Protein 5DLL (pdb70)

CATH classification: 2.60.40.1730 (+4 more: 3.30.2010.30, 1.10.390.10, 2.60.40.1840)

Secondary structure (DSSP, 8-state):
--EEGGG----SEEEEEEEEEEE--SS-EEEEEEEEEEE-TT--S---EEEE--S-EEEEEEETTEEPPGGG-EE-SSEEEE-S--SEEEEEEEEEE-TTT--SSSEEEESSS-EEEE-TTTTSTTTS-B--STT-EEEEEEEEEEETTT--EEEESSEEEEEEEETTTEEEEEEEEEEEEEGGG--EEEE--EEEEEEEE-TT--EEEEEEEE-TTTGGG-HHHHHHHHHHHHHIIIII-----SSEEEEEEETT-TTSEE--TTEEEEEGGGT---TTT--HHHHHHHHHHHHHHHHTTTBTTTBEESSGGGHHHHHHHHHHHHHHHHHHHS-HHHHHHHHHHHIIIIIHHHHHSTT---SS-SEESSGGGT-SHHHHHHHHHHHHHHHHHHHHHHHHHHHHHHHHHHTT-EE-HHHHHHHHHHTTT---TTTTHHHH--SPPEEEEEEEEETTTTEEEEEEEEE----SS--------EEEEEEEE-TT--EEEEEEEEE-SSEEEEEE----S--EEE-STT--SS-EEE----HHHHHHHHHH-S-HHHHHHHHHHHHHHHHHTTPPPPHHHHHHHHHHHT-SSS-HHHHHHHHSPPPHHHHHTT-SSB-HHHHHHHHHHHHHHHHHHTHHHHHHHHHHH---PPP---HHHHHHHHHHHHHHHHHHSSS--HHHHHHHHHHHHH-SSHHHHHHHHHHHTT-S-HHHHHHHHHHHHHHSSS-HHHHHHHHHHHHT--STTHHHHHHHHHTSTT--TTSHHHHHHHHHHHHT-HHHHT-TT-HHHHHHHHHHHHHHHH-HHHHHHHHGGGTTGGGB-HHHHHHHHHHHHHHHTT---HHHHHHHHHHHH-

Foldseek 3Di:
DKDFPVPDDPDQKAFAAKEWEWEDDQAWIKIKIKTWMAGDPRDPPFAKDKWFAAQKDWPFKAKQNHGDDPVQWDDDHTIIMGHDDDRTIIMITMIIHHQNPDPVLAAWHDDPLKIKHACPPHRPNHHDTHPRFFQHWYWYKYKYKDFCVWWVDKDWAFDFPDWDADDDTMIMTIHTDGFTGHCSLTMIMTGDWDWDWDWDQWPVGAIAIEIETEHPVLHVQQPLLVVLLNLLQVCCCVQQVDHQDGRYAYEYEDAPNPVQWALRHSYIYHHSQQRGDDFFFDALVSSLRNSLRSNLSVLLNVLDTQEHARGLLQLLRSQLQSNLVSLVSSCVQFPVQVSLVVLLCCLLPFVQVCLQDLLWAALRHRMDDDSVNNVGCRVHSVSNLLLLLLCQVQPSVLSSLLVVQLCVVGGSGHDHPVSSVCSSAVSRVHDCPLQCVSRHDIFAKEKEWDWDADQVQQKIKIKIAIDGAAHNVGGDDDFGKAKKQWWWQFPVQDTHDGDIDIGRHRMDMDMDGDHNGDTQMQICFSVSHSHHYHDDDDLVSLLSCLQRPPRLNSVLVSLQVNLLVCLLVLHEDDPSNLVSLLCLLPPPPDQLLSSLSSNDHDDQVVSLSVDQARPQVSRVVSNLRHLQVSLAVCVVSLVVLLVVLPDDDDDDSRNNVSSSLSSNLSSLLSCLSYPDVVVSLVVLVVQCVPPPGVSSVLSSLLSQLSDPDPVSNVVSLVVQCVVPVPPLVSLLSSQLSLLQRPDQCSVVVLVVVCVPPNDDLLDLSSCCSHLVSNLPNRCHLLPLVLVNLVVLLVSLQVSLVRDPVSSQVSLVSLLVLSRHDPSSSVSSLVSLVSNCVVDGDPSSVVSSVVSNVD

Solvent-accessible surface area: 36278 Å² total; per-residue (Å²): 219,93,87,92,20,147,90,65,121,35,6,23,0,53,1,63,69,0,58,3,58,0,61,16,67,92,43,126,0,102,0,19,0,33,0,87,3,37,11,12,177,144,21,56,120,72,65,31,0,56,0,25,1,25,131,25,125,44,79,30,8,39,24,74,121,160,122,28,53,119,102,100,36,58,71,77,150,73,58,0,50,5,92,128,10,52,95,152,10,37,0,40,0,13,0,30,13,72,1,59,68,31,124,56,73,50,0,4,14,41,69,59,111,4,0,8,1,14,0,33,9,46,0,0,54,37,0,0,4,0,11,6,72,6,20,0,15,0,12,2,28,0,72,0,36,0,30,86,176,123,11,57,33,9,6,0,1,0,28,114,102,75,68,28,91,101,87,153,90,56,18,38,2,16,6,73,0,68,48,80,0,0,2,2,0,0,0,0,1,0,0,95,13,32,44,23,117,54,61,31,90,5,114,76,140,77,145,0,38,1,24,2,9,0,45,163,127,21,12,95,76,0,109,41,0,8,79,0,2,52,33,0,1,116,14,1,18,103,51,17,47,12,35,5,23,2,73,15,6,0,2,2,0,15,68,128,9,107,51,9,25,3,5,1,1,3,0,5,0,0,15,10,94,91,0,35,12,25,102,130,28,5,8,11,112,40,6,41,82,6,12,17,34,1,0,27,16,3,0,0,8,33,3,0,2,27,3,3,1,53,15,20,15,2,0,0,4,6,11,0,1,0,15,0,0,14,10,2,0,0,3,62,70,41,19,102,36,14,35,14,4,61,16,0,67,72,1,66,48,42,1,18,60,32,8,90,33,117,136,5,24,17,0,41,11,101,48,28,110,96,37,94,56,0,91,28,43,1,0,58,39,5,0,0,5,0,0,25,0,0,37,29,17,28,32,66,134,8,0,33,103,0,2,142,41,4,20,114,95,20,69,20,79,20,5,21,0,48,40,0,0,49,0,0,8,82,29,34,151,82,111,4,73,72,0,51,49,1,1,34,4,0,5,17,0,44,0,95,18,48,76,103,35,70,84,97,67,75,30,4,40,0,34,1,48,2,57,15,120,82,20,69,65,34,145,118,44,107,26,2,4,0,0,0,73,1,0,1,1,32,82,135,13,50,31,73,36,87,86,55,18,40,0,102,95,87,111,56,76,26,92,23,114,124,17,91,28,138,14,16,2,0,12,11,13,39,6,6,0,1,4,99,66,114,21,195,54,63,53,164,53,7,18,31,1,0,111,79,2,102,16,14,3,8,38,9,34,7,2,29,77,4,6,24,71,18,3,68,110,88,30,107,20,53,94,110,2,16,83,12,2,78,53,8,3,75,42,185,141,42,53,54,4,5,1,4,41,8,0,79,6,11,100,33,50,42,1,3,90,67,44,201,51,11,66,4,50,71,2,15,120,8,40,144,58,2,12,46,30,0,0,53,119,7,55,115,19,0,65,50,0,3,94,102,3,48,56,155,132,110,43,44,66,52,54,127,18,28,7,39,17,80,2,10,9,13,0,0,12,3,0,3,43,8,94,80,27,142,40,0,23,66,32,0,57,102,13,1,72,104,25,98,8,1,18,12,11,69,16,0,2,49,11,1,9,74,6,117,78,136,122,36,11,56,69,2,20,84,61,4,34,90,86,29,144,142,17,88,99,2,6,28,57,8,0,71,21,3,0,75,4,84,63,152,28,0,20,98,41,0,87,43,10,49,126,61,116,7,17,72,44,124,53,46,54,20,0,82,12,0,0,21,2,0,14,72,9,22,64,19,2,11,35,138,88,8,97,0,1,49,14,0,2,74,18,0,34,49,4,11,170,96,45,79,110,3,0,9,98,13,0,153,40,0,52,52,16,129,83,24,51,87,71,6,51,47,49,0,55,93,7,0,85,99,0,82,88,54,140,15,22,161,42,0,77,97,60,0,28,137,15,26,144,86

Sequence (854 aa):
KIKYLKDYKPSNYLIDETHLIFELDESKTRVTANLYIVANRENRENNTLVLDGVELKLLSIKLNNKHLSPAEFAVNENQLIINNVPEKFVLQTVVEINPSANTSLEGLYKSGDVFSTQCEATGFRKITYYLDRPDVMAAFTVKIIADKKKYPIILSNGDKIDSGDISDNQHFAVWKDPFKKPCYLFALVAGDLASIKDTYITKSQRKVSLEIYAFKQDIDKCHYAMQAVKDSMKWDEDRFGLEYDLDTFMIVAVPDFNAGAMENKGLNIFNTKYIMASNKTATDKDFELVQSVVGHEYFHNWTGDRVTCRDWFQLSLKEGLTVFRDQEFTSDLNSRDVKRIDDVRRIIRSAQFAEDASPMSHPIRPESYIEMNNFYTVTVYNKGAEIIRMIHTLLGEEGFQKGMKLYFERHDGQAVTCDDFVNAMADANNRDFSLFKRWYAQSGTPNIKVSENYDASSQTYSLTLEQTTLPTADQKEKQALHIPVKMGLINPEGKNIAEQVIELKEQKQTYTFENIAAKPVASLFRDFSAPVKVEHKRSEKDLLHIVKYDNNAFNRWDSLQQIATNIILNNADLNDEFLNAFKSILHDKDLDKALISNALLIPIESTIAEAMRVIMVDDIVLSRKNVVNQLADKLKDDWLAVYQQCNDNKPYSLSAEQIAKRKLKGVCLSYLMNASDQKVGTDLAQQLFDNADNMTDQQTAFTELLKSNDKQVRDNAINEFYNRWRHEDLVVNKWLLSQAQISHESALDIVKGLVNHPAYNPKNPNKVYSLIGGFGANFLQYHCKDGLGYAFMADTVLALDKFNHQVAARMARNLMSWKRYDSDRQAMMKNALEKIKASNPSKNVFEIVSKSLES

Structure (mmCIF, N/CA/C/O backbone):
data_5DLL
#
_entry.id   5DLL
#
_cell.length_a   75.670
_cell.length_b   75.670
_cell.length_c   161.042
_cell.angle_alpha   90.00
_cell.angle_beta   90.00
_cell.angle_gamma   120.00
#
_symmetry.space_group_name_H-M   'P 31'
#
loop_
_entity.id
_entity.type
_entity.pdbx_description
1 polymer 'Aminopeptidase N'
2 non-polymer 'ZINC ION'
3 non-polymer 'CHLORIDE ION'
4 non-polymer 'SODIUM ION'
5 non-polymer 'PHOSPHATE ION'
6 water water
#
loop_
_atom_site.group_PDB
_atom_site.id
_atom_site.type_symbol
_atom_site.label_atom_id
_atom_site.label_alt_id
_atom_site.label_comp_id
_atom_site.label_asym_id
_atom_site.label_entity_id
_atom_site.label_seq_id
_atom_site.pdbx_PDB_ins_code
_atom_site.Cartn_x
_atom_site.Cartn_y
_atom_site.Cartn_z
_atom_site.occupancy
_atom_site.B_iso_or_equiv
_atom_site.auth_seq_id
_atom_site.auth_comp_id
_atom_site.auth_asym_id
_atom_site.auth_atom_id
_atom_site.pdbx_PDB_model_num
ATOM 1 N N . LYS A 1 14 ? -46.847 -41.180 77.423 1.00 85.71 11 LYS A N 1
ATOM 2 C CA . LYS A 1 14 ? -47.819 -42.196 76.930 1.00 89.34 11 LYS A CA 1
ATOM 3 C C . LYS A 1 14 ? -47.700 -42.376 75.421 1.00 85.33 11 LYS A C 1
ATOM 4 O O . LYS A 1 14 ? -47.947 -41.446 74.654 1.00 88.90 11 LYS A O 1
ATOM 10 N N . ILE A 1 15 ? -47.337 -43.586 75.007 1.00 80.69 12 ILE A N 1
ATOM 11 C CA . ILE A 1 15 ? -47.164 -43.904 73.598 1.00 71.79 12 ILE A CA 1
ATOM 12 C C . ILE A 1 15 ? -48.534 -44.176 72.984 1.00 66.53 12 ILE A C 1
ATOM 13 O O . ILE A 1 15 ? -49.374 -44.840 73.593 1.00 64.76 12 ILE A O 1
ATOM 18 N N . LYS A 1 16 ? -48.750 -43.643 71.783 1.00 66.44 13 LYS A N 1
ATOM 19 C CA . LYS A 1 16 ? -49.975 -43.876 71.021 1.00 61.83 13 LYS A CA 1
ATOM 20 C C . LYS A 1 16 ? -49.655 -44.764 69.827 1.00 55.83 13 LYS A C 1
ATOM 21 O O . LYS A 1 16 ? -48.624 -44.582 69.185 1.00 58.17 13 LYS A O 1
ATOM 27 N N . TYR A 1 17 ? -50.533 -45.723 69.536 1.00 53.43 14 TYR A N 1
ATOM 28 C CA . TYR A 1 17 ? -50.257 -46.749 68.523 1.00 54.27 14 TYR A CA 1
ATOM 29 C C . TYR A 1 17 ? -51.236 -46.710 67.352 1.00 51.81 14 TYR A C 1
ATOM 30 O O . TYR A 1 17 ? -52.445 -46.601 67.547 1.00 53.92 14 TYR A O 1
ATOM 39 N N . LEU A 1 18 ? -50.700 -46.825 66.137 1.00 56.29 15 LEU A N 1
ATOM 40 C CA . LEU A 1 18 ? -51.503 -46.808 64.909 1.00 53.70 15 LEU A CA 1
ATOM 41 C C . LEU A 1 18 ? -52.551 -47.926 64.867 1.00 53.71 15 LEU A C 1
ATOM 42 O O . LEU A 1 18 ? -53.676 -47.706 64.416 1.00 56.73 15 LEU A O 1
ATOM 47 N N . LYS A 1 19 ? -52.177 -49.116 65.337 1.00 57.89 16 LYS A N 1
ATOM 48 C CA . LYS A 1 19 ? -53.093 -50.264 65.378 1.00 55.48 16 LYS A CA 1
ATOM 49 C C . LYS A 1 19 ? -54.263 -50.071 66.352 1.00 56.16 16 LYS A C 1
ATOM 50 O O . LYS A 1 19 ? -55.255 -50.795 66.274 1.00 56.63 16 LYS A O 1
ATOM 56 N N . ASP A 1 20 ? -54.146 -49.105 67.263 1.00 55.43 17 ASP A N 1
ATOM 57 C CA . ASP A 1 20 ? -55.231 -48.780 68.195 1.00 58.43 17 ASP A CA 1
ATOM 58 C C . ASP A 1 20 ? -56.352 -47.927 67.593 1.00 56.60 17 ASP A C 1
ATOM 59 O O . ASP A 1 20 ? -57.357 -47.689 68.266 1.00 63.73 17 ASP A O 1
ATOM 64 N N . TYR A 1 21 ? -56.199 -47.462 66.353 1.00 52.81 18 TYR A N 1
ATOM 65 C CA . TYR A 1 21 ? -57.184 -46.552 65.775 1.00 49.80 18 TYR A CA 1
ATOM 66 C C . TYR A 1 21 ? -58.592 -47.149 65.815 1.00 49.70 18 TYR A C 1
ATOM 67 O O . TYR A 1 21 ? -58.814 -48.282 65.384 1.00 45.98 18 TYR A O 1
ATOM 76 N N . LYS A 1 22 ? -59.521 -46.370 66.365 1.00 48.60 19 LYS A N 1
ATOM 77 C CA . LYS A 1 22 ? -60.947 -46.648 66.282 1.00 51.11 19 LYS A CA 1
ATOM 78 C C . LYS A 1 22 ? -61.623 -45.398 65.737 1.00 46.25 19 LYS A C 1
ATOM 79 O O . LYS A 1 22 ? -61.279 -44.287 66.149 1.00 41.66 19 LYS A O 1
ATOM 85 N N . PRO A 1 23 ? -62.589 -45.563 64.814 1.00 44.33 20 PRO A N 1
ATOM 86 C CA . PRO A 1 23 ? -63.324 -44.375 64.392 1.00 45.35 20 PRO A CA 1
ATOM 87 C C . PRO A 1 23 ? -64.083 -43.765 65.565 1.00 49.21 20 PRO A C 1
ATOM 88 O O . PRO A 1 23 ? -64.463 -44.481 66.494 1.00 50.19 20 PRO A O 1
ATOM 92 N N . SER A 1 24 ? -64.278 -42.451 65.529 1.00 39.94 21 SER A N 1
ATOM 93 C CA . SER A 1 24 ? -65.066 -41.764 66.545 1.00 39.36 21 SER A CA 1
ATOM 94 C C . SER A 1 24 ? -66.475 -42.352 66.590 1.00 41.66 21 SER A C 1
ATOM 95 O O . SER A 1 24 ? -67.075 -42.591 65.546 1.00 39.27 21 SER A O 1
ATOM 98 N N . ASN A 1 25 ? -66.992 -42.598 67.793 1.00 44.43 22 ASN A N 1
ATOM 99 C CA . ASN A 1 25 ? -68.349 -43.137 67.942 1.00 46.40 22 ASN A CA 1
ATOM 100 C C . ASN A 1 25 ? -69.450 -42.116 67.632 1.00 44.45 22 ASN A C 1
ATOM 101 O O . ASN A 1 25 ? -70.591 -42.495 67.372 1.00 46.13 22 ASN A O 1
ATOM 106 N N . TYR A 1 26 ? -69.103 -40.830 67.653 1.00 44.63 23 TYR A N 1
ATOM 107 C CA . TYR A 1 26 ? -70.019 -39.764 67.237 1.00 49.19 23 TYR A CA 1
ATOM 108 C C . TYR A 1 26 ? -69.337 -38.842 66.228 1.00 51.02 23 TYR A C 1
ATOM 109 O O . TYR A 1 26 ? -68.113 -38.677 66.260 1.00 48.31 23 TYR A O 1
ATOM 118 N N . LEU A 1 27 ? -70.135 -38.268 65.326 1.00 45.75 24 LEU A N 1
ATOM 119 C CA . LEU A 1 27 ? -69.628 -37.420 64.243 1.00 46.78 24 LEU A CA 1
ATOM 120 C C . LEU A 1 27 ? -70.338 -36.072 64.187 1.00 48.44 24 LEU A C 1
ATOM 121 O O . LEU A 1 27 ? -71.459 -35.930 64.668 1.00 48.33 24 LEU A O 1
ATOM 126 N N . ILE A 1 28 ? -69.673 -35.094 63.576 1.00 50.98 25 ILE A N 1
ATOM 127 C CA . ILE A 1 28 ? -70.183 -33.729 63.484 1.00 44.31 25 ILE A CA 1
ATOM 128 C C . ILE A 1 28 ? -70.410 -33.372 62.022 1.00 44.82 25 ILE A C 1
ATOM 129 O O . ILE A 1 28 ? -69.486 -33.418 61.209 1.00 57.36 25 ILE A O 1
ATOM 134 N N . ASP A 1 29 ? -71.655 -33.031 61.704 1.00 45.65 26 ASP A N 1
ATOM 135 C CA . ASP A 1 29 ? -72.047 -32.638 60.360 1.00 43.98 26 ASP A CA 1
ATOM 136 C C . ASP A 1 29 ? -71.800 -31.150 60.142 1.00 42.00 26 ASP A C 1
ATOM 137 O O . ASP A 1 29 ? -71.250 -30.756 59.108 1.00 45.51 26 ASP A O 1
ATOM 142 N N . GLU A 1 30 ? -72.218 -30.334 61.111 1.00 37.09 27 GLU A N 1
ATOM 143 C CA . GLU A 1 30 ? -72.090 -28.880 61.029 1.00 39.55 27 GLU A CA 1
ATOM 144 C C . GLU A 1 30 ? -71.610 -28.272 62.339 1.00 39.94 27 GLU A C 1
ATOM 145 O O . GLU A 1 30 ? -71.859 -28.804 63.415 1.00 39.46 27 GLU A O 1
ATOM 151 N N . THR A 1 31 ? -70.940 -27.131 62.226 1.00 44.67 28 THR A N 1
ATOM 152 C CA . THR A 1 31 ? -70.402 -26.413 63.371 1.00 38.37 28 THR A CA 1
ATOM 153 C C . THR A 1 31 ? -70.685 -24.923 63.187 1.00 40.01 28 THR A C 1
ATOM 154 O O . THR A 1 31 ? -70.209 -24.311 62.230 1.00 49.77 28 THR A O 1
ATOM 158 N N . HIS A 1 32 ? -71.484 -24.352 64.083 1.00 40.66 29 HIS A N 1
ATOM 159 C CA . HIS A 1 32 ? -71.818 -22.930 64.030 1.00 46.78 29 HIS A CA 1
ATOM 160 C C . HIS A 1 32 ? -71.211 -22.224 65.228 1.00 43.09 29 HIS A C 1
ATOM 161 O O . HIS A 1 32 ? -71.594 -22.495 66.363 1.00 46.17 29 HIS A O 1
ATOM 168 N N . LEU A 1 33 ? -70.267 -21.324 64.966 1.00 38.24 30 LEU A N 1
ATOM 169 C CA . LEU A 1 33 ? -69.564 -20.601 66.017 1.00 38.93 30 LEU A CA 1
ATOM 170 C C . LEU A 1 33 ? -69.907 -19.117 65.993 1.00 37.00 30 LEU A C 1
ATOM 171 O O . LEU A 1 33 ? -70.191 -18.554 64.936 1.00 34.85 30 LEU A O 1
ATOM 176 N N . ILE A 1 34 ? -69.896 -18.506 67.177 1.00 37.07 31 ILE A N 1
ATOM 177 C CA . ILE A 1 34 ? -69.982 -17.054 67.330 1.00 38.08 31 ILE A CA 1
ATOM 178 C C . ILE A 1 34 ? -68.835 -16.619 68.235 1.00 37.23 31 ILE A C 1
ATOM 179 O O . ILE A 1 34 ? -68.683 -17.140 69.344 1.00 37.29 31 ILE A O 1
ATOM 184 N N . PHE A 1 35 ? -68.026 -15.682 67.748 1.00 38.63 32 PHE A N 1
ATOM 185 C CA . PHE A 1 35 ? -66.911 -15.130 68.514 1.00 45.15 32 PHE A CA 1
ATOM 186 C C . PHE A 1 35 ? -67.205 -13.682 68.900 1.00 49.41 32 PHE A C 1
ATOM 187 O O . PHE A 1 35 ? -67.376 -12.821 68.027 1.00 40.46 32 PHE A O 1
ATOM 195 N N . GLU A 1 36 ? -67.271 -13.429 70.207 1.00 46.67 33 GLU A N 1
ATOM 196 C CA . GLU A 1 36 ? -67.371 -12.077 70.737 1.00 50.43 33 GLU A CA 1
ATOM 197 C C . GLU A 1 36 ? -66.000 -11.678 71.259 1.00 48.94 33 GLU A C 1
ATOM 198 O O . GLU A 1 36 ? -65.668 -11.926 72.416 1.00 40.54 33 GLU A O 1
ATOM 204 N N . LEU A 1 37 ? -65.210 -11.063 70.383 1.00 49.54 34 LEU A N 1
ATOM 205 C CA . LEU A 1 37 ? -63.802 -10.810 70.653 1.00 50.71 34 LEU A CA 1
ATOM 206 C C . LEU A 1 37 ? -63.567 -9.783 71.756 1.00 53.71 34 LEU A C 1
ATOM 207 O O . LEU A 1 37 ? -64.183 -8.710 71.781 1.00 54.34 34 LEU A O 1
ATOM 212 N N . ASP A 1 38 ? -62.666 -10.144 72.664 1.00 55.01 35 ASP A N 1
ATOM 213 C CA . ASP A 1 38 ? -62.183 -9.255 73.706 1.00 55.13 35 ASP A CA 1
ATOM 214 C C . ASP A 1 38 ? -60.793 -9.720 74.132 1.00 54.32 35 ASP A C 1
ATOM 215 O O . ASP A 1 38 ? -60.477 -10.913 74.066 1.00 45.78 35 ASP A O 1
ATOM 220 N N . GLU A 1 39 ? -59.970 -8.766 74.555 1.00 60.35 36 GLU A N 1
ATOM 221 C CA . GLU A 1 39 ? -58.619 -9.040 75.032 1.00 62.20 36 GLU A CA 1
ATOM 222 C C . GLU A 1 39 ? -58.597 -10.126 76.124 1.00 60.41 36 GLU A C 1
ATOM 223 O O . GLU A 1 39 ? -57.826 -11.079 76.029 1.00 52.71 36 GLU A O 1
ATOM 229 N N . SER A 1 40 ? -59.459 -9.985 77.135 1.00 61.26 37 SER A N 1
ATOM 230 C CA . SER A 1 40 ? -59.460 -10.868 78.315 1.00 61.64 37 SER A CA 1
ATOM 231 C C . SER A 1 40 ? -60.507 -11.981 78.271 1.00 60.10 37 SER A C 1
ATOM 232 O O . SER A 1 40 ? -60.227 -13.122 78.636 1.00 57.08 37 SER A O 1
ATOM 235 N N . LYS A 1 41 ? -61.719 -11.631 77.853 1.00 63.00 38 LYS A N 1
ATOM 236 C CA . LYS A 1 41 ? -62.878 -12.505 78.002 1.00 59.13 38 LYS A CA 1
ATOM 237 C C . LYS A 1 41 ? -63.613 -12.691 76.675 1.00 55.94 38 LYS A C 1
ATOM 238 O O . LYS A 1 41 ? -64.732 -12.211 76.500 1.00 57.55 38 LYS A O 1
ATOM 244 N N . THR A 1 42 ? -62.968 -13.382 75.740 1.00 52.06 39 THR A N 1
ATOM 245 C CA . THR A 1 42 ? -63.591 -13.731 74.465 1.00 47.51 39 THR A CA 1
ATOM 246 C C . THR A 1 42 ? -64.612 -14.852 74.684 1.00 47.36 39 THR A C 1
ATOM 247 O O . THR A 1 42 ? -64.287 -15.877 75.284 1.00 44.27 39 THR A O 1
ATOM 251 N N . ARG A 1 43 ? -65.838 -14.649 74.202 1.00 47.72 40 ARG A N 1
ATOM 252 C CA . ARG A 1 43 ? -66.922 -15.615 74.397 1.00 49.38 40 ARG A CA 1
ATOM 253 C C . ARG A 1 43 ? -67.174 -16.416 73.127 1.00 44.97 40 ARG A C 1
ATOM 254 O O . ARG A 1 43 ? -67.426 -15.838 72.073 1.00 50.62 40 ARG A O 1
ATOM 262 N N . VAL A 1 44 ? -67.126 -17.743 73.246 1.00 41.01 41 VAL A N 1
ATOM 263 C CA . VAL A 1 44 ? -67.313 -18.647 72.114 1.00 38.85 41 VAL A CA 1
ATOM 264 C C . VAL A 1 44 ? -68.537 -19.556 72.307 1.00 41.47 41 VAL A C 1
ATOM 265 O O . VAL A 1 44 ? -68.470 -20.624 72.959 1.00 44.01 41 VAL A O 1
ATOM 269 N N . THR A 1 45 ? -69.655 -19.111 71.733 1.00 40.66 42 THR A N 1
ATOM 270 C CA . THR A 1 45 ? -70.855 -19.931 71.601 1.00 39.90 42 THR A CA 1
ATOM 271 C C . THR A 1 45 ? -70.652 -20.866 70.418 1.00 36.76 42 THR A C 1
ATOM 272 O O . THR A 1 45 ? -70.113 -20.452 69.396 1.00 33.86 42 THR A O 1
ATOM 276 N N . ALA A 1 46 ? -71.079 -22.118 70.554 1.00 37.48 43 ALA A N 1
ATOM 277 C CA . ALA A 1 46 ? -70.894 -23.113 69.495 1.00 36.68 43 ALA A CA 1
ATOM 278 C C . ALA A 1 46 ? -72.041 -24.112 69.448 1.00 40.67 43 ALA A C 1
ATOM 279 O O . ALA A 1 46 ? -72.330 -24.779 70.443 1.00 37.22 43 ALA A O 1
ATOM 281 N N . ASN A 1 47 ? -72.678 -24.212 68.282 1.00 44.71 44 ASN A N 1
ATOM 282 C CA . ASN A 1 47 ? -73.738 -25.182 68.050 1.00 46.79 44 ASN A CA 1
ATOM 283 C C . ASN A 1 47 ? -73.209 -26.332 67.215 1.00 41.98 44 ASN A C 1
ATOM 284 O O . ASN A 1 47 ? -72.948 -26.172 66.026 1.00 48.64 44 ASN A O 1
ATOM 289 N N . LEU A 1 48 ? -73.059 -27.488 67.849 1.00 41.46 45 LEU A N 1
ATOM 290 C CA . LEU A 1 48 ? -72.520 -28.676 67.205 1.00 39.61 45 LEU A CA 1
ATOM 291 C C . LEU A 1 48 ? -73.669 -29.597 66.854 1.00 40.27 45 LEU A C 1
ATOM 292 O O . LEU A 1 48 ? -74.393 -30.050 67.744 1.00 35.59 45 LEU A O 1
ATOM 297 N N . TYR A 1 49 ? -73.837 -29.870 65.562 1.00 44.15 46 TYR A N 1
ATOM 298 C CA . TYR A 1 49 ? -74.890 -30.770 65.094 1.00 44.70 46 TYR A CA 1
ATOM 299 C C . TYR A 1 49 ? -74.297 -32.153 64.901 1.00 41.86 46 TYR A C 1
ATOM 300 O O . TYR A 1 49 ? -73.637 -32.432 63.908 1.00 40.84 46 TYR A O 1
ATOM 309 N N . ILE A 1 50 ? -74.551 -33.005 65.889 1.00 45.00 47 ILE A N 1
ATOM 310 C CA . ILE A 1 50 ? -73.830 -34.253 66.082 1.00 43.28 47 ILE A CA 1
ATOM 311 C C . ILE A 1 50 ? -74.729 -35.449 65.780 1.00 45.49 47 ILE A C 1
ATOM 312 O O . ILE A 1 50 ? -75.938 -35.410 66.023 1.00 45.07 47 ILE A O 1
ATOM 317 N N . VAL A 1 51 ? -74.124 -36.515 65.263 1.00 50.02 48 VAL A N 1
ATOM 318 C CA . VAL A 1 51 ? -74.850 -37.741 64.940 1.00 49.55 48 VAL A CA 1
ATOM 319 C C . VAL A 1 51 ? -74.025 -38.982 65.301 1.00 46.60 48 VAL A C 1
ATOM 320 O O . VAL A 1 51 ? -72.800 -38.984 65.186 1.00 39.37 48 VAL A O 1
ATOM 324 N N . ALA A 1 52 ? -74.715 -40.026 65.753 1.00 50.58 49 ALA A N 1
ATOM 325 C CA . ALA A 1 52 ? -74.079 -41.290 66.113 1.00 45.36 49 ALA A CA 1
ATOM 326 C C . ALA A 1 52 ? -73.423 -41.924 64.892 1.00 45.15 49 ALA A C 1
ATOM 327 O O . ALA A 1 52 ? -74.041 -41.995 63.830 1.00 44.21 49 ALA A O 1
ATOM 329 N N . ASN A 1 53 ? -72.178 -42.377 65.048 1.00 43.45 50 ASN A N 1
ATOM 330 C CA . ASN A 1 53 ? -71.410 -42.963 63.945 1.00 45.88 50 ASN A CA 1
ATOM 331 C C . ASN A 1 53 ? -71.658 -44.464 63.805 1.00 50.69 50 ASN A C 1
ATOM 332 O O . ASN A 1 53 ? -71.283 -45.239 64.675 1.00 56.12 50 ASN A O 1
ATOM 337 N N . ARG A 1 54 ? -72.251 -44.871 62.687 1.00 60.30 51 ARG A N 1
ATOM 338 C CA . ARG A 1 54 ? -72.593 -46.279 62.455 1.00 68.88 51 ARG A CA 1
ATOM 339 C C . ARG A 1 54 ? -71.383 -47.221 62.574 1.00 69.00 51 ARG A C 1
ATOM 340 O O . ARG A 1 54 ? -71.525 -48.369 63.002 1.00 60.13 51 ARG A O 1
ATOM 348 N N . GLU A 1 55 ? -70.199 -46.725 62.215 1.00 69.22 52 GLU A N 1
ATOM 349 C CA . GLU A 1 55 ? -68.968 -47.521 62.251 1.00 64.20 52 GLU A CA 1
ATOM 350 C C . GLU A 1 55 ? -68.416 -47.776 63.665 1.00 65.63 52 GLU A C 1
ATOM 351 O O . GLU A 1 55 ? -67.475 -48.560 63.828 1.00 59.44 52 GLU A O 1
ATOM 357 N N . ASN A 1 56 ? -68.982 -47.111 64.674 1.00 60.79 53 ASN A N 1
ATOM 358 C CA . ASN A 1 56 ? -68.611 -47.341 66.076 1.00 57.10 53 ASN A CA 1
ATOM 359 C C . ASN A 1 56 ? -69.765 -47.006 67.029 1.00 53.85 53 ASN A C 1
ATOM 360 O O . ASN A 1 56 ? -70.013 -45.836 67.311 1.00 48.32 53 ASN A O 1
ATOM 365 N N . ARG A 1 57 ? -70.459 -48.036 67.520 1.00 57.18 54 ARG A N 1
ATOM 366 C CA . ARG A 1 57 ? -71.604 -47.858 68.422 1.00 60.50 54 ARG A CA 1
ATOM 367 C C . ARG A 1 57 ? -71.490 -48.714 69.689 1.00 67.15 54 ARG A C 1
ATOM 368 O O . ARG A 1 57 ? -72.495 -49.217 70.196 1.00 77.08 54 ARG A O 1
ATOM 376 N N . GLU A 1 58 ? -70.275 -48.866 70.210 1.00 71.26 55 GLU A N 1
ATOM 377 C CA . GLU A 1 58 ? -70.053 -49.711 71.393 1.00 78.36 55 GLU A CA 1
ATOM 378 C C . GLU A 1 58 ? -70.510 -49.061 72.709 1.00 67.03 55 GLU A C 1
ATOM 379 O O . GLU A 1 58 ? -70.676 -49.750 73.714 1.00 71.38 55 GLU A O 1
ATOM 385 N N . ASN A 1 59 ? -70.704 -47.743 72.695 1.00 58.63 56 ASN A N 1
ATOM 386 C CA . ASN A 1 59 ? -71.349 -47.028 73.801 1.00 58.85 56 ASN A CA 1
ATOM 387 C C . ASN A 1 59 ? -71.923 -45.689 73.337 1.00 51.49 56 ASN A C 1
ATOM 388 O O . ASN A 1 59 ? -71.648 -45.246 72.227 1.00 55.66 56 ASN A O 1
ATOM 393 N N . ASN A 1 60 ? -72.701 -45.043 74.199 1.00 49.30 57 ASN A N 1
ATOM 394 C CA . ASN A 1 60 ? -73.340 -43.765 73.867 1.00 47.21 57 ASN A CA 1
ATOM 395 C C . ASN A 1 60 ? -72.812 -42.599 74.702 1.00 47.69 57 ASN A C 1
ATOM 396 O O . ASN A 1 60 ? -73.563 -41.693 75.072 1.00 45.08 57 ASN A O 1
ATOM 401 N N . THR A 1 61 ? -71.514 -42.627 74.991 1.00 46.19 58 THR A N 1
ATOM 402 C CA . THR A 1 61 ? -70.866 -41.556 75.722 1.00 46.12 58 THR A CA 1
ATOM 403 C C . THR A 1 61 ? -70.167 -40.638 74.732 1.00 47.68 58 THR A C 1
ATOM 404 O O . THR A 1 61 ? -69.408 -41.101 73.884 1.00 52.47 58 THR A O 1
ATOM 408 N N . LEU A 1 62 ? -70.436 -39.342 74.841 1.00 47.02 59 LEU A N 1
ATOM 409 C CA . LEU A 1 62 ? -69.727 -38.334 74.066 1.00 44.63 59 LEU A CA 1
ATOM 410 C C . LEU A 1 62 ? -68.529 -37.832 74.873 1.00 44.12 59 LEU A C 1
ATOM 411 O O . LEU A 1 62 ? -68.681 -37.430 76.025 1.00 46.20 59 LEU A O 1
ATOM 416 N N . VAL A 1 63 ? -67.345 -37.867 74.267 1.00 41.53 60 VAL A N 1
ATOM 417 C CA . VAL A 1 63 ? -66.124 -37.381 74.907 1.00 45.42 60 VAL A CA 1
ATOM 418 C C . VAL A 1 63 ? -65.535 -36.238 74.076 1.00 45.48 60 VAL A C 1
ATOM 419 O O . VAL A 1 63 ? -64.775 -36.471 73.137 1.00 45.84 60 VAL A O 1
ATOM 423 N N . LEU A 1 64 ? -65.896 -35.007 74.425 1.00 44.26 61 LEU A N 1
ATOM 424 C CA . LEU A 1 64 ? -65.358 -33.825 73.752 1.00 43.95 61 LEU A CA 1
ATOM 425 C C . LEU A 1 64 ? -64.017 -33.404 74.348 1.00 39.97 61 LEU A C 1
ATOM 426 O O . LEU A 1 64 ? -63.827 -33.464 75.557 1.00 48.75 61 LEU A O 1
ATOM 431 N N . ASP A 1 65 ? -63.099 -32.978 73.487 1.00 37.61 62 ASP A N 1
ATOM 432 C CA . ASP A 1 65 ? -61.811 -32.426 73.901 1.00 38.40 62 ASP A CA 1
ATOM 433 C C . ASP A 1 65 ? -61.954 -30.924 74.167 1.00 35.76 62 ASP A C 1
ATOM 434 O O . ASP A 1 65 ? -62.612 -30.212 73.404 1.00 35.28 62 ASP A O 1
ATOM 439 N N . GLY A 1 66 ? -61.333 -30.444 75.240 1.00 36.35 63 GLY A N 1
ATOM 440 C CA . GLY A 1 66 ? -61.376 -29.021 75.583 1.00 40.22 63 GLY A CA 1
ATOM 441 C C . GLY A 1 66 ? -60.372 -28.673 76.665 1.00 38.81 63 GLY A C 1
ATOM 442 O O . GLY A 1 66 ? -60.292 -29.361 77.680 1.00 43.95 63 GLY A O 1
ATOM 443 N N . VAL A 1 67 ? -59.605 -27.607 76.451 1.00 33.60 64 VAL A N 1
ATOM 444 C CA . VAL A 1 67 ? -58.472 -27.285 77.315 1.00 34.05 64 VAL A CA 1
ATOM 445 C C . VAL A 1 67 ? -58.420 -25.788 77.612 1.00 34.42 64 VAL A C 1
ATOM 446 O O . VAL A 1 67 ? -58.481 -24.968 76.701 1.00 33.61 64 VAL A O 1
ATOM 450 N N . GLU A 1 68 ? -58.307 -25.449 78.894 1.00 38.03 65 GLU A N 1
ATOM 451 C CA . GLU A 1 68 ? -58.248 -24.059 79.352 1.00 41.16 65 GLU A CA 1
ATOM 452 C C . GLU A 1 68 ? -59.521 -23.289 78.977 1.00 39.75 65 GLU A C 1
ATOM 453 O O . GLU A 1 68 ? -59.462 -22.150 78.513 1.00 42.82 65 GLU A O 1
ATOM 459 N N . LEU A 1 69 ? -60.669 -23.927 79.213 1.00 38.46 66 LEU A N 1
ATOM 460 C CA . LEU A 1 69 ? -61.980 -23.375 78.852 1.00 38.38 66 LEU A CA 1
ATOM 461 C C . LEU A 1 69 ? -62.849 -23.151 80.088 1.00 42.24 66 LEU A C 1
ATOM 462 O O . LEU A 1 69 ? -63.043 -24.066 80.892 1.00 40.99 66 LEU A O 1
ATOM 467 N N . LYS A 1 70 ? -63.383 -21.940 80.232 1.00 44.28 67 LYS A N 1
ATOM 468 C CA . LYS A 1 70 ? -64.361 -21.661 81.278 1.00 48.53 67 LYS A CA 1
ATOM 469 C C . LYS A 1 70 ? -65.755 -21.896 80.704 1.00 42.23 67 LYS A C 1
ATOM 470 O O . LYS A 1 70 ? -66.210 -21.137 79.856 1.00 47.33 67 LYS A O 1
ATOM 476 N N . LEU A 1 71 ? -66.414 -22.958 81.161 1.00 38.58 68 LEU A N 1
ATOM 477 C CA . LEU A 1 71 ? -67.745 -23.328 80.685 1.00 40.29 68 LEU A CA 1
ATOM 478 C C . LEU A 1 71 ? -68.838 -22.518 81.381 1.00 41.71 68 LEU A C 1
ATOM 479 O O . LEU A 1 71 ? -69.128 -22.750 82.551 1.00 45.53 68 LEU A O 1
ATOM 484 N N . LEU A 1 72 ? -69.458 -21.595 80.650 1.00 39.86 69 LEU A N 1
ATOM 485 C CA . LEU A 1 72 ? -70.525 -20.757 81.196 1.00 43.26 69 LEU A CA 1
ATOM 486 C C . LEU A 1 72 ? -71.914 -21.350 80.991 1.00 44.82 69 LEU A C 1
ATOM 487 O O . LEU A 1 72 ? -72.849 -20.991 81.704 1.00 56.82 69 LEU A O 1
ATOM 492 N N . SER A 1 73 ? -72.063 -22.235 80.010 1.00 44.29 70 SER A N 1
ATOM 493 C CA . SER A 1 73 ? -73.381 -22.767 79.664 1.00 46.67 70 SER A CA 1
ATOM 494 C C . SER A 1 73 ? -73.282 -23.993 78.770 1.00 42.83 70 SER A C 1
ATOM 495 O O . SER A 1 73 ? -72.349 -24.121 77.977 1.00 47.94 70 SER A O 1
ATOM 498 N N . ILE A 1 74 ? -74.263 -24.880 78.903 1.00 40.90 71 ILE A N 1
ATOM 499 C CA . ILE A 1 74 ? -74.335 -26.095 78.099 1.00 40.61 71 ILE A CA 1
ATOM 500 C C . ILE A 1 74 ? -75.784 -26.571 77.995 1.00 43.75 71 ILE A C 1
ATOM 501 O O . ILE A 1 74 ? -76.474 -26.729 79.008 1.00 44.76 71 ILE A O 1
ATOM 506 N N . LYS A 1 75 ? -76.237 -26.779 76.759 1.00 43.81 72 LYS A N 1
ATOM 507 C CA . LYS A 1 75 ? -77.592 -27.251 76.486 1.00 44.60 72 LYS A CA 1
ATOM 508 C C . LYS A 1 75 ? -77.557 -28.322 75.406 1.00 42.93 72 LYS A C 1
ATOM 509 O O . LYS A 1 75 ? -76.836 -28.187 74.422 1.00 39.75 72 LYS A O 1
ATOM 515 N N . LEU A 1 76 ? -78.338 -29.382 75.597 1.00 45.45 73 LEU A N 1
ATOM 516 C CA . LEU A 1 76 ? -78.488 -30.437 74.601 1.00 46.89 73 LEU A CA 1
ATOM 517 C C . LEU A 1 76 ? -79.924 -30.402 74.092 1.00 53.00 73 LEU A C 1
ATOM 518 O O . LEU A 1 76 ? -80.865 -30.411 74.891 1.00 60.06 73 LEU A O 1
ATOM 523 N N . ASN A 1 77 ? -80.083 -30.357 72.767 1.00 57.06 74 ASN A N 1
ATOM 524 C CA . ASN A 1 77 ? -81.392 -30.188 72.123 1.00 51.10 74 ASN A CA 1
ATOM 525 C C . ASN A 1 77 ? -82.165 -29.007 72.720 1.00 56.35 74 ASN A C 1
ATOM 526 O O . ASN A 1 77 ? -83.356 -29.108 73.045 1.00 50.95 74 ASN A O 1
ATOM 531 N N . ASN A 1 78 ? -81.447 -27.895 72.879 1.00 59.84 75 ASN A N 1
ATOM 532 C CA . ASN A 1 78 ? -82.004 -26.626 73.357 1.00 63.78 75 ASN A CA 1
ATOM 533 C C . ASN A 1 78 ? -82.421 -26.603 74.844 1.00 65.76 75 ASN A C 1
ATOM 534 O O . ASN A 1 78 ? -82.865 -25.565 75.346 1.00 61.88 75 ASN A O 1
ATOM 539 N N . LYS A 1 79 ? -82.261 -27.729 75.544 1.00 65.35 76 LYS A N 1
ATOM 540 C CA . LYS A 1 79 ? -82.561 -27.821 76.973 1.00 66.78 76 LYS A CA 1
ATOM 541 C C . LYS A 1 79 ? -81.260 -27.903 77.781 1.00 59.47 76 LYS A C 1
ATOM 542 O O . LYS A 1 79 ? -80.325 -28.597 77.381 1.00 60.42 76 LYS A O 1
ATOM 548 N N . HIS A 1 80 ? -81.208 -27.200 78.912 1.00 56.71 77 HIS A N 1
ATOM 549 C CA . HIS A 1 80 ? -80.003 -27.161 79.757 1.00 55.20 77 HIS A CA 1
ATOM 550 C C . HIS A 1 80 ? -79.659 -28.522 80.351 1.00 55.10 77 HIS A C 1
ATOM 551 O O . HIS A 1 80 ? -80.546 -29.325 80.641 1.00 57.91 77 HIS A O 1
ATOM 558 N N . LEU A 1 81 ? -78.364 -28.774 80.526 1.00 56.02 78 LEU A N 1
ATOM 559 C CA . LEU A 1 81 ? -77.902 -29.964 81.234 1.00 59.67 78 LEU A CA 1
ATOM 560 C C . LEU A 1 81 ? -77.532 -29.606 82.666 1.00 58.01 78 LEU A C 1
ATOM 561 O O . LEU A 1 81 ? -76.875 -28.591 82.915 1.00 57.93 78 LEU A O 1
ATOM 566 N N . SER A 1 82 ? -77.963 -30.447 83.600 1.00 62.65 79 SER A N 1
ATOM 567 C CA . SER A 1 82 ? -77.628 -30.285 85.010 1.00 71.75 79 SER A CA 1
ATOM 568 C C . SER A 1 82 ? -76.218 -30.822 85.261 1.00 76.07 79 SER A C 1
ATOM 569 O O . SER A 1 82 ? -75.742 -31.666 84.502 1.00 67.27 79 SER A O 1
ATOM 572 N N . PRO A 1 83 ? -75.547 -30.343 86.328 1.00 84.76 80 PRO A N 1
ATOM 573 C CA . PRO A 1 83 ? -74.228 -30.859 86.722 1.00 78.35 80 PRO A CA 1
ATOM 574 C C . PRO A 1 83 ? -74.127 -32.390 86.823 1.00 69.97 80 PRO A C 1
ATOM 575 O O . PRO A 1 83 ? -73.041 -32.940 86.645 1.00 61.24 80 PRO A O 1
ATOM 579 N N . ALA A 1 84 ? -75.242 -33.061 87.112 1.00 72.01 81 ALA A N 1
ATOM 580 C CA . ALA A 1 84 ? -75.276 -34.524 87.208 1.00 70.28 81 ALA A CA 1
ATOM 581 C C . ALA A 1 84 ? -75.255 -35.229 85.847 1.00 63.01 81 ALA A C 1
ATOM 582 O O . ALA A 1 84 ? -74.804 -36.370 85.756 1.00 56.92 81 ALA A O 1
ATOM 584 N N . GLU A 1 85 ? -75.738 -34.553 84.801 1.00 67.93 82 GLU A N 1
ATOM 585 C CA . GLU A 1 85 ? -75.840 -35.140 83.449 1.00 64.32 82 GLU A CA 1
ATOM 586 C C . GLU A 1 85 ? -74.561 -35.050 82.591 1.00 61.13 82 GLU A C 1
ATOM 587 O O . GLU A 1 85 ? -74.539 -35.538 81.453 1.00 51.55 82 GLU A O 1
ATOM 593 N N . PHE A 1 86 ? -73.510 -34.429 83.123 1.00 58.74 83 PHE A N 1
ATOM 594 C CA . PHE A 1 86 ? -72.219 -34.369 82.436 1.00 51.59 83 PHE A CA 1
ATOM 595 C C . PHE A 1 86 ? -71.070 -34.187 83.418 1.00 48.74 83 PHE A C 1
ATOM 596 O O . PHE A 1 86 ? -71.287 -33.882 84.591 1.00 51.09 83 PHE A O 1
ATOM 604 N N . ALA A 1 87 ? -69.850 -34.370 82.922 1.00 47.52 84 ALA A N 1
ATOM 605 C CA . ALA A 1 87 ? -68.636 -34.206 83.726 1.00 49.55 84 ALA A CA 1
ATOM 606 C C . ALA A 1 87 ? -67.605 -33.379 82.961 1.00 50.71 84 ALA A C 1
ATOM 607 O O . ALA A 1 87 ? -67.421 -33.567 81.758 1.00 50.27 84 ALA A O 1
ATOM 609 N N . VAL A 1 88 ? -66.941 -32.466 83.664 1.00 52.40 85 VAL A N 1
ATOM 610 C CA . VAL A 1 88 ? -65.915 -31.616 83.070 1.00 53.02 85 VAL A CA 1
ATOM 611 C C . VAL A 1 88 ? -64.612 -31.819 83.824 1.00 51.58 85 VAL A C 1
ATOM 612 O O . VAL A 1 88 ? -64.520 -31.483 85.003 1.00 67.01 85 VAL A O 1
ATOM 616 N N . ASN A 1 89 ? -63.612 -32.377 83.151 1.00 47.83 86 ASN A N 1
ATOM 617 C CA . ASN A 1 89 ? -62.279 -32.483 83.735 1.00 48.89 86 ASN A CA 1
ATOM 618 C C . ASN A 1 89 ? -61.307 -31.521 83.040 1.00 48.82 86 ASN A C 1
ATOM 619 O O . ASN A 1 89 ? -61.720 -30.642 82.281 1.00 44.74 86 ASN A O 1
ATOM 624 N N . GLU A 1 90 ? -60.024 -31.688 83.328 1.00 51.60 87 GLU A N 1
ATOM 625 C CA . GLU A 1 90 ? -58.971 -30.803 82.846 1.00 54.26 87 GLU A CA 1
ATOM 626 C C . GLU A 1 90 ? -58.882 -30.742 81.314 1.00 54.70 87 GLU A C 1
ATOM 627 O O . GLU A 1 90 ? -58.644 -29.672 80.737 1.00 48.00 87 GLU A O 1
ATOM 633 N N . ASN A 1 91 ? -59.082 -31.889 80.666 1.00 49.83 88 ASN A N 1
ATOM 634 C CA . ASN A 1 91 ? -58.840 -32.026 79.230 1.00 49.35 88 ASN A CA 1
ATOM 635 C C . ASN A 1 91 ? -60.045 -32.457 78.390 1.00 47.57 88 ASN A C 1
ATOM 636 O O . ASN A 1 91 ? -59.926 -32.582 77.169 1.00 45.71 88 ASN A O 1
ATOM 641 N N . GLN A 1 92 ? -61.197 -32.682 79.024 1.00 49.58 89 GLN A N 1
ATOM 642 C CA . GLN A 1 92 ? -62.358 -33.239 78.324 1.00 44.30 89 GLN A CA 1
ATOM 643 C C . GLN A 1 92 ? -63.683 -32.730 78.873 1.00 43.88 89 GLN A C 1
ATOM 644 O O . GLN A 1 92 ? -63.726 -32.081 79.917 1.00 43.17 89 GLN A O 1
ATOM 650 N N . LEU A 1 93 ? -64.755 -33.029 78.143 1.00 42.03 90 LEU A N 1
ATOM 651 C CA . LEU A 1 93 ? -66.123 -32.877 78.633 1.00 42.08 90 LEU A CA 1
ATOM 652 C C . LEU A 1 93 ? -66.919 -34.122 78.250 1.00 42.64 90 LEU A C 1
ATOM 653 O O . LEU A 1 93 ? -67.138 -34.385 77.069 1.00 37.33 90 LEU A O 1
ATOM 658 N N . ILE A 1 94 ? -67.352 -34.880 79.254 1.00 49.42 91 ILE A N 1
ATOM 659 C CA . ILE A 1 94 ? -67.974 -36.187 79.042 1.00 50.67 91 ILE A CA 1
ATOM 660 C C . ILE A 1 94 ? -69.481 -36.140 79.303 1.00 48.32 91 ILE A C 1
ATOM 661 O O . ILE A 1 94 ? -69.931 -35.586 80.304 1.00 54.26 91 ILE A O 1
ATOM 666 N N . ILE A 1 95 ? -70.249 -36.726 78.387 1.00 48.87 92 ILE A N 1
ATOM 667 C CA . ILE A 1 95 ? -71.703 -36.816 78.509 1.00 46.19 92 ILE A CA 1
ATOM 668 C C . ILE A 1 95 ? -72.152 -38.232 78.166 1.00 47.41 92 ILE A C 1
ATOM 669 O O . ILE A 1 95 ? -71.879 -38.719 77.070 1.00 51.69 92 ILE A O 1
ATOM 674 N N . ASN A 1 96 ? -72.853 -38.876 79.095 1.00 51.11 93 ASN A N 1
ATOM 675 C CA . ASN A 1 96 ? -73.370 -40.226 78.889 1.00 56.08 93 ASN A CA 1
ATOM 676 C C . ASN A 1 96 ? -74.791 -40.251 78.321 1.00 59.25 93 ASN A C 1
ATOM 677 O O . ASN A 1 96 ? -75.537 -39.272 78.427 1.00 50.30 93 ASN A O 1
ATOM 682 N N . ASN A 1 97 ? -75.143 -41.383 77.711 1.00 61.29 94 ASN A N 1
ATOM 683 C CA . ASN A 1 97 ? -76.495 -41.639 77.201 1.00 63.40 94 ASN A CA 1
ATOM 684 C C . ASN A 1 97 ? -77.051 -40.516 76.330 1.00 63.38 94 ASN A C 1
ATOM 685 O O . ASN A 1 97 ? -78.175 -40.055 76.540 1.00 61.29 94 ASN A O 1
ATOM 690 N N . VAL A 1 98 ? -76.250 -40.084 75.358 1.00 56.70 95 VAL A N 1
ATOM 691 C CA . VAL A 1 98 ? -76.679 -39.070 74.400 1.00 51.69 95 VAL A CA 1
ATOM 692 C C . VAL A 1 98 ? -77.521 -39.734 73.310 1.00 53.10 95 VAL A C 1
ATOM 693 O O . VAL A 1 98 ? -77.396 -40.941 73.094 1.00 57.05 95 VAL A O 1
ATOM 697 N N . PRO A 1 99 ? -78.381 -38.955 72.624 1.00 52.15 96 PRO A N 1
ATOM 698 C CA . PRO A 1 99 ? -79.213 -39.505 71.542 1.00 54.64 96 PRO A CA 1
ATOM 699 C C . PRO A 1 99 ? -78.462 -39.820 70.240 1.00 61.85 96 PRO A C 1
ATOM 700 O O . PRO A 1 99 ? -77.288 -39.463 70.085 1.00 56.06 96 PRO A O 1
ATOM 704 N N . GLU A 1 100 ? -79.163 -40.470 69.312 1.00 63.07 97 GLU A N 1
ATOM 705 C CA . GLU A 1 100 ? -78.611 -40.830 68.002 1.00 60.90 97 GLU A CA 1
ATOM 706 C C . GLU A 1 100 ? -78.330 -39.598 67.140 1.00 60.19 97 GLU A C 1
ATOM 707 O O . GLU A 1 100 ? -77.459 -39.627 66.269 1.00 57.62 97 GLU A O 1
ATOM 713 N N . LYS A 1 101 ? -79.088 -38.529 67.373 1.00 62.38 98 LYS A N 1
ATOM 714 C CA . LYS A 1 101 ? -78.968 -37.300 66.595 1.00 64.21 98 LYS A CA 1
ATOM 715 C C . LYS A 1 101 ? -79.402 -36.127 67.468 1.00 60.79 98 LYS A C 1
ATOM 716 O O . LYS A 1 101 ? -80.507 -36.136 68.015 1.00 69.65 98 LYS A O 1
ATOM 722 N N . PHE A 1 102 ? -78.531 -35.129 67.611 1.00 56.43 99 PHE A N 1
ATOM 723 C CA . PHE A 1 102 ? -78.805 -33.994 68.501 1.00 52.56 99 PHE A CA 1
ATOM 724 C C . PHE A 1 102 ? -77.947 -32.761 68.207 1.00 50.02 99 PHE A C 1
ATOM 725 O O . PHE A 1 102 ? -76.942 -32.833 67.499 1.00 46.31 99 PHE A O 1
ATOM 733 N N . VAL A 1 103 ? -78.365 -31.632 68.771 1.00 48.51 100 VAL A N 1
ATOM 734 C CA . VAL A 1 103 ? -77.598 -30.392 68.713 1.00 44.74 100 VAL A CA 1
ATOM 735 C C . VAL A 1 103 ? -77.106 -30.049 70.123 1.00 48.07 100 VAL A C 1
ATOM 736 O O . VAL A 1 103 ? -77.876 -30.087 71.087 1.00 51.31 100 VAL A O 1
ATOM 740 N N . LEU A 1 104 ? -75.818 -29.728 70.231 1.00 42.03 101 LEU A N 1
ATOM 741 C CA . LEU A 1 104 ? -75.206 -29.380 71.501 1.00 41.51 101 LEU A CA 1
ATOM 742 C C . LEU A 1 104 ? -74.663 -27.956 71.465 1.00 40.81 101 LEU A C 1
ATOM 743 O O . LEU A 1 104 ? -73.723 -27.671 70.729 1.00 51.71 101 LEU A O 1
ATOM 748 N N . GLN A 1 105 ? -75.250 -27.072 72.268 1.00 41.29 102 GLN A N 1
ATOM 749 C CA . GLN A 1 105 ? -74.774 -25.701 72.388 1.00 42.31 102 GLN A CA 1
ATOM 750 C C . GLN A 1 105 ? -73.914 -25.532 73.630 1.00 42.13 102 GLN A C 1
ATOM 751 O O . GLN A 1 105 ? -74.336 -25.897 74.720 1.00 39.07 102 GLN A O 1
ATOM 757 N N . THR A 1 106 ? -72.722 -24.960 73.458 1.00 45.79 103 THR A N 1
ATOM 758 C CA . THR A 1 106 ? -71.857 -24.586 74.578 1.00 43.43 103 THR A CA 1
ATOM 759 C C . THR A 1 106 ? -71.419 -23.134 74.437 1.00 42.69 103 THR A C 1
ATOM 760 O O . THR A 1 106 ? -70.912 -22.742 73.381 1.00 49.15 103 THR A O 1
ATOM 764 N N . VAL A 1 107 ? -71.592 -22.352 75.500 1.00 42.64 104 VAL A N 1
ATOM 765 C CA . VAL A 1 107 ? -70.933 -21.049 75.612 1.00 40.65 104 VAL A CA 1
ATOM 766 C C . VAL A 1 107 ? -69.704 -21.216 76.494 1.00 38.87 104 VAL A C 1
ATOM 767 O O . VAL A 1 107 ? -69.772 -21.856 77.541 1.00 41.64 104 VAL A O 1
ATOM 771 N N . VAL A 1 108 ? -68.591 -20.630 76.057 1.00 42.01 105 VAL A N 1
ATOM 772 C CA . VAL A 1 108 ? -67.283 -20.784 76.699 1.00 41.09 105 VAL A CA 1
ATOM 773 C C . VAL A 1 108 ? -66.570 -19.428 76.703 1.00 43.42 105 VAL A C 1
ATOM 774 O O . VAL A 1 108 ? -66.804 -18.608 75.819 1.00 46.42 105 VAL A O 1
ATOM 778 N N . GLU A 1 109 ? -65.709 -19.198 77.696 1.00 46.77 106 GLU A N 1
ATOM 779 C CA . GLU A 1 109 ? -64.899 -17.976 77.769 1.00 44.95 106 GLU A CA 1
ATOM 780 C C . GLU A 1 109 ? -63.408 -18.317 77.779 1.00 40.39 106 GLU A C 1
ATOM 781 O O . GLU A 1 109 ? -62.993 -19.289 78.403 1.00 40.54 106 GLU A O 1
ATOM 787 N N . ILE A 1 110 ? -62.609 -17.504 77.094 1.00 39.54 107 ILE A N 1
ATOM 788 C CA . ILE A 1 110 ? -61.170 -17.744 76.966 1.00 40.63 107 ILE A CA 1
ATOM 789 C C . ILE A 1 110 ? -60.378 -16.440 76.971 1.00 42.80 107 ILE A C 1
ATOM 790 O O . ILE A 1 110 ? -60.920 -15.366 76.714 1.00 42.54 107 ILE A O 1
ATOM 795 N N . ASN A 1 111 ? -59.084 -16.558 77.250 1.00 48.37 108 ASN A N 1
ATOM 796 C CA . ASN A 1 111 ? -58.207 -15.408 77.427 1.00 47.36 108 ASN A CA 1
ATOM 797 C C . ASN A 1 111 ? -57.064 -15.448 76.411 1.00 49.35 108 ASN A C 1
ATOM 798 O O . ASN A 1 111 ? -56.041 -16.095 76.649 1.00 57.55 108 ASN A O 1
ATOM 803 N N . PRO A 1 112 ? -57.254 -14.782 75.256 1.00 45.55 109 PRO A N 1
ATOM 804 C CA . PRO A 1 112 ? -56.213 -14.679 74.231 1.00 44.11 109 PRO A CA 1
ATOM 805 C C . PRO A 1 112 ? -54.987 -13.905 74.700 1.00 45.00 109 PRO A C 1
ATOM 806 O O . PRO A 1 112 ? -53.859 -14.277 74.368 1.00 46.77 109 PRO A O 1
ATOM 810 N N . SER A 1 113 ? -55.213 -12.845 75.471 1.00 43.49 110 SER A N 1
ATOM 811 C CA . SER A 1 113 ? -54.132 -12.023 75.996 1.00 46.51 110 SER A CA 1
ATOM 812 C C . SER A 1 113 ? -53.146 -12.844 76.820 1.00 49.80 110 SER A C 1
ATOM 813 O O . SER A 1 113 ? -51.948 -12.544 76.835 1.00 46.32 110 SER A O 1
ATOM 816 N N . ALA A 1 114 ? -53.663 -13.877 77.492 1.00 50.20 111 ALA A N 1
ATOM 817 C CA . ALA A 1 114 ? -52.878 -14.731 78.389 1.00 48.37 111 ALA A CA 1
ATOM 818 C C . ALA A 1 114 ? -52.264 -15.964 77.723 1.00 49.05 111 ALA A C 1
ATOM 819 O O . ALA A 1 114 ? -51.413 -16.622 78.319 1.00 51.14 111 ALA A O 1
ATOM 821 N N . ASN A 1 115 ? -52.701 -16.282 76.506 1.00 51.54 112 ASN A N 1
ATOM 822 C CA . ASN A 1 115 ? -52.199 -17.447 75.776 1.00 48.17 112 ASN A CA 1
ATOM 823 C C . ASN A 1 115 ? -50.818 -17.192 75.171 1.00 49.70 112 ASN A C 1
ATOM 824 O O . ASN A 1 115 ? -50.672 -16.389 74.243 1.00 45.74 112 ASN A O 1
ATOM 829 N N . THR A 1 116 ? -49.819 -17.894 75.701 1.00 50.06 113 THR A N 1
ATOM 830 C CA . THR A 1 116 ? -48.451 -17.839 75.187 1.00 52.85 113 THR A CA 1
ATOM 831 C C . THR A 1 116 ? -48.008 -19.185 74.590 1.00 47.89 113 THR A C 1
ATOM 832 O O . THR A 1 116 ? -46.828 -19.370 74.280 1.00 47.18 113 THR A O 1
ATOM 836 N N . SER A 1 117 ? -48.955 -20.108 74.414 1.00 45.34 114 SER A N 1
ATOM 837 C CA . SER A 1 117 ? -48.667 -21.438 73.863 1.00 46.81 114 SER A CA 1
ATOM 838 C C . SER A 1 117 ? -48.583 -21.459 72.329 1.00 51.24 114 SER A C 1
ATOM 839 O O . SER A 1 117 ? -48.134 -22.450 71.748 1.00 48.06 114 SER A O 1
ATOM 842 N N . LEU A 1 118 ? -49.037 -20.381 71.687 1.00 54.58 115 LEU A N 1
ATOM 843 C CA . LEU A 1 118 ? -49.032 -20.249 70.224 1.00 54.11 115 LEU A CA 1
ATOM 844 C C . LEU A 1 118 ? -49.960 -21.261 69.545 1.00 50.77 115 LEU A C 1
ATOM 845 O O . LEU A 1 118 ? -49.705 -21.704 68.423 1.00 49.21 115 LEU A O 1
ATOM 850 N N . GLU A 1 119 ? -51.036 -21.611 70.246 1.00 45.24 116 GLU A N 1
ATOM 851 C CA . GLU A 1 119 ? -52.099 -22.463 69.722 1.00 43.89 116 GLU A CA 1
ATOM 852 C C . GLU A 1 119 ? -53.429 -21.838 70.104 1.00 38.92 116 GLU A C 1
ATOM 853 O O . GLU A 1 119 ? -53.461 -20.870 70.858 1.00 45.99 116 GLU A O 1
ATOM 859 N N . GLY A 1 120 ? -54.526 -22.397 69.604 1.00 35.08 117 GLY A N 1
ATOM 860 C CA . GLY A 1 120 ? -55.854 -21.837 69.850 1.00 31.54 117 GLY A CA 1
ATOM 861 C C . GLY A 1 120 ? -55.911 -20.384 69.430 1.00 32.07 117 GLY A C 1
ATOM 862 O O . GLY A 1 120 ? -55.224 -19.980 68.497 1.00 34.95 117 GLY A O 1
ATOM 863 N N . LEU A 1 121 ? -56.720 -19.594 70.122 1.00 33.26 118 LEU A N 1
ATOM 864 C CA . LEU A 1 121 ? -56.813 -18.170 69.838 1.00 33.80 118 LEU A CA 1
ATOM 865 C C . LEU A 1 121 ? -55.798 -17.439 70.704 1.00 35.59 118 LEU A C 1
ATOM 866 O O . LEU A 1 121 ? -55.787 -17.612 71.922 1.00 40.43 118 LEU A O 1
ATOM 871 N N . TYR A 1 122 ? -54.932 -16.646 70.079 1.00 37.72 119 TYR A N 1
ATOM 872 C CA . TYR A 1 122 ? -53.994 -15.804 70.819 1.00 40.70 119 TYR A CA 1
ATOM 873 C C . TYR A 1 122 ? -53.938 -14.401 70.226 1.00 39.10 119 TYR A C 1
ATOM 874 O O . TYR A 1 122 ? -54.529 -14.145 69.185 1.00 41.74 119 TYR A O 1
ATOM 883 N N . LYS A 1 123 ? -53.242 -13.494 70.905 1.00 45.98 120 LYS A N 1
ATOM 884 C CA . LYS A 1 123 ? -53.187 -12.092 70.497 1.00 57.30 120 LYS A CA 1
ATOM 885 C C . LYS A 1 123 ? -51.778 -11.533 70.648 1.00 65.65 120 LYS A C 1
ATOM 886 O O . LYS A 1 123 ? -51.233 -11.508 71.750 1.00 72.54 120 LYS A O 1
ATOM 892 N N . SER A 1 124 ? -51.204 -11.074 69.537 1.00 79.91 121 SER A N 1
ATOM 893 C CA . SER A 1 124 ? -49.820 -10.604 69.509 1.00 82.63 121 SER A CA 1
ATOM 894 C C . SER A 1 124 ? -49.680 -9.323 68.681 1.00 80.30 121 SER A C 1
ATOM 895 O O . SER A 1 124 ? -49.594 -9.368 67.452 1.00 68.56 121 SER A O 1
ATOM 898 N N . GLY A 1 125 ? -49.660 -8.183 69.367 1.00 81.03 122 GLY A N 1
ATOM 899 C CA . GLY A 1 125 ? -49.466 -6.887 68.719 1.00 86.22 122 GLY A CA 1
ATOM 900 C C . GLY A 1 125 ? -50.754 -6.303 68.173 1.00 88.76 122 GLY A C 1
ATOM 901 O O . GLY A 1 125 ? -50.797 -5.853 67.027 1.00 84.25 122 GLY A O 1
ATOM 902 N N . ASP A 1 126 ? -51.791 -6.308 69.011 1.00 91.92 123 ASP A N 1
ATOM 903 C CA . ASP A 1 126 ? -53.128 -5.788 68.679 1.00 101.95 123 ASP A CA 1
ATOM 904 C C . ASP A 1 126 ? -53.804 -6.527 67.515 1.00 92.81 123 ASP A C 1
ATOM 905 O O . ASP A 1 126 ? -54.490 -5.911 66.694 1.00 96.54 123 ASP A O 1
ATOM 910 N N . VAL A 1 127 ? -53.623 -7.845 67.459 1.00 79.60 124 VAL A N 1
ATOM 911 C CA . VAL A 1 127 ? -54.216 -8.657 66.395 1.00 68.90 124 VAL A CA 1
ATOM 912 C C . VAL A 1 127 ? -54.498 -10.088 66.865 1.00 50.13 124 VAL A C 1
ATOM 913 O O . VAL A 1 127 ? -53.595 -10.806 67.281 1.00 52.10 124 VAL A O 1
ATOM 917 N N . PHE A 1 128 ? -55.765 -10.487 66.809 1.00 42.58 125 PHE A N 1
ATOM 918 C CA . PHE A 1 128 ? -56.151 -11.857 67.120 1.00 40.51 125 PHE A CA 1
ATOM 919 C C . PHE A 1 128 ? -55.763 -12.755 65.965 1.00 38.47 125 PHE A C 1
ATOM 920 O O . PHE A 1 128 ? -55.865 -12.368 64.804 1.00 41.02 125 PHE A O 1
ATOM 928 N N . SER A 1 129 ? -55.333 -13.963 66.297 1.00 38.36 126 SER A N 1
ATOM 929 C CA . SER A 1 129 ? -54.857 -14.917 65.307 1.00 39.61 126 SER A CA 1
ATOM 930 C C . SER A 1 129 ? -54.904 -16.301 65.932 1.00 37.68 126 SER A C 1
ATOM 931 O O . SER A 1 129 ? -54.806 -16.430 67.146 1.00 42.01 126 SER A O 1
ATOM 934 N N . THR A 1 130 ? -55.049 -17.330 65.105 1.00 38.78 127 THR A N 1
ATOM 935 C CA . THR A 1 130 ? -55.153 -18.699 65.599 1.00 39.78 127 THR A CA 1
ATOM 936 C C . THR A 1 130 ? -54.041 -19.584 65.068 1.00 39.25 127 THR A C 1
ATOM 937 O O . THR A 1 130 ? -53.235 -19.174 64.231 1.00 38.74 127 THR A O 1
ATOM 941 N N . GLN A 1 131 ? -54.020 -20.805 65.586 1.00 38.15 128 GLN A N 1
ATOM 942 C CA . GLN A 1 131 ? -53.205 -21.886 65.058 1.00 39.26 128 GLN A CA 1
ATOM 943 C C . GLN A 1 131 ? -53.787 -23.166 65.637 1.00 40.01 128 GLN A C 1
ATOM 944 O O . GLN A 1 131 ? -53.772 -23.357 66.854 1.00 45.31 128 GLN A O 1
ATOM 950 N N . CYS A 1 132 ? -54.316 -24.029 64.776 1.00 37.04 129 CYS A N 1
ATOM 951 C CA . CYS A 1 132 ? -55.062 -25.191 65.238 1.00 36.10 129 CYS A CA 1
ATOM 952 C C . CYS A 1 132 ? -54.440 -26.549 64.898 1.00 38.03 129 CYS A C 1
ATOM 953 O O . CYS A 1 132 ? -54.855 -27.557 65.461 1.00 40.74 129 CYS A O 1
ATOM 956 N N . GLU A 1 133 ? -53.460 -26.602 64.001 1.00 42.24 130 GLU A N 1
ATOM 957 C CA . GLU A 1 133 ? -52.732 -27.856 63.783 1.00 46.53 130 GLU A CA 1
ATOM 958 C C . GLU A 1 133 ? -51.657 -27.974 64.859 1.00 44.07 130 GLU A C 1
ATOM 959 O O . GLU A 1 133 ? -50.928 -27.012 65.075 1.00 40.68 130 GLU A O 1
ATOM 965 N N . ALA A 1 134 ? -51.539 -29.118 65.540 1.00 43.03 131 ALA A N 1
ATOM 966 C CA . ALA A 1 134 ? -52.373 -30.312 65.337 1.00 41.54 131 ALA A CA 1
ATOM 967 C C . ALA A 1 134 ? -53.669 -30.296 66.159 1.00 41.73 131 ALA A C 1
ATOM 968 O O . ALA A 1 134 ? -54.727 -30.677 65.658 1.00 42.96 131 ALA A O 1
ATOM 970 N N . THR A 1 135 ? -53.577 -29.861 67.419 1.00 49.49 132 THR A N 1
ATOM 971 C CA . THR A 1 135 ? -54.684 -29.986 68.381 1.00 46.14 132 THR A CA 1
ATOM 972 C C . THR A 1 135 ? -54.962 -28.682 69.144 1.00 39.81 132 THR A C 1
ATOM 973 O O . THR A 1 135 ? -55.315 -28.699 70.320 1.00 37.27 132 THR A O 1
ATOM 977 N N . GLY A 1 136 ? -54.832 -27.553 68.460 1.00 38.89 133 GLY A N 1
ATOM 978 C CA . GLY A 1 136 ? -55.052 -26.251 69.073 1.00 36.04 133 GLY A CA 1
ATOM 979 C C . GLY A 1 136 ? -56.494 -25.781 69.078 1.00 33.40 133 GLY A C 1
ATOM 980 O O . GLY A 1 136 ? -56.800 -24.767 69.691 1.00 31.38 133 GLY A O 1
ATOM 981 N N . PHE A 1 137 ? -57.390 -26.490 68.397 1.00 35.97 134 PHE A N 1
ATOM 982 C CA . PHE A 1 137 ? -58.791 -26.057 68.351 1.00 38.51 134 PHE A CA 1
ATOM 983 C C . PHE A 1 137 ? -59.512 -26.329 69.661 1.00 38.91 134 PHE A C 1
ATOM 984 O O . PHE A 1 137 ? -60.381 -25.553 70.059 1.00 48.54 134 PHE A O 1
ATOM 992 N N . ARG A 1 138 ? -59.153 -27.426 70.329 1.00 39.28 135 ARG A N 1
ATOM 993 C CA . ARG A 1 138 ? -59.711 -27.745 71.650 1.00 38.19 135 ARG A CA 1
ATOM 994 C C . ARG A 1 138 ? -59.486 -26.642 72.692 1.00 35.60 135 ARG A C 1
ATOM 995 O O . ARG A 1 138 ? -60.249 -26.546 73.645 1.00 36.68 135 ARG A O 1
ATOM 1003 N N . LYS A 1 139 ? -58.455 -25.813 72.500 1.00 33.68 136 LYS A N 1
ATOM 1004 C CA . LYS A 1 139 ? -58.230 -24.622 73.331 1.00 36.57 136 LYS A CA 1
ATOM 1005 C C . LYS A 1 139 ? -59.101 -23.405 72.957 1.00 39.45 136 LYS A C 1
ATOM 1006 O O . LYS A 1 139 ? -58.820 -22.285 73.402 1.00 36.37 136 LYS A O 1
ATOM 1012 N N . ILE A 1 140 ? -60.135 -23.609 72.140 1.00 41.95 137 ILE A N 1
ATOM 1013 C CA . ILE A 1 140 ? -61.026 -22.521 71.729 1.00 40.66 137 ILE A CA 1
ATOM 1014 C C . ILE A 1 140 ? -62.453 -22.811 72.177 1.00 37.31 137 ILE A C 1
ATOM 1015 O O . ILE A 1 140 ? -63.096 -21.963 72.789 1.00 37.82 137 ILE A O 1
ATOM 1020 N N . THR A 1 141 ? -62.950 -23.999 71.846 1.00 36.33 138 THR A N 1
ATOM 1021 C CA . THR A 1 141 ? -64.205 -24.499 72.405 1.00 37.74 138 THR A CA 1
ATOM 1022 C C . THR A 1 141 ? -64.131 -26.020 72.425 1.00 34.80 138 THR A C 1
ATOM 1023 O O . THR A 1 141 ? -63.167 -26.599 71.918 1.00 33.64 138 THR A O 1
ATOM 1027 N N . TYR A 1 142 ? -65.134 -26.653 73.029 1.00 37.25 139 TYR A N 1
ATOM 1028 C CA . TYR A 1 142 ? -65.159 -28.108 73.188 1.00 41.33 139 TYR A CA 1
ATOM 1029 C C . TYR A 1 142 ? -65.538 -28.771 71.871 1.00 43.23 139 TYR A C 1
ATOM 1030 O O . TYR A 1 142 ? -66.591 -28.475 71.306 1.00 57.44 139 TYR A O 1
ATOM 1039 N N . TYR A 1 143 ? -64.682 -29.672 71.401 1.00 42.80 140 TYR A N 1
ATOM 1040 C CA . TYR A 1 143 ? -64.831 -30.285 70.082 1.00 41.07 140 TYR A CA 1
ATOM 1041 C C . TYR A 1 143 ? -64.289 -31.721 70.070 1.00 42.99 140 TYR A C 1
ATOM 1042 O O . TYR A 1 143 ? -63.641 -32.156 71.025 1.00 41.62 140 TYR A O 1
ATOM 1051 N N . LEU A 1 144 ? -64.571 -32.457 68.996 1.00 40.69 141 LEU A N 1
ATOM 1052 C CA . LEU A 1 144 ? -63.856 -33.705 68.707 1.00 39.96 141 LEU A CA 1
ATOM 1053 C C . LEU A 1 144 ? -62.612 -33.352 67.888 1.00 38.83 141 LEU A C 1
ATOM 1054 O O . LEU A 1 144 ? -62.606 -33.443 66.657 1.00 35.30 141 LEU A O 1
ATOM 1059 N N . ASP A 1 145 ? -61.562 -32.940 68.594 1.00 38.58 142 ASP A N 1
ATOM 1060 C CA . ASP A 1 145 ? -60.382 -32.355 67.976 1.00 38.84 142 ASP A CA 1
ATOM 1061 C C . ASP A 1 145 ? -59.476 -33.439 67.377 1.00 41.60 142 ASP A C 1
ATOM 1062 O O . ASP A 1 145 ? -58.367 -33.707 67.859 1.00 44.04 142 ASP A O 1
ATOM 1067 N N . ARG A 1 146 ? -59.974 -34.046 66.304 1.00 39.24 143 ARG A N 1
ATOM 1068 C CA . ARG A 1 146 ? -59.273 -35.101 65.582 1.00 37.04 143 ARG A CA 1
ATOM 1069 C C . ARG A 1 146 ? -59.624 -34.956 64.105 1.00 37.69 143 ARG A C 1
ATOM 1070 O O . ARG A 1 146 ? -60.744 -34.555 63.768 1.00 35.52 143 ARG A O 1
ATOM 1078 N N . PRO A 1 147 ? -58.671 -35.285 63.217 1.00 41.37 144 PRO A N 1
ATOM 1079 C CA . PRO A 1 147 ? -58.839 -34.958 61.806 1.00 40.32 144 PRO A CA 1
ATOM 1080 C C . PRO A 1 147 ? -59.868 -35.806 61.041 1.00 40.74 144 PRO A C 1
ATOM 1081 O O . PRO A 1 147 ? -60.282 -35.406 59.957 1.00 46.63 144 PRO A O 1
ATOM 1085 N N . ASP A 1 148 ? -60.276 -36.954 61.585 1.00 40.60 145 ASP A N 1
ATOM 1086 C CA . ASP A 1 148 ? -61.284 -37.797 60.918 1.00 39.45 145 ASP A CA 1
ATOM 1087 C C . ASP A 1 148 ? -62.720 -37.360 61.213 1.00 38.46 145 ASP A C 1
ATOM 1088 O O . ASP A 1 148 ? -63.670 -37.995 60.754 1.00 40.82 145 ASP A O 1
ATOM 1093 N N . VAL A 1 149 ? -62.876 -36.281 61.977 1.00 37.41 146 VAL A N 1
ATOM 1094 C CA . VAL A 1 149 ? -64.173 -35.648 62.160 1.00 35.20 146 VAL A CA 1
ATOM 1095 C C . VAL A 1 149 ? -64.146 -34.305 61.437 1.00 34.53 146 VAL A C 1
ATOM 1096 O O . VAL A 1 149 ? -63.440 -33.377 61.856 1.00 31.78 146 VAL A O 1
ATOM 1100 N N . MET A 1 150 ? -64.909 -34.232 60.343 1.00 34.65 147 MET A N 1
ATOM 1101 C CA . MET A 1 150 ? -64.944 -33.069 59.464 1.00 35.03 147 MET A CA 1
ATOM 1102 C C . MET A 1 150 ? -66.359 -32.519 59.368 1.00 33.63 147 MET A C 1
ATOM 1103 O O . MET A 1 150 ? -67.308 -33.278 59.172 1.00 33.95 147 MET A O 1
ATOM 1108 N N . ALA A 1 151 ? -66.486 -31.197 59.467 1.00 32.10 148 ALA A N 1
ATOM 1109 C CA . ALA A 1 151 ? -67.789 -30.548 59.543 1.00 31.58 148 ALA A CA 1
ATOM 1110 C C . ALA A 1 151 ? -67.856 -29.273 58.708 1.00 33.13 148 ALA A C 1
ATOM 1111 O O . ALA A 1 151 ? -66.836 -28.652 58.419 1.00 32.46 148 ALA A O 1
ATOM 1113 N N . ALA A 1 152 ? -69.077 -28.895 58.332 1.00 34.85 149 ALA A N 1
ATOM 1114 C CA . ALA A 1 152 ? -69.335 -27.641 57.628 1.00 36.39 149 ALA A CA 1
ATOM 1115 C C . ALA A 1 152 ? -69.415 -26.481 58.625 1.00 37.97 149 ALA A C 1
ATOM 1116 O O . ALA A 1 152 ? -70.243 -26.493 59.535 1.00 35.92 149 ALA A O 1
ATOM 1118 N N . PHE A 1 153 ? -68.553 -25.482 58.439 1.00 44.07 150 PHE A N 1
ATOM 1119 C CA . PHE A 1 153 ? -68.400 -24.383 59.400 1.00 46.60 150 PHE A CA 1
ATOM 1120 C C . PHE A 1 153 ? -69.105 -23.095 58.975 1.00 46.06 150 PHE A C 1
ATOM 1121 O O . PHE A 1 153 ? -68.825 -22.562 57.903 1.00 47.95 150 PHE A O 1
ATOM 1129 N N . THR A 1 154 ? -70.005 -22.603 59.825 1.00 43.76 151 THR A N 1
ATOM 1130 C CA . THR A 1 154 ? -70.491 -21.224 59.742 1.00 42.23 151 THR A CA 1
ATOM 1131 C C . THR A 1 154 ? -69.939 -20.497 60.951 1.00 37.90 151 THR A C 1
ATOM 1132 O O . THR A 1 154 ? -69.997 -21.018 62.060 1.00 33.22 151 THR A O 1
ATOM 1136 N N . VAL A 1 155 ? -69.409 -19.296 60.741 1.00 36.80 152 VAL A N 1
ATOM 1137 C CA . VAL A 1 155 ? -68.664 -18.589 61.782 1.00 35.60 152 VAL A CA 1
ATOM 1138 C C . VAL A 1 155 ? -69.009 -17.100 61.791 1.00 36.53 152 VAL A C 1
ATOM 1139 O O . VAL A 1 155 ? -68.707 -16.401 60.832 1.00 41.04 152 VAL A O 1
ATOM 1143 N N . LYS A 1 156 ? -69.631 -16.619 62.868 1.00 39.50 153 LYS A N 1
ATOM 1144 C CA . LYS A 1 156 ? -69.830 -15.176 63.065 1.00 41.64 153 LYS A CA 1
ATOM 1145 C C . LYS A 1 156 ? -68.709 -14.611 63.936 1.00 41.77 153 LYS A C 1
ATOM 1146 O O . LYS A 1 156 ? -68.223 -15.293 64.834 1.00 43.54 153 LYS A O 1
ATOM 1152 N N . ILE A 1 157 ? -68.305 -13.369 63.667 1.00 42.29 154 ILE A N 1
ATOM 1153 C CA . ILE A 1 157 ? -67.283 -12.682 64.465 1.00 41.19 154 ILE A CA 1
ATOM 1154 C C . ILE A 1 157 ? -67.770 -11.287 64.847 1.00 42.54 154 ILE A C 1
ATOM 1155 O O . ILE A 1 157 ? -68.075 -10.483 63.971 1.00 43.90 154 ILE A O 1
ATOM 1160 N N . ILE A 1 158 ? -67.821 -11.001 66.149 1.00 43.39 155 ILE A N 1
ATOM 1161 C CA . ILE A 1 158 ? -68.206 -9.677 66.654 1.00 41.36 155 ILE A CA 1
ATOM 1162 C C . ILE A 1 158 ? -66.996 -9.011 67.304 1.00 40.55 155 ILE A C 1
ATOM 1163 O O . ILE A 1 158 ? -66.282 -9.650 68.066 1.00 41.21 155 ILE A O 1
ATOM 1168 N N . ALA A 1 159 ? -66.763 -7.735 67.001 1.00 44.30 156 ALA A N 1
ATOM 1169 C CA . ALA A 1 159 ? -65.599 -7.016 67.540 1.00 47.02 156 ALA A CA 1
ATOM 1170 C C . ALA A 1 159 ? -65.703 -5.494 67.390 1.00 51.39 156 ALA A C 1
ATOM 1171 O O . ALA A 1 159 ? -66.629 -4.980 66.765 1.00 54.82 156 ALA A O 1
ATOM 1173 N N . ASP A 1 160 ? -64.735 -4.789 67.972 1.00 52.40 157 ASP A N 1
ATOM 1174 C CA . ASP A 1 160 ? -64.646 -3.334 67.872 1.00 59.50 157 ASP A CA 1
ATOM 1175 C C . ASP A 1 160 ? -64.229 -2.915 66.458 1.00 58.34 157 ASP A C 1
ATOM 1176 O O . ASP A 1 160 ? -63.325 -3.511 65.875 1.00 64.56 157 ASP A O 1
ATOM 1181 N N . LYS A 1 161 ? -64.886 -1.888 65.920 1.00 59.62 158 LYS A N 1
ATOM 1182 C CA . LYS A 1 161 ? -64.599 -1.393 64.567 1.00 64.63 158 LYS A CA 1
ATOM 1183 C C . LYS A 1 161 ? -63.279 -0.645 64.479 1.00 64.43 158 LYS A C 1
ATOM 1184 O O . LYS A 1 161 ? -62.516 -0.825 63.532 1.00 61.37 158 LYS A O 1
ATOM 1190 N N . LYS A 1 162 ? -63.048 0.229 65.452 1.00 71.57 159 LYS A N 1
ATOM 1191 C CA . LYS A 1 162 ? -61.848 1.058 65.500 1.00 77.23 159 LYS A CA 1
ATOM 1192 C C . LYS A 1 162 ? -60.592 0.186 65.487 1.00 66.77 159 LYS A C 1
ATOM 1193 O O . LYS A 1 162 ? -59.682 0.400 64.680 1.00 61.05 159 LYS A O 1
ATOM 1199 N N . LYS A 1 163 ? -60.567 -0.808 66.373 1.00 59.87 160 LYS A N 1
ATOM 1200 C CA . LYS A 1 163 ? -59.383 -1.643 66.573 1.00 61.97 160 LYS A CA 1
ATOM 1201 C C . LYS A 1 163 ? -59.307 -2.860 65.645 1.00 58.40 160 LYS A C 1
ATOM 1202 O O . LYS A 1 163 ? -58.207 -3.284 65.282 1.00 55.27 160 LYS A O 1
ATOM 1208 N N . TYR A 1 164 ? -60.459 -3.419 65.269 1.00 49.65 161 TYR A N 1
ATOM 1209 C CA . TYR A 1 164 ? -60.492 -4.648 64.470 1.00 48.07 161 TYR A CA 1
ATOM 1210 C C . TYR A 1 164 ? -61.414 -4.520 63.258 1.00 46.60 161 TYR A C 1
ATOM 1211 O O . TYR A 1 164 ? -62.436 -5.206 63.167 1.00 45.37 161 TYR A O 1
ATOM 1220 N N . PRO A 1 165 ? -61.050 -3.640 62.309 1.00 48.98 162 PRO A N 1
ATOM 1221 C CA . PRO A 1 165 ? -61.889 -3.463 61.116 1.00 50.37 162 PRO A CA 1
ATOM 1222 C C . PRO A 1 165 ? -61.845 -4.672 60.173 1.00 49.81 162 PRO A C 1
ATOM 1223 O O . PRO A 1 165 ? -62.781 -4.887 59.394 1.00 45.52 162 PRO A O 1
ATOM 1227 N N . ILE A 1 166 ? -60.764 -5.443 60.242 1.00 43.57 163 ILE A N 1
ATOM 1228 C CA . ILE A 1 166 ? -60.620 -6.645 59.435 1.00 43.57 163 ILE A CA 1
ATOM 1229 C C . ILE A 1 166 ? -60.930 -7.840 60.319 1.00 42.03 163 ILE A C 1
ATOM 1230 O O . ILE A 1 166 ? -60.213 -8.096 61.284 1.00 43.04 163 ILE A O 1
ATOM 1235 N N . ILE A 1 167 ? -62.007 -8.554 59.995 1.00 40.33 164 ILE A N 1
ATOM 1236 C CA . ILE A 1 167 ? -62.430 -9.729 60.764 1.00 43.00 164 ILE A CA 1
ATOM 1237 C C . ILE A 1 167 ? -62.682 -10.908 59.822 1.00 44.23 164 ILE A C 1
ATOM 1238 O O . ILE A 1 167 ? -63.695 -10.958 59.125 1.00 45.22 164 ILE A O 1
ATOM 1243 N N . LEU A 1 168 ? -61.740 -11.853 59.807 1.00 43.35 165 LEU A N 1
ATOM 1244 C CA . LEU A 1 168 ? -61.702 -12.902 58.795 1.00 41.32 165 LEU A CA 1
ATOM 1245 C C . LEU A 1 168 ? -61.835 -14.298 59.387 1.00 39.49 165 LEU A C 1
ATOM 1246 O O . LEU A 1 168 ? -61.496 -14.531 60.545 1.00 35.66 165 LEU A O 1
ATOM 1251 N N . SER A 1 169 ? -62.333 -15.218 58.563 1.00 38.29 166 SER A N 1
ATOM 1252 C CA . SER A 1 169 ? -62.349 -16.643 58.871 1.00 36.23 166 SER A CA 1
ATOM 1253 C C . SER A 1 169 ? -62.504 -17.416 57.565 1.00 35.73 166 SER A C 1
ATOM 1254 O O . SER A 1 169 ? -62.406 -16.830 56.491 1.00 39.03 166 SER A O 1
ATOM 1257 N N . ASN A 1 170 ? -62.760 -18.719 57.652 1.00 38.98 167 ASN A N 1
ATOM 1258 C CA . ASN A 1 170 ? -62.762 -19.583 56.463 1.00 41.11 167 ASN A CA 1
ATOM 1259 C C . ASN A 1 170 ? -64.003 -19.414 55.582 1.00 41.29 167 ASN A C 1
ATOM 1260 O O . ASN A 1 170 ? -65.126 -19.314 56.087 1.00 49.55 167 ASN A O 1
ATOM 1265 N N . GLY A 1 171 ? -63.780 -19.409 54.267 1.00 39.76 168 GLY A N 1
ATOM 1266 C CA . GLY A 1 171 ? -64.854 -19.380 53.279 1.00 37.89 168 GLY A CA 1
ATOM 1267 C C . GLY A 1 171 ? -65.199 -17.986 52.790 1.00 37.28 168 GLY A C 1
ATOM 1268 O O . GLY A 1 171 ? -64.333 -17.113 52.684 1.00 32.88 168 GLY A O 1
ATOM 1269 N N . ASP A 1 172 ? -66.477 -17.781 52.490 1.00 39.47 169 ASP A N 1
ATOM 1270 C CA . ASP A 1 172 ? -66.951 -16.529 51.906 1.00 44.54 169 ASP A CA 1
ATOM 1271 C C . ASP A 1 172 ? -67.773 -15.744 52.925 1.00 41.55 169 ASP A C 1
ATOM 1272 O O . ASP A 1 172 ? -68.540 -16.323 53.694 1.00 40.22 169 ASP A O 1
ATOM 1277 N N . LYS A 1 173 ? -67.613 -14.425 52.911 1.00 40.08 170 LYS A N 1
ATOM 1278 C CA . LYS A 1 173 ? -68.379 -13.536 53.772 1.00 42.70 170 LYS A CA 1
ATOM 1279 C C . LYS A 1 173 ? -69.813 -13.396 53.251 1.00 42.48 170 LYS A C 1
ATOM 1280 O O . LYS A 1 173 ? -70.067 -12.628 52.325 1.00 51.88 170 LYS A O 1
ATOM 1286 N N . ILE A 1 174 ? -70.746 -14.129 53.855 1.00 41.41 171 ILE A N 1
ATOM 1287 C CA . ILE A 1 174 ? -72.145 -14.131 53.405 1.00 44.21 171 ILE A CA 1
ATOM 1288 C C . ILE A 1 174 ? -73.038 -13.062 54.055 1.00 49.47 171 ILE A C 1
ATOM 1289 O O . ILE A 1 174 ? -74.157 -12.836 53.598 1.00 53.48 171 ILE A O 1
ATOM 1294 N N . ASP A 1 175 ? -72.560 -12.418 55.116 1.00 50.61 172 ASP A N 1
ATOM 1295 C CA . ASP A 1 175 ? -73.344 -11.386 55.800 1.00 52.19 172 ASP A CA 1
ATOM 1296 C C . ASP A 1 175 ? -72.431 -10.475 56.611 1.00 49.93 172 ASP A C 1
ATOM 1297 O O . ASP A 1 175 ? -71.373 -10.892 57.068 1.00 47.81 172 ASP A O 1
ATOM 1302 N N . SER A 1 176 ? -72.848 -9.226 56.777 1.00 58.00 173 SER A N 1
ATOM 1303 C CA . SER A 1 176 ? -71.991 -8.200 57.353 1.00 56.98 173 SER A CA 1
ATOM 1304 C C . SER A 1 176 ? -72.812 -6.990 57.787 1.00 62.03 173 SER A C 1
ATOM 1305 O O . SER A 1 176 ? -73.934 -6.789 57.316 1.00 57.90 173 SER A O 1
ATOM 1308 N N . GLY A 1 177 ? -72.246 -6.191 58.688 1.00 60.86 174 GLY A N 1
ATOM 1309 C CA . GLY A 1 177 ? -72.900 -4.971 59.152 1.00 66.12 174 GLY A CA 1
ATOM 1310 C C . GLY A 1 177 ? -72.474 -4.555 60.543 1.00 70.01 174 GLY A C 1
ATOM 1311 O O . GLY A 1 177 ? -71.587 -5.170 61.143 1.00 69.94 174 GLY A O 1
ATOM 1312 N N . ASP A 1 178 ? -73.121 -3.509 61.055 1.00 71.27 175 ASP A N 1
ATOM 1313 C CA . ASP A 1 178 ? -72.816 -2.962 62.379 1.00 71.84 175 ASP A CA 1
ATOM 1314 C C . ASP A 1 178 ? -73.761 -3.483 63.462 1.00 74.71 175 ASP A C 1
ATOM 1315 O O . ASP A 1 178 ? -74.722 -4.199 63.185 1.00 74.90 175 ASP A O 1
ATOM 1320 N N . ILE A 1 179 ? -73.456 -3.124 64.704 1.00 83.69 176 ILE A N 1
ATOM 1321 C CA . ILE A 1 179 ? -74.331 -3.382 65.845 1.00 96.74 176 ILE A CA 1
ATOM 1322 C C . ILE A 1 179 ? -73.860 -2.483 66.988 1.00 92.70 176 ILE A C 1
ATOM 1323 O O . ILE A 1 179 ? -72.665 -2.206 67.101 1.00 106.43 176 ILE A O 1
ATOM 1328 N N . SER A 1 180 ? -74.795 -2.014 67.813 1.00 92.47 177 SER A N 1
ATOM 1329 C CA . SER A 1 180 ? -74.483 -1.091 68.909 1.00 100.59 177 SER A CA 1
ATOM 1330 C C . SER A 1 180 ? -73.977 0.245 68.345 1.00 108.14 177 SER A C 1
ATOM 1331 O O . SER A 1 180 ? -74.236 0.568 67.183 1.00 99.00 177 SER A O 1
ATOM 1334 N N . ASP A 1 181 ? -73.266 1.016 69.164 1.00 119.79 178 ASP A N 1
ATOM 1335 C CA . ASP A 1 181 ? -72.727 2.310 68.740 1.00 122.77 178 ASP A CA 1
ATOM 1336 C C . ASP A 1 181 ? -71.307 2.223 68.171 1.00 120.77 178 ASP A C 1
ATOM 1337 O O . ASP A 1 181 ? -70.860 3.153 67.500 1.00 128.85 178 ASP A O 1
ATOM 1342 N N . ASN A 1 182 ? -70.604 1.119 68.432 1.00 115.69 179 ASN A N 1
ATOM 1343 C CA . ASN A 1 182 ? -69.162 1.044 68.155 1.00 101.50 179 ASN A CA 1
ATOM 1344 C C . ASN A 1 182 ? -68.600 -0.307 67.673 1.00 88.99 179 ASN A C 1
ATOM 1345 O O . ASN A 1 182 ? -67.379 -0.462 67.576 1.00 85.06 179 ASN A O 1
ATOM 1350 N N . GLN A 1 183 ? -69.465 -1.272 67.360 1.00 73.94 180 GLN A N 1
ATOM 1351 C CA . GLN A 1 183 ? -69.008 -2.598 66.929 1.00 73.82 180 GLN A CA 1
ATOM 1352 C C . GLN A 1 183 ? -69.545 -2.993 65.552 1.00 73.35 180 GLN A C 1
ATOM 1353 O O . GLN A 1 183 ? -70.450 -2.352 65.010 1.00 78.18 180 GLN A O 1
ATOM 1359 N N . HIS A 1 184 ? -68.962 -4.052 64.995 1.00 61.56 181 HIS A N 1
ATOM 1360 C CA . HIS A 1 184 ? -69.403 -4.618 63.723 1.00 57.63 181 HIS A CA 1
ATOM 1361 C C . HIS A 1 184 ? -69.238 -6.125 63.739 1.00 53.78 181 HIS A C 1
ATOM 1362 O O . HIS A 1 184 ? -68.574 -6.672 64.620 1.00 54.13 181 HIS A O 1
ATOM 1369 N N . PHE A 1 185 ? -69.855 -6.788 62.767 1.00 53.20 182 PHE A N 1
ATOM 1370 C CA . PHE A 1 185 ? -69.772 -8.240 62.658 1.00 51.26 182 PHE A CA 1
ATOM 1371 C C . PHE A 1 185 ? -69.578 -8.695 61.218 1.00 49.45 182 PHE A C 1
ATOM 1372 O O . PHE A 1 185 ? -69.706 -7.908 60.278 1.00 49.21 182 PHE A O 1
ATOM 1380 N N . ALA A 1 186 ? -69.262 -9.978 61.076 1.00 45.70 183 ALA A N 1
ATOM 1381 C CA . ALA A 1 186 ? -69.095 -10.624 59.780 1.00 45.78 183 ALA A CA 1
ATOM 1382 C C . ALA A 1 186 ? -69.381 -12.117 59.926 1.00 41.54 183 ALA A C 1
ATOM 1383 O O . ALA A 1 186 ? -69.022 -12.723 60.935 1.00 44.51 183 ALA A O 1
ATOM 1385 N N . VAL A 1 187 ? -70.035 -12.701 58.928 1.00 36.42 184 VAL A N 1
ATOM 1386 C CA . VAL A 1 187 ? -70.335 -14.123 58.936 1.00 36.24 184 VAL A CA 1
ATOM 1387 C C . VAL A 1 187 ? -69.602 -14.783 57.773 1.00 39.78 184 VAL A C 1
ATOM 1388 O O . VAL A 1 187 ? -69.737 -14.355 56.625 1.00 41.80 184 VAL A O 1
ATOM 1392 N N . TRP A 1 188 ? -68.823 -15.817 58.084 1.00 38.43 185 TRP A N 1
ATOM 1393 C CA . TRP A 1 188 ? -68.038 -16.543 57.095 1.00 37.66 185 TRP A CA 1
ATOM 1394 C C . TRP A 1 188 ? -68.514 -17.985 57.011 1.00 38.15 185 TRP A C 1
ATOM 1395 O O . TRP A 1 188 ? -68.364 -18.750 57.966 1.00 45.01 185 TRP A O 1
ATOM 1406 N N . LYS A 1 189 ? -69.085 -18.352 55.869 1.00 41.11 186 LYS A N 1
ATOM 1407 C CA . LYS A 1 189 ? -69.533 -19.722 55.632 1.00 46.43 186 LYS A CA 1
ATOM 1408 C C . LYS A 1 189 ? -68.534 -20.473 54.760 1.00 41.13 186 LYS A C 1
ATOM 1409 O O . LYS A 1 189 ? -68.059 -19.947 53.758 1.00 43.88 186 LYS A O 1
ATOM 1415 N N . ASP A 1 190 ? -68.218 -21.700 55.161 1.00 44.92 187 ASP A N 1
ATOM 1416 C CA . ASP A 1 190 ? -67.370 -22.604 54.386 1.00 45.36 187 ASP A CA 1
ATOM 1417 C C . ASP A 1 190 ? -68.156 -23.906 54.188 1.00 43.14 187 ASP A C 1
ATOM 1418 O O . ASP A 1 190 ? -68.227 -24.735 55.098 1.00 44.19 187 ASP A O 1
ATOM 1423 N N . PRO A 1 191 ? -68.744 -24.087 52.993 1.00 40.43 188 PRO A N 1
ATOM 1424 C CA . PRO A 1 191 ? -69.684 -25.183 52.744 1.00 40.09 188 PRO A CA 1
ATOM 1425 C C . PRO A 1 191 ? -69.079 -26.579 52.692 1.00 37.81 188 PRO A C 1
ATOM 1426 O O . PRO A 1 191 ? -69.827 -27.555 52.756 1.00 38.57 188 PRO A O 1
ATOM 1430 N N . PHE A 1 192 ? -67.756 -26.681 52.576 1.00 36.95 189 PHE A N 1
ATOM 1431 C CA . PHE A 1 192 ? -67.096 -27.983 52.451 1.00 39.21 189 PHE A CA 1
ATOM 1432 C C . PHE A 1 192 ? -66.642 -28.481 53.811 1.00 37.46 189 PHE A C 1
ATOM 1433 O O . PHE A 1 192 ? -65.996 -27.747 54.562 1.00 38.58 189 PHE A O 1
ATOM 1441 N N . LYS A 1 193 ? -66.988 -29.732 54.108 1.00 40.07 190 LYS A N 1
ATOM 1442 C CA . LYS A 1 193 ? -66.559 -30.405 55.332 1.00 45.33 190 LYS A CA 1
ATOM 1443 C C . LYS A 1 193 ? -65.032 -30.340 55.498 1.00 46.09 190 LYS A C 1
ATOM 1444 O O . LYS A 1 193 ? -64.288 -30.632 54.561 1.00 45.54 190 LYS A O 1
ATOM 1450 N N . LYS A 1 194 ? -64.576 -29.939 56.686 1.00 42.69 191 LYS A N 1
ATOM 1451 C CA . LYS A 1 194 ? -63.150 -29.915 57.004 1.00 38.14 191 LYS A CA 1
ATOM 1452 C C . LYS A 1 194 ? -62.902 -30.272 58.461 1.00 37.64 191 LYS A C 1
ATOM 1453 O O . LYS A 1 194 ? -63.767 -30.044 59.310 1.00 39.84 191 LYS A O 1
ATOM 1459 N N . PRO A 1 195 ? -61.713 -30.826 58.759 1.00 39.21 192 PRO A N 1
ATOM 1460 C CA . PRO A 1 195 ? -61.330 -31.035 60.154 1.00 38.88 192 PRO A CA 1
ATOM 1461 C C . PRO A 1 195 ? -60.973 -29.706 60.824 1.00 37.83 192 PRO A C 1
ATOM 1462 O O . PRO A 1 195 ? -60.614 -28.748 60.144 1.00 43.57 192 PRO A O 1
ATOM 1466 N N . CYS A 1 196 ? -61.070 -29.647 62.146 1.00 40.44 193 CYS A N 1
ATOM 1467 C CA . CYS A 1 196 ? -60.904 -28.383 62.858 1.00 37.83 193 CYS A CA 1
ATOM 1468 C C . CYS A 1 196 ? -59.483 -27.805 62.815 1.00 37.69 193 CYS A C 1
ATOM 1469 O O . CYS A 1 196 ? -59.318 -26.604 63.014 1.00 39.77 193 CYS A O 1
ATOM 1472 N N . TYR A 1 197 ? -58.466 -28.626 62.541 1.00 36.38 194 TYR A N 1
ATOM 1473 C CA . TYR A 1 197 ? -57.081 -28.133 62.508 1.00 35.24 194 TYR A CA 1
ATOM 1474 C C . TYR A 1 197 ? -56.850 -27.116 61.384 1.00 34.73 194 TYR A C 1
ATOM 1475 O O . TYR A 1 197 ? -55.860 -26.374 61.399 1.00 38.62 194 TYR A O 1
ATOM 1484 N N . LEU A 1 198 ? -57.772 -27.084 60.423 1.00 34.70 195 LEU A N 1
ATOM 1485 C CA . LEU A 1 198 ? -57.758 -26.103 59.335 1.00 34.64 195 LEU A CA 1
ATOM 1486 C C . LEU A 1 198 ? -58.639 -24.893 59.605 1.00 33.99 195 LEU A C 1
ATOM 1487 O O . LEU A 1 198 ? -58.793 -24.032 58.732 1.00 38.94 195 LEU A O 1
ATOM 1492 N N . PHE A 1 199 ? -59.229 -24.822 60.791 1.00 34.19 196 PHE A N 1
ATOM 1493 C CA . PHE A 1 199 ? -60.004 -23.652 61.161 1.00 34.80 196 PHE A CA 1
ATOM 1494 C C . PHE A 1 199 ? -59.044 -22.501 61.456 1.00 36.19 196 PHE A C 1
ATOM 1495 O O . PHE A 1 199 ? -57.990 -22.706 62.073 1.00 41.18 196 PHE A O 1
ATOM 1503 N N . ALA A 1 200 ? -59.412 -21.299 61.014 1.00 33.65 197 ALA A N 1
ATOM 1504 C CA . ALA A 1 200 ? -58.653 -20.092 61.340 1.00 33.43 197 ALA A CA 1
ATOM 1505 C C . ALA A 1 200 ? -59.545 -18.869 61.530 1.00 36.56 197 ALA A C 1
ATOM 1506 O O . ALA A 1 200 ? -60.622 -18.756 60.927 1.00 34.49 197 ALA A O 1
ATOM 1508 N N . LEU A 1 201 ? -59.071 -17.961 62.379 1.00 38.44 198 LEU A N 1
ATOM 1509 C CA . LEU A 1 201 ? -59.707 -16.670 62.606 1.00 40.05 198 LEU A CA 1
ATOM 1510 C C . LEU A 1 201 ? -58.620 -15.609 62.714 1.00 40.34 198 LEU A C 1
ATOM 1511 O O . LEU A 1 201 ? -57.578 -15.848 63.321 1.00 50.34 198 LEU A O 1
ATOM 1516 N N . VAL A 1 202 ? -58.863 -14.445 62.118 1.00 40.45 199 VAL A N 1
ATOM 1517 C CA . VAL A 1 202 ? -57.968 -13.294 62.253 1.00 37.97 199 VAL A CA 1
ATOM 1518 C C . VAL A 1 202 ? -58.780 -12.009 62.377 1.00 38.05 199 VAL A C 1
ATOM 1519 O O . VAL A 1 202 ? -59.734 -11.797 61.628 1.00 40.40 199 VAL A O 1
ATOM 1523 N N . ALA A 1 203 ? -58.387 -11.155 63.317 1.00 41.18 200 ALA A N 1
ATOM 1524 C CA . ALA A 1 203 ? -59.022 -9.851 63.499 1.00 43.29 200 ALA A CA 1
ATOM 1525 C C . ALA A 1 203 ? -57.977 -8.797 63.849 1.00 40.29 200 ALA A C 1
ATOM 1526 O O . ALA A 1 203 ? -57.206 -8.974 64.794 1.00 36.93 200 ALA A O 1
ATOM 1528 N N . GLY A 1 204 ? -57.955 -7.702 63.093 1.00 38.85 201 GLY A N 1
ATOM 1529 C CA . GLY A 1 204 ? -56.966 -6.652 63.315 1.00 40.71 201 GLY A CA 1
ATOM 1530 C C . GLY A 1 204 ? -57.125 -5.440 62.427 1.00 41.73 201 GLY A C 1
ATOM 1531 O O . GLY A 1 204 ? -58.047 -5.364 61.616 1.00 45.76 201 GLY A O 1
ATOM 1532 N N . ASP A 1 205 ? -56.214 -4.489 62.600 1.00 45.95 202 ASP A N 1
ATOM 1533 C CA . ASP A 1 205 ? -56.112 -3.317 61.735 1.00 52.23 202 ASP A CA 1
ATOM 1534 C C . ASP A 1 205 ? -55.016 -3.587 60.690 1.00 54.18 202 ASP A C 1
ATOM 1535 O O . ASP A 1 205 ? -53.834 -3.300 60.911 1.00 59.61 202 ASP A O 1
ATOM 1540 N N . LEU A 1 206 ? -55.418 -4.159 59.557 1.00 56.11 203 LEU A N 1
ATOM 1541 C CA . LEU A 1 206 ? -54.473 -4.613 58.536 1.00 52.71 203 LEU A CA 1
ATOM 1542 C C . LEU A 1 206 ? -54.722 -3.971 57.180 1.00 50.45 203 LEU A C 1
ATOM 1543 O O . LEU A 1 206 ? -55.868 -3.856 56.738 1.00 51.67 203 LEU A O 1
ATOM 1548 N N . ALA A 1 207 ? -53.634 -3.562 56.528 1.00 49.98 204 ALA A N 1
ATOM 1549 C CA . ALA A 1 207 ? -53.663 -3.155 55.126 1.00 50.86 204 ALA A CA 1
ATOM 1550 C C . ALA A 1 207 ? -53.856 -4.385 54.240 1.00 53.80 204 ALA A C 1
ATOM 1551 O O . ALA A 1 207 ? -53.694 -5.523 54.692 1.00 55.28 204 ALA A O 1
ATOM 1553 N N . SER A 1 208 ? -54.190 -4.154 52.974 1.00 59.57 205 SER A N 1
ATOM 1554 C CA . SER A 1 208 ? -54.492 -5.249 52.061 1.00 51.63 205 SER A CA 1
ATOM 1555 C C . SER A 1 208 ? -54.110 -4.959 50.613 1.00 53.54 205 SER A C 1
ATOM 1556 O O . SER A 1 208 ? -54.103 -3.810 50.177 1.00 57.45 205 SER A O 1
ATOM 1559 N N . ILE A 1 209 ? -53.784 -6.027 49.890 1.00 58.31 206 ILE A N 1
ATOM 1560 C CA . ILE A 1 209 ? -53.716 -6.022 48.432 1.00 54.90 206 ILE A CA 1
ATOM 1561 C C . ILE A 1 209 ? -54.849 -6.922 47.944 1.00 50.18 206 ILE A C 1
ATOM 1562 O O . ILE A 1 209 ? -54.849 -8.123 48.206 1.00 47.01 206 ILE A O 1
ATOM 1567 N N . LYS A 1 210 ? -55.815 -6.335 47.247 1.00 54.00 207 LYS A N 1
ATOM 1568 C CA . LYS A 1 210 ? -56.918 -7.099 46.677 1.00 52.43 207 LYS A CA 1
ATOM 1569 C C . LYS A 1 210 ? -56.784 -7.180 45.158 1.00 48.55 207 LYS A C 1
ATOM 1570 O O . LYS A 1 210 ? -56.390 -6.215 44.503 1.00 47.77 207 LYS A O 1
ATOM 1576 N N . ASP A 1 211 ? -57.103 -8.348 44.611 1.00 44.95 208 ASP A N 1
ATOM 1577 C CA . ASP A 1 211 ? -56.956 -8.615 43.182 1.00 46.16 208 ASP A CA 1
ATOM 1578 C C . ASP A 1 211 ? -57.928 -9.737 42.814 1.00 48.97 208 ASP A C 1
ATOM 1579 O O . ASP A 1 211 ? -58.727 -10.156 43.659 1.00 41.78 208 ASP A O 1
ATOM 1584 N N . THR A 1 212 ? -57.869 -10.211 41.568 1.00 53.38 209 THR A N 1
ATOM 1585 C CA . THR A 1 212 ? -58.825 -11.199 41.067 1.00 56.92 209 THR A CA 1
ATOM 1586 C C . THR A 1 212 ? -58.158 -12.284 40.214 1.00 52.55 209 THR A C 1
ATOM 1587 O O . THR A 1 212 ? -57.074 -12.085 39.664 1.00 55.08 209 THR A O 1
ATOM 1591 N N . TYR A 1 213 ? -58.819 -13.436 40.131 1.00 47.25 210 TYR A N 1
ATOM 1592 C CA . TYR A 1 213 ? -58.398 -14.535 39.272 1.00 45.34 210 TYR A CA 1
ATOM 1593 C C . TYR A 1 213 ? -59.630 -15.234 38.695 1.00 44.92 210 TYR A C 1
ATOM 1594 O O . TYR A 1 213 ? -60.510 -15.655 39.443 1.00 45.86 210 TYR A O 1
ATOM 1603 N N . ILE A 1 214 ? -59.689 -15.357 37.371 1.00 49.41 211 ILE A N 1
ATOM 1604 C CA . ILE A 1 214 ? -60.802 -16.038 36.710 1.00 51.66 211 ILE A CA 1
ATOM 1605 C C . ILE A 1 214 ? -60.479 -17.519 36.575 1.00 51.61 211 ILE A C 1
ATOM 1606 O O . ILE A 1 214 ? -59.443 -17.891 36.021 1.00 61.14 211 ILE A O 1
ATOM 1611 N N . THR A 1 215 ? -61.380 -18.360 37.067 1.00 48.62 212 THR A N 1
ATOM 1612 C CA . THR A 1 215 ? -61.174 -19.799 37.040 1.00 46.89 212 THR A CA 1
ATOM 1613 C C . THR A 1 215 ? -61.484 -20.397 35.667 1.00 49.25 212 THR A C 1
ATOM 1614 O O . THR A 1 215 ? -62.005 -19.725 34.775 1.00 48.26 212 THR A O 1
ATOM 1618 N N . LYS A 1 216 ? -61.150 -21.675 35.533 1.00 56.30 213 LYS A N 1
ATOM 1619 C CA . LYS A 1 216 ? -61.378 -22.480 34.332 1.00 61.27 213 LYS A CA 1
ATOM 1620 C C . LYS A 1 216 ? -62.864 -22.577 33.957 1.00 69.33 213 LYS A C 1
ATOM 1621 O O . LYS A 1 216 ? -63.204 -22.659 32.775 1.00 80.22 213 LYS A O 1
ATOM 1627 N N . SER A 1 217 ? -63.740 -22.565 34.964 1.00 58.73 214 SER A N 1
ATOM 1628 C CA . SER A 1 217 ? -65.189 -22.537 34.742 1.00 58.40 214 SER A CA 1
ATOM 1629 C C . SER A 1 217 ? -65.740 -21.105 34.804 1.00 60.11 214 SER A C 1
ATOM 1630 O O . SER A 1 217 ? -66.947 -20.903 34.960 1.00 58.56 214 SER A O 1
ATOM 1633 N N . GLN A 1 218 ? -64.842 -20.125 34.698 1.00 62.54 215 GLN A N 1
ATOM 1634 C CA . GLN A 1 218 ? -65.185 -18.715 34.488 1.00 61.87 215 GLN A CA 1
ATOM 1635 C C . GLN A 1 218 ? -65.676 -17.974 35.735 1.00 60.73 215 GLN A C 1
ATOM 1636 O O . GLN A 1 218 ? -66.219 -16.874 35.619 1.00 63.79 215 GLN A O 1
ATOM 1642 N N . ARG A 1 219 ? -65.464 -18.547 36.920 1.00 55.48 216 ARG A N 1
ATOM 1643 C CA . ARG A 1 219 ? -65.911 -17.909 38.157 1.00 58.29 216 ARG A CA 1
ATOM 1644 C C . ARG A 1 219 ? -64.877 -16.903 38.645 1.00 55.58 216 ARG A C 1
ATOM 1645 O O . ARG A 1 219 ? -63.675 -17.124 38.511 1.00 50.26 216 ARG A O 1
ATOM 1653 N N . LYS A 1 220 ? -65.362 -15.807 39.222 1.00 61.08 217 LYS A N 1
ATOM 1654 C CA . LYS A 1 220 ? -64.513 -14.726 39.714 1.00 59.49 217 LYS A CA 1
ATOM 1655 C C . LYS A 1 220 ? -64.147 -14.946 41.183 1.00 55.34 217 LYS A C 1
ATOM 1656 O O . LYS A 1 220 ? -65.016 -14.947 42.058 1.00 45.61 217 LYS A O 1
ATOM 1662 N N . VAL A 1 221 ? -62.852 -15.130 41.439 1.00 57.75 218 VAL A N 1
ATOM 1663 C CA . VAL A 1 221 ? -62.335 -15.408 42.779 1.00 47.91 218 VAL A CA 1
ATOM 1664 C C . VAL A 1 221 ? -61.598 -14.183 43.322 1.00 47.21 218 VAL A C 1
ATOM 1665 O O . VAL A 1 221 ? -60.621 -13.728 42.730 1.00 45.60 218 VAL A O 1
ATOM 1669 N N . SER A 1 222 ? -62.059 -13.657 44.454 1.00 50.70 219 SER A N 1
ATOM 1670 C CA . SER A 1 222 ? -61.392 -12.525 45.090 1.00 53.44 219 SER A CA 1
ATOM 1671 C C . SER A 1 222 ? -60.133 -12.999 45.825 1.00 49.10 219 SER A C 1
ATOM 1672 O O . SER A 1 222 ? -60.191 -13.910 46.653 1.00 43.48 219 SER A O 1
ATOM 1675 N N . LEU A 1 223 ? -58.996 -12.393 45.490 1.00 49.63 220 LEU A N 1
ATOM 1676 C CA . LEU A 1 223 ? -57.726 -12.675 46.158 1.00 50.32 220 LEU A CA 1
ATOM 1677 C C . LEU A 1 223 ? -57.406 -11.515 47.100 1.00 53.21 220 LEU A C 1
ATOM 1678 O O . LEU A 1 223 ? -57.588 -10.349 46.737 1.00 46.62 220 LEU A O 1
ATOM 1683 N N . GLU A 1 224 ? -56.948 -11.835 48.311 1.00 47.03 221 GLU A N 1
ATOM 1684 C CA . GLU A 1 224 ? -56.757 -10.824 49.346 1.00 47.37 221 GLU A CA 1
ATOM 1685 C C . GLU A 1 224 ? -55.575 -11.153 50.251 1.00 48.56 221 GLU A C 1
ATOM 1686 O O . GLU A 1 224 ? -55.667 -12.032 51.103 1.00 56.91 221 GLU A O 1
ATOM 1692 N N . ILE A 1 225 ? -54.465 -10.446 50.060 1.00 48.58 222 ILE A N 1
ATOM 1693 C CA . ILE A 1 225 ? -53.334 -10.528 50.982 1.00 47.93 222 ILE A CA 1
ATOM 1694 C C . ILE A 1 225 ? -53.466 -9.411 52.016 1.00 48.41 222 ILE A C 1
ATOM 1695 O O . ILE A 1 225 ? -53.648 -8.249 51.652 1.00 49.12 222 ILE A O 1
ATOM 1700 N N . TYR A 1 226 ? -53.379 -9.779 53.295 1.00 44.27 223 TYR A N 1
ATOM 1701 C CA . TYR A 1 226 ? -53.486 -8.838 54.408 1.00 46.17 223 TYR A CA 1
ATOM 1702 C C . TYR A 1 226 ? -52.188 -8.798 55.212 1.00 51.57 223 TYR A C 1
ATOM 1703 O O . TYR A 1 226 ? -51.633 -9.839 55.570 1.00 44.35 223 TYR A O 1
ATOM 1712 N N . ALA A 1 227 ? -51.714 -7.589 55.499 1.00 54.99 224 ALA A N 1
ATOM 1713 C CA . ALA A 1 227 ? -50.528 -7.390 56.332 1.00 51.85 224 ALA A CA 1
ATOM 1714 C C . ALA A 1 227 ? -50.497 -5.959 56.863 1.00 54.40 224 ALA A C 1
ATOM 1715 O O . ALA A 1 227 ? -51.291 -5.119 56.447 1.00 60.13 224 ALA A O 1
ATOM 1717 N N . PHE A 1 228 ? -49.581 -5.685 57.785 1.00 59.77 225 PHE A N 1
ATOM 1718 C CA . PHE A 1 228 ? -49.451 -4.346 58.354 1.00 63.93 225 PHE A CA 1
ATOM 1719 C C . PHE A 1 228 ? -49.031 -3.344 57.280 1.00 63.21 225 PHE A C 1
ATOM 1720 O O . PHE A 1 228 ? -48.442 -3.721 56.267 1.00 58.69 225 PHE A O 1
ATOM 1728 N N . LYS A 1 229 ? -49.337 -2.072 57.517 1.00 64.20 226 LYS A N 1
ATOM 1729 C CA . LYS A 1 229 ? -49.002 -0.985 56.596 1.00 71.55 226 LYS A CA 1
ATOM 1730 C C . LYS A 1 229 ? -47.551 -1.047 56.100 1.00 64.42 226 LYS A C 1
ATOM 1731 O O . LYS A 1 229 ? -47.288 -0.850 54.914 1.00 63.60 226 LYS A O 1
ATOM 1737 N N . GLN A 1 230 ? -46.621 -1.329 57.008 1.00 64.33 227 GLN A N 1
ATOM 1738 C CA . GLN A 1 230 ? -45.185 -1.301 56.693 1.00 69.67 227 GLN A CA 1
ATOM 1739 C C . GLN A 1 230 ? -44.683 -2.536 55.921 1.00 72.42 227 GLN A C 1
ATOM 1740 O O . GLN A 1 230 ? -43.657 -2.468 55.236 1.00 67.80 227 GLN A O 1
ATOM 1746 N N . ASP A 1 231 ? -45.406 -3.651 56.031 1.00 74.89 228 ASP A N 1
ATOM 1747 C CA . ASP A 1 231 ? -45.040 -4.904 55.355 1.00 71.44 228 ASP A CA 1
ATOM 1748 C C . ASP A 1 231 ? -45.700 -5.099 53.975 1.00 64.72 228 ASP A C 1
ATOM 1749 O O . ASP A 1 231 ? -45.180 -5.841 53.136 1.00 53.69 228 ASP A O 1
ATOM 1754 N N . ILE A 1 232 ? -46.835 -4.439 53.742 1.00 59.56 229 ILE A N 1
ATOM 1755 C CA . ILE A 1 232 ? -47.689 -4.744 52.583 1.00 54.91 229 ILE A CA 1
ATOM 1756 C C . ILE A 1 232 ? -47.028 -4.466 51.218 1.00 57.40 229 ILE A C 1
ATOM 1757 O O . ILE A 1 232 ? -47.273 -5.190 50.246 1.00 45.39 229 ILE A O 1
ATOM 1762 N N . ASP A 1 233 ? -46.178 -3.439 51.153 1.00 67.40 230 ASP A N 1
ATOM 1763 C CA . ASP A 1 233 ? -45.506 -3.060 49.901 1.00 65.94 230 ASP A CA 1
ATOM 1764 C C . ASP A 1 233 ? -44.584 -4.154 49.345 1.00 59.84 230 ASP A C 1
ATOM 1765 O O . ASP A 1 233 ? -44.290 -4.163 48.155 1.00 52.74 230 ASP A O 1
ATOM 1770 N N . LYS A 1 234 ? -44.139 -5.072 50.200 1.00 56.91 231 LYS A N 1
ATOM 1771 C CA . LYS A 1 234 ? -43.266 -6.162 49.780 1.00 57.81 231 LYS A CA 1
ATOM 1772 C C . LYS A 1 234 ? -44.036 -7.479 49.599 1.00 52.10 231 LYS A C 1
ATOM 1773 O O . LYS A 1 234 ? -43.428 -8.549 49.544 1.00 45.24 231 LYS A O 1
ATOM 1779 N N . CYS A 1 235 ? -45.364 -7.400 49.492 1.00 53.49 232 CYS A N 1
ATOM 1780 C CA . CYS A 1 235 ? -46.209 -8.589 49.316 1.00 58.27 232 CYS A CA 1
ATOM 1781 C C . CYS A 1 235 ? -46.782 -8.727 47.899 1.00 53.45 232 CYS A C 1
ATOM 1782 O O . CYS A 1 235 ? -47.683 -9.535 47.672 1.00 58.07 232 CYS A O 1
ATOM 1785 N N . HIS A 1 236 ? -46.254 -7.963 46.944 1.00 57.05 233 HIS A N 1
ATOM 1786 C CA . HIS A 1 236 ? -46.808 -7.957 45.586 1.00 52.12 233 HIS A CA 1
ATOM 1787 C C . HIS A 1 236 ? -46.406 -9.178 44.760 1.00 45.61 233 HIS A C 1
ATOM 1788 O O . HIS A 1 236 ? -47.202 -9.661 43.952 1.00 44.43 233 HIS A O 1
ATOM 1795 N N . TYR A 1 237 ? -45.191 -9.683 44.966 1.00 45.44 234 TYR A N 1
ATOM 1796 C CA . TYR A 1 237 ? -44.764 -10.910 44.291 1.00 44.08 234 TYR A CA 1
ATOM 1797 C C . TYR A 1 237 ? -45.570 -12.130 44.757 1.00 45.49 234 TYR A C 1
ATOM 1798 O O . TYR A 1 237 ? -45.873 -13.017 43.958 1.00 42.51 234 TYR A O 1
ATOM 1807 N N . ALA A 1 238 ? -45.909 -12.173 46.043 1.00 44.10 235 ALA A N 1
ATOM 1808 C CA . ALA A 1 238 ? -46.725 -13.258 46.593 1.00 41.18 235 ALA A CA 1
ATOM 1809 C C . ALA A 1 238 ? -48.065 -13.386 45.870 1.00 42.34 235 ALA A C 1
ATOM 1810 O O . ALA A 1 238 ? -48.508 -14.492 45.566 1.00 47.61 235 ALA A O 1
ATOM 1812 N N . MET A 1 239 ? -48.709 -12.253 45.601 1.00 46.41 236 MET A N 1
ATOM 1813 C CA . MET A 1 239 ? -49.963 -12.243 44.852 1.00 45.77 236 MET A CA 1
ATOM 1814 C C . MET A 1 239 ? -49.778 -12.936 43.512 1.00 43.31 236 MET A C 1
ATOM 1815 O O . MET A 1 239 ? -50.635 -13.708 43.083 1.00 47.52 236 MET A O 1
ATOM 1820 N N . GLN A 1 240 ? -48.652 -12.660 42.859 1.00 40.85 237 GLN A N 1
ATOM 1821 C CA . GLN A 1 240 ? -48.319 -13.317 41.601 1.00 44.04 237 GLN A CA 1
ATOM 1822 C C . GLN A 1 240 ? -48.137 -14.823 41.786 1.00 43.28 237 GLN A C 1
ATOM 1823 O O . GLN A 1 240 ? -48.597 -15.605 40.957 1.00 51.28 237 GLN A O 1
ATOM 1829 N N . ALA A 1 241 ? -47.476 -15.221 42.872 1.00 43.74 238 ALA A N 1
ATOM 1830 C CA . ALA A 1 241 ? -47.305 -16.640 43.207 1.00 43.47 238 ALA A CA 1
ATOM 1831 C C . ALA A 1 241 ? -48.640 -17.358 43.411 1.00 44.47 238 ALA A C 1
ATOM 1832 O O . ALA A 1 241 ? -48.750 -18.552 43.127 1.00 47.26 238 ALA A O 1
ATOM 1834 N N . VAL A 1 242 ? -49.648 -16.632 43.891 1.00 40.09 239 VAL A N 1
ATOM 1835 C CA . VAL A 1 242 ? -50.998 -17.184 44.043 1.00 39.17 239 VAL A CA 1
ATOM 1836 C C . VAL A 1 242 ? -51.635 -17.456 42.676 1.00 38.53 239 VAL A C 1
ATOM 1837 O O . VAL A 1 242 ? -52.285 -18.487 42.475 1.00 42.38 239 VAL A O 1
ATOM 1841 N N . LYS A 1 243 ? -51.446 -16.531 41.742 1.00 33.30 240 LYS A N 1
ATOM 1842 C CA . LYS A 1 243 ? -51.975 -16.690 40.384 1.00 34.94 240 LYS A CA 1
ATOM 1843 C C . LYS A 1 243 ? -51.274 -17.820 39.630 1.00 32.16 240 LYS A C 1
ATOM 1844 O O . LYS A 1 243 ? -51.920 -18.610 38.943 1.00 34.19 240 LYS A O 1
ATOM 1850 N N . ASP A 1 244 ? -49.953 -17.887 39.765 1.00 33.64 241 ASP A N 1
ATOM 1851 C CA . ASP A 1 244 ? -49.155 -18.971 39.181 1.00 38.56 241 ASP A CA 1
ATOM 1852 C C . ASP A 1 244 ? -49.578 -20.327 39.751 1.00 38.01 241 ASP A C 1
ATOM 1853 O O . ASP A 1 244 ? -49.656 -21.315 39.022 1.00 35.74 241 ASP A O 1
ATOM 1858 N N . SER A 1 245 ? -49.835 -20.360 41.059 1.00 37.24 242 SER A N 1
ATOM 1859 C CA . SER A 1 245 ? -50.256 -21.577 41.753 1.00 36.65 242 SER A CA 1
ATOM 1860 C C . SER A 1 245 ? -51.612 -22.063 41.271 1.00 34.54 242 SER A C 1
ATOM 1861 O O . SER A 1 245 ? -51.785 -23.241 40.969 1.00 30.53 242 SER A O 1
ATOM 1864 N N . MET A 1 246 ? -52.571 -21.143 41.225 1.00 36.69 243 MET A N 1
ATOM 1865 C CA . MET A 1 246 ? -53.943 -21.458 40.844 1.00 37.86 243 MET A CA 1
ATOM 1866 C C . MET A 1 246 ? -54.021 -21.992 39.418 1.00 40.01 243 MET A C 1
ATOM 1867 O O . MET A 1 246 ? -54.688 -22.998 39.161 1.00 51.85 243 MET A O 1
ATOM 1872 N N . LYS A 1 247 ? -53.338 -21.306 38.504 1.00 42.32 244 LYS A N 1
ATOM 1873 C CA . LYS A 1 247 ? -53.307 -21.677 37.086 1.00 39.42 244 LYS A CA 1
ATOM 1874 C C . LYS A 1 247 ? -52.633 -23.025 36.851 1.00 39.15 244 LYS A C 1
ATOM 1875 O O . LYS A 1 247 ? -53.097 -23.817 36.033 1.00 42.06 244 LYS A O 1
ATOM 1881 N N . TRP A 1 248 ? -51.538 -23.278 37.563 1.00 34.42 245 TRP A N 1
ATOM 1882 C CA . TRP A 1 248 ? -50.778 -24.511 37.390 1.00 35.82 245 TRP A CA 1
ATOM 1883 C C . TRP A 1 248 ? -51.573 -25.719 37.855 1.00 35.92 245 TRP A C 1
ATOM 1884 O O . TRP A 1 248 ? -51.458 -26.809 37.291 1.00 38.64 245 TRP A O 1
ATOM 1895 N N . ASP A 1 249 ? -52.375 -25.517 38.891 1.00 36.77 246 ASP A N 1
ATOM 1896 C CA . ASP A 1 249 ? -53.189 -26.581 39.444 1.00 36.35 246 ASP A CA 1
ATOM 1897 C C . ASP A 1 249 ? -54.296 -26.919 38.456 1.00 38.72 246 ASP A C 1
ATOM 1898 O O . ASP A 1 249 ? -54.577 -28.102 38.222 1.00 38.53 246 ASP A O 1
ATOM 1903 N N . GLU A 1 250 ? -54.907 -25.884 37.872 1.00 35.18 247 GLU A N 1
ATOM 1904 C CA . GLU A 1 250 ? -55.898 -26.072 36.804 1.00 36.53 247 GLU A CA 1
ATOM 1905 C C . GLU A 1 250 ? -55.283 -26.775 35.598 1.00 37.54 247 GLU A C 1
ATOM 1906 O O . GLU A 1 250 ? -55.784 -27.807 35.150 1.00 37.73 247 GLU A O 1
ATOM 1912 N N . ASP A 1 251 ? -54.189 -26.219 35.084 1.00 39.10 248 ASP A N 1
ATOM 1913 C CA . ASP A 1 251 ? -53.563 -26.740 33.869 1.00 40.55 248 ASP A CA 1
ATOM 1914 C C . ASP A 1 251 ? -53.102 -28.187 34.036 1.00 41.03 248 ASP A C 1
ATOM 1915 O O . ASP A 1 251 ? -53.509 -29.053 33.276 1.00 47.11 248 ASP A O 1
ATOM 1920 N N . ARG A 1 252 ? -52.276 -28.454 35.040 1.00 41.73 249 ARG A N 1
ATOM 1921 C CA . ARG A 1 252 ? -51.675 -29.776 35.178 1.00 42.05 249 ARG A CA 1
ATOM 1922 C C . ARG A 1 252 ? -52.536 -30.804 35.921 1.00 44.14 249 ARG A C 1
ATOM 1923 O O . ARG A 1 252 ? -52.551 -31.978 35.548 1.00 52.99 249 ARG A O 1
ATOM 1931 N N . PHE A 1 253 ? -53.235 -30.380 36.971 1.00 43.55 250 PHE A N 1
ATOM 1932 C CA . PHE A 1 253 ? -53.969 -31.321 37.829 1.00 40.87 250 PHE A CA 1
ATOM 1933 C C . PHE A 1 253 ? -55.488 -31.342 37.620 1.00 39.07 250 PHE A C 1
ATOM 1934 O O . PHE A 1 253 ? -56.162 -32.270 38.074 1.00 36.91 250 PHE A O 1
ATOM 1942 N N . GLY A 1 254 ? -56.019 -30.340 36.927 1.00 38.32 251 GLY A N 1
ATOM 1943 C CA . GLY A 1 254 ? -57.458 -30.229 36.723 1.00 38.57 251 GLY A CA 1
ATOM 1944 C C . GLY A 1 254 ? -58.181 -29.846 38.003 1.00 42.14 251 GLY A C 1
ATOM 1945 O O . GLY A 1 254 ? -59.336 -30.227 38.210 1.00 48.54 251 GLY A O 1
ATOM 1946 N N . LEU A 1 255 ? -57.500 -29.085 38.860 1.00 39.56 252 LEU A N 1
ATOM 1947 C CA . LEU A 1 255 ? -58.039 -28.690 40.158 1.00 37.00 252 LEU A CA 1
ATOM 1948 C C . LEU A 1 255 ? -58.334 -27.197 40.197 1.00 39.83 252 LEU A C 1
ATOM 1949 O O . LEU A 1 255 ? -57.423 -26.359 40.180 1.00 42.03 252 LEU A O 1
ATOM 1954 N N . GLU A 1 256 ? -59.627 -26.891 40.250 1.00 43.15 253 GLU A N 1
ATOM 1955 C CA . GLU A 1 256 ? -60.130 -25.531 40.334 1.00 44.39 253 GLU A CA 1
ATOM 1956 C C . GLU A 1 256 ? -60.404 -25.154 41.800 1.00 42.49 253 GLU A C 1
ATOM 1957 O O . GLU A 1 256 ? -60.886 -25.977 42.590 1.00 34.54 253 GLU A O 1
ATOM 1963 N N . TYR A 1 257 ? -60.105 -23.906 42.157 1.00 42.64 254 TYR A N 1
ATOM 1964 C CA . TYR A 1 257 ? -60.428 -23.392 43.488 1.00 36.95 254 TYR A CA 1
ATOM 1965 C C . TYR A 1 257 ? -61.932 -23.506 43.729 1.00 37.69 254 TYR A C 1
ATOM 1966 O O . TYR A 1 257 ? -62.724 -23.409 42.794 1.00 36.04 254 TYR A O 1
ATOM 1975 N N . ASP A 1 258 ? -62.315 -23.697 44.987 1.00 37.60 255 ASP A N 1
ATOM 1976 C CA . ASP A 1 258 ? -63.690 -24.079 45.334 1.00 38.52 255 ASP A CA 1
ATOM 1977 C C . ASP A 1 258 ? -64.540 -22.990 46.028 1.00 40.01 255 ASP A C 1
ATOM 1978 O O . ASP A 1 258 ? -65.743 -23.184 46.229 1.00 36.83 255 ASP A O 1
ATOM 1983 N N . LEU A 1 259 ? -63.929 -21.854 46.369 1.00 38.19 256 LEU A N 1
ATOM 1984 C CA . LEU A 1 259 ? -64.631 -20.745 47.028 1.00 39.76 256 LEU A CA 1
ATOM 1985 C C . LEU A 1 259 ? -64.565 -19.472 46.197 1.00 39.48 256 LEU A C 1
ATOM 1986 O O . LEU A 1 259 ? -63.796 -19.387 45.246 1.00 44.66 256 LEU A O 1
ATOM 1991 N N . ASP A 1 260 ? -65.369 -18.480 46.571 1.00 40.71 257 ASP A N 1
ATOM 1992 C CA . ASP A 1 260 ? -65.412 -17.197 45.856 1.00 42.36 257 ASP A CA 1
ATOM 1993 C C . ASP A 1 260 ? -64.353 -16.217 46.333 1.00 38.01 257 ASP A C 1
ATOM 1994 O O . ASP A 1 260 ? -64.185 -15.159 45.727 1.00 35.00 257 ASP A O 1
ATOM 1999 N N . THR A 1 261 ? -63.671 -16.542 47.432 1.00 38.59 258 THR A N 1
ATOM 2000 C CA . THR A 1 261 ? -62.593 -15.694 47.950 1.00 36.76 258 THR A CA 1
ATOM 2001 C C . THR A 1 261 ? -61.457 -16.527 48.548 1.00 31.47 258 THR A C 1
ATOM 2002 O O . THR A 1 261 ? -61.676 -17.622 49.045 1.00 30.30 258 THR A O 1
ATOM 2006 N N . PHE A 1 262 ? -60.244 -15.994 48.468 1.00 30.50 259 PHE A N 1
ATOM 2007 C CA . PHE A 1 262 ? -59.048 -16.670 48.956 1.00 31.84 259 PHE A CA 1
ATOM 2008 C C . PHE A 1 262 ? -58.161 -15.625 49.603 1.00 35.09 259 PHE A C 1
ATOM 2009 O O . PHE A 1 262 ? -57.774 -14.648 48.958 1.00 39.31 259 PHE A O 1
ATOM 2017 N N . MET A 1 263 ? -57.838 -15.836 50.875 1.00 35.38 260 MET A N 1
ATOM 2018 C CA . MET A 1 263 ? -57.156 -14.832 51.675 1.00 34.79 260 MET A CA 1
ATOM 2019 C C . MET A 1 263 ? -55.805 -15.333 52.151 1.00 35.41 260 MET A C 1
ATOM 2020 O O . MET A 1 263 ? -55.615 -16.530 52.365 1.00 36.49 260 MET A O 1
ATOM 2025 N N . ILE A 1 264 ? -54.868 -14.403 52.291 1.00 39.60 261 ILE A N 1
ATOM 2026 C CA . ILE A 1 264 ? -53.586 -14.658 52.939 1.00 45.74 261 ILE A CA 1
ATOM 2027 C C . ILE A 1 264 ? -53.390 -13.585 53.998 1.00 44.86 261 ILE A C 1
ATOM 2028 O O . ILE A 1 264 ? -53.765 -12.431 53.790 1.00 53.23 261 ILE A O 1
ATOM 2033 N N . VAL A 1 265 ? -52.820 -13.976 55.135 1.00 48.40 262 VAL A N 1
ATOM 2034 C CA . VAL A 1 265 ? -52.496 -13.038 56.202 1.00 44.78 262 VAL A CA 1
ATOM 2035 C C . VAL A 1 265 ? -51.042 -13.241 56.615 1.00 45.46 262 VAL A C 1
ATOM 2036 O O . VAL A 1 265 ? -50.644 -14.348 56.982 1.00 39.07 262 VAL A O 1
ATOM 2040 N N . ALA A 1 266 ? -50.260 -12.165 56.540 1.00 50.91 263 ALA A N 1
ATOM 2041 C CA . ALA A 1 266 ? -48.842 -12.190 56.885 1.00 58.42 263 ALA A CA 1
ATOM 2042 C C . ALA A 1 266 ? -48.577 -11.395 58.158 1.00 65.20 263 ALA A C 1
ATOM 2043 O O . ALA A 1 266 ? -48.887 -10.200 58.230 1.00 75.21 263 ALA A O 1
ATOM 2045 N N . VAL A 1 267 ? -47.987 -12.058 59.149 1.00 71.85 264 VAL A N 1
ATOM 2046 C CA . VAL A 1 267 ? -47.674 -11.424 60.430 1.00 87.72 264 VAL A CA 1
ATOM 2047 C C . VAL A 1 267 ? -46.256 -11.772 60.889 1.00 78.38 264 VAL A C 1
ATOM 2048 O O . VAL A 1 267 ? -45.746 -12.840 60.548 1.00 64.52 264 VAL A O 1
ATOM 2052 N N . PRO A 1 268 ? -45.610 -10.865 61.653 1.00 79.71 265 PRO A N 1
ATOM 2053 C CA . PRO A 1 268 ? -44.266 -11.164 62.157 1.00 77.05 265 PRO A CA 1
ATOM 2054 C C . PRO A 1 268 ? -44.212 -12.304 63.186 1.00 72.03 265 PRO A C 1
ATOM 2055 O O . PRO A 1 268 ? -45.110 -12.439 64.021 1.00 59.71 265 PRO A O 1
ATOM 2059 N N . ASP A 1 269 ? -43.159 -13.115 63.097 1.00 72.72 266 ASP A N 1
ATOM 2060 C CA . ASP A 1 269 ? -42.864 -14.168 64.078 1.00 78.49 266 ASP A CA 1
ATOM 2061 C C . ASP A 1 269 ? -43.939 -15.262 64.185 1.00 70.07 266 ASP A C 1
ATOM 2062 O O . ASP A 1 269 ? -44.123 -15.842 65.256 1.00 68.60 266 ASP A O 1
ATOM 2067 N N . PHE A 1 270 ? -44.629 -15.557 63.082 1.00 61.33 267 PHE A N 1
ATOM 2068 C CA . PHE A 1 270 ? -45.633 -16.626 63.068 1.00 54.27 267 PHE A CA 1
ATOM 2069 C C . PHE A 1 270 ? -44.949 -17.988 63.180 1.00 49.37 267 PHE A C 1
ATOM 2070 O O . PHE A 1 270 ? -44.219 -18.406 62.282 1.00 48.68 267 PHE A O 1
ATOM 2078 N N . ASN A 1 271 ? -45.215 -18.672 64.288 1.00 53.81 268 ASN A N 1
ATOM 2079 C CA . ASN A 1 271 ? -44.495 -19.886 64.682 1.00 58.11 268 ASN A CA 1
ATOM 2080 C C . ASN A 1 271 ? -44.446 -20.979 63.610 1.00 55.20 268 ASN A C 1
ATOM 2081 O O . ASN A 1 271 ? -43.370 -21.477 63.280 1.00 54.03 268 ASN A O 1
ATOM 2086 N N . ALA A 1 272 ? -45.602 -21.343 63.063 1.00 51.99 269 ALA A N 1
ATOM 2087 C CA . ALA A 1 272 ? -45.670 -22.443 62.094 1.00 54.65 269 ALA A CA 1
ATOM 2088 C C . ALA A 1 272 ? -44.897 -22.160 60.799 1.00 51.85 269 ALA A C 1
ATOM 2089 O O . ALA A 1 272 ? -44.547 -23.093 60.075 1.00 50.73 269 ALA A O 1
ATOM 2091 N N . GLY A 1 273 ? -44.638 -20.882 60.513 1.00 51.04 270 GLY A N 1
ATOM 2092 C CA . GLY A 1 273 ? -43.926 -20.475 59.300 1.00 43.71 270 GLY A CA 1
ATOM 2093 C C . GLY A 1 273 ? -44.925 -20.243 58.187 1.00 42.95 270 GLY A C 1
ATOM 2094 O O . GLY A 1 273 ? -44.984 -19.159 57.600 1.00 39.86 270 GLY A O 1
ATOM 2095 N N . ALA A 1 274 ? -45.713 -21.278 57.904 1.00 39.10 271 ALA A N 1
ATOM 2096 C CA . ALA A 1 274 ? -46.839 -21.184 56.989 1.00 37.39 271 ALA A CA 1
ATOM 2097 C C . ALA A 1 274 ? -47.891 -22.214 57.384 1.00 34.42 271 ALA A C 1
ATOM 2098 O O . ALA A 1 274 ? -47.551 -23.284 57.889 1.00 34.81 271 ALA A O 1
ATOM 2100 N N . MET A 1 275 ? -49.166 -21.895 57.169 1.00 31.22 272 MET A N 1
ATOM 2101 C CA . MET A 1 275 ? -50.238 -22.826 57.524 1.00 32.12 272 MET A CA 1
ATOM 2102 C C . MET A 1 275 ? -51.363 -22.800 56.500 1.00 30.71 272 MET A C 1
ATOM 2103 O O . MET A 1 275 ? -51.785 -21.733 56.063 1.00 28.47 272 MET A O 1
ATOM 2108 N N . GLU A 1 276 ? -51.868 -23.987 56.164 1.00 31.90 273 GLU A N 1
ATOM 2109 C CA . GLU A 1 276 ? -52.787 -24.158 55.042 1.00 32.93 273 GLU A CA 1
ATOM 2110 C C . GLU A 1 276 ? -54.261 -23.974 55.397 1.00 34.18 273 GLU A C 1
ATOM 2111 O O . GLU A 1 276 ? -55.122 -24.637 54.810 1.00 39.63 273 GLU A O 1
ATOM 2117 N N . ASN A 1 277 ? -54.572 -23.077 56.328 1.00 31.23 274 ASN A N 1
ATOM 2118 C CA . ASN A 1 277 ? -55.955 -22.951 56.792 1.00 34.03 274 ASN A CA 1
ATOM 2119 C C . ASN A 1 277 ? -56.863 -22.682 55.597 1.00 32.99 274 ASN A C 1
ATOM 2120 O O . ASN A 1 277 ? -56.546 -21.843 54.757 1.00 34.93 274 ASN A O 1
ATOM 2125 N N . LYS A 1 278 ? -57.971 -23.415 55.519 1.00 31.66 275 LYS A N 1
ATOM 2126 C CA . LYS A 1 278 ? -58.830 -23.412 54.338 1.00 33.36 275 LYS A CA 1
ATOM 2127 C C . LYS A 1 278 ? -59.336 -22.006 53.999 1.00 34.01 275 LYS A C 1
ATOM 2128 O O . LYS A 1 278 ? -60.047 -21.386 54.786 1.00 34.98 275 LYS A O 1
ATOM 2134 N N . GLY A 1 279 ? -58.932 -21.508 52.830 1.00 37.91 276 GLY A N 1
ATOM 2135 C CA . GLY A 1 279 ? -59.361 -20.198 52.336 1.00 38.96 276 GLY A CA 1
ATOM 2136 C C . GLY A 1 279 ? -58.649 -19.023 52.987 1.00 39.96 276 GLY A C 1
ATOM 2137 O O . GLY A 1 279 ? -58.894 -17.865 52.643 1.00 39.16 276 GLY A O 1
ATOM 2138 N N . LEU A 1 280 ? -57.745 -19.322 53.913 1.00 39.16 277 LEU A N 1
ATOM 2139 C CA . LEU A 1 280 ? -57.184 -18.314 54.803 1.00 36.53 277 LEU A CA 1
ATOM 2140 C C . LEU A 1 280 ? -55.823 -18.805 55.271 1.00 35.19 277 LEU A C 1
ATOM 2141 O O . LEU A 1 280 ? -55.642 -19.215 56.411 1.00 33.32 277 LEU A O 1
ATOM 2146 N N . ASN A 1 281 ? -54.869 -18.798 54.356 1.00 36.49 278 ASN A N 1
ATOM 2147 C CA . ASN A 1 281 ? -53.528 -19.232 54.682 1.00 35.48 278 ASN A CA 1
ATOM 2148 C C . ASN A 1 281 ? -52.871 -18.147 55.515 1.00 35.50 278 ASN A C 1
ATOM 2149 O O . ASN A 1 281 ? -53.180 -16.963 55.358 1.00 35.34 278 ASN A O 1
ATOM 2154 N N . ILE A 1 282 ? -51.999 -18.557 56.428 1.00 36.05 279 ILE A N 1
ATOM 2155 C CA . ILE A 1 282 ? -51.306 -17.628 57.309 1.00 33.35 279 ILE A CA 1
ATOM 2156 C C . ILE A 1 282 ? -49.827 -17.936 57.203 1.00 32.63 279 ILE A C 1
ATOM 2157 O O . ILE A 1 282 ? -49.426 -19.102 57.201 1.00 30.09 279 ILE A O 1
ATOM 2162 N N . PHE A 1 283 ? -49.026 -16.881 57.098 1.00 36.97 280 PHE A N 1
ATOM 2163 C CA . PHE A 1 283 ? -47.589 -17.013 56.896 1.00 42.86 280 PHE A CA 1
ATOM 2164 C C . PHE A 1 283 ? -46.844 -16.078 57.823 1.00 41.57 280 PHE A C 1
ATOM 2165 O O . PHE A 1 283 ? -47.368 -15.039 58.223 1.00 40.89 280 PHE A O 1
ATOM 2173 N N . ASN A 1 284 ? -45.613 -16.461 58.142 1.00 40.80 281 ASN A N 1
ATOM 2174 C CA . ASN A 1 284 ? -44.629 -15.545 58.689 1.00 40.38 281 ASN A CA 1
ATOM 2175 C C . ASN A 1 284 ? -44.323 -14.541 57.589 1.00 42.65 281 ASN A C 1
ATOM 2176 O O . ASN A 1 284 ? -44.222 -14.932 56.421 1.00 42.72 281 ASN A O 1
ATOM 2181 N N . THR A 1 285 ? -44.186 -13.261 57.935 1.00 45.58 282 THR A N 1
ATOM 2182 C CA . THR A 1 285 ? -43.911 -12.232 56.918 1.00 49.60 282 THR A CA 1
ATOM 2183 C C . THR A 1 285 ? -42.606 -12.475 56.161 1.00 47.60 282 THR A C 1
ATOM 2184 O O . THR A 1 285 ? -42.529 -12.193 54.970 1.00 55.22 282 THR A O 1
ATOM 2188 N N . LYS A 1 286 ? -41.593 -13.007 56.839 1.00 53.05 283 LYS A N 1
ATOM 2189 C CA . LYS A 1 286 ? -40.285 -13.206 56.210 1.00 61.41 283 LYS A CA 1
ATOM 2190 C C . LYS A 1 286 ? -40.300 -14.229 55.073 1.00 55.24 283 LYS A C 1
ATOM 2191 O O . LYS A 1 286 ? -39.409 -14.208 54.225 1.00 68.15 283 LYS A O 1
ATOM 2197 N N . TYR A 1 287 ? -41.298 -15.113 55.053 1.00 54.49 284 TYR A N 1
ATOM 2198 C CA . TYR A 1 287 ? -41.381 -16.154 54.023 1.00 51.31 284 TYR A CA 1
ATOM 2199 C C . TYR A 1 287 ? -42.136 -15.739 52.756 1.00 45.66 284 TYR A C 1
ATOM 2200 O O . TYR A 1 287 ? -42.064 -16.460 51.759 1.00 43.26 284 TYR A O 1
ATOM 2209 N N . ILE A 1 288 ? -42.848 -14.607 52.778 1.00 43.56 285 ILE A N 1
ATOM 2210 C CA . ILE A 1 288 ? -43.582 -14.134 51.581 1.00 48.02 285 ILE A CA 1
ATOM 2211 C C . ILE A 1 288 ? -43.215 -12.726 51.076 1.00 47.83 285 ILE A C 1
ATOM 2212 O O . ILE A 1 288 ? -43.797 -12.244 50.098 1.00 41.02 285 ILE A O 1
ATOM 2217 N N . MET A 1 289 ? -42.253 -12.072 51.721 1.00 51.24 286 MET A N 1
ATOM 2218 C CA . MET A 1 289 ? -41.884 -10.708 51.346 1.00 54.61 286 MET A CA 1
ATOM 2219 C C . MET A 1 289 ? -40.731 -10.705 50.351 1.00 53.56 286 MET A C 1
ATOM 2220 O O . MET A 1 289 ? -39.789 -11.489 50.476 1.00 58.17 286 MET A O 1
ATOM 2225 N N . ALA A 1 290 ? -40.813 -9.819 49.363 1.00 51.57 287 ALA A N 1
ATOM 2226 C CA . ALA A 1 290 ? -39.731 -9.647 48.402 1.00 52.67 287 ALA A CA 1
ATOM 2227 C C . ALA A 1 290 ? -39.843 -8.306 47.691 1.00 55.71 287 ALA A C 1
ATOM 2228 O O . ALA A 1 290 ? -40.890 -7.980 47.136 1.00 58.28 287 ALA A O 1
ATOM 2230 N N . SER A 1 291 ? -38.762 -7.530 47.736 1.00 66.59 288 SER A N 1
ATOM 2231 C CA . SER A 1 291 ? -38.625 -6.314 46.939 1.00 65.19 288 SER A CA 1
ATOM 2232 C C . SER A 1 291 ? -37.639 -6.604 45.822 1.00 66.98 288 SER A C 1
ATOM 2233 O O . SER A 1 291 ? -36.796 -7.490 45.960 1.00 62.30 288 SER A O 1
ATOM 2236 N N . ASN A 1 292 ? -37.748 -5.868 44.716 1.00 86.88 289 ASN A N 1
ATOM 2237 C CA . ASN A 1 292 ? -36.836 -6.043 43.574 1.00 92.16 289 ASN A CA 1
ATOM 2238 C C . ASN A 1 292 ? -35.389 -5.714 43.936 1.00 95.27 289 ASN A C 1
ATOM 2239 O O . ASN A 1 292 ? -34.446 -6.356 43.448 1.00 73.35 289 ASN A O 1
ATOM 2244 N N . LYS A 1 293 ? -35.229 -4.720 44.805 1.00 90.22 290 LYS A N 1
ATOM 2245 C CA . LYS A 1 293 ? -33.913 -4.281 45.250 1.00 95.23 290 LYS A CA 1
ATOM 2246 C C . LYS A 1 293 ? -33.219 -5.338 46.112 1.00 83.21 290 LYS A C 1
ATOM 2247 O O . LYS A 1 293 ? -32.015 -5.561 45.967 1.00 74.89 290 LYS A O 1
ATOM 2253 N N . THR A 1 294 ? -33.983 -5.988 46.995 1.00 62.96 291 THR A N 1
ATOM 2254 C CA . THR A 1 294 ? -33.413 -6.804 48.069 1.00 53.51 291 THR A CA 1
ATOM 2255 C C . THR A 1 294 ? -33.435 -8.312 47.841 1.00 49.33 291 THR A C 1
ATOM 2256 O O . THR A 1 294 ? -32.501 -9.004 48.243 1.00 50.27 291 THR A O 1
ATOM 2260 N N . ALA A 1 295 ? -34.495 -8.833 47.231 1.00 46.00 292 ALA A N 1
ATOM 2261 C CA . ALA A 1 295 ? -34.631 -10.282 47.065 1.00 45.36 292 ALA A CA 1
ATOM 2262 C C . ALA A 1 295 ? -33.767 -10.791 45.910 1.00 47.92 292 ALA A C 1
ATOM 2263 O O . ALA A 1 295 ? -33.715 -10.176 44.840 1.00 53.77 292 ALA A O 1
ATOM 2265 N N . THR A 1 296 ? -33.073 -11.903 46.145 1.00 48.54 293 THR A N 1
ATOM 2266 C CA . THR A 1 296 ? -32.313 -12.584 45.101 1.00 50.68 293 THR A CA 1
ATOM 2267 C C . THR A 1 296 ? -33.262 -13.486 44.321 1.00 49.67 293 THR A C 1
ATOM 2268 O O . THR A 1 296 ? -34.430 -13.624 44.684 1.00 45.85 293 THR A O 1
ATOM 2272 N N . ASP A 1 297 ? -32.762 -14.096 43.250 1.00 51.59 294 ASP A N 1
ATOM 2273 C CA . ASP A 1 297 ? -33.568 -15.022 42.450 1.00 48.48 294 ASP A CA 1
ATOM 2274 C C . ASP A 1 297 ? -34.018 -16.202 43.300 1.00 46.33 294 ASP A C 1
ATOM 2275 O O . ASP A 1 297 ? -35.115 -16.721 43.117 1.00 48.04 294 ASP A O 1
ATOM 2280 N N . LYS A 1 298 ? -33.161 -16.614 44.231 1.00 48.90 295 LYS A N 1
ATOM 2281 C CA . LYS A 1 298 ? -33.465 -17.704 45.153 1.00 50.35 295 LYS A CA 1
ATOM 2282 C C . LYS A 1 298 ? -34.599 -17.331 46.113 1.00 44.19 295 LYS A C 1
ATOM 2283 O O . LYS A 1 298 ? -35.461 -18.155 46.408 1.00 42.06 295 LYS A O 1
ATOM 2289 N N . ASP A 1 299 ? -34.594 -16.090 46.590 1.00 42.50 296 ASP A N 1
ATOM 2290 C CA . ASP A 1 299 ? -35.640 -15.608 47.488 1.00 45.48 296 ASP A CA 1
ATOM 2291 C C . ASP A 1 299 ? -36.999 -15.630 46.810 1.00 43.59 296 ASP A C 1
ATOM 2292 O O . ASP A 1 299 ? -37.978 -16.093 47.394 1.00 46.30 296 ASP A O 1
ATOM 2297 N N . PHE A 1 300 ? -37.055 -15.127 45.580 1.00 43.30 297 PHE A N 1
ATOM 2298 C CA . PHE A 1 300 ? -38.288 -15.151 44.789 1.00 40.09 297 PHE A CA 1
ATOM 2299 C C . PHE A 1 300 ? -38.804 -16.576 44.548 1.00 40.60 297 PHE A C 1
ATOM 2300 O O . PHE A 1 300 ? -40.011 -16.816 44.602 1.00 39.49 297 PHE A O 1
ATOM 2308 N N . GLU A 1 301 ? -37.893 -17.513 44.284 1.00 42.38 298 GLU A N 1
ATOM 2309 C CA . GLU A 1 301 ? -38.264 -18.914 44.039 1.00 43.35 298 GLU A CA 1
ATOM 2310 C C . GLU A 1 301 ? -38.867 -19.579 45.276 1.00 44.95 298 GLU A C 1
ATOM 2311 O O . GLU A 1 301 ? -39.767 -20.422 45.161 1.00 43.46 298 GLU A O 1
ATOM 2317 N N . LEU A 1 302 ? -38.354 -19.209 46.449 1.00 44.66 299 LEU A N 1
ATOM 2318 C CA . LEU A 1 302 ? -38.840 -19.759 47.714 1.00 43.68 299 LEU A CA 1
ATOM 2319 C C . LEU A 1 302 ? -40.212 -19.210 48.090 1.00 39.78 299 LEU A C 1
ATOM 2320 O O . LEU A 1 302 ? -41.072 -19.964 48.551 1.00 44.42 299 LEU A O 1
ATOM 2325 N N . VAL A 1 303 ? -40.411 -17.906 47.895 1.00 35.94 300 VAL A N 1
ATOM 2326 C CA . VAL A 1 303 ? -41.721 -17.268 48.104 1.00 34.78 300 VAL A CA 1
ATOM 2327 C C . VAL A 1 303 ? -42.787 -17.950 47.255 1.00 36.52 300 VAL A C 1
ATOM 2328 O O . VAL A 1 303 ? -43.895 -18.213 47.725 1.00 34.30 300 VAL A O 1
ATOM 2332 N N . GLN A 1 304 ? -42.435 -18.219 46.002 1.00 37.49 301 GLN A N 1
ATOM 2333 C CA . GLN A 1 304 ? -43.307 -18.925 45.072 1.00 39.87 301 GLN A CA 1
ATOM 2334 C C . GLN A 1 304 ? -43.645 -20.326 45.580 1.00 37.44 301 GLN A C 1
ATOM 2335 O O . GLN A 1 304 ? -44.811 -20.709 45.611 1.00 36.37 301 GLN A O 1
ATOM 2341 N N . SER A 1 305 ? -42.608 -21.070 45.968 1.00 40.14 302 SER A N 1
ATOM 2342 C CA . SER A 1 305 ? -42.729 -22.447 46.478 1.00 39.89 302 SER A CA 1
ATOM 2343 C C . SER A 1 305 ? -43.573 -22.538 47.745 1.00 39.48 302 SER A C 1
ATOM 2344 O O . SER A 1 305 ? -44.391 -23.452 47.904 1.00 38.72 302 SER A O 1
ATOM 2347 N N . VAL A 1 306 ? -43.334 -21.593 48.648 1.00 38.21 303 VAL A N 1
ATOM 2348 C CA . VAL A 1 306 ? -44.054 -21.499 49.913 1.00 41.01 303 VAL A CA 1
ATOM 2349 C C . VAL A 1 306 ? -45.549 -21.272 49.666 1.00 40.62 303 VAL A C 1
ATOM 2350 O O . VAL A 1 306 ? -46.393 -22.031 50.150 1.00 40.77 303 VAL A O 1
ATOM 2354 N N . VAL A 1 307 ? -45.863 -20.228 48.904 1.00 36.07 304 VAL A N 1
ATOM 2355 C CA . VAL A 1 307 ? -47.246 -19.898 48.576 1.00 35.08 304 VAL A CA 1
ATOM 2356 C C . VAL A 1 307 ? -47.879 -21.067 47.826 1.00 36.31 304 VAL A C 1
ATOM 2357 O O . VAL A 1 307 ? -49.010 -21.466 48.117 1.00 36.98 304 VAL A O 1
ATOM 2361 N N . GLY A 1 308 ? -47.143 -21.607 46.858 1.00 35.62 305 GLY A N 1
ATOM 2362 C CA . GLY A 1 308 ? -47.593 -22.765 46.103 1.00 33.23 305 GLY A CA 1
ATOM 2363 C C . GLY A 1 308 ? -48.018 -23.894 47.017 1.00 34.03 305 GLY A C 1
ATOM 2364 O O . GLY A 1 308 ? -49.174 -24.322 46.992 1.00 30.41 305 GLY A O 1
ATOM 2365 N N . HIS A 1 309 ? -47.081 -24.351 47.843 1.00 33.44 306 HIS A N 1
ATOM 2366 C CA . HIS A 1 309 ? -47.293 -25.503 48.710 1.00 32.39 306 HIS A CA 1
ATOM 2367 C C . HIS A 1 309 ? -48.583 -25.398 49.514 1.00 33.19 306 HIS A C 1
ATOM 2368 O O . HIS A 1 309 ? -49.356 -26.350 49.590 1.00 34.07 306 HIS A O 1
ATOM 2375 N N . GLU A 1 310 ? -48.809 -24.240 50.122 1.00 35.30 307 GLU A N 1
ATOM 2376 C CA . GLU A 1 310 ? -49.979 -24.059 50.969 1.00 37.43 307 GLU A CA 1
ATOM 2377 C C . GLU A 1 310 ? -51.264 -24.022 50.141 1.00 36.70 307 GLU A C 1
ATOM 2378 O O . GLU A 1 310 ? -52.291 -24.539 50.588 1.00 38.55 307 GLU A O 1
ATOM 2384 N N . TYR A 1 311 ? -51.218 -23.432 48.942 1.00 34.74 308 TYR A N 1
ATOM 2385 C CA . TYR A 1 311 ? -52.393 -23.432 48.060 1.00 36.46 308 TYR A CA 1
ATOM 2386 C C . TYR A 1 311 ? -52.772 -24.861 47.640 1.00 36.19 308 TYR A C 1
ATOM 2387 O O . TYR A 1 311 ? -53.959 -25.197 47.538 1.00 36.91 308 TYR A O 1
ATOM 2396 N N . PHE A 1 312 ? -51.766 -25.700 47.414 1.00 36.48 309 PHE A N 1
ATOM 2397 C CA . PHE A 1 312 ? -51.996 -27.068 46.945 1.00 33.97 309 PHE A CA 1
ATOM 2398 C C . PHE A 1 312 ? -52.674 -27.934 48.005 1.00 34.25 309 PHE A C 1
ATOM 2399 O O . PHE A 1 312 ? -53.417 -28.851 47.662 1.00 34.30 309 PHE A O 1
ATOM 2407 N N . HIS A 1 313 ? -52.465 -27.622 49.285 1.00 34.88 310 HIS A N 1
ATOM 2408 C CA . HIS A 1 313 ? -53.203 -28.302 50.365 1.00 37.99 310 HIS A CA 1
ATOM 2409 C C . HIS A 1 313 ? -54.718 -28.182 50.224 1.00 40.73 310 HIS A C 1
ATOM 2410 O O . HIS A 1 313 ? -55.446 -29.049 50.704 1.00 43.17 310 HIS A O 1
ATOM 2417 N N . ASN A 1 314 ? -55.192 -27.115 49.579 1.00 44.59 311 ASN A N 1
ATOM 2418 C CA . ASN A 1 314 ? -56.628 -26.910 49.384 1.00 41.89 311 ASN A CA 1
ATOM 2419 C C . ASN A 1 314 ? -57.357 -28.170 48.930 1.00 38.20 311 ASN A C 1
ATOM 2420 O O . ASN A 1 314 ? -58.482 -28.417 49.356 1.00 38.74 311 ASN A O 1
ATOM 2425 N N . TRP A 1 315 ? -56.721 -28.951 48.062 1.00 35.53 312 TRP A N 1
ATOM 2426 C CA . TRP A 1 315 ? -57.270 -30.244 47.649 1.00 35.26 312 TRP A CA 1
ATOM 2427 C C . TRP A 1 315 ? -56.609 -31.385 48.412 1.00 32.76 312 TRP A C 1
ATOM 2428 O O . TRP A 1 315 ? -57.299 -32.207 49.006 1.00 30.57 312 TRP A O 1
ATOM 2439 N N . THR A 1 316 ? -55.278 -31.422 48.409 1.00 32.29 313 THR A N 1
ATOM 2440 C CA . THR A 1 316 ? -54.537 -32.481 49.093 1.00 33.57 313 THR A CA 1
ATOM 2441 C C . THR A 1 316 ? -54.228 -32.096 50.539 1.00 35.52 313 THR A C 1
ATOM 2442 O O . THR A 1 316 ? -53.090 -31.766 50.885 1.00 34.98 313 THR A O 1
ATOM 2446 N N . GLY A 1 317 ? -55.259 -32.152 51.378 1.00 39.76 314 GLY A N 1
ATOM 2447 C CA . GLY A 1 317 ? -55.127 -31.837 52.797 1.00 37.19 314 GLY A CA 1
ATOM 2448 C C . GLY A 1 317 ? -56.419 -31.314 53.382 1.00 35.64 314 GLY A C 1
ATOM 2449 O O . GLY A 1 317 ? -56.873 -31.791 54.419 1.00 43.01 314 GLY A O 1
ATOM 2450 N N . ASP A 1 318 ? -57.010 -30.329 52.714 1.00 32.89 315 ASP A N 1
ATOM 2451 C CA . ASP A 1 318 ? -58.217 -29.672 53.210 1.00 35.52 315 ASP A CA 1
ATOM 2452 C C . ASP A 1 318 ? -59.480 -30.337 52.678 1.00 35.38 315 ASP A C 1
ATOM 2453 O O . ASP A 1 318 ? -60.401 -30.633 53.432 1.00 39.23 315 ASP A O 1
ATOM 2458 N N . ARG A 1 319 ? -59.519 -30.567 51.375 1.00 39.21 316 ARG A N 1
ATOM 2459 C CA . ARG A 1 319 ? -60.696 -31.143 50.740 1.00 37.96 316 ARG A CA 1
ATOM 2460 C C . ARG A 1 319 ? -60.758 -32.658 50.974 1.00 35.41 316 ARG A C 1
ATOM 2461 O O . ARG A 1 319 ? -61.826 -33.203 51.240 1.00 35.55 316 ARG A O 1
ATOM 2469 N N . VAL A 1 320 ? -59.608 -33.319 50.870 1.00 33.56 317 VAL A N 1
ATOM 2470 C CA . VAL A 1 320 ? -59.427 -34.689 51.348 1.00 34.06 317 VAL A CA 1
ATOM 2471 C C . VAL A 1 320 ? -58.270 -34.658 52.331 1.00 34.24 317 VAL A C 1
ATOM 2472 O O . VAL A 1 320 ? -57.165 -34.254 51.962 1.00 34.25 317 VAL A O 1
ATOM 2476 N N . THR A 1 321 ? -58.523 -35.093 53.567 1.00 33.24 318 THR A N 1
ATOM 2477 C CA . THR A 1 321 ? -57.553 -34.962 54.662 1.00 34.42 318 THR A CA 1
ATOM 2478 C C . THR A 1 321 ? -57.011 -36.315 55.155 1.00 37.34 318 THR A C 1
ATOM 2479 O O . THR A 1 321 ? -57.351 -37.370 54.618 1.00 36.52 318 THR A O 1
ATOM 2483 N N . CYS A 1 322 ? -56.142 -36.267 56.163 1.00 40.97 319 CYS A N 1
ATOM 2484 C CA . CYS A 1 322 ? -55.628 -37.479 56.803 1.00 44.99 319 CYS A CA 1
ATOM 2485 C C . CYS A 1 322 ? -56.590 -37.962 57.895 1.00 43.85 319 CYS A C 1
ATOM 2486 O O . CYS A 1 322 ? -57.171 -37.158 58.620 1.00 39.38 319 CYS A O 1
ATOM 2489 N N . ARG A 1 323 ? -56.753 -39.282 57.992 1.00 45.63 320 ARG A N 1
ATOM 2490 C CA . ARG A 1 323 ? -57.620 -39.914 58.994 1.00 42.41 320 ARG A CA 1
ATOM 2491 C C . ARG A 1 323 ? -57.038 -39.770 60.395 1.00 45.16 320 ARG A C 1
ATOM 2492 O O . ARG A 1 323 ? -57.765 -39.502 61.359 1.00 45.34 320 ARG A O 1
ATOM 2500 N N . ASP A 1 324 ? -55.726 -39.972 60.495 1.00 42.01 321 ASP A N 1
ATOM 2501 C CA . ASP A 1 324 ? -54.986 -39.782 61.737 1.00 43.34 321 ASP A CA 1
ATOM 2502 C C . ASP A 1 324 ? -53.621 -39.168 61.420 1.00 43.21 321 ASP A C 1
ATOM 2503 O O . ASP A 1 324 ? -53.275 -39.003 60.254 1.00 43.01 321 ASP A O 1
ATOM 2508 N N . TRP A 1 325 ? -52.842 -38.847 62.448 1.00 44.49 322 TRP A N 1
ATOM 2509 C CA . TRP A 1 325 ? -51.562 -38.159 62.249 1.00 45.51 322 TRP A CA 1
ATOM 2510 C C . TRP A 1 325 ? -50.389 -39.082 61.885 1.00 45.26 322 TRP A C 1
ATOM 2511 O O . TRP A 1 325 ? -49.279 -38.599 61.667 1.00 50.87 322 TRP A O 1
ATOM 2522 N N . PHE A 1 326 ? -50.626 -40.394 61.817 1.00 44.24 323 PHE A N 1
ATOM 2523 C CA . PHE A 1 326 ? -49.630 -41.337 61.269 1.00 48.83 323 PHE A CA 1
ATOM 2524 C C . PHE A 1 326 ? -49.645 -41.246 59.741 1.00 42.96 323 PHE A C 1
ATOM 2525 O O . PHE A 1 326 ? -48.668 -41.574 59.058 1.00 39.95 323 PHE A O 1
ATOM 2533 N N . GLN A 1 327 ? -50.779 -40.773 59.232 1.00 41.18 324 GLN A N 1
ATOM 2534 C CA . GLN A 1 327 ? -51.045 -40.631 57.813 1.00 41.79 324 GLN A CA 1
ATOM 2535 C C . GLN A 1 327 ? -50.508 -39.305 57.240 1.00 41.65 324 GLN A C 1
ATOM 2536 O O . GLN A 1 327 ? -50.988 -38.826 56.212 1.00 43.90 324 GLN A O 1
ATOM 2542 N N . LEU A 1 328 ? -49.487 -38.742 57.879 1.00 46.66 325 LEU A N 1
ATOM 2543 C CA . LEU A 1 328 ? -48.986 -37.409 57.542 1.00 45.48 325 LEU A CA 1
ATOM 2544 C C . LEU A 1 328 ? -48.090 -37.416 56.297 1.00 47.53 325 LEU A C 1
ATOM 2545 O O . LEU A 1 328 ? -47.916 -36.381 55.650 1.00 61.77 325 LEU A O 1
ATOM 2550 N N . SER A 1 329 ? -47.531 -38.579 55.959 1.00 51.37 326 SER A N 1
ATOM 2551 C CA . SER A 1 329 ? -46.770 -38.753 54.710 1.00 47.70 326 SER A CA 1
ATOM 2552 C C . SER A 1 329 ? -47.653 -38.697 53.454 1.00 48.95 326 SER A C 1
ATOM 2553 O O . SER A 1 329 ? -47.136 -38.622 52.337 1.00 48.46 326 SER A O 1
ATOM 2556 N N . LEU A 1 330 ? -48.973 -38.769 53.643 1.00 53.65 327 LEU A N 1
ATOM 2557 C CA . LEU A 1 330 ? -49.947 -38.538 52.576 1.00 47.64 327 LEU A CA 1
ATOM 2558 C C . LEU A 1 330 ? -50.395 -37.068 52.513 1.00 49.96 327 LEU A C 1
ATOM 2559 O O . LEU A 1 330 ? -50.459 -36.493 51.425 1.00 50.70 327 LEU A O 1
ATOM 2564 N N . LYS A 1 331 ? -50.723 -36.466 53.660 1.00 45.35 328 LYS A N 1
ATOM 2565 C CA . LYS A 1 331 ? -51.215 -35.081 53.667 1.00 42.92 328 LYS A CA 1
ATOM 2566 C C . LYS A 1 331 ? -50.150 -34.130 53.162 1.00 41.48 328 LYS A C 1
ATOM 2567 O O . LYS A 1 331 ? -50.439 -33.233 52.362 1.00 45.49 328 LYS A O 1
ATOM 2573 N N . GLU A 1 332 ? -48.924 -34.318 53.643 1.00 37.09 329 GLU A N 1
ATOM 2574 C CA . GLU A 1 332 ? -47.832 -33.434 53.269 1.00 37.79 329 GLU A CA 1
ATOM 2575 C C . GLU A 1 332 ? -47.028 -33.983 52.096 1.00 35.78 329 GLU A C 1
ATOM 2576 O O . GLU A 1 332 ? -46.773 -33.248 51.147 1.00 41.17 329 GLU A O 1
ATOM 2582 N N . GLY A 1 333 ? -46.660 -35.262 52.133 1.00 34.44 330 GLY A N 1
ATOM 2583 C CA . GLY A 1 333 ? -45.878 -35.868 51.043 1.00 34.41 330 GLY A CA 1
ATOM 2584 C C . GLY A 1 333 ? -46.457 -35.626 49.652 1.00 33.20 330 GLY A C 1
ATOM 2585 O O . GLY A 1 333 ? -45.735 -35.277 48.713 1.00 32.48 330 GLY A O 1
ATOM 2586 N N . LEU A 1 334 ? -47.765 -35.820 49.523 1.00 31.30 331 LEU A N 1
ATOM 2587 C CA . LEU A 1 334 ? -48.467 -35.560 48.274 1.00 32.25 331 LEU A CA 1
ATOM 2588 C C . LEU A 1 334 ? -48.380 -34.082 47.902 1.00 33.03 331 LEU A C 1
ATOM 2589 O O . LEU A 1 334 ? -48.112 -33.754 46.754 1.00 43.69 331 LEU A O 1
ATOM 2594 N N . THR A 1 335 ? -48.588 -33.202 48.877 1.00 32.84 332 THR A N 1
ATOM 2595 C CA . THR A 1 335 ? -48.531 -31.755 48.660 1.00 30.96 332 THR A CA 1
ATOM 2596 C C . THR A 1 335 ? -47.097 -31.255 48.448 1.00 30.22 332 THR A C 1
ATOM 2597 O O . THR A 1 335 ? -46.888 -30.230 47.799 1.00 30.19 332 THR A O 1
ATOM 2601 N N . VAL A 1 336 ? -46.121 -31.963 49.016 1.00 30.32 333 VAL A N 1
ATOM 2602 C CA . VAL A 1 336 ? -44.701 -31.661 48.811 1.00 29.49 333 VAL A CA 1
ATOM 2603 C C . VAL A 1 336 ? -44.308 -32.060 47.394 1.00 31.90 333 VAL A C 1
ATOM 2604 O O . VAL A 1 336 ? -43.642 -31.299 46.682 1.00 31.98 333 VAL A O 1
ATOM 2608 N N . PHE A 1 337 ? -44.718 -33.258 46.988 1.00 32.85 334 PHE A N 1
ATOM 2609 C CA . PHE A 1 337 ? -44.500 -33.717 45.622 1.00 34.69 334 PHE A CA 1
ATOM 2610 C C . PHE A 1 337 ? -45.062 -32.702 44.634 1.00 34.17 334 PHE A C 1
ATOM 2611 O O . PHE A 1 337 ? -44.425 -32.369 43.637 1.00 35.28 334 PHE A O 1
ATOM 2619 N N . ARG A 1 338 ? -46.251 -32.197 44.928 1.00 32.77 335 ARG A N 1
ATOM 2620 C CA . ARG A 1 338 ? -46.881 -31.207 44.072 1.00 34.15 335 ARG A CA 1
ATOM 2621 C C . ARG A 1 338 ? -46.111 -29.887 44.038 1.00 33.29 335 ARG A C 1
ATOM 2622 O O . ARG A 1 338 ? -45.889 -29.341 42.963 1.00 39.71 335 ARG A O 1
ATOM 2630 N N . ASP A 1 339 ? -45.692 -29.387 45.198 1.00 33.81 336 ASP A N 1
ATOM 2631 C CA . ASP A 1 339 ? -44.932 -28.128 45.253 1.00 38.07 336 ASP A CA 1
ATOM 2632 C C . ASP A 1 339 ? -43.590 -28.229 44.518 1.00 38.12 336 ASP A C 1
ATOM 2633 O O . ASP A 1 339 ? -43.143 -27.257 43.910 1.00 40.06 336 ASP A O 1
ATOM 2638 N N . GLN A 1 340 ? -42.946 -29.392 44.571 1.00 37.75 337 GLN A N 1
ATOM 2639 C CA . GLN A 1 340 ? -41.658 -29.555 43.894 1.00 37.58 337 GLN A CA 1
ATOM 2640 C C . GLN A 1 340 ? -41.835 -29.772 42.387 1.00 38.05 337 GLN A C 1
ATOM 2641 O O . GLN A 1 340 ? -40.941 -29.456 41.604 1.00 35.10 337 GLN A O 1
ATOM 2647 N N . GLU A 1 341 ? -43.000 -30.279 41.987 1.00 41.27 338 GLU A N 1
ATOM 2648 C CA . GLU A 1 341 ? -43.390 -30.338 40.568 1.00 38.41 338 GLU A CA 1
ATOM 2649 C C . GLU A 1 341 ? -43.778 -28.973 40.012 1.00 35.50 338 GLU A C 1
ATOM 2650 O O . GLU A 1 341 ? -43.526 -28.674 38.846 1.00 37.27 338 GLU A O 1
ATOM 2656 N N . PHE A 1 342 ? -44.426 -28.171 40.847 1.00 33.96 339 PHE A N 1
ATOM 2657 C CA . PHE A 1 342 ? -44.832 -26.812 40.494 1.00 33.48 339 PHE A CA 1
ATOM 2658 C C . PHE A 1 342 ? -43.603 -25.967 40.231 1.00 35.35 339 PHE A C 1
ATOM 2659 O O . PHE A 1 342 ? -43.487 -25.318 39.191 1.00 37.02 339 PHE A O 1
ATOM 2667 N N . THR A 1 343 ? -42.674 -25.997 41.179 1.00 38.00 340 THR A N 1
ATOM 2668 C CA . THR A 1 343 ? -41.405 -25.300 41.030 1.00 39.57 340 THR A CA 1
ATOM 2669 C C . THR A 1 343 ? -40.593 -25.808 39.824 1.00 40.20 340 THR A C 1
ATOM 2670 O O . THR A 1 343 ? -39.938 -25.016 39.151 1.00 40.75 340 THR A O 1
ATOM 2674 N N . SER A 1 344 ? -40.657 -27.110 39.546 1.00 37.78 341 SER A N 1
ATOM 2675 C CA . SER A 1 344 ? -39.925 -27.709 38.425 1.00 36.23 341 SER A CA 1
ATOM 2676 C C . SER A 1 344 ? -40.409 -27.213 37.050 1.00 40.77 341 SER A C 1
ATOM 2677 O O . SER A 1 344 ? -39.597 -26.868 36.176 1.00 38.83 341 SER A O 1
ATOM 2680 N N . ASP A 1 345 ? -41.727 -27.182 36.867 1.00 39.80 342 ASP A N 1
ATOM 2681 C CA . ASP A 1 345 ? -42.331 -26.711 35.616 1.00 41.13 342 ASP A CA 1
ATOM 2682 C C . ASP A 1 345 ? -42.045 -25.233 35.327 1.00 40.77 342 ASP A C 1
ATOM 2683 O O . ASP A 1 345 ? -41.628 -24.890 34.224 1.00 61.53 342 ASP A O 1
ATOM 2688 N N . LEU A 1 346 ? -42.255 -24.370 36.317 1.00 40.83 343 LEU A N 1
ATOM 2689 C CA . LEU A 1 346 ? -42.111 -22.916 36.134 1.00 40.95 343 LEU A CA 1
ATOM 2690 C C . LEU A 1 346 ? -40.678 -22.383 36.307 1.00 43.86 343 LEU A C 1
ATOM 2691 O O . LEU A 1 346 ? -40.444 -21.187 36.126 1.00 48.58 343 LEU A O 1
ATOM 2696 N N . ASN A 1 347 ? -39.731 -23.250 36.667 1.00 44.50 344 ASN A N 1
ATOM 2697 C CA . ASN A 1 347 ? -38.312 -22.877 36.726 1.00 49.96 344 ASN A CA 1
ATOM 2698 C C . ASN A 1 347 ? -37.485 -23.943 35.989 1.00 49.81 344 ASN A C 1
ATOM 2699 O O . ASN A 1 347 ? -37.819 -24.286 34.860 1.00 61.91 344 ASN A O 1
ATOM 2704 N N . SER A 1 348 ? -36.425 -24.467 36.605 1.00 50.19 345 SER A N 1
ATOM 2705 C CA . SER A 1 348 ? -35.643 -25.558 36.019 1.00 50.01 345 SER A CA 1
ATOM 2706 C C . SER A 1 348 ? -35.944 -26.887 36.709 1.00 50.53 345 SER A C 1
ATOM 2707 O O . SER A 1 348 ? -35.710 -27.027 37.911 1.00 56.53 345 SER A O 1
ATOM 2710 N N . ARG A 1 349 ? -36.443 -27.860 35.950 1.00 50.20 346 ARG A N 1
ATOM 2711 C CA . ARG A 1 349 ? -36.788 -29.174 36.502 1.00 52.61 346 ARG A CA 1
ATOM 2712 C C . ARG A 1 349 ? -35.575 -29.874 37.091 1.00 54.81 346 ARG A C 1
ATOM 2713 O O . ARG A 1 349 ? -35.634 -30.400 38.201 1.00 56.06 346 ARG A O 1
ATOM 2721 N N . ASP A 1 350 ? -34.480 -29.871 36.337 1.00 56.51 347 ASP A N 1
ATOM 2722 C CA . ASP A 1 350 ? -33.278 -30.624 36.698 1.00 58.88 347 ASP A CA 1
ATOM 2723 C C . ASP A 1 350 ? -32.621 -30.097 37.974 1.00 57.18 347 ASP A C 1
ATOM 2724 O O . ASP A 1 350 ? -32.180 -30.879 38.811 1.00 65.43 347 ASP A O 1
ATOM 2729 N N . VAL A 1 351 ? -32.568 -28.775 38.120 1.00 53.87 348 VAL A N 1
ATOM 2730 C CA . VAL A 1 351 ? -31.970 -28.145 39.297 1.00 51.30 348 VAL A CA 1
ATOM 2731 C C . VAL A 1 351 ? -32.826 -28.412 40.534 1.00 49.79 348 VAL A C 1
ATOM 2732 O O . VAL A 1 351 ? -32.314 -28.843 41.573 1.00 46.68 348 VAL A O 1
ATOM 2736 N N . LYS A 1 352 ? -34.128 -28.160 40.420 1.00 44.24 349 LYS A N 1
ATOM 2737 C CA . LYS A 1 352 ? -35.051 -28.459 41.506 1.00 42.13 349 LYS A CA 1
ATOM 2738 C C . LYS A 1 352 ? -34.903 -29.910 41.929 1.00 43.44 349 LYS A C 1
ATOM 2739 O O . LYS A 1 352 ? -34.918 -30.217 43.117 1.00 46.07 349 LYS A O 1
ATOM 2745 N N . ARG A 1 353 ? -34.751 -30.792 40.947 1.00 41.13 350 ARG A N 1
ATOM 2746 C CA . ARG A 1 353 ? -34.631 -32.218 41.203 1.00 41.54 350 ARG A CA 1
ATOM 2747 C C . ARG A 1 353 ? -33.301 -32.583 41.862 1.00 46.47 350 ARG A C 1
ATOM 2748 O O . ARG A 1 353 ? -33.251 -33.501 42.682 1.00 53.25 350 ARG A O 1
ATOM 2756 N N . ILE A 1 354 ? -32.228 -31.877 41.513 1.00 45.25 351 ILE A N 1
ATOM 2757 C CA . ILE A 1 354 ? -30.948 -32.057 42.209 1.00 47.69 351 ILE A CA 1
ATOM 2758 C C . ILE A 1 354 ? -31.078 -31.618 43.673 1.00 47.01 351 ILE A C 1
ATOM 2759 O O . ILE A 1 354 ? -30.684 -32.353 44.576 1.00 47.68 351 ILE A O 1
ATOM 2764 N N . ASP A 1 355 ? -31.651 -30.436 43.896 1.00 48.77 352 ASP A N 1
ATOM 2765 C CA . ASP A 1 355 ? -31.850 -29.902 45.251 1.00 51.67 352 ASP A CA 1
ATOM 2766 C C . ASP A 1 355 ? -32.660 -30.831 46.154 1.00 48.77 352 ASP A C 1
ATOM 2767 O O . ASP A 1 355 ? -32.359 -30.952 47.341 1.00 60.66 352 ASP A O 1
ATOM 2772 N N . ASP A 1 356 ? -33.684 -31.476 45.596 1.00 50.52 353 ASP A N 1
ATOM 2773 C CA . ASP A 1 356 ? -34.533 -32.400 46.363 1.00 49.33 353 ASP A CA 1
ATOM 2774 C C . ASP A 1 356 ? -33.808 -33.708 46.677 1.00 49.02 353 ASP A C 1
ATOM 2775 O O . ASP A 1 356 ? -34.005 -34.287 47.745 1.00 61.89 353 ASP A O 1
ATOM 2780 N N . VAL A 1 357 ? -32.979 -34.172 45.745 1.00 46.21 354 VAL A N 1
ATOM 2781 C CA . VAL A 1 357 ? -32.174 -35.376 45.962 1.00 45.90 354 VAL A CA 1
ATOM 2782 C C . VAL A 1 357 ? -31.056 -35.142 46.987 1.00 45.14 354 VAL A C 1
ATOM 2783 O O . VAL A 1 357 ? -30.792 -36.011 47.820 1.00 44.76 354 VAL A O 1
ATOM 2787 N N A ARG A 1 358 ? -30.403 -33.982 46.920 0.50 45.03 355 ARG A N 1
ATOM 2788 N N B ARG A 1 358 ? -30.407 -33.981 46.913 0.50 45.68 355 ARG A N 1
ATOM 2789 C CA A ARG A 1 358 ? -29.360 -33.630 47.885 0.50 46.15 355 ARG A CA 1
ATOM 2790 C CA B ARG A 1 358 ? -29.383 -33.592 47.886 0.50 47.25 355 ARG A CA 1
ATOM 2791 C C A ARG A 1 358 ? -29.870 -33.752 49.327 0.50 45.38 355 ARG A C 1
ATOM 2792 C C B ARG A 1 358 ? -29.879 -33.765 49.319 0.50 45.97 355 ARG A C 1
ATOM 2793 O O A ARG A 1 358 ? -29.120 -34.150 50.217 0.50 49.64 355 ARG A O 1
ATOM 2794 O O B ARG A 1 358 ? -29.132 -34.207 50.192 0.50 50.16 355 ARG A O 1
ATOM 2809 N N . ILE A 1 359 ? -31.142 -33.414 49.545 1.00 45.32 356 ILE A N 1
ATOM 2810 C CA . ILE A 1 359 ? -31.789 -33.567 50.860 1.00 43.43 356 ILE A CA 1
ATOM 2811 C C . ILE A 1 359 ? -31.936 -35.035 51.256 1.00 40.93 356 ILE A C 1
ATOM 2812 O O . ILE A 1 359 ? -31.680 -35.392 52.406 1.00 43.74 356 ILE A O 1
ATOM 2817 N N . ILE A 1 360 ? -32.346 -35.875 50.310 1.00 39.86 357 ILE A N 1
ATOM 2818 C CA . ILE A 1 360 ? -32.509 -37.305 50.577 1.00 40.53 357 ILE A CA 1
ATOM 2819 C C . ILE A 1 360 ? -31.170 -37.981 50.872 1.00 42.03 357 ILE A C 1
ATOM 2820 O O . ILE A 1 360 ? -31.074 -38.794 51.787 1.00 45.55 357 ILE A O 1
ATOM 2825 N N . ARG A 1 361 ? -30.140 -37.644 50.107 1.00 46.19 358 ARG A N 1
ATOM 2826 C CA . ARG A 1 361 ? -28.811 -38.221 50.326 1.00 53.35 358 ARG A CA 1
ATOM 2827 C C . ARG A 1 361 ? -28.119 -37.668 51.564 1.00 54.16 358 ARG A C 1
ATOM 2828 O O . ARG A 1 361 ? -27.359 -38.380 52.215 1.00 64.82 358 ARG A O 1
ATOM 2836 N N . SER A 1 362 ? -28.374 -36.400 51.878 1.00 60.52 359 SER A N 1
ATOM 2837 C CA . SER A 1 362 ? -27.827 -35.783 53.085 1.00 59.76 359 SER A CA 1
ATOM 2838 C C . SER A 1 362 ? -28.643 -36.169 54.323 1.00 53.27 359 SER A C 1
ATOM 2839 O O . SER A 1 362 ? -28.264 -37.082 55.053 1.00 56.90 359 SER A O 1
ATOM 2842 N N . ALA A 1 363 ? -29.780 -35.508 54.528 1.00 53.96 360 ALA A N 1
ATOM 2843 C CA . ALA A 1 363 ? -30.514 -35.585 55.796 1.00 50.21 360 ALA A CA 1
ATOM 2844 C C . ALA A 1 363 ? -31.310 -36.874 55.975 1.00 46.67 360 ALA A C 1
ATOM 2845 O O . ALA A 1 363 ? -31.268 -37.486 57.042 1.00 52.12 360 ALA A O 1
ATOM 2847 N N . GLN A 1 364 ? -32.038 -37.279 54.939 1.00 42.79 361 GLN A N 1
ATOM 2848 C CA . GLN A 1 364 ? -32.953 -38.416 55.048 1.00 45.25 361 GLN A CA 1
ATOM 2849 C C . GLN A 1 364 ? -32.183 -39.716 55.248 1.00 52.67 361 GLN A C 1
ATOM 2850 O O . GLN A 1 364 ? -32.492 -40.493 56.152 1.00 55.84 361 GLN A O 1
ATOM 2856 N N . PHE A 1 365 ? -31.185 -39.944 54.400 1.00 54.11 362 PHE A N 1
ATOM 2857 C CA . PHE A 1 365 ? -30.284 -41.086 54.553 1.00 51.79 362 PHE A CA 1
ATOM 2858 C C . PHE A 1 365 ? -29.613 -41.063 55.925 1.00 52.11 362 PHE A C 1
ATOM 2859 O O . PHE A 1 365 ? -29.472 -42.107 56.562 1.00 55.34 362 PHE A O 1
ATOM 2867 N N . ALA A 1 366 ? -29.214 -39.873 56.376 1.00 54.69 363 ALA A N 1
ATOM 2868 C CA . ALA A 1 366 ? -28.586 -39.708 57.694 1.00 56.37 363 ALA A CA 1
ATOM 2869 C C . ALA A 1 366 ? -29.542 -40.044 58.839 1.00 63.49 363 ALA A C 1
ATOM 2870 O O . ALA A 1 366 ? -29.121 -40.587 59.864 1.00 65.16 363 ALA A O 1
ATOM 2872 N N . GLU A 1 367 ? -30.821 -39.711 58.661 1.00 64.22 364 GLU A N 1
ATOM 2873 C CA . GLU A 1 367 ? -31.861 -40.042 59.636 1.00 55.02 364 GLU A CA 1
ATOM 2874 C C . GLU A 1 367 ? -32.152 -41.546 59.681 1.00 55.62 364 GLU A C 1
ATOM 2875 O O . GLU A 1 367 ? -32.365 -42.103 60.759 1.00 71.39 364 GLU A O 1
ATOM 2881 N N . ASP A 1 368 ? -32.162 -42.196 58.518 1.00 52.95 365 ASP A N 1
ATOM 2882 C CA . ASP A 1 368 ? -32.393 -43.642 58.441 1.00 56.65 365 ASP A CA 1
ATOM 2883 C C . ASP A 1 368 ? -31.181 -44.457 58.914 1.00 66.22 365 ASP A C 1
ATOM 2884 O O . ASP A 1 368 ? -31.315 -45.648 59.206 1.00 79.30 365 ASP A O 1
ATOM 2889 N N . ALA A 1 369 ? -30.009 -43.822 58.977 1.00 69.82 366 ALA A N 1
ATOM 2890 C CA . ALA A 1 369 ? -28.800 -44.441 59.542 1.00 64.60 366 ALA A CA 1
ATOM 2891 C C . ALA A 1 369 ? -28.727 -44.285 61.065 1.00 66.17 366 ALA A C 1
ATOM 2892 O O . ALA A 1 369 ? -27.986 -45.011 61.731 1.00 64.99 366 ALA A O 1
ATOM 2894 N N . SER A 1 370 ? -29.499 -43.339 61.602 1.00 67.61 367 SER A N 1
ATOM 2895 C CA . SER A 1 370 ? -29.455 -42.987 63.022 1.00 67.02 367 SER A CA 1
ATOM 2896 C C . SER A 1 370 ? -30.352 -43.894 63.881 1.00 69.50 367 SER A C 1
ATOM 2897 O O . SER A 1 370 ? -31.137 -44.688 63.348 1.00 58.81 367 SER A O 1
ATOM 2900 N N . PRO A 1 371 ? -30.227 -43.784 65.222 1.00 71.14 368 PRO A N 1
ATOM 2901 C CA . PRO A 1 371 ? -31.178 -44.415 66.146 1.00 71.63 368 PRO A CA 1
ATOM 2902 C C . PRO A 1 371 ? -32.607 -43.881 66.016 1.00 72.13 368 PRO A C 1
ATOM 2903 O O . PRO A 1 371 ? -33.550 -44.556 66.428 1.00 69.28 368 PRO A O 1
ATOM 2907 N N . MET A 1 372 ? -32.757 -42.683 65.449 1.00 77.46 369 MET A N 1
ATOM 2908 C CA . MET A 1 372 ? -34.070 -42.068 65.236 1.00 70.94 369 MET A CA 1
ATOM 2909 C C . MET A 1 372 ? -34.790 -42.611 63.999 1.00 58.71 369 MET A C 1
ATOM 2910 O O . MET A 1 372 ? -35.881 -42.144 63.676 1.00 57.54 369 MET A O 1
ATOM 2915 N N . SER A 1 373 ? -34.188 -43.582 63.310 1.00 55.51 370 SER A N 1
ATOM 2916 C CA . SER A 1 373 ? -34.749 -44.137 62.076 1.00 52.27 370 SER A CA 1
ATOM 2917 C C . SER A 1 373 ? -36.201 -44.581 62.237 1.00 50.06 370 SER A C 1
ATOM 2918 O O . SER A 1 373 ? -36.577 -45.133 63.270 1.00 53.05 370 SER A O 1
ATOM 2921 N N . HIS A 1 374 ? -37.007 -44.333 61.208 1.00 49.14 371 HIS A N 1
ATOM 2922 C CA . HIS A 1 374 ? -38.416 -44.723 61.216 1.00 50.15 371 HIS A CA 1
ATOM 2923 C C . HIS A 1 374 ? -38.982 -44.842 59.798 1.00 46.50 371 HIS A C 1
ATOM 2924 O O . HIS A 1 374 ? -38.369 -44.353 58.846 1.00 47.56 371 HIS A O 1
ATOM 2931 N N . PRO A 1 375 ? -40.142 -45.515 59.651 1.00 46.25 372 PRO A N 1
ATOM 2932 C CA . PRO A 1 375 ? -40.811 -45.533 58.350 1.00 44.89 372 PRO A CA 1
ATOM 2933 C C . PRO A 1 375 ? -41.556 -44.223 58.114 1.00 48.38 372 PRO A C 1
ATOM 2934 O O . PRO A 1 375 ? -41.720 -43.431 59.045 1.00 51.38 372 PRO A O 1
ATOM 2938 N N . ILE A 1 376 ? -42.009 -43.996 56.886 1.00 50.65 373 ILE A N 1
ATOM 2939 C CA . ILE A 1 376 ? -42.767 -42.778 56.576 1.00 49.21 373 ILE A CA 1
ATOM 2940 C C . ILE A 1 376 ? -44.155 -42.796 57.238 1.00 46.68 373 ILE A C 1
ATOM 2941 O O . ILE A 1 376 ? -44.738 -41.734 57.506 1.00 42.25 373 ILE A O 1
ATOM 2946 N N . ARG A 1 377 ? -44.672 -44.001 57.493 1.00 48.13 374 ARG A N 1
ATOM 2947 C CA . ARG A 1 377 ? -45.846 -44.185 58.347 1.00 50.82 374 ARG A CA 1
ATOM 2948 C C . ARG A 1 377 ? -45.450 -45.037 59.559 1.00 53.40 374 ARG A C 1
ATOM 2949 O O . ARG A 1 377 ? -45.480 -46.275 59.494 1.00 47.84 374 ARG A O 1
ATOM 2957 N N . PRO A 1 378 ? -45.061 -44.373 60.668 1.00 53.36 375 PRO A N 1
ATOM 2958 C CA . PRO A 1 378 ? -44.714 -45.077 61.906 1.00 51.19 375 PRO A CA 1
ATOM 2959 C C . PRO A 1 378 ? -45.887 -45.865 62.494 1.00 57.20 375 PRO A C 1
ATOM 2960 O O . PRO A 1 378 ? -47.043 -45.582 62.170 1.00 54.60 375 PRO A O 1
ATOM 2964 N N . GLU A 1 379 ? -45.576 -46.849 63.339 1.00 57.23 376 GLU A N 1
ATOM 2965 C CA . GLU A 1 379 ? -46.593 -47.626 64.063 1.00 60.42 376 GLU A CA 1
ATOM 2966 C C . GLU A 1 379 ? -46.819 -47.088 65.487 1.00 54.11 376 GLU A C 1
ATOM 2967 O O . GLU A 1 379 ? -47.660 -47.614 66.224 1.00 45.99 376 GLU A O 1
ATOM 2973 N N . SER A 1 380 ? -46.072 -46.046 65.862 1.00 47.15 377 SER A N 1
ATOM 2974 C CA . SER A 1 380 ? -46.185 -45.441 67.184 1.00 47.85 377 SER A CA 1
ATOM 2975 C C . SER A 1 380 ? -45.610 -44.033 67.208 1.00 48.21 377 SER A C 1
ATOM 2976 O O . SER A 1 380 ? -44.783 -43.682 66.365 1.00 43.61 377 SER A O 1
ATOM 2979 N N . TYR A 1 381 ? -46.046 -43.241 68.188 1.00 53.89 378 TYR A N 1
ATOM 2980 C CA . TYR A 1 381 ? -45.430 -41.942 68.482 1.00 55.96 378 TYR A CA 1
ATOM 2981 C C . TYR A 1 381 ? -45.685 -41.490 69.927 1.00 59.33 378 TYR A C 1
ATOM 2982 O O . TYR A 1 381 ? -46.567 -42.015 70.614 1.00 50.80 378 TYR A O 1
ATOM 2991 N N . ILE A 1 382 ? -44.892 -40.512 70.365 1.00 63.36 379 ILE A N 1
ATOM 2992 C CA . ILE A 1 382 ? -44.970 -39.939 71.710 1.00 69.31 379 ILE A CA 1
ATOM 2993 C C . ILE A 1 382 ? -45.542 -38.519 71.630 1.00 73.03 379 ILE A C 1
ATOM 2994 O O . ILE A 1 382 ? -46.572 -38.221 72.235 1.00 72.26 379 ILE A O 1
ATOM 2999 N N . GLU A 1 383 ? -44.864 -37.658 70.871 1.00 80.17 380 GLU A N 1
ATOM 3000 C CA . GLU A 1 383 ? -45.308 -36.281 70.628 1.00 77.14 380 GLU A CA 1
ATOM 3001 C C . GLU A 1 383 ? -45.375 -36.025 69.121 1.00 67.86 380 GLU A C 1
ATOM 3002 O O . GLU A 1 383 ? -44.730 -36.728 68.340 1.00 55.46 380 GLU A O 1
ATOM 3008 N N . MET A 1 384 ? -46.148 -35.016 68.724 1.00 68.67 381 MET A N 1
ATOM 3009 C CA . MET A 1 384 ? -46.345 -34.680 67.303 1.00 69.45 381 MET A CA 1
ATOM 3010 C C . MET A 1 384 ? -45.054 -34.386 66.532 1.00 67.52 381 MET A C 1
ATOM 3011 O O . MET A 1 384 ? -45.001 -34.599 65.321 1.00 77.46 381 MET A O 1
ATOM 3016 N N . ASN A 1 385 ? -44.027 -33.900 67.228 1.00 67.31 382 ASN A N 1
ATOM 3017 C CA . ASN A 1 385 ? -42.728 -33.597 66.611 1.00 66.82 382 ASN A CA 1
ATOM 3018 C C . ASN A 1 385 ? -41.986 -34.824 66.073 1.00 62.76 382 ASN A C 1
ATOM 3019 O O . ASN A 1 385 ? -41.049 -34.679 65.289 1.00 60.84 382 ASN A O 1
ATOM 3024 N N . ASN A 1 386 ? -42.395 -36.020 66.503 1.00 67.75 383 ASN A N 1
ATOM 3025 C CA . ASN A 1 386 ? -41.870 -37.276 65.953 1.00 62.20 383 ASN A CA 1
ATOM 3026 C C . ASN A 1 386 ? -42.182 -37.431 64.461 1.00 57.62 383 ASN A C 1
ATOM 3027 O O . ASN A 1 386 ? -41.427 -38.067 63.726 1.00 61.10 383 ASN A O 1
ATOM 3032 N N . PHE A 1 387 ? -43.301 -36.850 64.027 1.00 56.49 384 PHE A N 1
ATOM 3033 C CA . PHE A 1 387 ? -43.730 -36.913 62.629 1.00 52.05 384 PHE A CA 1
ATOM 3034 C C . PHE A 1 387 ? -43.101 -35.850 61.723 1.00 47.34 384 PHE A C 1
ATOM 3035 O O . PHE A 1 387 ? -43.016 -36.050 60.513 1.00 45.23 384 PHE A O 1
ATOM 3043 N N . TYR A 1 388 ? -42.684 -34.722 62.292 1.00 43.09 385 TYR A N 1
ATOM 3044 C CA . TYR A 1 388 ? -42.144 -33.616 61.494 1.00 41.07 385 TYR A CA 1
ATOM 3045 C C . TYR A 1 388 ? -40.671 -33.850 61.154 1.00 41.15 385 TYR A C 1
ATOM 3046 O O . TYR A 1 388 ? -39.781 -33.209 61.712 1.00 44.48 385 TYR A O 1
ATOM 3055 N N . THR A 1 389 ? -40.439 -34.773 60.222 1.00 40.77 386 THR A N 1
ATOM 3056 C CA . THR A 1 389 ? -39.097 -35.217 59.847 1.00 41.16 386 THR A CA 1
ATOM 3057 C C . THR A 1 389 ? -38.965 -35.310 58.337 1.00 41.76 386 THR A C 1
ATOM 3058 O O . THR A 1 389 ? -39.965 -35.431 57.625 1.00 46.73 386 THR A O 1
ATOM 3062 N N . VAL A 1 390 ? -37.724 -35.263 57.855 1.00 40.20 387 VAL A N 1
ATOM 3063 C CA . VAL A 1 390 ? -37.442 -35.413 56.423 1.00 37.81 387 VAL A CA 1
ATOM 3064 C C . VAL A 1 390 ? -37.877 -36.777 55.874 1.00 38.20 387 VAL A C 1
ATOM 3065 O O . VAL A 1 390 ? -38.304 -36.882 54.728 1.00 39.11 387 VAL A O 1
ATOM 3069 N N . THR A 1 391 ? -37.783 -37.818 56.693 1.00 42.28 388 THR A N 1
ATOM 3070 C CA . THR A 1 391 ? -38.336 -39.120 56.333 1.00 41.35 388 THR A CA 1
ATOM 3071 C C . THR A 1 391 ? -39.825 -39.017 55.974 1.00 41.60 388 THR A C 1
ATOM 3072 O O . THR A 1 391 ? -40.236 -39.450 54.903 1.00 49.45 388 THR A O 1
ATOM 3076 N N . VAL A 1 392 ? -40.624 -38.438 56.864 1.00 39.57 389 VAL A N 1
ATOM 3077 C CA . VAL A 1 392 ? -42.076 -38.384 56.672 1.00 42.16 389 VAL A CA 1
ATOM 3078 C C . VAL A 1 392 ? -42.473 -37.451 55.514 1.00 47.01 389 VAL A C 1
ATOM 3079 O O . VAL A 1 392 ? -43.354 -37.783 54.724 1.00 41.94 389 VAL A O 1
ATOM 3083 N N . TYR A 1 393 ? -41.816 -36.297 55.414 1.00 47.85 390 TYR A N 1
ATOM 3084 C CA . TYR A 1 393 ? -42.172 -35.285 54.414 1.00 48.54 390 TYR A CA 1
ATOM 3085 C C . TYR A 1 393 ? -41.496 -35.530 53.066 1.00 47.23 390 TYR A C 1
ATOM 3086 O O . TYR A 1 393 ? -42.167 -35.678 52.039 1.00 43.18 390 TYR A O 1
ATOM 3095 N N . ASN A 1 394 ? -40.167 -35.571 53.084 1.00 40.12 391 ASN A N 1
ATOM 3096 C CA . ASN A 1 394 ? -39.374 -35.583 51.858 1.00 42.17 391 ASN A CA 1
ATOM 3097 C C . ASN A 1 394 ? -39.245 -36.971 51.227 1.00 41.79 391 ASN A C 1
ATOM 3098 O O . ASN A 1 394 ? -39.354 -37.097 50.008 1.00 50.51 391 ASN A O 1
ATOM 3103 N N . LYS A 1 395 ? -39.028 -38.008 52.037 1.00 41.54 392 LYS A N 1
ATOM 3104 C CA . LYS A 1 395 ? -39.119 -39.387 51.530 1.00 45.43 392 LYS A CA 1
ATOM 3105 C C . LYS A 1 395 ? -40.576 -39.784 51.271 1.00 43.68 392 LYS A C 1
ATOM 3106 O O . LYS A 1 395 ? -40.833 -40.700 50.501 1.00 50.85 392 LYS A O 1
ATOM 3112 N N . GLY A 1 396 ? -41.521 -39.098 51.912 1.00 45.59 393 GLY A N 1
ATOM 3113 C CA . GLY A 1 396 ? -42.943 -39.263 51.604 1.00 40.74 393 GLY A CA 1
ATOM 3114 C C . GLY A 1 396 ? -43.273 -38.867 50.173 1.00 37.36 393 GLY A C 1
ATOM 3115 O O . GLY A 1 396 ? -43.980 -39.591 49.475 1.00 37.24 393 GLY A O 1
ATOM 3116 N N . ALA A 1 397 ? -42.756 -37.717 49.743 1.00 36.11 394 ALA A N 1
ATOM 3117 C CA . ALA A 1 397 ? -42.926 -37.238 48.365 1.00 36.10 394 ALA A CA 1
ATOM 3118 C C . ALA A 1 397 ? -42.244 -38.153 47.337 1.00 38.92 394 ALA A C 1
ATOM 3119 O O . ALA A 1 397 ? -42.797 -38.401 46.263 1.00 37.45 394 ALA A O 1
ATOM 3121 N N . GLU A 1 398 ? -41.049 -38.645 47.672 1.00 39.46 395 GLU A N 1
ATOM 3122 C CA . GLU A 1 398 ? -40.327 -39.603 46.823 1.00 38.41 395 GLU A CA 1
ATOM 3123 C C . GLU A 1 398 ? -41.167 -40.837 46.534 1.00 39.23 395 GLU A C 1
ATOM 3124 O O . GLU A 1 398 ? -41.131 -41.362 45.423 1.00 41.58 395 GLU A O 1
ATOM 3130 N N . ILE A 1 399 ? -41.917 -41.299 47.532 1.00 38.30 396 ILE A N 1
ATOM 3131 C CA . ILE A 1 399 ? -42.779 -42.471 47.363 1.00 43.43 396 ILE A CA 1
ATOM 3132 C C . ILE A 1 399 ? -43.932 -42.162 46.405 1.00 44.78 396 ILE A C 1
ATOM 3133 O O . ILE A 1 399 ? -44.308 -43.003 45.582 1.00 39.63 396 ILE A O 1
ATOM 3138 N N . ILE A 1 400 ? -44.482 -40.956 46.513 1.00 40.46 397 ILE A N 1
ATOM 3139 C CA . ILE A 1 400 ? -45.532 -40.503 45.604 1.00 41.92 397 ILE A CA 1
ATOM 3140 C C . ILE A 1 400 ? -44.979 -40.307 44.192 1.00 43.12 397 ILE A C 1
ATOM 3141 O O . ILE A 1 400 ? -45.651 -40.616 43.206 1.00 42.13 397 ILE A O 1
ATOM 3146 N N . ARG A 1 401 ? -43.749 -39.809 44.110 1.00 41.81 398 ARG A N 1
ATOM 3147 C CA . ARG A 1 401 ? -43.042 -39.664 42.842 1.00 38.80 398 ARG A CA 1
ATOM 3148 C C . ARG A 1 401 ? -42.759 -41.014 42.178 1.00 37.87 398 ARG A C 1
ATOM 3149 O O . ARG A 1 401 ? -42.794 -41.126 40.956 1.00 38.39 398 ARG A O 1
ATOM 3157 N N . MET A 1 402 ? -42.472 -42.030 42.985 1.00 38.20 399 MET A N 1
ATOM 3158 C CA . MET A 1 402 ? -42.239 -43.381 42.470 1.00 43.78 399 MET A CA 1
ATOM 3159 C C . MET A 1 402 ? -43.473 -43.986 41.803 1.00 46.74 399 MET A C 1
ATOM 3160 O O . MET A 1 402 ? -43.346 -44.831 40.917 1.00 52.54 399 MET A O 1
ATOM 3165 N N . ILE A 1 403 ? -44.659 -43.564 42.238 1.00 48.81 400 ILE A N 1
ATOM 3166 C CA . ILE A 1 403 ? -45.910 -43.998 41.615 1.00 47.92 400 ILE A CA 1
ATOM 3167 C C . ILE A 1 403 ? -46.123 -43.238 40.306 1.00 45.66 400 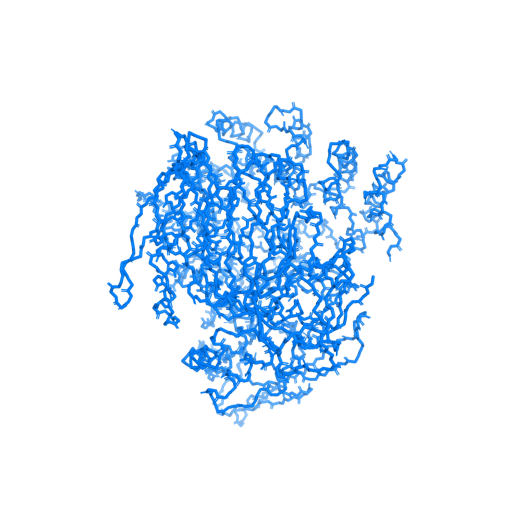ILE A C 1
ATOM 3168 O O . ILE A 1 403 ? -46.633 -43.796 39.333 1.00 57.25 400 ILE A O 1
ATOM 3173 N N . HIS A 1 404 ? -45.738 -41.964 40.289 1.00 43.05 401 HIS A N 1
ATOM 3174 C CA . HIS A 1 404 ? -45.716 -41.184 39.057 1.00 45.38 401 HIS A CA 1
ATOM 3175 C C . HIS A 1 404 ? -44.819 -41.853 38.010 1.00 46.32 401 HIS A C 1
ATOM 3176 O O . HIS A 1 404 ? -45.187 -41.946 36.841 1.00 55.74 401 HIS A O 1
ATOM 3183 N N . THR A 1 405 ? -43.647 -42.316 38.443 1.00 49.13 402 THR A N 1
ATOM 3184 C CA . THR A 1 405 ? -42.689 -43.002 37.568 1.00 48.84 402 THR A CA 1
ATOM 3185 C C . THR A 1 405 ? -43.270 -44.301 36.996 1.00 52.07 402 THR A C 1
ATOM 3186 O O . THR A 1 405 ? -43.103 -44.593 35.811 1.00 57.09 402 THR A O 1
ATOM 3190 N N . LEU A 1 406 ? -43.961 -45.065 37.840 1.00 55.33 403 LEU A N 1
ATOM 3191 C CA . LEU A 1 406 ? -44.558 -46.337 37.429 1.00 53.62 403 LEU A CA 1
ATOM 3192 C C . LEU A 1 406 ? -45.736 -46.178 36.466 1.00 54.84 403 LEU A C 1
ATOM 3193 O O . LEU A 1 406 ? -45.876 -46.964 35.529 1.00 54.30 403 LEU A O 1
ATOM 3198 N N . LEU A 1 407 ? -46.575 -45.170 36.692 1.00 52.26 404 LEU A N 1
ATOM 3199 C CA . LEU A 1 407 ? -47.797 -44.991 35.896 1.00 55.63 404 LEU A CA 1
ATOM 3200 C C . LEU A 1 407 ? -47.650 -44.032 34.717 1.00 53.78 404 LEU A C 1
ATOM 3201 O O . LEU A 1 407 ? -48.415 -44.117 33.755 1.00 52.74 404 LEU A O 1
ATOM 3206 N N . GLY A 1 408 ? -46.694 -43.108 34.803 1.00 50.98 405 GLY A N 1
ATOM 3207 C CA . GLY A 1 408 ? -46.599 -42.011 33.844 1.00 46.03 405 GLY A CA 1
ATOM 3208 C C . GLY A 1 408 ? -47.634 -40.950 34.172 1.00 45.12 405 GLY A C 1
ATOM 3209 O O . GLY A 1 408 ? -48.562 -41.199 34.948 1.00 42.65 405 GLY A O 1
ATOM 3210 N N . GLU A 1 409 ? -47.482 -39.769 33.577 1.00 44.39 406 GLU A N 1
ATOM 3211 C CA . GLU A 1 409 ? -48.322 -38.619 33.921 1.00 46.45 406 GLU A CA 1
ATOM 3212 C C . GLU A 1 409 ? -49.809 -38.914 33.740 1.00 47.30 406 GLU A C 1
ATOM 3213 O O . GLU A 1 409 ? -50.606 -38.677 34.645 1.00 52.22 406 GLU A O 1
ATOM 3219 N N . GLU A 1 410 ? -50.172 -39.433 32.576 1.00 50.94 407 GLU A N 1
ATOM 3220 C CA . GLU A 1 410 ? -51.577 -39.594 32.216 1.00 53.28 407 GLU A CA 1
ATOM 3221 C C . GLU A 1 410 ? -52.293 -40.499 33.216 1.00 48.35 407 GLU A C 1
ATOM 3222 O O . GLU A 1 410 ? -53.377 -40.163 33.697 1.00 44.45 407 GLU A O 1
ATOM 3228 N N . GLY A 1 411 ? -51.661 -41.627 33.542 1.00 48.75 408 GLY A N 1
ATOM 3229 C CA . GLY A 1 411 ? -52.205 -42.594 34.499 1.00 44.90 408 GLY A CA 1
ATOM 3230 C C . GLY A 1 411 ? -52.166 -42.135 35.948 1.00 44.01 408 GLY A C 1
ATOM 3231 O O . GLY A 1 411 ? -52.987 -42.554 36.765 1.00 43.52 408 GLY A O 1
ATOM 3232 N N . PHE A 1 412 ? -51.199 -41.284 36.273 1.00 45.21 409 PHE A N 1
ATOM 3233 C CA . PHE A 1 412 ? -51.111 -40.676 37.594 1.00 42.34 409 PHE A CA 1
ATOM 3234 C C . PHE A 1 412 ? -52.261 -39.692 37.813 1.00 44.44 409 PHE A C 1
ATOM 3235 O O . PHE A 1 412 ? -52.861 -39.673 38.887 1.00 55.63 409 PHE A O 1
ATOM 3243 N N . GLN A 1 413 ? -52.569 -38.888 36.795 1.00 44.45 410 GLN A N 1
ATOM 3244 C CA . GLN A 1 413 ? -53.722 -37.982 36.841 1.00 45.47 410 GLN A CA 1
ATOM 3245 C C . GLN A 1 413 ? -55.051 -38.746 36.876 1.00 47.50 410 GLN A C 1
ATOM 3246 O O . GLN A 1 413 ? -55.995 -38.312 37.534 1.00 47.15 410 GLN A O 1
ATOM 3252 N N . LYS A 1 414 ? -55.127 -39.869 36.163 1.00 50.91 411 LYS A N 1
ATOM 3253 C CA . LYS A 1 414 ? -56.276 -40.783 36.281 1.00 55.50 411 LYS A CA 1
ATOM 3254 C C . LYS A 1 414 ? -56.471 -41.244 37.729 1.00 51.24 411 LYS A C 1
ATOM 3255 O O . LYS A 1 414 ? -57.602 -41.413 38.189 1.00 50.01 411 LYS A O 1
ATOM 3261 N N . GLY A 1 415 ? -55.360 -41.469 38.427 1.00 49.82 412 GLY A N 1
ATOM 3262 C CA . GLY A 1 415 ? -55.385 -41.876 39.827 1.00 47.72 412 GLY A CA 1
ATOM 3263 C C . GLY A 1 415 ? -55.779 -40.762 40.780 1.00 46.68 412 GLY A C 1
ATOM 3264 O O . GLY A 1 415 ? -56.449 -41.018 41.780 1.00 47.97 412 GLY A O 1
ATOM 3265 N N . MET A 1 416 ? -55.350 -39.532 40.485 1.00 44.17 413 MET A N 1
ATOM 3266 C CA . MET A 1 416 ? -55.778 -38.352 41.252 1.00 42.44 413 MET A CA 1
ATOM 3267 C C . MET A 1 416 ? -57.270 -38.122 41.055 1.00 47.09 413 MET A C 1
ATOM 3268 O O . MET A 1 416 ? -58.008 -37.923 42.018 1.00 48.37 413 MET A O 1
ATOM 3273 N N . LYS A 1 417 ? -57.695 -38.144 39.793 1.00 50.44 414 LYS A N 1
ATOM 3274 C CA . LYS A 1 417 ? -59.103 -38.013 39.421 1.00 55.04 414 LYS A CA 1
ATOM 3275 C C . LYS A 1 417 ? -59.991 -38.953 40.255 1.00 54.19 414 LYS A C 1
ATOM 3276 O O . LYS A 1 417 ? -61.008 -38.522 40.806 1.00 53.05 414 LYS A O 1
ATOM 3282 N N . LEU A 1 418 ? -59.591 -40.222 40.354 1.00 50.57 415 LEU A N 1
ATOM 3283 C CA . LEU A 1 418 ? -60.346 -41.226 41.116 1.00 50.87 415 LEU A CA 1
ATOM 3284 C C . LEU A 1 418 ? -60.224 -41.021 42.626 1.00 48.31 415 LEU A C 1
ATOM 3285 O O . LEU A 1 418 ? -61.183 -41.237 43.365 1.00 54.07 415 LEU A O 1
ATOM 3290 N N . TYR A 1 419 ? -59.038 -40.626 43.076 1.00 45.95 416 TYR A N 1
ATOM 3291 C CA . TYR A 1 419 ? -58.786 -40.347 44.489 1.00 47.91 416 TYR A CA 1
ATOM 3292 C C . TYR A 1 419 ? -59.793 -39.345 45.058 1.00 44.53 416 TYR A C 1
ATOM 3293 O O . TYR A 1 419 ? -60.337 -39.568 46.134 1.00 40.70 416 TYR A O 1
ATOM 3302 N N . PHE A 1 420 ? -60.046 -38.261 44.325 1.00 44.64 417 PHE A N 1
ATOM 3303 C CA . PHE A 1 420 ? -61.016 -37.249 44.747 1.00 43.18 417 PHE A CA 1
ATOM 3304 C C . PHE A 1 420 ? -62.452 -37.721 44.551 1.00 45.64 417 PHE A C 1
ATOM 3305 O O . PHE A 1 420 ? -63.327 -37.365 45.332 1.00 51.02 417 PHE A O 1
ATOM 3313 N N . GLU A 1 421 ? -62.698 -38.515 43.511 1.00 50.62 418 GLU A N 1
ATOM 3314 C CA . GLU A 1 421 ? -64.031 -39.088 43.281 1.00 59.30 418 GLU A CA 1
ATOM 3315 C C . GLU A 1 421 ? -64.484 -39.942 44.475 1.00 53.26 418 GLU A C 1
ATOM 3316 O O . GLU A 1 421 ? -65.609 -39.812 44.951 1.00 54.42 418 GLU A O 1
ATOM 3322 N N . ARG A 1 422 ? -63.599 -40.802 44.964 1.00 48.95 419 ARG A N 1
ATOM 3323 C CA . ARG A 1 422 ? -63.902 -41.629 46.130 1.00 48.72 419 ARG A CA 1
ATOM 3324 C C . ARG A 1 422 ? -63.982 -40.819 47.419 1.00 47.22 419 ARG A C 1
ATOM 3325 O O . ARG A 1 422 ? -64.905 -40.999 48.220 1.00 47.41 419 ARG A O 1
ATOM 3333 N N . HIS A 1 423 ? -63.013 -39.924 47.609 1.00 43.05 420 HIS A N 1
ATOM 3334 C CA . HIS A 1 423 ? -62.696 -39.409 48.935 1.00 42.59 420 HIS A CA 1
ATOM 3335 C C . HIS A 1 423 ? -62.838 -37.897 49.139 1.00 42.06 420 HIS A C 1
ATOM 3336 O O . HIS A 1 423 ? -62.287 -37.358 50.098 1.00 42.96 420 HIS A O 1
ATOM 3343 N N . ASP A 1 424 ? -63.577 -37.206 48.276 1.00 42.88 421 ASP A N 1
ATOM 3344 C CA . ASP A 1 424 ? -63.901 -35.800 48.545 1.00 44.59 421 ASP A CA 1
ATOM 3345 C C . ASP A 1 424 ? -64.730 -35.738 49.834 1.00 44.42 421 ASP A C 1
ATOM 3346 O O . ASP A 1 424 ? -65.708 -36.469 49.984 1.00 48.00 421 ASP A O 1
ATOM 3351 N N . GLY A 1 425 ? -64.316 -34.884 50.767 1.00 45.29 422 GLY A N 1
ATOM 3352 C CA . GLY A 1 425 ? -64.954 -34.788 52.080 1.00 44.26 422 GLY A CA 1
ATOM 3353 C C . GLY A 1 425 ? -64.751 -36.024 52.944 1.00 44.89 422 GLY A C 1
ATOM 3354 O O . GLY A 1 425 ? -65.651 -36.415 53.682 1.00 47.79 422 GLY A O 1
ATOM 3355 N N . GLN A 1 426 ? -63.572 -36.641 52.847 1.00 45.22 423 GLN A N 1
ATOM 3356 C CA . GLN A 1 426 ? -63.222 -37.813 53.655 1.00 41.37 423 GLN A CA 1
ATOM 3357 C C . GLN A 1 426 ? -61.816 -37.676 54.229 1.00 40.37 423 GLN A C 1
ATOM 3358 O O . GLN A 1 426 ? -60.944 -37.051 53.628 1.00 39.49 423 GLN A O 1
ATOM 3364 N N . ALA A 1 427 ? -61.619 -38.261 55.405 1.00 42.02 424 ALA A N 1
ATOM 3365 C CA . ALA A 1 427 ? -60.302 -38.379 56.015 1.00 42.89 424 ALA A CA 1
ATOM 3366 C C . ALA A 1 427 ? -59.823 -39.806 55.779 1.00 44.02 424 ALA A C 1
ATOM 3367 O O . ALA A 1 427 ? -60.472 -40.760 56.209 1.00 50.45 424 ALA A O 1
ATOM 3369 N N . VAL A 1 428 ? -58.690 -39.953 55.101 1.00 42.24 425 VAL A N 1
ATOM 3370 C CA . VAL A 1 428 ? -58.298 -41.245 54.540 1.00 46.02 425 VAL A CA 1
ATOM 3371 C C . VAL A 1 428 ? -56.861 -41.636 54.871 1.00 42.36 425 VAL A C 1
ATOM 3372 O O . VAL A 1 428 ? -56.102 -40.842 55.426 1.00 38.83 425 VAL A O 1
ATOM 3376 N N . THR A 1 429 ? -56.510 -42.872 54.521 1.00 44.14 426 THR A N 1
ATOM 3377 C CA . THR A 1 429 ? -55.191 -43.430 54.802 1.00 44.87 426 THR A CA 1
ATOM 3378 C C . THR A 1 429 ? -54.279 -43.465 53.579 1.00 46.27 426 THR A C 1
ATOM 3379 O O . THR A 1 429 ? -54.727 -43.285 52.448 1.00 40.07 426 THR A O 1
ATOM 3383 N N . CYS A 1 430 ? -52.998 -43.722 53.835 1.00 51.68 427 CYS A N 1
ATOM 3384 C CA . CYS A 1 430 ? -51.990 -43.901 52.793 1.00 50.76 427 CYS A CA 1
ATOM 3385 C C . CYS A 1 430 ? -52.348 -45.066 51.862 1.00 54.88 427 CYS A C 1
ATOM 3386 O O . CYS A 1 430 ? -52.022 -45.038 50.673 1.00 59.41 427 CYS A O 1
ATOM 3389 N N . ASP A 1 431 ? -53.006 -46.088 52.407 1.00 51.04 428 ASP A N 1
ATOM 3390 C CA . ASP A 1 431 ? -53.473 -47.220 51.607 1.00 52.71 428 ASP A CA 1
ATOM 3391 C C . ASP A 1 431 ? -54.604 -46.826 50.660 1.00 54.32 428 ASP A C 1
ATOM 3392 O O . ASP A 1 431 ? -54.691 -47.354 49.553 1.00 61.42 428 ASP A O 1
ATOM 3397 N N . ASP A 1 432 ? -55.465 -45.902 51.086 1.00 53.90 429 ASP A N 1
ATOM 3398 C CA . ASP A 1 432 ? -56.543 -45.401 50.221 1.00 52.56 429 ASP A CA 1
ATOM 3399 C C . ASP A 1 432 ? -56.012 -44.682 48.968 1.00 46.15 429 ASP A C 1
ATOM 3400 O O . ASP A 1 432 ? -56.624 -44.754 47.900 1.00 46.49 429 ASP A O 1
ATOM 3405 N N . PHE A 1 433 ? -54.880 -43.993 49.104 1.00 41.11 430 PHE A N 1
ATOM 3406 C CA . PHE A 1 433 ? -54.263 -43.279 47.987 1.00 42.33 430 PHE A CA 1
ATOM 3407 C C . PHE A 1 433 ? -53.695 -44.257 46.970 1.00 43.14 430 PHE A C 1
ATOM 3408 O O . PHE A 1 433 ? -53.907 -44.108 45.768 1.00 46.49 430 PHE A O 1
ATOM 3416 N N . VAL A 1 434 ? -52.983 -45.262 47.466 1.00 46.46 431 VAL A N 1
ATOM 3417 C CA . VAL A 1 434 ? -52.385 -46.286 46.613 1.00 47.60 431 VAL A CA 1
ATOM 3418 C C . VAL A 1 434 ? -53.461 -47.096 45.884 1.00 48.31 431 VAL A C 1
ATOM 3419 O O . VAL A 1 434 ? -53.278 -47.462 44.730 1.00 47.46 431 VAL A O 1
ATOM 3423 N N . ASN A 1 435 ? -54.576 -47.370 46.558 1.00 51.06 432 ASN A N 1
ATOM 3424 C CA . ASN A 1 435 ? -55.683 -48.103 45.943 1.00 51.42 432 ASN A CA 1
ATOM 3425 C C . ASN A 1 435 ? -56.289 -47.348 44.759 1.00 51.10 432 ASN A C 1
ATOM 3426 O O . ASN A 1 435 ? -56.531 -47.938 43.711 1.00 54.40 432 ASN A O 1
ATOM 3431 N N . ALA A 1 436 ? -56.520 -46.047 44.926 1.00 52.79 433 ALA A N 1
ATOM 3432 C CA . ALA A 1 436 ? -57.063 -45.201 43.854 1.00 54.10 433 ALA A CA 1
ATOM 3433 C C . ALA A 1 436 ? -56.107 -45.130 42.664 1.00 55.62 433 ALA A C 1
ATOM 3434 O O . ALA A 1 436 ? -56.523 -45.153 41.503 1.00 48.35 433 ALA A O 1
ATOM 3436 N N . MET A 1 437 ? -54.821 -45.043 42.983 1.00 55.32 434 MET A N 1
ATOM 3437 C CA . MET A 1 437 ? -53.746 -45.001 41.996 1.00 52.60 434 MET A CA 1
ATOM 3438 C C . MET A 1 437 ? -53.610 -46.371 41.305 1.00 48.77 434 MET A C 1
ATOM 3439 O O . MET A 1 437 ? -53.326 -46.455 40.107 1.00 49.24 434 MET A O 1
ATOM 3444 N N . ALA A 1 438 ? -53.824 -47.439 42.071 1.00 48.40 435 ALA A N 1
ATOM 3445 C CA . ALA A 1 438 ? -53.806 -48.805 41.546 1.00 51.85 435 ALA A CA 1
ATOM 3446 C C . ALA A 1 438 ? -55.014 -49.064 40.654 1.00 56.19 435 ALA A C 1
ATOM 3447 O O . ALA A 1 438 ? -54.872 -49.465 39.502 1.00 63.07 435 ALA A O 1
ATOM 3449 N N . ASP A 1 439 ? -56.200 -48.818 41.203 1.00 58.53 436 ASP A N 1
ATOM 3450 C CA . ASP A 1 439 ? -57.457 -49.182 40.553 1.00 58.34 436 ASP A CA 1
ATOM 3451 C C . ASP A 1 439 ? -57.770 -48.344 39.312 1.00 58.36 436 ASP A C 1
ATOM 3452 O O . ASP A 1 439 ? -58.345 -48.856 38.356 1.00 68.21 436 ASP A O 1
ATOM 3457 N N . ALA A 1 440 ? -57.389 -47.069 39.320 1.00 59.67 437 ALA A N 1
ATOM 3458 C CA . ALA A 1 440 ? -57.596 -46.194 38.159 1.00 57.57 437 ALA A CA 1
ATOM 3459 C C . ALA A 1 440 ? -56.761 -46.622 36.952 1.00 62.99 437 ALA A C 1
ATOM 3460 O O . ALA A 1 440 ? -57.080 -46.260 35.817 1.00 59.34 437 ALA A O 1
ATOM 3462 N N . ASN A 1 441 ? -55.690 -47.375 37.205 1.00 68.55 438 ASN A N 1
ATOM 3463 C CA .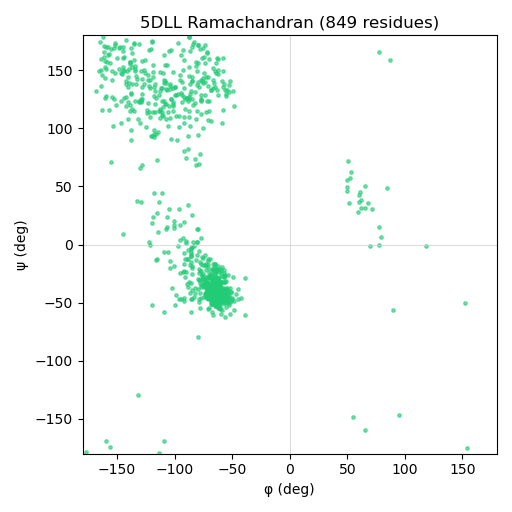 ASN A 1 441 ? -54.790 -47.849 36.157 1.00 64.46 438 ASN A CA 1
ATOM 3464 C C . ASN A 1 441 ? -54.716 -49.369 36.054 1.00 65.69 438 ASN A C 1
ATOM 3465 O O . ASN A 1 441 ? -53.738 -49.912 35.543 1.00 75.91 438 ASN A O 1
ATOM 3470 N N . ASN A 1 442 ? -55.753 -50.052 36.528 1.00 68.55 439 ASN A N 1
ATOM 3471 C CA . ASN A 1 442 ? -55.879 -51.489 36.323 1.00 76.30 439 ASN A CA 1
ATOM 3472 C C . ASN A 1 442 ? -54.580 -52.208 36.700 1.00 68.08 439 ASN A C 1
ATOM 3473 O O . ASN A 1 442 ? -53.995 -52.928 35.893 1.00 65.91 439 ASN A O 1
ATOM 3478 N N . ARG A 1 443 ? -54.136 -51.997 37.936 1.00 75.31 440 ARG A N 1
ATOM 3479 C CA . ARG A 1 443 ? -52.824 -52.463 38.377 1.00 69.49 440 ARG A CA 1
ATOM 3480 C C . ARG A 1 443 ? -52.812 -52.904 39.844 1.00 69.93 440 ARG A C 1
ATOM 3481 O O . ARG A 1 443 ? -53.696 -52.532 40.623 1.00 69.68 440 ARG A O 1
ATOM 3489 N N . ASP A 1 444 ? -51.806 -53.702 40.204 1.00 71.35 441 ASP A N 1
ATOM 3490 C CA . ASP A 1 444 ? -51.667 -54.245 41.557 1.00 72.32 441 ASP A CA 1
ATOM 3491 C C . ASP A 1 444 ? -50.438 -53.657 42.259 1.00 69.57 441 ASP A C 1
ATOM 3492 O O . ASP A 1 444 ? -49.299 -53.985 41.907 1.00 61.26 441 ASP A O 1
ATOM 3497 N N . PHE A 1 445 ? -50.685 -52.794 43.249 1.00 68.89 442 PHE A N 1
ATOM 3498 C CA . PHE A 1 445 ? -49.626 -52.183 44.060 1.00 67.71 442 PHE A CA 1
ATOM 3499 C C . PHE A 1 445 ? -49.640 -52.708 45.502 1.00 65.18 442 PHE A C 1
ATOM 3500 O O . PHE A 1 445 ? -49.517 -51.933 46.448 1.00 62.12 442 PHE A O 1
ATOM 3508 N N . SER A 1 446 ? -49.784 -54.018 45.674 1.00 68.21 443 SER A N 1
ATOM 3509 C CA . SER A 1 446 ? -49.777 -54.614 47.012 1.00 70.69 443 SER A CA 1
ATOM 3510 C C . SER A 1 446 ? -48.372 -54.616 47.611 1.00 70.30 443 SER A C 1
ATOM 3511 O O . SER A 1 446 ? -48.201 -54.317 48.793 1.00 70.21 443 SER A O 1
ATOM 3514 N N . LEU A 1 447 ? -47.378 -54.954 46.791 1.00 69.98 444 LEU A N 1
ATOM 3515 C CA . LEU A 1 447 ? -45.980 -54.995 47.226 1.00 71.68 444 LEU A CA 1
ATOM 3516 C C . LEU A 1 447 ? -45.420 -53.591 47.432 1.00 69.83 444 LEU A C 1
ATOM 3517 O O . LEU A 1 447 ? -44.535 -53.376 48.262 1.00 72.85 444 LEU A O 1
ATOM 3522 N N . PHE A 1 448 ? -45.928 -52.639 46.659 1.00 64.28 445 PHE A N 1
ATOM 3523 C CA . PHE A 1 448 ? -45.510 -51.254 46.793 1.00 61.25 445 PHE A CA 1
ATOM 3524 C C . PHE A 1 448 ? -45.897 -50.660 48.156 1.00 65.44 445 PHE A C 1
ATOM 3525 O O . PHE A 1 448 ? -45.171 -49.824 48.693 1.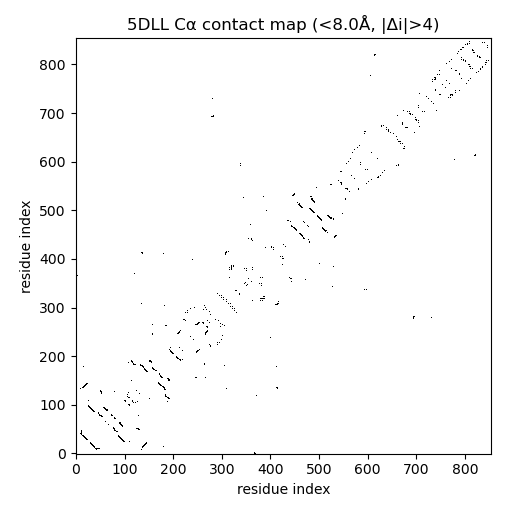00 67.13 445 PHE A O 1
ATOM 3533 N N . LYS A 1 449 ? -47.032 -51.095 48.711 1.00 64.05 446 LYS A N 1
ATOM 3534 C CA . LYS A 1 449 ? -47.499 -50.625 50.029 1.00 61.08 446 LYS A CA 1
ATOM 3535 C C . LYS A 1 449 ? -46.485 -50.840 51.156 1.00 62.18 446 LYS A C 1
ATOM 3536 O O . LYS A 1 449 ? -46.490 -50.111 52.152 1.00 58.41 446 LYS A O 1
ATOM 3542 N N . ARG A 1 450 ? -45.621 -51.839 50.983 1.00 65.47 447 ARG A N 1
ATOM 3543 C CA . ARG A 1 450 ? -44.535 -52.140 51.919 1.00 66.56 447 ARG A CA 1
ATOM 3544 C C . ARG A 1 450 ? -43.549 -50.968 52.133 1.00 65.35 447 ARG A C 1
ATOM 3545 O O . ARG A 1 450 ? -42.824 -50.950 53.130 1.00 65.88 447 ARG A O 1
ATOM 3553 N N . TRP A 1 451 ? -43.523 -50.001 51.210 1.00 63.52 448 TRP A N 1
ATOM 3554 C CA . TRP A 1 451 ? -42.738 -48.762 51.383 1.00 62.51 448 TRP A CA 1
ATOM 3555 C C . TRP A 1 451 ? -43.166 -47.932 52.605 1.00 58.88 448 TRP A C 1
ATOM 3556 O O . TRP A 1 451 ? -42.338 -47.264 53.233 1.00 52.16 448 TRP A O 1
ATOM 3567 N N . TYR A 1 452 ? -44.457 -47.964 52.923 1.00 60.49 449 TYR A N 1
ATOM 3568 C CA . TYR A 1 452 ? -44.991 -47.219 54.067 1.00 62.63 449 TYR A CA 1
ATOM 3569 C C . TYR A 1 452 ? -44.593 -47.817 55.416 1.00 62.90 449 TYR A C 1
ATOM 3570 O O . TYR A 1 452 ? -44.413 -47.082 56.391 1.00 60.94 449 TYR A O 1
ATOM 3579 N N . ALA A 1 453 ? -44.440 -49.140 55.457 1.00 66.20 450 ALA A N 1
ATOM 3580 C CA . ALA A 1 453 ? -44.115 -49.859 56.693 1.00 69.21 450 ALA A CA 1
ATOM 3581 C C . ALA A 1 453 ? -42.609 -49.989 56.948 1.00 66.90 450 ALA A C 1
ATOM 3582 O O . ALA A 1 453 ? -42.173 -49.960 58.101 1.00 69.13 450 ALA A O 1
ATOM 3584 N N . GLN A 1 454 ? -41.818 -50.127 55.886 1.00 66.75 451 GLN A N 1
ATOM 3585 C CA . GLN A 1 45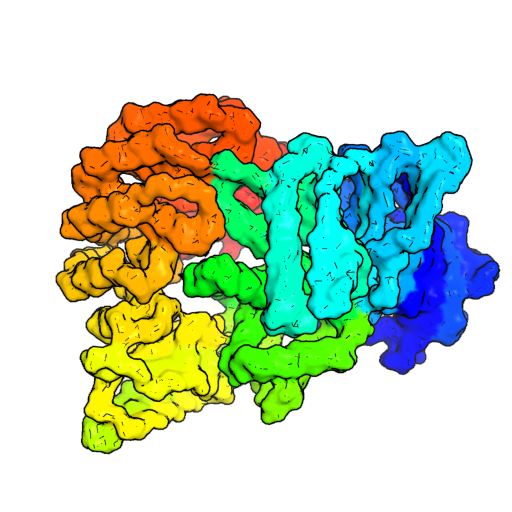4 ? -40.392 -50.446 56.029 1.00 69.02 451 GLN A CA 1
ATOM 3586 C C . GLN A 1 454 ? -39.485 -49.232 56.249 1.00 65.16 451 GLN A C 1
ATOM 3587 O O . GLN A 1 454 ? -39.558 -48.239 55.523 1.00 59.56 451 GLN A O 1
ATOM 3593 N N . SER A 1 455 ? -38.610 -49.355 57.245 1.00 68.78 452 SER A N 1
ATOM 3594 C CA . SER A 1 455 ? -37.645 -48.318 57.598 1.00 69.90 452 SER A CA 1
ATOM 3595 C C . SER A 1 455 ? -36.299 -48.575 56.915 1.00 68.58 452 SER A C 1
ATOM 3596 O O . SER A 1 455 ? -36.042 -49.676 56.424 1.00 70.52 452 SER A O 1
ATOM 3599 N N . GLY A 1 456 ? -35.454 -47.550 56.872 1.00 67.65 453 GLY A N 1
ATOM 3600 C CA . GLY A 1 456 ? -34.096 -47.687 56.349 1.00 69.06 453 GLY A CA 1
ATOM 3601 C C . GLY A 1 456 ? -33.941 -47.490 54.850 1.00 67.79 453 GLY A C 1
ATOM 3602 O O . GLY A 1 456 ? -34.901 -47.626 54.087 1.00 65.13 453 GLY A O 1
ATOM 3603 N N . THR A 1 457 ? -32.708 -47.175 54.448 1.00 69.35 454 THR A N 1
ATOM 3604 C CA . THR A 1 457 ? -32.326 -46.968 53.054 1.00 64.48 454 THR A CA 1
ATOM 3605 C C . THR A 1 457 ? -31.939 -48.305 52.424 1.00 68.15 454 THR A C 1
ATOM 3606 O O . THR A 1 457 ? -31.072 -48.999 52.953 1.00 74.86 454 THR A O 1
ATOM 3610 N N . PRO A 1 458 ? -32.577 -48.680 51.299 1.00 71.68 455 PRO A N 1
ATOM 3611 C CA . PRO A 1 458 ? -32.125 -49.892 50.600 1.00 71.79 455 PRO A CA 1
ATOM 3612 C C . PRO A 1 458 ? -30.826 -49.694 49.802 1.00 74.90 455 PRO A C 1
ATOM 3613 O O . PRO A 1 458 ? -30.626 -48.644 49.186 1.00 70.58 455 PRO A O 1
ATOM 3617 N N . ASN A 1 459 ? -29.960 -50.705 49.832 1.00 76.01 456 ASN A N 1
ATOM 3618 C CA . ASN A 1 459 ? -28.712 -50.711 49.070 1.00 75.79 456 ASN A CA 1
ATOM 3619 C C . ASN A 1 459 ? -28.853 -51.599 47.839 1.00 74.84 456 ASN A C 1
ATOM 3620 O O . ASN A 1 459 ? -29.209 -52.772 47.958 1.00 73.03 456 ASN A O 1
ATOM 3625 N N . ILE A 1 460 ? -28.567 -51.045 46.662 1.00 69.85 457 ILE A N 1
ATOM 3626 C CA . ILE A 1 460 ? -28.703 -51.790 45.412 1.00 72.88 457 ILE A CA 1
ATOM 3627 C C . ILE A 1 460 ? -27.332 -52.191 44.868 1.00 76.37 457 ILE A C 1
ATOM 3628 O O . ILE A 1 460 ? -26.529 -51.336 44.484 1.00 73.99 457 ILE A O 1
ATOM 3633 N N . LYS A 1 461 ? -27.078 -53.497 44.849 1.00 75.52 458 LYS A N 1
ATOM 3634 C CA . LYS A 1 461 ? -25.858 -54.050 44.277 1.00 74.43 458 LYS A CA 1
ATOM 3635 C C . LYS A 1 461 ? -26.095 -54.302 42.794 1.00 73.73 458 LYS A C 1
ATOM 3636 O O . LYS A 1 461 ? -27.027 -55.018 42.431 1.00 72.85 458 LYS A O 1
ATOM 3642 N N . VAL A 1 462 ? -25.260 -53.708 41.944 1.00 77.17 459 VAL A N 1
ATOM 3643 C CA . VAL A 1 462 ? -25.399 -53.853 40.495 1.00 81.22 459 VAL A CA 1
ATOM 3644 C C . VAL A 1 462 ? -24.310 -54.754 39.926 1.00 82.31 459 VAL A C 1
ATOM 3645 O O . VAL A 1 462 ? -23.128 -54.590 40.232 1.00 72.34 459 VAL A O 1
ATOM 3649 N N . SER A 1 463 ? -24.729 -55.696 39.087 1.00 81.12 460 SER A N 1
ATOM 3650 C CA . SER A 1 463 ? -23.821 -56.615 38.417 1.00 82.79 460 SER A CA 1
ATOM 3651 C C . SER A 1 463 ? -24.329 -56.828 36.994 1.00 90.00 460 SER A C 1
ATOM 3652 O O . SER A 1 463 ? -25.533 -56.751 36.748 1.00 84.55 460 SER A O 1
ATOM 3655 N N . GLU A 1 464 ? -23.415 -57.074 36.057 1.00 102.10 461 GLU A N 1
ATOM 3656 C CA . GLU A 1 464 ? -23.781 -57.157 34.641 1.00 103.53 461 GLU A CA 1
ATOM 3657 C C . GLU A 1 464 ? -22.808 -57.988 33.806 1.00 109.39 461 GLU A C 1
ATOM 3658 O O . GLU A 1 464 ? -21.638 -58.142 34.160 1.00 109.58 461 GLU A O 1
ATOM 3664 N N . ASN A 1 465 ? -23.317 -58.509 32.691 1.00 115.52 462 ASN A N 1
ATOM 3665 C CA . ASN A 1 465 ? -22.548 -59.357 31.779 1.00 107.65 462 ASN A CA 1
ATOM 3666 C C . ASN A 1 465 ? -22.999 -59.142 30.332 1.00 102.15 462 ASN A C 1
ATOM 3667 O O . ASN A 1 465 ? -24.170 -58.860 30.078 1.00 95.19 462 ASN A O 1
ATOM 3672 N N . TYR A 1 466 ? -22.065 -59.271 29.392 1.00 109.41 463 TYR A N 1
ATOM 3673 C CA . TYR A 1 466 ? -22.363 -59.102 27.969 1.00 113.83 463 TYR A CA 1
ATOM 3674 C C . TYR A 1 466 ? -21.900 -60.317 27.165 1.00 110.76 463 TYR A C 1
ATOM 3675 O O . TYR A 1 466 ? -20.938 -60.995 27.537 1.00 94.97 463 TYR A O 1
ATOM 3684 N N . ASP A 1 467 ? -22.607 -60.584 26.068 1.00 114.19 464 ASP A N 1
ATOM 3685 C CA . ASP A 1 467 ? -22.271 -61.667 25.148 1.00 114.50 464 ASP A CA 1
ATOM 3686 C C . ASP A 1 467 ? -22.094 -61.071 23.749 1.00 116.26 464 ASP A C 1
ATOM 3687 O O . ASP A 1 467 ? -23.043 -60.541 23.167 1.00 108.29 464 ASP A O 1
ATOM 3692 N N . ALA A 1 468 ? -20.873 -61.152 23.223 1.00 116.92 465 ALA A N 1
ATOM 3693 C CA . ALA A 1 468 ? -20.525 -60.521 21.947 1.00 117.28 465 ALA A CA 1
ATOM 3694 C C . ALA A 1 468 ? -21.312 -61.094 20.772 1.00 121.67 465 ALA A C 1
ATOM 3695 O O . ALA A 1 468 ? -21.852 -60.344 19.956 1.00 116.13 465 ALA A O 1
ATOM 3697 N N . SER A 1 469 ? -21.380 -62.421 20.703 1.00 119.51 466 SER A N 1
ATOM 3698 C CA . SER A 1 469 ? -21.987 -63.126 19.572 1.00 114.79 466 SER A CA 1
ATOM 3699 C C . SER A 1 469 ? -23.498 -62.927 19.466 1.00 127.24 466 SER A C 1
ATOM 3700 O O . SER A 1 469 ? -23.997 -62.447 18.447 1.00 140.19 466 SER A O 1
ATOM 3703 N N . SER A 1 470 ? -24.217 -63.303 20.522 1.00 122.60 467 SER A N 1
ATOM 3704 C CA . SER A 1 470 ? -25.682 -63.278 20.523 1.00 108.12 467 SER A CA 1
ATOM 3705 C C . SER A 1 470 ? -26.277 -61.875 20.671 1.00 109.64 467 SER A C 1
ATOM 3706 O O . SER A 1 470 ? -27.486 -61.701 20.500 1.00 100.08 467 SER A O 1
ATOM 3709 N N . GLN A 1 471 ? -25.438 -60.891 21.005 1.00 113.32 468 GLN A N 1
ATOM 3710 C CA . GLN A 1 471 ? -25.851 -59.485 21.104 1.00 112.94 468 GLN A CA 1
ATOM 3711 C C . GLN A 1 471 ? -26.857 -59.269 22.236 1.00 99.87 468 GLN A C 1
ATOM 3712 O O . GLN A 1 471 ? -27.911 -58.658 22.038 1.00 87.62 468 GLN A O 1
ATOM 3718 N N . THR A 1 472 ? -26.509 -59.762 23.423 1.00 92.48 469 THR A N 1
ATOM 3719 C CA . THR A 1 472 ? -27.398 -59.726 24.581 1.00 90.71 469 THR A CA 1
ATOM 3720 C C . THR A 1 472 ? -26.693 -59.184 25.830 1.00 92.98 469 THR A C 1
ATOM 3721 O O . THR A 1 472 ? -25.661 -59.713 26.251 1.00 83.97 469 THR A O 1
ATOM 3725 N N . TYR A 1 473 ? -27.265 -58.126 26.408 1.00 100.20 470 TYR A N 1
ATOM 3726 C CA . TYR A 1 473 ? -26.782 -57.541 27.663 1.00 98.84 470 TYR A CA 1
ATOM 3727 C C . TYR A 1 473 ? -27.603 -58.090 28.834 1.00 87.84 470 TYR A C 1
ATOM 3728 O O . TYR A 1 473 ? -28.834 -58.065 28.796 1.00 77.24 470 TYR A O 1
ATOM 3737 N N . SER A 1 474 ? -26.917 -58.576 29.869 1.00 88.56 471 SER A N 1
ATOM 3738 C CA . SER A 1 474 ? -27.562 -59.239 31.007 1.00 87.98 471 SER A CA 1
ATOM 3739 C C . SER A 1 474 ? -27.347 -58.455 32.306 1.00 87.57 471 SER A C 1
ATOM 3740 O O . SER A 1 474 ? -26.326 -58.623 32.976 1.00 88.92 471 SER A O 1
ATOM 3743 N N . LEU A 1 475 ? -28.315 -57.606 32.655 1.00 80.62 472 LEU A N 1
ATOM 3744 C CA . LEU A 1 475 ? -28.254 -56.810 33.886 1.00 76.58 472 LEU A CA 1
ATOM 3745 C C . LEU A 1 475 ? -28.967 -57.506 35.037 1.00 69.95 472 LEU A C 1
ATOM 3746 O O . LEU A 1 475 ? -30.161 -57.789 34.947 1.00 60.93 472 LEU A O 1
ATOM 3751 N N . THR A 1 476 ? -28.240 -57.746 36.125 1.00 72.40 473 THR A N 1
ATOM 3752 C CA . THR A 1 476 ? -28.824 -58.322 37.336 1.00 76.23 473 THR A CA 1
ATOM 3753 C C . THR A 1 476 ? -28.704 -57.332 38.504 1.00 78.23 473 THR A C 1
ATOM 3754 O O . THR A 1 476 ? -27.681 -56.662 38.669 1.00 74.24 473 THR A O 1
ATOM 3758 N N . LEU A 1 477 ? -29.775 -57.231 39.288 1.00 81.19 474 LEU A N 1
ATOM 3759 C CA . LEU A 1 477 ? -29.858 -56.284 40.397 1.00 83.72 474 LEU A CA 1
ATOM 3760 C C . LEU A 1 477 ? -30.215 -57.025 41.677 1.00 82.83 474 LEU A C 1
ATOM 3761 O O . LEU A 1 477 ? -30.943 -58.016 41.634 1.00 83.19 474 LEU A O 1
ATOM 3766 N N . GLU A 1 478 ? -29.703 -56.539 42.807 1.00 86.15 475 GLU A N 1
ATOM 3767 C CA . GLU A 1 478 ? -29.960 -57.154 44.111 1.00 92.26 475 GLU A CA 1
ATOM 3768 C C . GLU A 1 478 ? -30.173 -56.104 45.199 1.00 85.73 475 GLU A C 1
ATOM 3769 O O . GLU A 1 478 ? -29.226 -55.443 45.636 1.00 79.76 475 GLU A O 1
ATOM 3775 N N . GLN A 1 479 ? -31.420 -55.976 45.643 1.00 80.17 476 GLN A N 1
ATOM 3776 C CA . GLN A 1 479 ? -31.767 -55.035 46.704 1.00 76.97 476 GLN A CA 1
ATOM 3777 C C . GLN A 1 479 ? -31.631 -55.683 48.080 1.00 76.23 476 GLN A C 1
ATOM 3778 O O . GLN A 1 479 ? -32.198 -56.745 48.342 1.00 73.82 476 GLN A O 1
ATOM 3784 N N . THR A 1 480 ? -30.864 -55.032 48.946 1.00 76.71 477 THR A N 1
ATOM 3785 C CA . THR A 1 480 ? -30.651 -55.493 50.313 1.00 78.38 477 THR A CA 1
ATOM 3786 C C . THR A 1 480 ? -30.711 -54.279 51.241 1.00 78.29 477 THR A C 1
ATOM 3787 O O . THR A 1 480 ? -30.073 -53.256 50.985 1.00 77.83 477 THR A O 1
ATOM 3791 N N . THR A 1 481 ? -31.500 -54.393 52.304 1.00 79.06 478 THR A N 1
ATOM 3792 C CA . THR A 1 481 ? -31.679 -53.300 53.257 1.00 78.75 478 THR A CA 1
ATOM 3793 C C . THR A 1 481 ? -31.448 -53.832 54.678 1.00 82.91 478 THR A C 1
ATOM 3794 O O . THR A 1 481 ? -32.101 -54.781 55.116 1.00 90.68 478 THR A O 1
ATOM 3798 N N . LEU A 1 482 ? -30.497 -53.221 55.379 1.00 79.87 479 LEU A N 1
ATOM 3799 C CA . LEU A 1 482 ? -30.009 -53.739 56.657 1.00 80.47 479 LEU A CA 1
ATOM 3800 C C . LEU A 1 482 ? -30.979 -53.467 57.812 1.00 77.59 479 LEU A C 1
ATOM 3801 O O . LEU A 1 482 ? -31.830 -52.583 57.711 1.00 72.66 479 LEU A O 1
ATOM 3806 N N . PRO A 1 483 ? -30.852 -54.227 58.917 1.00 77.88 480 PRO A N 1
ATOM 3807 C CA . PRO A 1 483 ? -31.665 -53.967 60.106 1.00 77.82 480 PRO A CA 1
ATOM 3808 C C . PRO A 1 483 ? -31.409 -52.586 60.714 1.00 77.66 480 PRO A C 1
ATOM 3809 O O . PRO A 1 483 ? -30.289 -52.082 60.647 1.00 75.96 480 PRO A O 1
ATOM 3813 N N . THR A 1 484 ? -32.454 -51.992 61.291 1.00 80.12 481 THR A N 1
ATOM 3814 C CA . THR A 1 484 ? -32.367 -50.691 61.964 1.00 78.66 481 THR A CA 1
ATOM 3815 C C . THR A 1 484 ? -32.761 -50.822 63.436 1.00 81.62 481 THR A C 1
ATOM 3816 O O . THR A 1 484 ? -33.179 -51.891 63.890 1.00 81.76 481 THR A O 1
ATOM 3820 N N . ALA A 1 485 ? -32.621 -49.726 64.178 1.00 81.03 482 ALA A N 1
ATOM 3821 C CA . ALA A 1 485 ? -32.988 -49.695 65.591 1.00 85.93 482 ALA A CA 1
ATOM 3822 C C . ALA A 1 485 ? -34.482 -49.980 65.807 1.00 91.27 482 ALA A C 1
ATOM 3823 O O . ALA A 1 485 ? -34.851 -50.722 66.724 1.00 92.55 482 ALA A O 1
ATOM 3825 N N . ASP A 1 486 ? -35.329 -49.398 64.956 1.00 85.82 483 ASP A N 1
ATOM 3826 C CA . ASP A 1 486 ? -36.788 -49.542 65.081 1.00 83.26 483 ASP A CA 1
ATOM 3827 C C . ASP A 1 486 ? -37.310 -50.924 64.659 1.00 82.39 483 ASP A C 1
ATOM 3828 O O . ASP A 1 486 ? -38.292 -51.419 65.221 1.00 80.91 483 ASP A O 1
ATOM 3833 N N . GLN A 1 487 ? -36.659 -51.539 63.673 1.00 80.77 484 GLN A N 1
ATOM 3834 C CA . GLN A 1 487 ? -36.986 -52.909 63.271 1.00 85.00 484 GLN A CA 1
ATOM 3835 C C . GLN A 1 487 ? -35.845 -53.561 62.493 1.00 86.86 484 GLN A C 1
ATOM 3836 O O . GLN A 1 487 ? -35.162 -52.902 61.707 1.00 84.01 484 GLN A O 1
ATOM 3842 N N . LYS A 1 488 ? -35.656 -54.860 62.719 1.00 92.68 485 LYS A N 1
ATOM 3843 C CA . LYS A 1 488 ? -34.585 -55.628 62.073 1.00 97.92 485 LYS A CA 1
ATOM 3844 C C . LYS A 1 488 ? -35.072 -56.542 60.939 1.00 96.72 485 LYS A C 1
ATOM 3845 O O . LYS A 1 488 ? -34.280 -56.946 60.082 1.00 93.00 485 LYS A O 1
ATOM 3851 N N . GLU A 1 489 ? -36.367 -56.856 60.937 1.00 98.51 486 GLU A N 1
ATOM 3852 C CA . GLU A 1 489 ? -36.991 -57.639 59.864 1.00 98.44 486 GLU A CA 1
ATOM 3853 C C . GLU A 1 489 ? -37.221 -56.775 58.614 1.00 90.38 486 GLU A C 1
ATOM 3854 O O . GLU A 1 489 ? -37.795 -55.686 58.707 1.00 93.80 486 GLU A O 1
ATOM 3860 N N . LYS A 1 490 ? -36.766 -57.261 57.455 1.00 92.06 487 LYS A N 1
ATOM 3861 C CA . LYS A 1 490 ? -36.817 -56.499 56.195 1.00 83.61 487 LYS A CA 1
ATOM 3862 C C . LYS A 1 490 ? -37.275 -57.358 55.007 1.00 84.13 487 LYS A C 1
ATOM 3863 O O . LYS A 1 490 ? -37.274 -58.587 55.081 1.00 87.95 487 LYS A O 1
ATOM 3869 N N . GLN A 1 491 ? -37.651 -56.697 53.912 1.00 82.40 488 GLN A N 1
ATOM 3870 C CA . GLN A 1 491 ? -38.253 -57.368 52.752 1.00 84.40 488 GLN A CA 1
ATOM 3871 C C . GLN A 1 491 ? -37.852 -56.752 51.406 1.00 83.52 488 GLN A C 1
ATOM 3872 O O . GLN A 1 491 ? -37.252 -55.676 51.349 1.00 80.38 488 GLN A O 1
ATOM 3878 N N . ALA A 1 492 ? -38.202 -57.453 50.328 1.00 84.00 489 ALA A N 1
ATOM 3879 C CA . ALA A 1 492 ? -37.986 -56.967 48.967 1.00 81.49 489 ALA A CA 1
ATOM 3880 C C . ALA A 1 492 ? -39.087 -55.985 48.564 1.00 81.97 489 ALA A C 1
ATOM 3881 O O . ALA A 1 492 ? -40.257 -56.357 48.457 1.00 88.13 489 ALA A O 1
ATOM 3883 N N . LEU A 1 493 ? -38.700 -54.732 48.343 1.00 77.03 490 LEU A N 1
ATOM 3884 C CA . LEU A 1 493 ? -39.626 -53.677 47.933 1.00 74.28 490 LEU A CA 1
ATOM 3885 C C . LEU A 1 493 ? -39.871 -53.654 46.420 1.00 72.26 490 LEU A C 1
ATOM 3886 O O . LEU A 1 493 ? -39.226 -54.370 45.655 1.00 68.17 490 LEU A O 1
ATOM 3891 N N . HIS A 1 494 ? -40.818 -52.813 46.013 1.00 72.43 491 HIS A N 1
ATOM 3892 C CA . HIS A 1 494 ? -41.104 -52.543 44.611 1.00 70.83 491 HIS A CA 1
ATOM 3893 C C . HIS A 1 494 ? -40.260 -51.335 44.183 1.00 70.41 491 HIS A C 1
ATOM 3894 O O . HIS A 1 494 ? -40.573 -50.197 44.544 1.00 66.82 491 HIS A O 1
ATOM 3901 N N . ILE A 1 495 ? -39.186 -51.586 43.429 1.00 71.44 492 ILE A N 1
ATOM 3902 C CA . ILE A 1 495 ? -38.268 -50.521 42.994 1.00 69.41 492 ILE A CA 1
ATOM 3903 C C . ILE A 1 495 ? -38.438 -50.253 41.496 1.00 67.01 492 ILE A C 1
ATOM 3904 O O . ILE A 1 495 ? -38.255 -51.164 40.687 1.00 68.47 492 ILE A O 1
ATOM 3909 N N . PRO A 1 496 ? -38.788 -49.008 41.119 1.00 63.84 493 PRO A N 1
ATOM 3910 C CA . PRO A 1 496 ? -38.759 -48.612 39.716 1.00 62.95 493 PRO A CA 1
ATOM 3911 C C . PRO A 1 496 ? -37.378 -48.098 39.318 1.00 62.89 493 PRO A C 1
ATOM 3912 O O . PRO A 1 496 ? -36.835 -47.208 39.980 1.00 59.63 493 PRO A O 1
ATOM 3916 N N . VAL A 1 497 ? -36.824 -48.668 38.248 1.00 64.61 494 VAL A N 1
ATOM 3917 C CA . VAL A 1 497 ? -35.513 -48.278 37.737 1.00 61.85 494 VAL A CA 1
ATOM 3918 C C . VAL A 1 497 ? -35.662 -47.647 36.356 1.00 60.23 494 VAL A C 1
ATOM 3919 O O . VAL A 1 497 ? -35.753 -48.351 35.349 1.00 61.32 494 VAL A O 1
ATOM 3923 N N . LYS A 1 498 ? -35.696 -46.317 36.322 1.00 59.43 495 LYS A N 1
ATOM 3924 C CA . LYS A 1 498 ? -35.768 -45.571 35.068 1.00 59.68 495 LYS A CA 1
ATOM 3925 C C . LYS A 1 498 ? -34.385 -45.571 34.435 1.00 61.71 495 LYS A C 1
ATOM 3926 O O . LYS A 1 498 ? -33.410 -45.146 35.061 1.00 60.56 495 LYS A O 1
ATOM 3932 N N . MET A 1 499 ? -34.299 -46.048 33.197 1.00 66.56 496 MET A N 1
ATOM 3933 C CA . MET A 1 499 ? -33.004 -46.381 32.614 1.00 69.62 496 MET A CA 1
ATOM 3934 C C . MET A 1 499 ? -32.937 -46.260 31.094 1.00 67.84 496 MET A C 1
ATOM 3935 O O . MET A 1 499 ? -33.942 -46.034 30.417 1.00 63.80 496 MET A O 1
ATOM 3940 N N . GLY A 1 500 ? -31.715 -46.392 30.585 1.00 67.16 497 GLY A N 1
ATOM 3941 C CA . GLY A 1 500 ? -31.441 -46.431 29.155 1.00 68.88 497 GLY A CA 1
ATOM 3942 C C . GLY A 1 500 ? -30.085 -47.068 28.923 1.00 70.13 497 GLY A C 1
ATOM 3943 O O . GLY A 1 500 ? -29.333 -47.300 29.870 1.00 69.29 497 GLY A O 1
ATOM 3944 N N . LEU A 1 501 ? -29.777 -47.368 27.667 1.00 73.81 498 LEU A N 1
ATOM 3945 C CA . LEU A 1 501 ? -28.459 -47.876 27.297 1.00 74.19 498 LEU A CA 1
ATOM 3946 C C . LEU A 1 501 ? -27.809 -46.903 26.330 1.00 72.91 498 LEU A C 1
ATOM 3947 O O . LEU A 1 501 ? -28.486 -46.300 25.497 1.00 73.25 498 LEU A O 1
ATOM 3952 N N . ILE A 1 502 ? -26.495 -46.749 26.453 1.00 72.50 499 ILE A N 1
ATOM 3953 C CA . ILE A 1 502 ? -25.730 -45.868 25.582 1.00 73.66 499 ILE A CA 1
ATOM 3954 C C . ILE A 1 502 ? -24.615 -46.683 24.923 1.00 75.65 499 ILE A C 1
ATOM 3955 O O . ILE A 1 502 ? -23.702 -47.154 25.600 1.00 76.26 499 ILE A O 1
ATOM 3960 N N . ASN A 1 503 ? -24.704 -46.864 23.608 1.00 80.07 500 ASN A N 1
ATOM 3961 C CA . ASN A 1 503 ? -23.661 -47.570 22.849 1.00 83.39 500 ASN A CA 1
ATOM 3962 C C . ASN A 1 503 ? -22.461 -46.642 22.576 1.00 88.16 500 ASN A C 1
ATOM 3963 O O . ASN A 1 503 ? -22.542 -45.441 22.853 1.00 91.87 500 ASN A O 1
ATOM 3968 N N . PRO A 1 504 ? -21.341 -47.186 22.046 1.00 90.64 501 PRO A N 1
ATOM 3969 C CA . PRO A 1 504 ? -20.143 -46.350 21.838 1.00 88.81 501 PRO A CA 1
ATOM 3970 C C . PRO A 1 504 ? -20.347 -45.165 20.887 1.00 87.88 501 PRO A C 1
ATOM 3971 O O . PRO A 1 504 ? -19.577 -44.205 20.928 1.00 84.47 501 PRO A O 1
ATOM 3975 N N . GLU A 1 505 ? -21.374 -45.248 20.043 1.00 90.15 502 GLU A N 1
ATOM 3976 C CA . GLU A 1 505 ? -21.771 -44.141 19.175 1.00 92.59 502 GLU A CA 1
ATOM 3977 C C . GLU A 1 505 ? -22.263 -42.968 20.003 1.00 86.66 502 GLU A C 1
ATOM 3978 O O . GLU A 1 505 ? -21.885 -41.826 19.757 1.00 87.79 502 GLU A O 1
ATOM 3984 N N . GLY A 1 506 ? -23.110 -43.266 20.984 1.00 83.22 503 GLY A N 1
ATOM 3985 C CA . GLY A 1 506 ? -23.745 -42.245 21.810 1.00 80.70 503 GLY A CA 1
ATOM 3986 C C . GLY A 1 506 ? -25.262 -42.215 21.706 1.00 80.64 503 GLY A C 1
ATOM 3987 O O . GLY A 1 506 ? -25.909 -41.399 22.365 1.00 80.56 503 GLY A O 1
ATOM 3988 N N . LYS A 1 507 ? -25.837 -43.087 20.876 1.00 83.46 504 LYS A N 1
ATOM 3989 C CA . LYS A 1 507 ? -27.291 -43.187 20.741 1.00 81.13 504 LYS A CA 1
ATOM 3990 C C . LYS A 1 507 ? -27.888 -43.807 22.002 1.00 77.39 504 LYS A C 1
ATOM 3991 O O . LYS A 1 507 ? -27.275 -44.685 22.613 1.00 75.98 504 LYS A O 1
ATOM 3993 N N . ASN A 1 508 ? -29.076 -43.347 22.387 1.00 75.16 505 ASN A N 1
ATOM 3994 C CA . ASN A 1 508 ? -29.761 -43.878 23.568 1.00 74.70 505 ASN A CA 1
ATOM 3995 C C . ASN A 1 508 ? -30.785 -44.949 23.205 1.00 77.83 505 ASN A C 1
ATOM 3996 O O . ASN A 1 508 ? -31.826 -44.659 22.613 1.00 76.10 505 ASN A O 1
ATOM 4001 N N . ILE A 1 509 ? -30.473 -46.185 23.585 1.00 81.28 506 ILE A N 1
ATOM 4002 C CA . ILE A 1 509 ? -31.255 -47.355 23.208 1.00 86.56 506 ILE A CA 1
ATOM 4003 C C . ILE A 1 509 ? -32.013 -47.904 24.414 1.00 84.11 506 ILE A C 1
ATOM 4004 O O . ILE A 1 509 ? -31.600 -47.709 25.558 1.00 78.49 506 ILE A O 1
ATOM 4009 N N . ALA A 1 510 ? -33.127 -48.584 24.141 1.00 84.91 507 ALA A N 1
ATOM 4010 C CA . ALA A 1 510 ? -33.860 -49.358 25.148 1.00 82.48 507 ALA A CA 1
ATOM 4011 C C . ALA A 1 510 ? -34.366 -48.515 26.323 1.00 77.32 507 ALA A C 1
ATOM 4012 O O . ALA A 1 510 ? -34.398 -48.983 27.462 1.00 71.19 507 ALA A O 1
ATOM 4014 N N . GLU A 1 511 ? -34.778 -47.282 26.034 1.00 78.07 508 GLU A N 1
ATOM 4015 C CA . GLU A 1 511 ? -35.240 -46.360 27.067 1.00 76.84 508 GLU A CA 1
ATOM 4016 C C . GLU A 1 511 ? -36.621 -46.756 27.599 1.00 80.39 508 GLU A C 1
ATOM 4017 O O . GLU A 1 511 ? -37.619 -46.706 26.873 1.00 80.25 508 GLU A O 1
ATOM 4023 N N . GLN A 1 512 ? -36.662 -47.145 28.871 1.00 79.36 509 GLN A N 1
ATOM 4024 C CA . GLN A 1 512 ? -37.896 -47.566 29.528 1.00 77.52 509 GLN A CA 1
ATOM 4025 C C . GLN A 1 512 ? -37.730 -47.532 31.047 1.00 75.42 509 GLN A C 1
ATOM 4026 O O . GLN A 1 512 ? -36.653 -47.211 31.554 1.00 81.03 509 GLN A O 1
ATOM 4032 N N . VAL A 1 513 ? -38.803 -47.864 31.761 1.00 73.04 510 VAL A N 1
ATOM 4033 C CA . VAL A 1 513 ? -38.757 -48.079 33.207 1.00 67.44 510 VAL A CA 1
ATOM 4034 C C . VAL A 1 513 ? -38.930 -49.575 33.471 1.00 68.60 510 VAL A C 1
ATOM 4035 O O . VAL A 1 513 ? -39.914 -50.171 33.030 1.00 71.92 510 VAL A O 1
ATOM 4039 N N . ILE A 1 514 ? -37.970 -50.178 34.170 1.00 68.15 511 ILE A N 1
ATOM 4040 C CA . ILE A 1 514 ? -38.091 -51.577 34.594 1.00 70.35 511 ILE A CA 1
ATOM 4041 C C . ILE A 1 514 ? -38.296 -51.646 36.108 1.00 69.91 511 ILE A C 1
ATOM 4042 O O . ILE A 1 514 ? -38.027 -50.678 36.826 1.00 65.85 511 ILE A O 1
ATOM 4047 N N . GLU A 1 515 ? -38.772 -52.794 36.583 1.00 70.88 512 GLU A N 1
ATOM 4048 C CA . GLU A 1 515 ? -39.195 -52.940 37.972 1.00 68.46 512 GLU A CA 1
ATOM 4049 C C . GLU A 1 515 ? -38.443 -54.056 38.677 1.00 66.50 512 GLU A C 1
ATOM 4050 O O . GLU A 1 515 ? -38.172 -55.098 38.085 1.00 68.33 512 GLU A O 1
ATOM 4056 N N . LEU A 1 516 ? -38.108 -53.818 39.943 1.00 65.03 513 LEU A N 1
ATOM 4057 C CA . LEU A 1 516 ? -37.477 -54.822 40.794 1.00 66.95 513 LEU A CA 1
ATOM 4058 C C . LEU A 1 516 ? -38.394 -55.131 41.977 1.00 69.24 513 LEU A C 1
ATOM 4059 O O . LEU A 1 516 ? -38.413 -54.398 42.966 1.00 67.82 513 LEU A O 1
ATOM 4064 N N . LYS A 1 517 ? -39.149 -56.223 41.855 1.00 72.99 514 LYS A N 1
ATOM 4065 C CA . LYS A 1 517 ? -40.126 -56.634 42.863 1.00 75.36 514 LYS A CA 1
ATOM 4066 C C . LYS A 1 517 ? -39.635 -57.841 43.655 1.00 78.23 514 LYS A C 1
ATOM 4067 O O . LYS A 1 517 ? -40.438 -58.576 44.228 1.00 82.37 514 LYS A O 1
ATOM 4073 N N . GLU A 1 518 ? -38.320 -58.035 43.701 1.00 79.61 515 GLU A N 1
ATOM 4074 C CA . GLU A 1 518 ? -37.744 -59.287 44.178 1.00 85.23 515 GLU A CA 1
ATOM 4075 C C . GLU A 1 518 ? -36.384 -59.022 44.818 1.00 87.26 515 GLU A C 1
ATOM 4076 O O . GLU A 1 518 ? -35.772 -57.981 44.573 1.00 87.05 515 GLU A O 1
ATOM 4082 N N . GLN A 1 519 ? -35.925 -59.958 45.646 1.00 64.98 516 GLN A N 1
ATOM 4083 C CA . GLN A 1 519 ? -34.599 -59.869 46.273 1.00 77.49 516 GLN A CA 1
ATOM 4084 C C . GLN A 1 519 ? -33.488 -59.797 45.215 1.00 81.35 516 GLN A C 1
ATOM 4085 O O . GLN A 1 519 ? -32.546 -59.006 45.339 1.00 65.77 516 GLN A O 1
ATOM 4091 N N . LYS A 1 520 ? -33.610 -60.634 44.184 1.00 81.88 517 LYS A N 1
ATOM 4092 C CA . LYS A 1 520 ? -32.685 -60.637 43.051 1.00 83.25 517 LYS A CA 1
ATOM 4093 C C . LYS A 1 520 ? -33.459 -60.905 41.759 1.00 80.06 517 LYS A C 1
ATOM 4094 O O . LYS A 1 520 ? -34.396 -61.706 41.748 1.00 79.39 517 LYS A O 1
ATOM 4100 N N . GLN A 1 521 ? -33.075 -60.216 40.684 1.00 78.14 518 GLN A N 1
ATOM 4101 C CA . GLN A 1 521 ? -33.767 -60.323 39.396 1.00 82.98 518 GLN A CA 1
ATOM 4102 C C . GLN A 1 521 ? -32.868 -59.860 38.244 1.00 81.03 518 GLN A C 1
ATOM 4103 O O . GLN A 1 521 ? -32.303 -58.766 38.291 1.00 84.45 518 GLN A O 1
ATOM 4109 N N . THR A 1 522 ? -32.737 -60.702 37.220 1.00 81.60 519 THR A N 1
ATOM 4110 C CA . THR A 1 522 ? -31.926 -60.390 36.041 1.00 74.49 519 THR A CA 1
ATOM 4111 C C . THR A 1 522 ? -32.831 -59.949 34.888 1.00 70.13 519 THR A C 1
ATOM 4112 O O . THR A 1 522 ? -33.973 -60.403 34.777 1.00 68.64 519 THR A O 1
ATOM 4116 N N . TYR A 1 523 ? -32.313 -59.055 34.047 1.00 72.68 520 TYR A N 1
ATOM 4117 C CA . TYR A 1 523 ? -33.058 -58.493 32.916 1.00 78.05 520 TYR A CA 1
ATOM 4118 C C . TYR A 1 523 ? -32.239 -58.619 31.635 1.00 80.02 520 TYR A C 1
ATOM 4119 O O . TYR A 1 523 ? -31.093 -58.163 31.572 1.00 69.88 520 TYR A O 1
ATOM 4128 N N . THR A 1 524 ? -32.835 -59.239 30.619 1.00 81.84 521 THR A N 1
ATOM 4129 C CA . THR A 1 524 ? -32.136 -59.511 29.362 1.00 74.62 521 THR A CA 1
ATOM 4130 C C . THR A 1 524 ? -32.564 -58.551 28.242 1.00 76.87 521 THR A C 1
ATOM 4131 O O . THR A 1 524 ? -33.757 -58.299 28.040 1.00 65.35 521 THR A O 1
ATOM 4135 N N . PHE A 1 525 ? -31.570 -58.013 27.532 1.00 79.35 522 PHE A N 1
ATOM 4136 C CA . PHE A 1 525 ? -31.792 -57.124 26.393 1.00 83.97 522 PHE A CA 1
ATOM 4137 C C . PHE A 1 525 ? -31.141 -57.710 25.145 1.00 90.03 522 PHE A C 1
ATOM 4138 O O . PHE A 1 525 ? -29.916 -57.744 25.038 1.00 91.97 522 PHE A O 1
ATOM 4146 N N . GLU A 1 526 ? -31.965 -58.168 24.207 1.00 88.25 523 GLU A N 1
ATOM 4147 C CA . GLU A 1 526 ? -31.473 -58.776 22.973 1.00 91.96 523 GLU A CA 1
ATOM 4148 C C . GLU A 1 526 ? -31.205 -57.725 21.896 1.00 94.26 523 GLU A C 1
ATOM 4149 O O . GLU A 1 526 ? -31.621 -56.571 22.019 1.00 94.42 523 GLU A O 1
ATOM 4155 N N . ASN A 1 527 ? -30.495 -58.141 20.850 1.00 97.01 524 ASN A N 1
ATOM 4156 C CA . ASN A 1 527 ? -30.184 -57.290 19.696 1.00 99.93 524 ASN A CA 1
ATOM 4157 C C . ASN A 1 527 ? -29.378 -56.039 20.048 1.00 90.07 524 ASN A C 1
ATOM 4158 O O . ASN A 1 527 ? -29.648 -54.949 19.539 1.0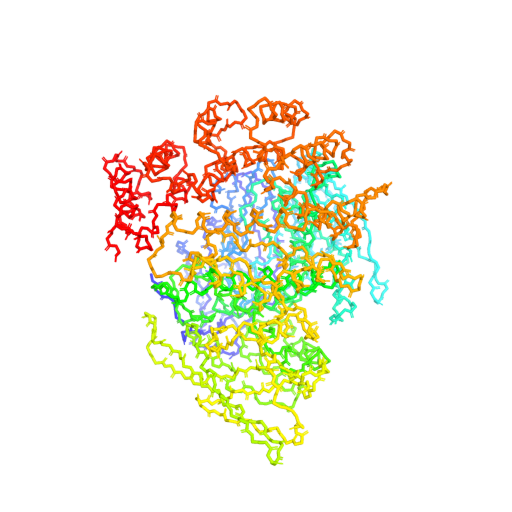0 80.12 524 ASN A O 1
ATOM 4163 N N . ILE A 1 528 ? -28.383 -56.211 20.914 1.00 87.81 525 ILE A N 1
ATOM 4164 C CA . ILE A 1 528 ? -27.489 -55.126 21.302 1.00 91.32 525 ILE A CA 1
ATOM 4165 C C . ILE A 1 528 ? -26.137 -55.338 20.627 1.00 89.92 525 ILE A C 1
ATOM 4166 O O . ILE A 1 528 ? -25.335 -56.168 21.060 1.00 86.55 525 ILE A O 1
ATOM 4171 N N . ALA A 1 529 ? -25.900 -54.577 19.562 1.00 91.14 526 ALA A N 1
ATOM 4172 C CA . ALA A 1 529 ? -24.730 -54.765 18.704 1.00 99.33 526 ALA A CA 1
ATOM 4173 C C . ALA A 1 529 ? -23.402 -54.425 19.382 1.00 103.40 526 ALA A C 1
ATOM 4174 O O . ALA A 1 529 ? -22.362 -54.959 18.993 1.00 96.19 526 ALA A O 1
ATOM 4176 N N . ALA A 1 530 ? -23.437 -53.540 20.379 1.00 101.83 527 ALA A N 1
ATOM 4177 C CA . ALA A 1 530 ? -22.217 -53.065 21.033 1.00 107.24 527 ALA A CA 1
ATOM 4178 C C . ALA A 1 530 ? -22.337 -53.110 22.557 1.00 118.60 527 ALA A C 1
ATOM 4179 O O . ALA A 1 530 ? -23.402 -52.818 23.102 1.00 121.10 527 ALA A O 1
ATOM 4181 N N . LYS A 1 531 ? -21.238 -53.472 23.229 1.00 114.97 528 LYS A N 1
ATOM 4182 C CA . LYS A 1 531 ? -21.166 -53.487 24.698 1.00 110.85 528 LYS A CA 1
ATOM 4183 C C . LYS A 1 531 ? -21.445 -52.089 25.259 1.00 105.82 528 LYS A C 1
ATOM 4184 O O . LYS A 1 531 ? -20.578 -51.214 25.197 1.00 105.43 528 LYS A O 1
ATOM 4190 N N . PRO A 1 532 ? -22.651 -51.878 25.818 1.00 98.47 529 PRO A N 1
ATOM 4191 C CA . PRO A 1 532 ? -23.043 -50.534 26.190 1.00 91.48 529 PRO A CA 1
ATOM 4192 C C . PRO A 1 532 ? -22.695 -50.199 27.634 1.00 85.61 529 PRO A C 1
ATOM 4193 O O . PRO A 1 532 ? -22.357 -51.087 28.421 1.00 83.96 529 PRO A O 1
ATOM 4197 N N . VAL A 1 533 ? -22.778 -48.913 27.957 1.00 85.17 530 VAL A N 1
ATOM 4198 C CA . VAL A 1 533 ? -22.737 -48.443 29.340 1.00 88.69 530 VAL A CA 1
ATOM 4199 C C . VAL A 1 533 ? -24.168 -48.068 29.734 1.00 80.66 530 VAL A C 1
ATOM 4200 O O . VAL A 1 533 ? -24.906 -47.474 28.940 1.00 67.11 530 VAL A O 1
ATOM 4204 N N . ALA A 1 534 ? -24.561 -48.438 30.950 1.00 78.63 531 ALA A N 1
ATOM 4205 C CA . ALA A 1 534 ? -25.949 -48.295 31.388 1.00 73.11 531 ALA A CA 1
ATOM 4206 C C . ALA A 1 534 ? -26.194 -46.963 32.097 1.00 63.62 531 ALA A C 1
ATOM 4207 O O . ALA A 1 534 ? -25.391 -46.535 32.929 1.00 63.59 531 ALA A O 1
ATOM 4209 N N . SER A 1 535 ? -27.298 -46.311 31.739 1.00 63.63 532 SER A N 1
ATOM 4210 C CA . SER A 1 535 ? -27.791 -45.128 32.442 1.00 64.58 532 SER A CA 1
ATOM 4211 C C . SER A 1 535 ? -28.890 -45.598 33.389 1.00 65.32 532 SER A C 1
ATOM 4212 O O . SER A 1 535 ? -29.960 -46.000 32.937 1.00 63.66 532 SER A O 1
ATOM 4215 N N . LEU A 1 536 ? -28.620 -45.555 34.693 1.00 64.02 533 LEU A N 1
ATOM 4216 C CA . LEU A 1 536 ? -29.479 -46.206 35.687 1.00 66.40 533 LEU A CA 1
ATOM 4217 C C . LEU A 1 536 ? -29.996 -45.253 36.763 1.00 67.81 533 LEU A C 1
ATOM 4218 O O . LEU A 1 536 ? -29.299 -44.321 37.172 1.00 75.72 533 LEU A O 1
ATOM 4223 N N . PHE A 1 537 ? -31.220 -45.518 37.220 1.00 62.39 534 PHE A N 1
ATOM 4224 C CA . PHE A 1 537 ? -31.905 -44.684 38.211 1.00 68.54 534 PHE A CA 1
ATOM 4225 C C . PHE A 1 537 ? -31.924 -43.214 37.785 1.00 65.23 534 PHE A C 1
ATOM 4226 O O . PHE A 1 537 ? -31.446 -42.325 38.498 1.00 60.01 534 PHE A O 1
ATOM 4234 N N . ARG A 1 538 ? -32.482 -42.986 36.601 1.00 59.16 535 ARG A N 1
ATOM 4235 C CA . ARG A 1 538 ? -32.589 -41.651 36.029 1.00 58.73 535 ARG A CA 1
ATOM 4236 C C . ARG A 1 538 ? -33.538 -40.784 36.847 1.00 59.40 535 ARG A C 1
ATOM 4237 O O . ARG A 1 538 ? -34.629 -41.226 37.211 1.00 60.95 535 ARG A O 1
ATOM 4245 N N . ASP A 1 539 ? -33.114 -39.551 37.123 1.00 61.91 536 ASP A N 1
ATOM 4246 C CA . ASP A 1 539 ? -33.847 -38.623 38.000 1.00 65.52 536 ASP A CA 1
ATOM 4247 C C . ASP A 1 539 ? -34.034 -39.170 39.422 1.00 63.84 536 ASP A C 1
ATOM 4248 O O . ASP A 1 539 ? -35.002 -38.812 40.106 1.00 54.35 536 ASP A O 1
ATOM 4253 N N . PHE A 1 540 ? -33.102 -40.023 39.861 1.00 62.56 537 PHE A N 1
ATOM 4254 C CA . PHE A 1 540 ? -33.159 -40.640 41.187 1.00 57.97 537 PHE A CA 1
ATOM 4255 C C . PHE A 1 540 ? -34.521 -41.318 41.365 1.00 56.28 537 PHE A C 1
ATOM 4256 O O . PHE A 1 540 ? -35.320 -40.940 42.231 1.00 54.25 537 PHE A O 1
ATOM 4264 N N . SER A 1 541 ? -34.778 -42.315 40.519 1.00 50.80 538 SER A N 1
ATOM 4265 C CA . SER A 1 541 ? -36.109 -42.916 40.407 1.00 55.82 538 SER A CA 1
ATOM 4266 C C . SER A 1 541 ? -36.581 -43.590 41.696 1.00 56.24 538 SER A C 1
ATOM 4267 O O . SER A 1 541 ? -37.784 -43.653 41.950 1.00 64.77 538 SER A O 1
ATOM 4270 N N . ALA A 1 542 ? -35.632 -44.079 42.498 1.00 56.09 539 ALA A N 1
ATOM 4271 C CA . ALA A 1 542 ? -35.917 -44.661 43.813 1.00 54.55 539 ALA A CA 1
ATOM 4272 C C . ALA A 1 542 ? -34.938 -44.118 44.871 1.00 60.35 539 ALA A C 1
ATOM 4273 O O . ALA A 1 542 ? -33.768 -43.878 44.558 1.00 58.57 539 ALA A O 1
ATOM 4275 N N . PRO A 1 543 ? -35.409 -43.930 46.125 1.00 60.73 540 PRO A N 1
ATOM 4276 C CA . PRO A 1 543 ? -34.555 -43.448 47.214 1.00 62.88 540 PRO A CA 1
ATOM 4277 C C . PRO A 1 543 ? -33.648 -44.542 47.791 1.00 57.42 540 PRO A C 1
ATOM 4278 O O . PRO A 1 543 ? -33.911 -45.075 48.874 1.00 56.22 540 PRO A O 1
ATOM 4282 N N . VAL A 1 544 ? -32.575 -44.844 47.063 1.00 58.18 541 VAL A N 1
ATOM 4283 C CA . VAL A 1 544 ? -31.683 -45.958 47.386 1.00 55.78 541 VAL A CA 1
ATOM 4284 C C . VAL A 1 544 ? -30.213 -45.584 47.188 1.00 57.62 541 VAL A C 1
ATOM 4285 O O . VAL A 1 544 ? -29.895 -44.673 46.413 1.00 49.13 541 VAL A O 1
ATOM 4289 N N . LYS A 1 545 ? -29.328 -46.278 47.907 1.00 69.14 542 LYS A N 1
ATOM 4290 C CA . LYS A 1 545 ? -27.893 -46.265 47.602 1.00 71.68 542 LYS A CA 1
ATOM 4291 C C . LYS A 1 545 ? -27.656 -47.240 46.456 1.00 66.04 542 LYS A C 1
ATOM 4292 O O . LYS A 1 545 ? -28.363 -48.242 46.328 1.00 60.29 542 LYS A O 1
ATOM 4298 N N . VAL A 1 546 ? -26.659 -46.951 45.629 1.00 66.12 543 VAL A N 1
ATOM 4299 C CA . VAL A 1 546 ? -26.411 -47.739 44.426 1.00 66.21 543 VAL A CA 1
ATOM 4300 C C . VAL A 1 546 ? -24.936 -48.109 44.325 1.00 67.03 543 VAL A C 1
ATOM 4301 O O . VAL A 1 546 ? -24.088 -47.254 44.056 1.00 55.63 543 VAL A O 1
ATOM 4305 N N . GLU A 1 547 ? -24.643 -49.387 44.560 1.00 74.83 544 GLU A N 1
ATOM 4306 C CA . GLU A 1 547 ? -23.304 -49.930 44.354 1.00 77.41 544 GLU A CA 1
ATOM 4307 C C . GLU A 1 547 ? -23.163 -50.362 42.898 1.00 69.70 544 GLU A C 1
ATOM 4308 O O . GLU A 1 547 ? -23.674 -51.410 42.499 1.00 65.20 544 GLU A O 1
ATOM 4314 N N . HIS A 1 548 ? -22.485 -49.533 42.109 1.00 69.80 545 HIS A N 1
ATOM 4315 C CA . HIS A 1 548 ? -22.213 -49.833 40.708 1.00 72.24 545 HIS A CA 1
ATOM 4316 C C . HIS A 1 548 ? -20.775 -49.441 40.409 1.00 76.74 545 HIS A C 1
ATOM 4317 O O . HIS A 1 548 ? -20.494 -48.304 40.023 1.00 70.69 545 HIS A O 1
ATOM 4324 N N . LYS A 1 549 ? -19.869 -50.393 40.602 1.00 81.42 546 LYS A N 1
ATOM 4325 C CA . LYS A 1 549 ? -18.454 -50.179 40.327 1.00 89.03 546 LYS A CA 1
ATOM 4326 C C . LYS A 1 549 ? -18.228 -50.121 38.819 1.00 86.20 546 LYS A C 1
ATOM 4327 O O . LYS A 1 549 ? -18.588 -51.054 38.097 1.00 74.29 546 LYS A O 1
ATOM 4333 N N . ARG A 1 550 ? -17.644 -49.018 38.350 1.00 81.17 547 ARG A N 1
ATOM 4334 C CA . ARG A 1 550 ? -17.300 -48.870 36.934 1.00 82.18 547 ARG A CA 1
ATOM 4335 C C . ARG A 1 550 ? -16.255 -47.780 36.695 1.00 83.92 547 ARG A C 1
ATOM 4336 O O . ARG A 1 550 ? -16.041 -46.910 37.544 1.00 76.80 547 ARG A O 1
ATOM 4344 N N . SER A 1 551 ? -15.622 -47.839 35.523 1.00 77.73 548 SER A N 1
ATOM 4345 C CA . SER A 1 551 ? -14.469 -46.996 35.187 1.00 73.42 548 SER A CA 1
ATOM 4346 C C . SER A 1 551 ? -14.824 -45.531 34.950 1.00 70.40 548 SER A C 1
ATOM 4347 O O . SER A 1 551 ? -15.989 -45.188 34.757 1.00 71.89 548 SER A O 1
ATOM 4350 N N . GLU A 1 552 ? -13.798 -44.680 34.949 1.00 71.59 549 GLU A N 1
ATOM 4351 C CA . GLU A 1 552 ? -13.966 -43.249 34.691 1.00 71.63 549 GLU A CA 1
ATOM 4352 C C . GLU A 1 552 ? -14.451 -42.980 33.267 1.00 78.14 549 GLU A C 1
ATOM 4353 O O . GLU A 1 552 ? -15.216 -42.041 33.052 1.00 76.00 549 GLU A O 1
ATOM 4359 N N . LYS A 1 553 ? -14.010 -43.792 32.304 1.00 77.68 550 LYS A N 1
ATOM 4360 C CA . LYS A 1 553 ? -14.428 -43.619 30.909 1.00 79.66 550 LYS A CA 1
ATOM 4361 C C . LYS A 1 553 ? -15.905 -43.965 30.707 1.00 81.95 550 LYS A C 1
ATOM 4362 O O . LYS A 1 553 ? -16.580 -43.340 29.889 1.00 75.99 550 LYS A O 1
ATOM 4368 N N . ASP A 1 554 ? -16.396 -44.962 31.445 1.00 85.03 551 ASP A N 1
ATOM 4369 C CA . ASP A 1 554 ? -17.825 -45.302 31.443 1.00 82.87 551 ASP A CA 1
ATOM 4370 C C . ASP A 1 554 ? -18.674 -44.153 31.980 1.00 74.81 551 ASP A C 1
ATOM 4371 O O . ASP A 1 554 ? -19.725 -43.843 31.423 1.00 67.27 551 ASP A O 1
ATOM 4376 N N . LEU A 1 555 ? -18.219 -43.533 33.067 1.00 78.52 552 LEU A N 1
ATOM 4377 C CA . LEU A 1 555 ? -18.889 -42.354 33.622 1.00 79.80 552 LEU A CA 1
ATOM 4378 C C . LEU A 1 555 ? -18.744 -41.152 32.684 1.00 68.63 552 LEU A C 1
ATOM 4379 O O . LEU A 1 555 ? -19.673 -40.361 32.532 1.00 70.93 552 LEU A O 1
ATOM 4384 N N . LEU A 1 556 ? -17.581 -41.034 32.048 1.00 66.18 553 LEU A N 1
ATOM 4385 C CA . LEU A 1 556 ? -17.313 -39.947 31.101 1.00 65.40 553 LEU A CA 1
ATOM 4386 C C . LEU A 1 556 ? -18.184 -40.076 29.845 1.00 59.72 553 LEU A C 1
ATOM 4387 O O . LEU A 1 556 ? -18.550 -39.072 29.233 1.00 56.49 553 LEU A O 1
ATOM 4392 N N . HIS A 1 557 ? -18.507 -41.314 29.469 1.00 60.36 554 HIS A N 1
ATOM 4393 C CA . HIS A 1 557 ? -19.428 -41.583 28.359 1.00 67.79 554 HIS A CA 1
ATOM 4394 C C . HIS A 1 557 ? -20.868 -41.184 28.718 1.00 67.26 554 HIS A C 1
ATOM 4395 O O . HIS A 1 557 ? -21.592 -40.637 27.884 1.00 60.00 554 HIS A O 1
ATOM 4402 N N . ILE A 1 558 ? -21.273 -41.456 29.959 1.00 64.50 555 ILE A N 1
ATOM 4403 C CA . ILE A 1 558 ? -22.593 -41.050 30.454 1.00 59.39 555 ILE A CA 1
ATOM 4404 C C . ILE A 1 558 ? -22.684 -39.526 30.522 1.00 54.48 555 ILE A C 1
ATOM 4405 O O . ILE A 1 558 ? -23.705 -38.944 30.165 1.00 52.49 555 ILE A O 1
ATOM 4410 N N . VAL A 1 559 ? -21.606 -38.885 30.960 1.00 55.71 556 VAL A N 1
ATOM 4411 C CA . VAL A 1 559 ? -21.552 -37.422 31.008 1.00 62.97 556 VAL A CA 1
ATOM 4412 C C . VAL A 1 559 ? -21.674 -36.805 29.609 1.00 62.71 556 VAL A C 1
ATOM 4413 O O . VAL A 1 559 ? -22.261 -35.733 29.451 1.00 62.20 556 VAL A O 1
ATOM 4417 N N . LYS A 1 560 ? -21.129 -37.486 28.604 1.00 61.14 557 LYS A N 1
ATOM 4418 C CA . LYS A 1 560 ? -21.076 -36.956 27.240 1.00 76.09 557 LYS A CA 1
ATOM 4419 C C . LYS A 1 560 ? -22.364 -37.170 26.420 1.00 74.82 557 LYS A C 1
ATOM 4420 O O . LYS A 1 560 ? -22.834 -36.240 25.759 1.00 66.31 557 LYS A O 1
ATOM 4426 N N . TYR A 1 561 ? -22.930 -38.379 26.471 1.00 73.55 558 TYR A N 1
ATOM 4427 C CA . TYR A 1 561 ? -23.984 -38.793 25.526 1.00 72.15 558 TYR A CA 1
ATOM 4428 C C . TYR A 1 561 ? -25.380 -39.066 26.110 1.00 70.24 558 TYR A C 1
ATOM 4429 O O . TYR A 1 561 ? -26.339 -39.195 25.345 1.00 66.53 558 TYR A O 1
ATOM 4438 N N . ASP A 1 562 ? -25.502 -39.167 27.434 1.00 66.11 559 ASP A N 1
ATOM 4439 C CA . ASP A 1 562 ? -26.777 -39.545 28.066 1.00 64.97 559 ASP A CA 1
ATOM 4440 C C . ASP A 1 562 ? -27.842 -38.452 27.908 1.00 67.34 559 ASP A C 1
ATOM 4441 O O . ASP A 1 562 ? -27.571 -37.274 28.142 1.00 61.51 559 ASP A O 1
ATOM 4446 N N . ASN A 1 563 ? -29.049 -38.858 27.506 1.00 65.59 560 ASN A N 1
ATOM 4447 C CA . ASN A 1 563 ? -30.198 -37.951 27.435 1.00 60.55 560 ASN A CA 1
ATOM 4448 C C . ASN A 1 563 ? -30.534 -37.354 28.798 1.00 61.61 560 ASN A C 1
ATOM 4449 O O . ASN A 1 563 ? -30.832 -36.163 28.899 1.00 62.86 560 ASN A O 1
ATOM 4454 N N . ASN A 1 564 ? -30.483 -38.193 29.833 1.00 57.55 561 ASN A N 1
ATOM 4455 C CA . ASN A 1 564 ? -30.890 -37.811 31.189 1.00 56.58 561 ASN A CA 1
ATOM 4456 C C . ASN A 1 564 ? -29.955 -36.790 31.838 1.00 57.47 561 ASN A C 1
ATOM 4457 O O . ASN A 1 564 ? -28.848 -37.129 32.253 1.00 58.82 561 ASN A O 1
ATOM 4462 N N . ALA A 1 565 ? -30.421 -35.546 31.929 1.00 60.34 562 ALA A N 1
ATOM 4463 C CA . ALA A 1 565 ? -29.657 -34.454 32.544 1.00 57.59 562 ALA A CA 1
ATOM 4464 C C . ALA A 1 565 ? -29.166 -34.779 33.959 1.00 57.75 562 ALA A C 1
ATOM 4465 O O . ALA A 1 565 ? -28.050 -34.413 34.332 1.00 62.53 562 ALA A O 1
ATOM 4467 N N . PHE A 1 566 ? -30.000 -35.453 34.746 1.00 51.46 563 PHE A N 1
ATOM 4468 C CA . PHE A 1 566 ? -29.639 -35.780 36.119 1.00 51.69 563 PHE A CA 1
ATOM 4469 C C . PHE A 1 566 ? -28.417 -36.693 36.155 1.00 52.04 563 PHE A C 1
ATOM 4470 O O . PHE A 1 566 ? -27.423 -36.371 36.804 1.00 57.28 563 PHE A O 1
ATOM 4478 N N . ASN A 1 567 ? -28.490 -37.823 35.451 1.00 46.25 564 ASN A N 1
ATOM 4479 C CA . ASN A 1 567 ? -27.391 -38.791 35.450 1.00 46.93 564 ASN A CA 1
ATOM 4480 C C . ASN A 1 567 ? -26.091 -38.217 34.896 1.00 49.80 564 ASN A C 1
ATOM 4481 O O . ASN A 1 567 ? -25.013 -38.725 35.208 1.00 56.31 564 ASN A O 1
ATOM 4486 N N . ARG A 1 568 ? -26.191 -37.170 34.077 1.00 48.11 565 ARG A N 1
ATOM 4487 C CA . ARG A 1 568 ? -25.007 -36.452 33.602 1.00 53.46 565 ARG A CA 1
ATOM 4488 C C . ARG A 1 568 ? -24.330 -35.715 34.756 1.00 50.02 565 ARG A C 1
ATOM 4489 O O . ARG A 1 568 ? -23.127 -35.851 34.963 1.00 55.27 565 ARG A O 1
ATOM 4497 N N . TRP A 1 569 ? -25.112 -34.942 35.502 1.00 52.88 566 TRP A N 1
ATOM 4498 C CA . TRP A 1 569 ? -24.635 -34.299 36.733 1.00 52.23 566 TRP A CA 1
ATOM 4499 C C . TRP A 1 569 ? -24.155 -35.347 37.747 1.00 50.35 566 TRP A C 1
ATOM 4500 O O . TRP A 1 569 ? -23.076 -35.216 38.319 1.00 47.83 566 TRP A O 1
ATOM 4511 N N . ASP A 1 570 ? -24.947 -36.395 37.946 1.00 52.89 567 ASP A N 1
ATOM 4512 C CA . ASP A 1 570 ? -24.652 -37.394 38.975 1.00 55.31 567 ASP A CA 1
ATOM 4513 C C . ASP A 1 570 ? -23.335 -38.111 38.705 1.00 56.74 567 ASP A C 1
ATOM 4514 O O . ASP A 1 570 ? -22.541 -38.323 39.621 1.00 61.78 567 ASP A O 1
ATOM 4519 N N . SER A 1 571 ? -23.115 -38.480 37.446 1.00 59.84 568 SER A N 1
ATOM 4520 C CA . SER A 1 571 ? -21.893 -39.171 37.037 1.00 55.68 568 SER A CA 1
ATOM 4521 C C . SER A 1 571 ? -20.669 -38.254 37.065 1.00 51.53 568 SER A C 1
ATOM 4522 O O . SER A 1 571 ? -19.563 -38.710 37.342 1.00 47.99 568 SER A O 1
ATOM 4525 N N . LEU A 1 572 ? -20.868 -36.970 36.773 1.00 48.28 569 LEU A N 1
ATOM 4526 C CA . LEU A 1 572 ? -19.777 -35.996 36.800 1.00 50.98 569 LEU A CA 1
ATOM 4527 C C . LEU A 1 572 ? -19.345 -35.679 38.238 1.00 55.53 569 LEU A C 1
ATOM 4528 O O . LEU A 1 572 ? -18.152 -35.548 38.522 1.00 49.84 569 LEU A O 1
ATOM 4533 N N . GLN A 1 573 ? -20.316 -35.564 39.141 1.00 60.51 570 GLN A N 1
ATOM 4534 C CA . GLN A 1 573 ? -20.027 -35.328 40.556 1.00 55.86 570 GLN A CA 1
ATOM 4535 C C . GLN A 1 573 ? -19.366 -36.565 41.182 1.00 59.85 570 GLN A C 1
ATOM 4536 O O . GLN A 1 573 ? -18.581 -36.445 42.119 1.00 59.69 570 GLN A O 1
ATOM 4542 N N . GLN A 1 574 ? -19.682 -37.748 40.659 1.00 59.31 571 GLN A N 1
ATOM 4543 C CA . GLN A 1 574 ? -19.080 -38.992 41.136 1.00 60.20 571 GLN A CA 1
ATOM 4544 C C . GLN A 1 574 ? -17.614 -39.106 40.729 1.00 59.74 571 GLN A C 1
ATOM 4545 O O . GLN A 1 574 ? -16.800 -39.650 41.473 1.00 57.88 571 GLN A O 1
ATOM 4551 N N . ILE A 1 575 ? -17.288 -38.596 39.545 1.00 63.39 572 ILE A N 1
ATOM 4552 C CA . ILE A 1 575 ? -15.912 -38.602 39.045 1.00 62.50 572 ILE A CA 1
ATOM 4553 C C . ILE A 1 575 ? -15.055 -37.619 39.838 1.00 65.61 572 ILE A C 1
ATOM 4554 O O . ILE A 1 575 ? -14.028 -37.999 40.400 1.00 69.94 572 ILE A O 1
ATOM 4559 N N . ALA A 1 576 ? -15.490 -36.360 39.875 1.00 63.91 573 ALA A N 1
ATOM 4560 C CA . ALA A 1 576 ? -14.785 -35.297 40.599 1.00 62.90 573 ALA A CA 1
ATOM 4561 C C . ALA A 1 576 ? -14.536 -35.654 42.070 1.00 60.32 573 ALA A C 1
ATOM 4562 O O . ALA A 1 576 ? -13.493 -35.326 42.620 1.00 55.14 573 ALA A O 1
ATOM 4564 N N . THR A 1 577 ? -15.497 -36.328 42.695 1.00 56.43 574 THR A N 1
ATOM 4565 C CA . THR A 1 577 ? -15.363 -36.772 44.078 1.00 52.01 574 THR A CA 1
ATOM 4566 C C . THR A 1 577 ? -14.275 -37.838 44.225 1.00 55.54 574 THR A C 1
ATOM 4567 O O . THR A 1 577 ? -13.454 -37.759 45.142 1.00 55.11 574 THR A O 1
ATOM 4571 N N . ASN A 1 578 ? -14.267 -38.820 43.325 1.00 56.34 575 ASN A N 1
ATOM 4572 C CA . ASN A 1 578 ? -13.256 -39.882 43.351 1.00 60.67 575 ASN A CA 1
ATOM 4573 C C . ASN A 1 578 ? -11.846 -39.383 43.012 1.00 63.62 575 ASN A C 1
ATOM 4574 O O . ASN A 1 578 ? -10.858 -39.952 43.473 1.00 61.25 575 ASN A O 1
ATOM 4579 N N . ILE A 1 579 ? -11.764 -38.319 42.217 1.00 59.28 576 ILE A N 1
ATOM 4580 C CA . ILE A 1 579 ? -10.495 -37.634 41.957 1.00 64.56 576 ILE A CA 1
ATOM 4581 C C . ILE A 1 579 ? -9.932 -37.021 43.239 1.00 55.81 576 ILE A C 1
ATOM 4582 O O . ILE A 1 579 ? -8.732 -37.112 43.506 1.00 53.92 576 ILE A O 1
ATOM 4587 N N . ILE A 1 580 ? -10.810 -36.406 44.027 1.00 54.39 577 ILE A N 1
ATOM 4588 C CA . ILE A 1 580 ? -10.410 -35.689 45.239 1.00 53.14 577 ILE A CA 1
ATOM 4589 C C . ILE A 1 580 ? -9.859 -36.658 46.290 1.00 51.81 577 ILE A C 1
ATOM 4590 O O . ILE A 1 580 ? -8.803 -36.406 46.882 1.00 44.51 577 ILE A O 1
ATOM 4595 N N . LEU A 1 581 ? -10.572 -37.763 46.506 1.00 53.97 578 LEU A N 1
ATOM 4596 C CA . LEU A 1 581 ? -10.204 -38.747 47.534 1.00 59.12 578 LEU A CA 1
ATOM 4597 C C . LEU A 1 581 ? -8.880 -39.449 47.229 1.00 56.56 578 LEU A C 1
ATOM 4598 O O . LEU A 1 581 ? -8.138 -39.801 48.143 1.00 58.50 578 LEU A O 1
ATOM 4603 N N . ASN A 1 582 ? -8.582 -39.634 45.945 1.00 58.23 579 ASN A N 1
ATOM 4604 C CA . ASN A 1 582 ? -7.298 -40.195 45.527 1.00 60.00 579 ASN A CA 1
ATOM 4605 C C . ASN A 1 582 ? -6.165 -39.163 45.522 1.00 57.52 579 ASN A C 1
ATOM 4606 O O . ASN A 1 582 ? -5.035 -39.499 45.162 1.00 68.49 579 ASN A O 1
ATOM 4611 N N . ASN A 1 583 ? -6.455 -37.921 45.923 1.00 85.41 580 ASN A N 1
ATOM 4612 C CA . ASN A 1 583 ? -5.490 -36.817 45.844 1.00 84.77 580 ASN A CA 1
ATOM 4613 C C . ASN A 1 583 ? -4.896 -36.719 44.435 1.00 81.57 580 ASN A C 1
ATOM 4614 O O . ASN A 1 583 ? -3.723 -36.380 44.258 1.00 78.02 580 ASN A O 1
ATOM 4619 N N . ALA A 1 584 ? -5.729 -37.008 43.438 1.00 77.42 581 ALA A N 1
ATOM 4620 C CA . ALA A 1 584 ? -5.269 -37.195 42.067 1.00 78.03 581 ALA A CA 1
ATOM 4621 C C . ALA A 1 584 ? -5.219 -35.881 41.301 1.00 82.73 581 ALA A C 1
ATOM 4622 O O . ALA A 1 584 ? -5.967 -34.944 41.600 1.00 82.83 581 ALA A O 1
ATOM 4624 N N . ASP A 1 585 ? -4.329 -35.824 40.311 1.00 83.74 582 ASP A N 1
ATOM 4625 C CA . ASP A 1 585 ? -4.284 -34.710 39.368 1.00 81.19 582 ASP A CA 1
ATOM 4626 C C . ASP A 1 585 ? -5.436 -34.844 38.382 1.00 79.89 582 ASP A C 1
ATOM 4627 O O . ASP A 1 585 ? -6.104 -35.880 38.320 1.00 74.56 582 ASP A O 1
ATOM 4632 N N . LEU A 1 586 ? -5.657 -33.789 37.608 1.00 84.36 583 LEU A N 1
ATOM 4633 C CA . LEU A 1 586 ? -6.821 -33.704 36.735 1.00 87.22 583 LEU A CA 1
ATOM 4634 C C . LEU A 1 586 ? -6.571 -34.392 35.387 1.00 85.26 583 LEU A C 1
ATOM 4635 O O . LEU A 1 586 ? -5.608 -34.081 34.684 1.00 85.13 583 LEU A O 1
ATOM 4640 N N . ASN A 1 587 ? -7.454 -35.325 35.040 1.00 85.27 584 ASN A N 1
ATOM 4641 C CA . ASN A 1 587 ? -7.342 -36.111 33.811 1.00 81.55 584 ASN A CA 1
ATOM 4642 C C . ASN A 1 587 ? -7.519 -35.242 32.556 1.00 80.66 584 ASN A C 1
ATOM 4643 O O . ASN A 1 587 ? -8.202 -34.218 32.588 1.00 83.65 584 ASN A O 1
ATOM 4648 N N . ASP A 1 588 ? -6.899 -35.658 31.455 1.00 77.41 585 ASP A N 1
ATOM 4649 C CA . ASP A 1 588 ? -6.982 -34.924 30.187 1.00 70.65 585 ASP A CA 1
ATOM 4650 C C . ASP A 1 588 ? -8.362 -35.096 29.528 1.00 65.68 585 ASP A C 1
ATOM 4651 O O . ASP A 1 588 ? -8.952 -34.130 29.041 1.00 58.20 585 ASP A O 1
ATOM 4656 N N . GLU A 1 589 ? -8.872 -36.327 29.528 1.00 64.34 586 GLU A N 1
ATOM 4657 C CA . GLU A 1 589 ? -10.194 -36.622 28.975 1.00 62.52 586 GLU A CA 1
ATOM 4658 C C . GLU A 1 589 ? -11.296 -36.018 29.842 1.00 65.72 586 GLU A C 1
ATOM 4659 O O . GLU A 1 589 ? -12.386 -35.720 29.348 1.00 66.39 586 GLU A O 1
ATOM 4665 N N . PHE A 1 590 ? -11.010 -35.850 31.133 1.00 68.89 587 PHE A N 1
ATOM 4666 C CA . PHE A 1 590 ? -11.923 -35.175 32.058 1.00 68.34 587 PHE A CA 1
ATOM 4667 C C . PHE A 1 590 ? -12.077 -33.694 31.703 1.00 66.55 587 PHE A C 1
ATOM 4668 O O . PHE A 1 590 ? -13.194 -33.201 31.571 1.00 71.37 587 PHE A O 1
ATOM 4676 N N . LEU A 1 591 ? -10.954 -32.998 31.549 1.00 65.63 588 LEU A N 1
ATOM 4677 C CA . LEU A 1 591 ? -10.952 -31.580 31.171 1.00 65.25 588 LEU A CA 1
ATOM 4678 C C . LEU A 1 591 ? -11.810 -31.277 29.941 1.00 65.20 588 LEU A C 1
ATOM 4679 O O . LEU A 1 591 ? -12.503 -30.261 29.900 1.00 66.46 588 LEU A O 1
ATOM 4684 N N . ASN A 1 592 ? -11.746 -32.150 28.939 1.00 65.87 589 ASN A N 1
ATOM 4685 C CA . ASN A 1 592 ? -12.433 -31.915 27.670 1.00 67.53 589 ASN A CA 1
ATOM 4686 C C . ASN A 1 592 ? -13.924 -32.212 27.739 1.00 65.81 589 ASN A C 1
ATOM 4687 O O . ASN A 1 592 ? -14.707 -31.587 27.025 1.00 77.95 589 ASN A O 1
ATOM 4692 N N . ALA A 1 593 ? -14.316 -33.166 28.582 1.00 63.07 590 ALA A N 1
ATOM 4693 C CA . ALA A 1 593 ? -15.736 -33.392 28.880 1.00 63.14 590 ALA A CA 1
ATOM 4694 C C . ALA A 1 593 ? -16.298 -32.207 29.676 1.00 62.33 590 ALA A C 1
ATOM 4695 O O . ALA A 1 593 ? -17.436 -31.783 29.470 1.00 63.86 590 ALA A O 1
ATOM 4697 N N . PHE A 1 594 ? -15.473 -31.677 30.572 1.00 59.90 591 PHE A N 1
ATOM 4698 C CA . PHE A 1 594 ? -15.802 -30.492 31.366 1.00 62.10 591 PHE A CA 1
ATOM 4699 C C . PHE A 1 594 ? -15.953 -29.255 30.478 1.00 59.87 591 PHE A C 1
ATOM 4700 O O . PHE A 1 594 ? -16.861 -28.449 30.669 1.00 60.10 591 PHE A O 1
ATOM 4708 N N . LYS A 1 595 ? -15.045 -29.120 29.515 1.00 60.02 592 LYS A N 1
ATOM 4709 C CA . LYS A 1 595 ? -15.057 -28.017 28.555 1.00 65.52 592 LYS A CA 1
ATOM 4710 C C . LYS A 1 595 ? -16.322 -28.026 27.685 1.00 61.13 592 LYS A C 1
ATOM 4711 O O . LYS A 1 595 ? -16.917 -26.977 27.431 1.00 55.85 592 LYS A O 1
ATOM 4717 N N . SER A 1 596 ? -16.720 -29.212 27.229 1.00 60.37 593 SER A N 1
ATOM 4718 C CA . SER A 1 596 ? -17.857 -29.349 26.318 1.00 61.73 593 SER A CA 1
ATOM 4719 C C . SER A 1 596 ? -19.174 -29.032 27.014 1.00 60.26 593 SER A C 1
ATOM 4720 O O . SER A 1 596 ? -20.064 -28.424 26.419 1.00 68.19 593 SER A O 1
ATOM 4723 N N . ILE A 1 597 ? -19.295 -29.452 28.270 1.00 60.61 594 ILE A N 1
ATOM 4724 C CA . ILE A 1 597 ? -20.452 -29.103 29.084 1.00 60.86 594 ILE A CA 1
ATOM 4725 C C . ILE A 1 597 ? -20.533 -27.580 29.217 1.00 58.81 594 ILE A C 1
ATOM 4726 O O . ILE A 1 597 ? -21.603 -26.990 29.067 1.00 61.33 594 ILE A O 1
ATOM 4731 N N . LEU A 1 598 ? -19.389 -26.953 29.480 1.00 58.41 595 LEU A N 1
ATOM 4732 C CA . LEU A 1 598 ? -19.311 -25.500 29.650 1.00 59.06 595 LEU A CA 1
ATOM 4733 C C . LEU A 1 598 ? -19.766 -24.724 28.417 1.00 56.38 595 LEU A C 1
ATOM 4734 O O . LEU A 1 598 ? -20.379 -23.666 28.549 1.00 63.78 595 LEU A O 1
ATOM 4739 N N . HIS A 1 599 ? -19.469 -25.246 27.229 1.00 52.67 596 HIS A N 1
ATOM 4740 C CA . HIS A 1 599 ? -19.838 -24.576 25.977 1.00 55.24 596 HIS A CA 1
ATOM 4741 C C . HIS A 1 599 ? -21.088 -25.159 25.308 1.00 60.47 596 HIS A C 1
ATOM 4742 O O . HIS A 1 599 ? -21.361 -24.858 24.145 1.00 76.53 596 HIS A O 1
ATOM 4749 N N . ASP A 1 600 ? -21.852 -25.975 26.033 1.00 67.07 597 ASP A N 1
ATOM 4750 C CA . ASP A 1 600 ? -23.075 -26.559 25.484 1.00 67.65 597 ASP A CA 1
ATOM 4751 C C . ASP A 1 600 ? -24.117 -25.453 25.324 1.00 72.66 597 ASP A C 1
ATOM 4752 O O . ASP A 1 600 ? -24.450 -24.752 26.285 1.00 68.63 597 ASP A O 1
ATOM 4757 N N . LYS A 1 601 ? -24.616 -25.302 24.099 1.00 79.69 598 LYS A N 1
ATOM 4758 C CA . LYS A 1 601 ? -25.503 -24.198 23.744 1.00 84.24 598 LYS A CA 1
ATOM 4759 C C . LYS A 1 601 ? -26.978 -24.540 23.943 1.00 87.68 598 LYS A C 1
ATOM 4760 O O . LYS A 1 601 ? -27.789 -23.647 24.190 1.00 90.57 598 LYS A O 1
ATOM 4766 N N . ASP A 1 602 ? -27.319 -25.823 23.829 1.00 68.50 599 ASP A N 1
ATOM 4767 C CA . ASP A 1 602 ? -28.693 -26.295 24.027 1.00 89.70 599 ASP A CA 1
ATOM 4768 C C . ASP A 1 602 ? -28.775 -27.209 25.249 1.00 85.93 599 ASP A C 1
ATOM 4769 O O . ASP A 1 602 ? -28.913 -28.428 25.133 1.00 95.13 599 ASP A O 1
ATOM 4774 N N . LEU A 1 603 ? -28.680 -26.593 26.421 1.00 75.27 600 LEU A N 1
ATOM 4775 C CA . LEU A 1 603 ? -28.774 -27.298 27.692 1.00 70.23 600 LEU A CA 1
ATOM 4776 C C . LEU A 1 603 ? -29.027 -26.254 28.774 1.00 70.16 600 LEU A C 1
ATOM 4777 O O . LEU A 1 603 ? -28.396 -25.190 28.764 1.00 59.55 600 LEU A O 1
ATOM 4782 N N . ASP A 1 604 ? -29.949 -26.550 29.693 1.00 72.13 601 ASP A N 1
ATOM 4783 C CA . ASP A 1 604 ? -30.302 -25.608 30.756 1.00 69.25 601 ASP A CA 1
ATOM 4784 C C . ASP A 1 604 ? -29.020 -25.077 31.397 1.00 64.01 601 ASP A C 1
ATOM 4785 O O . ASP A 1 604 ? -28.216 -25.836 31.941 1.00 48.94 601 ASP A O 1
ATOM 4790 N N . LYS A 1 605 ? -28.845 -23.763 31.311 1.00 62.34 602 LYS A N 1
ATOM 4791 C CA . LYS A 1 605 ? -27.630 -23.099 31.773 1.00 58.16 602 LYS A CA 1
ATOM 4792 C C . LYS A 1 605 ? -27.485 -23.172 33.295 1.00 59.63 602 LYS A C 1
ATOM 4793 O O . LYS A 1 605 ? -26.377 -23.074 33.820 1.00 55.38 602 LYS A O 1
ATOM 4799 N N . ALA A 1 606 ? -28.608 -23.336 33.993 1.00 58.36 603 ALA A N 1
ATOM 4800 C CA . ALA A 1 606 ? -28.604 -23.535 35.438 1.00 55.91 603 ALA A CA 1
ATOM 4801 C C . ALA A 1 606 ? -28.084 -24.929 35.780 1.00 51.03 603 ALA A C 1
ATOM 4802 O O . ALA A 1 606 ? -27.313 -25.095 36.726 1.00 42.09 603 ALA A O 1
ATOM 4804 N N . LEU A 1 607 ? -28.523 -25.926 35.012 1.00 50.45 604 LEU A N 1
ATOM 4805 C CA . LEU A 1 607 ? -28.020 -27.297 35.141 1.00 58.73 604 LEU A CA 1
ATOM 4806 C C . LEU A 1 607 ? -26.510 -27.361 34.895 1.00 54.60 604 LEU A C 1
ATOM 4807 O O . LEU A 1 607 ? -25.794 -28.089 35.584 1.00 49.23 604 LEU A O 1
ATOM 4812 N N . ILE A 1 608 ? -26.039 -26.602 33.907 1.00 53.21 605 ILE A N 1
ATOM 4813 C CA . ILE A 1 608 ? -24.604 -26.458 33.659 1.00 55.75 605 ILE A CA 1
ATOM 4814 C C . ILE A 1 608 ? -23.897 -25.943 34.924 1.00 53.07 605 ILE A C 1
ATOM 4815 O O . ILE A 1 608 ? -22.877 -26.497 35.337 1.00 44.42 605 ILE A O 1
ATOM 4820 N N . SER A 1 609 ? -24.459 -24.902 35.540 1.00 46.00 606 SER A N 1
ATOM 4821 C CA . SER A 1 609 ? -23.903 -24.317 36.766 1.00 45.52 606 SER A CA 1
ATOM 4822 C C . SER A 1 609 ? -23.745 -25.326 37.908 1.00 48.39 606 SER A C 1
ATOM 4823 O O . SER A 1 609 ? -22.774 -25.259 38.658 1.00 46.71 606 SER A O 1
ATOM 4826 N N . ASN A 1 610 ? -24.705 -26.242 38.045 1.00 58.30 607 ASN A N 1
ATOM 4827 C CA . ASN A 1 610 ? -24.659 -27.269 39.098 1.00 55.55 607 ASN A CA 1
ATOM 4828 C C . ASN A 1 610 ? -23.616 -28.339 38.812 1.00 53.07 607 ASN A C 1
ATOM 4829 O O . ASN A 1 610 ? -22.892 -28.761 39.715 1.00 48.62 607 ASN A O 1
ATOM 4834 N N . ALA A 1 611 ? -23.554 -28.777 37.557 1.00 50.82 608 ALA A N 1
ATOM 4835 C CA . ALA A 1 611 ? -22.609 -29.813 37.142 1.00 52.71 608 ALA A CA 1
ATOM 4836 C C . ALA A 1 611 ? -21.157 -29.328 37.178 1.00 59.07 608 ALA A C 1
ATOM 4837 O O . ALA A 1 611 ? -20.248 -30.107 37.480 1.00 66.89 608 ALA A O 1
ATOM 4839 N N . LEU A 1 612 ? -20.943 -28.046 36.886 1.00 53.51 609 LEU A N 1
ATOM 4840 C CA . LEU A 1 612 ? -19.591 -27.491 36.827 1.00 56.10 609 LEU A CA 1
ATOM 4841 C C . LEU A 1 612 ? -19.050 -27.033 38.187 1.00 56.20 609 LEU A C 1
ATOM 4842 O O . LEU A 1 612 ? -17.844 -26.811 38.329 1.00 43.38 609 LEU A O 1
ATOM 4847 N N . LEU A 1 613 ? -19.919 -26.889 39.184 1.00 61.49 610 LEU A N 1
ATOM 4848 C CA . LEU A 1 613 ? -19.460 -26.530 40.524 1.00 56.41 610 LEU A CA 1
ATOM 4849 C C . LEU A 1 613 ? -19.013 -27.796 41.250 1.00 55.38 610 LEU A C 1
ATOM 4850 O O . LEU A 1 613 ? -19.800 -28.726 41.430 1.00 51.71 610 LEU A O 1
ATOM 4855 N N . ILE A 1 614 ? -17.741 -27.822 41.645 1.00 61.24 611 ILE A N 1
ATOM 4856 C CA . ILE A 1 614 ? -17.139 -28.982 42.313 1.00 62.30 611 ILE A CA 1
ATOM 4857 C C . ILE A 1 614 ? -17.815 -29.188 43.680 1.00 60.89 611 ILE A C 1
ATOM 4858 O O . ILE A 1 614 ? -18.031 -28.212 44.408 1.00 54.80 611 ILE A O 1
ATOM 4863 N N . PRO A 1 615 ? -18.160 -30.450 44.030 1.00 49.26 612 PRO A N 1
ATOM 4864 C CA . PRO A 1 615 ? -18.837 -30.697 45.311 1.00 47.83 612 PRO A CA 1
ATOM 4865 C C . PRO A 1 615 ? -18.126 -30.031 46.485 1.00 50.64 612 PRO A C 1
ATOM 4866 O O . PRO A 1 615 ? -16.903 -30.144 46.610 1.00 44.77 612 PRO A O 1
ATOM 4870 N N . ILE A 1 616 ? -18.884 -29.327 47.322 1.00 48.43 613 ILE A N 1
ATOM 4871 C CA . ILE A 1 616 ? -18.320 -28.714 48.523 1.00 55.34 613 ILE A CA 1
ATOM 4872 C C . ILE A 1 616 ? -17.770 -29.771 49.489 1.00 54.40 613 ILE A C 1
ATOM 4873 O O . ILE A 1 616 ? -18.129 -30.954 49.425 1.00 48.39 613 ILE A O 1
ATOM 4878 N N . GLU A 1 617 ? -16.904 -29.319 50.388 1.00 49.41 614 GLU A N 1
ATOM 4879 C CA . GLU A 1 617 ? -16.083 -30.209 51.205 1.00 52.00 614 GLU A CA 1
ATOM 4880 C C . GLU A 1 617 ? -16.917 -31.088 52.142 1.00 51.10 614 GLU A C 1
ATOM 4881 O O . GLU A 1 617 ? -16.593 -32.262 52.353 1.00 50.94 614 GLU A O 1
ATOM 4887 N N . SER A 1 618 ? -17.991 -30.520 52.687 1.00 48.81 615 SER A N 1
ATOM 4888 C CA . SER A 1 618 ? -18.895 -31.255 53.575 1.00 46.58 615 SER A CA 1
ATOM 4889 C C . SER A 1 618 ? -19.601 -32.413 52.862 1.00 44.92 615 SER A C 1
ATOM 4890 O O . SER A 1 618 ? -19.893 -33.440 53.477 1.00 39.06 615 SER A O 1
ATOM 4893 N N . THR A 1 619 ? -19.867 -32.244 51.568 1.00 52.52 616 THR A N 1
ATOM 4894 C CA . THR A 1 619 ? -20.475 -33.298 50.758 1.00 51.87 616 THR A CA 1
ATOM 4895 C C . THR A 1 619 ? -19.484 -34.432 50.518 1.00 54.58 616 THR A C 1
ATOM 4896 O O . THR A 1 619 ? -19.825 -35.604 50.680 1.00 56.38 616 THR A O 1
ATOM 4900 N N . ILE A 1 620 ? -18.258 -34.081 50.145 1.00 52.15 617 ILE A N 1
ATOM 4901 C CA . ILE A 1 620 ? -17.206 -35.081 49.943 1.00 60.23 617 ILE A CA 1
ATOM 4902 C C . ILE A 1 620 ? -16.951 -35.870 51.234 1.00 56.25 617 ILE A C 1
ATOM 4903 O O . ILE A 1 620 ? -16.745 -37.088 51.200 1.00 52.17 617 ILE A O 1
ATOM 4908 N N . ALA A 1 621 ? -16.986 -35.168 52.365 1.00 50.17 618 ALA A N 1
ATOM 4909 C CA . ALA A 1 621 ? -16.802 -35.784 53.684 1.00 52.30 618 ALA A CA 1
ATOM 4910 C C . ALA A 1 621 ? -17.830 -36.878 54.010 1.00 49.20 618 ALA A C 1
ATOM 4911 O O . ALA A 1 621 ? -17.540 -37.789 54.784 1.00 49.42 618 ALA A O 1
ATOM 4913 N N . GLU A 1 622 ? -19.021 -36.786 53.422 1.00 50.49 619 GLU A N 1
ATOM 4914 C CA . GLU A 1 622 ? -20.058 -37.809 53.596 1.00 54.91 619 GLU A CA 1
ATOM 4915 C C . GLU A 1 622 ? -19.647 -39.174 53.023 1.00 56.09 619 GLU A C 1
ATOM 4916 O O . GLU A 1 622 ? -20.186 -40.202 53.421 1.00 57.74 619 GLU A O 1
ATOM 4922 N N . ALA A 1 623 ? -18.705 -39.180 52.082 1.00 66.50 620 ALA A N 1
ATOM 4923 C CA . ALA A 1 623 ? -18.170 -40.428 51.529 1.00 70.50 620 ALA A CA 1
ATOM 4924 C C . ALA A 1 623 ? -17.266 -41.156 52.526 1.00 68.08 620 ALA A C 1
ATOM 4925 O O . ALA A 1 623 ? -17.169 -42.382 52.510 1.00 58.71 620 ALA A O 1
ATOM 4927 N N . MET A 1 624 ? -16.616 -40.391 53.396 1.00 68.47 621 MET A N 1
ATOM 4928 C CA . MET A 1 624 ? -15.587 -40.920 54.278 1.00 69.96 621 MET A CA 1
ATOM 4929 C C . MET A 1 624 ? -16.183 -41.453 55.575 1.00 67.56 621 MET A C 1
ATOM 4930 O O . MET A 1 624 ? -17.157 -40.903 56.088 1.00 68.40 621 MET A O 1
ATOM 4935 N N . ARG A 1 625 ? -15.588 -42.525 56.098 1.00 65.18 622 ARG A N 1
ATOM 4936 C CA . ARG A 1 625 ? -15.975 -43.081 57.392 1.00 68.91 622 ARG A CA 1
ATOM 4937 C C . ARG A 1 625 ? -15.351 -42.243 58.514 1.00 61.38 622 ARG A C 1
ATOM 4938 O O . ARG A 1 625 ? -16.027 -41.875 59.477 1.00 55.70 622 ARG A O 1
ATOM 4946 N N . VAL A 1 626 ? -14.059 -41.955 58.377 1.00 59.10 623 VAL A N 1
ATOM 4947 C CA . VAL A 1 626 ? -13.360 -41.012 59.246 1.00 51.14 623 VAL A CA 1
ATOM 4948 C C . VAL A 1 626 ? -13.020 -39.779 58.409 1.00 50.00 623 VAL A C 1
ATOM 4949 O O . VAL A 1 626 ? -12.225 -39.861 57.468 1.00 54.00 623 VAL A O 1
ATOM 4953 N N . ILE A 1 627 ? -13.628 -38.645 58.749 1.00 42.96 624 ILE A N 1
ATOM 4954 C CA . ILE A 1 627 ? -13.492 -37.424 57.955 1.00 40.45 624 ILE A CA 1
ATOM 4955 C C . ILE A 1 627 ? -12.090 -36.823 58.090 1.00 48.38 624 ILE A C 1
ATOM 4956 O O . ILE A 1 627 ? -11.740 -36.255 59.130 1.00 58.56 624 ILE A O 1
ATOM 4961 N N . MET A 1 628 ? -11.293 -36.958 57.033 1.00 53.69 625 MET A N 1
ATOM 4962 C CA . MET A 1 628 ? -9.956 -36.372 56.988 1.00 54.57 625 MET A CA 1
ATOM 4963 C C . MET A 1 628 ? -10.090 -34.956 56.446 1.00 50.06 625 MET A C 1
ATOM 4964 O O . MET A 1 628 ? -10.091 -34.745 55.235 1.00 53.85 625 MET A O 1
ATOM 4969 N N . VAL A 1 629 ? -10.210 -33.990 57.352 1.00 46.42 626 VAL A N 1
ATOM 4970 C CA . VAL A 1 629 ? -10.591 -32.627 56.978 1.00 48.68 626 VAL A CA 1
ATOM 4971 C C . VAL A 1 629 ? -9.552 -31.947 56.095 1.00 44.75 626 VAL A C 1
ATOM 4972 O O . VAL A 1 629 ? -9.900 -31.388 55.059 1.00 44.34 626 VAL A O 1
ATOM 4976 N N . ASP A 1 630 ? -8.287 -31.998 56.496 1.00 50.83 627 ASP A N 1
ATOM 4977 C CA . ASP A 1 630 ? -7.227 -31.317 55.747 1.00 53.71 627 ASP A CA 1
ATOM 4978 C C . ASP A 1 630 ? -6.920 -31.990 54.406 1.00 49.88 627 ASP A C 1
ATOM 4979 O O . ASP A 1 630 ? -6.569 -31.307 53.446 1.00 51.12 627 ASP A O 1
ATOM 4984 N N . ASP A 1 631 ? -7.047 -33.317 54.342 1.00 49.81 628 ASP A N 1
ATOM 4985 C CA . ASP A 1 631 ? -6.943 -34.047 53.070 1.00 49.19 628 ASP A CA 1
ATOM 4986 C C . ASP A 1 631 ? -7.964 -33.516 52.064 1.00 50.61 628 ASP A C 1
ATOM 4987 O O . ASP A 1 631 ? -7.627 -33.224 50.912 1.00 48.48 628 ASP A O 1
ATOM 4992 N N . ILE A 1 632 ? -9.210 -33.382 52.515 1.00 47.94 629 ILE A N 1
ATOM 4993 C CA . ILE A 1 632 ? -10.292 -32.892 51.665 1.00 44.97 629 ILE A CA 1
ATOM 4994 C C . ILE A 1 632 ? -10.005 -31.485 51.127 1.00 44.33 629 ILE A C 1
ATOM 4995 O O . ILE A 1 632 ? -9.936 -31.297 49.913 1.00 46.61 629 ILE A O 1
ATOM 5000 N N . VAL A 1 633 ? -9.819 -30.509 52.016 1.00 43.26 630 VAL A N 1
ATOM 5001 C CA . VAL A 1 633 ? -9.676 -29.109 51.579 1.00 50.34 630 VAL A CA 1
ATOM 5002 C C . VAL A 1 633 ? -8.516 -28.907 50.598 1.00 48.43 630 VAL A C 1
ATOM 5003 O O . VAL A 1 633 ? -8.681 -28.229 49.590 1.00 56.40 630 VAL A O 1
ATOM 5007 N N . LEU A 1 634 ? -7.362 -29.506 50.877 1.00 54.81 631 LEU A N 1
ATOM 5008 C CA . LEU A 1 634 ? -6.173 -29.298 50.045 1.00 61.23 631 LEU A CA 1
ATOM 5009 C C . LEU A 1 634 ? -6.341 -29.919 48.654 1.00 61.78 631 LEU A C 1
ATOM 5010 O O . LEU A 1 634 ? -5.910 -29.346 47.649 1.00 52.29 631 LEU A O 1
ATOM 5015 N N . SER A 1 635 ? -6.974 -31.088 48.608 1.00 53.96 632 SER A N 1
ATOM 5016 C CA . SER A 1 635 ? -7.208 -31.794 47.356 1.00 48.05 632 SER A CA 1
ATOM 5017 C C . SER A 1 635 ? -8.242 -31.080 46.482 1.00 52.24 632 SER A C 1
ATOM 5018 O O . SER A 1 635 ? -8.101 -31.047 45.263 1.00 56.87 632 SER A O 1
ATOM 5021 N N . ARG A 1 636 ? -9.279 -30.520 47.106 1.00 52.56 633 ARG A N 1
ATOM 5022 C CA . ARG A 1 636 ? -10.311 -29.763 46.388 1.00 48.53 633 ARG A CA 1
ATOM 5023 C C . ARG A 1 636 ? -9.789 -28.420 45.903 1.00 46.69 633 ARG A C 1
ATOM 5024 O O . ARG A 1 636 ? -10.131 -27.974 44.811 1.00 48.68 633 ARG A O 1
ATOM 5032 N N . LYS A 1 637 ? -8.971 -27.770 46.721 1.00 48.66 634 LYS A N 1
ATOM 5033 C CA . LYS A 1 637 ? -8.348 -26.515 46.326 1.00 51.99 634 LYS A CA 1
ATOM 5034 C C . LYS A 1 637 ? -7.470 -26.754 45.098 1.00 52.23 634 LYS A C 1
ATOM 5035 O O . LYS A 1 637 ? -7.415 -25.917 44.199 1.00 52.63 634 LYS A O 1
ATOM 5041 N N . ASN A 1 638 ? -6.814 -27.915 45.062 1.00 50.84 635 ASN A N 1
ATOM 5042 C CA . ASN A 1 638 ? -5.920 -28.284 43.967 1.00 51.40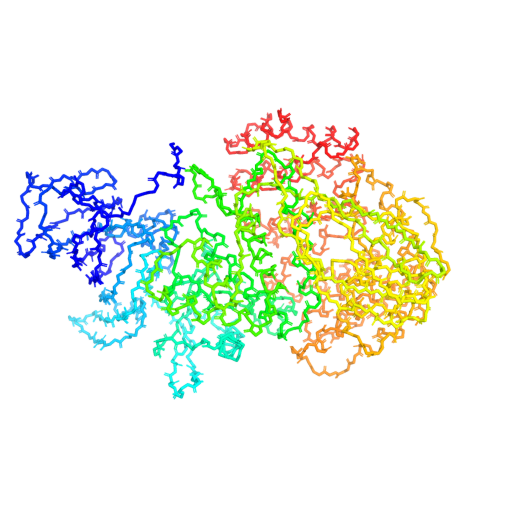 635 ASN A CA 1
ATOM 5043 C C . ASN A 1 638 ? -6.639 -28.440 42.636 1.00 50.96 635 ASN A C 1
ATOM 5044 O O . ASN A 1 638 ? -6.224 -27.845 41.644 1.00 50.41 635 ASN A O 1
ATOM 5049 N N . VAL A 1 639 ? -7.709 -29.231 42.607 1.00 48.45 636 VAL A N 1
ATOM 5050 C CA . VAL A 1 639 ? -8.445 -29.447 41.355 1.00 50.11 636 VAL A CA 1
ATOM 5051 C C . VAL A 1 639 ? -9.193 -28.195 40.897 1.00 53.21 636 VAL A C 1
ATOM 5052 O O . VAL A 1 639 ? -9.250 -27.912 39.698 1.00 59.87 636 VAL A O 1
ATOM 5056 N N . VAL A 1 640 ? -9.755 -27.448 41.846 1.00 48.29 637 VAL A N 1
ATOM 5057 C CA . VAL A 1 640 ? -10.474 -26.214 41.523 1.00 49.17 637 VAL A CA 1
ATOM 5058 C C . VAL A 1 640 ? -9.507 -25.184 40.939 1.00 47.78 637 VAL A C 1
ATOM 5059 O O . VAL A 1 640 ? -9.860 -24.465 40.003 1.00 54.76 637 VAL A O 1
ATOM 5063 N N . ASN A 1 641 ? -8.291 -25.129 41.479 1.00 46.45 638 ASN A N 1
ATOM 5064 C CA . ASN A 1 641 ? -7.247 -24.254 40.940 1.00 50.65 638 ASN A CA 1
ATOM 5065 C C . ASN A 1 641 ? -6.804 -24.654 39.526 1.00 50.90 638 ASN A C 1
ATOM 5066 O O . ASN A 1 641 ? -6.525 -23.789 38.696 1.00 52.30 638 ASN A O 1
ATOM 5071 N N . GLN A 1 642 ? -6.729 -25.957 39.259 1.00 49.11 639 GLN A N 1
ATOM 5072 C CA . GLN A 1 642 ? -6.349 -26.442 37.934 1.00 47.37 639 GLN A CA 1
ATOM 5073 C C . GLN A 1 642 ? -7.377 -26.044 36.873 1.00 46.38 639 GLN A C 1
ATOM 5074 O O . GLN A 1 642 ? -7.023 -25.442 35.859 1.00 63.67 639 GLN A O 1
ATOM 5080 N N . LEU A 1 643 ? -8.644 -26.361 37.121 1.00 47.02 640 LEU A N 1
ATOM 5081 C CA . LEU A 1 643 ? -9.732 -25.997 36.205 1.00 46.33 640 LEU A CA 1
ATOM 5082 C C . LEU A 1 643 ? -9.768 -24.496 35.941 1.00 52.71 640 LEU A C 1
ATOM 5083 O O . LEU A 1 643 ? -9.973 -24.062 34.808 1.00 56.08 640 LEU A O 1
ATOM 5088 N N . ALA A 1 644 ? -9.583 -23.716 37.003 1.00 50.49 641 ALA A N 1
ATOM 5089 C CA . ALA A 1 644 ? -9.528 -22.258 36.914 1.00 47.05 641 ALA A CA 1
ATOM 5090 C C . ALA A 1 644 ? -8.468 -21.772 35.932 1.00 46.26 641 ALA A C 1
ATOM 5091 O O . ALA A 1 644 ? -8.721 -20.847 35.159 1.00 44.83 641 ALA A O 1
ATOM 5093 N N . ASP A 1 645 ? -7.290 -22.400 35.978 1.00 48.21 642 ASP A N 1
ATOM 5094 C CA . ASP A 1 645 ? -6.121 -21.978 35.191 1.00 50.87 642 ASP A CA 1
ATOM 5095 C C . ASP A 1 645 ? -6.108 -22.532 33.768 1.00 51.29 642 ASP A C 1
ATOM 5096 O O . ASP A 1 645 ? -5.844 -21.795 32.813 1.00 52.44 642 ASP A O 1
ATOM 5101 N N . LYS A 1 646 ? -6.374 -23.828 33.626 1.00 50.78 643 LYS A N 1
ATOM 5102 C CA . LYS A 1 646 ? -6.373 -24.463 32.307 1.00 53.26 643 LYS A CA 1
ATOM 5103 C C . LYS A 1 646 ? -7.504 -23.926 31.431 1.00 49.72 643 LYS A C 1
ATOM 5104 O O . LYS A 1 646 ? -7.275 -23.571 30.277 1.00 65.98 643 LYS A O 1
ATOM 5110 N N . LEU A 1 647 ? -8.713 -23.848 31.984 1.00 41.53 644 LEU A N 1
ATOM 5111 C CA . LEU A 1 647 ? -9.866 -23.330 31.246 1.00 43.73 644 LEU A CA 1
ATOM 5112 C C . LEU A 1 647 ? -10.115 -21.843 31.526 1.00 44.55 644 LEU A C 1
ATOM 5113 O O . LEU A 1 647 ? -11.257 -21.384 31.459 1.00 39.82 644 LEU A O 1
ATOM 5118 N N . LYS A 1 648 ? -9.052 -21.089 31.811 1.00 49.04 645 LYS A N 1
ATOM 5119 C CA . LYS A 1 648 ? -9.181 -19.679 32.193 1.00 53.98 645 LYS A CA 1
ATOM 5120 C C . LYS A 1 648 ? -9.851 -18.827 31.114 1.00 55.48 645 LYS A C 1
ATOM 5121 O O . LYS A 1 648 ? -10.702 -17.993 31.423 1.00 61.41 645 LYS A O 1
ATOM 5127 N N . ASP A 1 649 ? -9.456 -19.034 29.859 1.00 58.31 646 ASP A N 1
ATOM 5128 C CA . ASP A 1 649 ? -10.033 -18.301 28.728 1.00 57.08 646 ASP A CA 1
ATOM 5129 C C . ASP A 1 649 ? -11.513 -18.627 28.551 1.00 56.83 646 ASP A C 1
ATOM 5130 O O . ASP A 1 649 ? -12.305 -17.755 28.181 1.00 50.53 646 ASP A O 1
ATOM 5135 N N . ASP A 1 650 ? -11.874 -19.882 28.817 1.00 56.60 647 ASP A N 1
ATOM 5136 C CA . ASP A 1 650 ? -13.257 -20.346 28.681 1.00 59.20 647 ASP A CA 1
ATOM 5137 C C . ASP A 1 650 ? -14.166 -19.711 29.733 1.00 56.69 647 ASP A C 1
ATOM 5138 O O . ASP A 1 650 ? -15.273 -19.273 29.413 1.00 57.18 647 ASP A O 1
ATOM 5143 N N . TRP A 1 651 ? -13.698 -19.675 30.983 1.00 46.52 648 TRP A N 1
ATOM 5144 C CA . TRP A 1 651 ? -14.451 -19.052 32.078 1.00 43.07 648 TRP A CA 1
ATOM 5145 C C . TRP A 1 651 ? -14.734 -17.586 31.759 1.00 41.81 648 TRP A C 1
ATOM 5146 O O . TRP A 1 651 ? -15.842 -17.101 31.972 1.00 39.59 648 TRP A O 1
ATOM 5157 N N . LEU A 1 652 ? -13.716 -16.894 31.250 1.00 45.91 649 LEU A N 1
ATOM 5158 C CA . LEU A 1 652 ? -13.829 -15.489 30.855 1.00 48.87 649 LEU A CA 1
ATOM 5159 C C . LEU A 1 652 ? -14.822 -15.283 29.709 1.00 48.25 649 LEU A C 1
ATOM 5160 O O . LEU A 1 652 ? -15.613 -14.337 29.729 1.00 51.02 649 LEU A O 1
ATOM 5165 N N . ALA A 1 653 ? -14.764 -16.163 28.711 1.00 47.41 650 ALA A N 1
ATOM 5166 C CA . ALA A 1 653 ? -15.626 -16.062 27.529 1.00 50.38 650 ALA A CA 1
ATOM 5167 C C . ALA A 1 653 ? -17.098 -16.241 27.893 1.00 48.69 650 ALA A C 1
ATOM 5168 O O . ALA A 1 653 ? -17.944 -15.398 27.569 1.00 48.08 650 ALA A O 1
ATOM 5170 N N . VAL A 1 654 ? -17.388 -17.338 28.584 1.00 46.84 651 VAL A N 1
ATOM 5171 C CA . VAL A 1 654 ? -18.750 -17.645 29.003 1.00 43.38 651 VAL A CA 1
ATOM 5172 C C . VAL A 1 654 ? -19.266 -16.619 30.017 1.00 41.49 651 VAL A C 1
ATOM 5173 O O . VAL A 1 654 ? -20.456 -16.319 30.036 1.00 43.47 651 VAL A O 1
ATOM 5177 N N . TYR A 1 655 ? -18.385 -16.067 30.846 1.00 45.77 652 TYR A N 1
ATOM 5178 C CA . TYR A 1 655 ? -18.797 -14.999 31.755 1.00 46.59 652 TYR A CA 1
ATOM 5179 C C . TYR A 1 655 ? -19.352 -13.844 30.939 1.00 44.45 652 TYR A C 1
ATOM 5180 O O . TYR A 1 655 ? -20.492 -13.439 31.136 1.00 40.16 652 TYR A O 1
ATOM 5189 N N . GLN A 1 656 ? -18.548 -13.332 30.010 1.00 49.89 653 GLN A N 1
ATOM 5190 C CA . GLN A 1 656 ? -18.935 -12.139 29.252 1.00 51.54 653 GLN A CA 1
ATOM 5191 C C . GLN A 1 656 ? -20.064 -12.415 28.253 1.00 49.86 653 GLN A C 1
ATOM 5192 O O . GLN A 1 656 ? -20.729 -11.478 27.808 1.00 53.89 653 GLN A O 1
ATOM 5198 N N . GLN A 1 657 ? -20.305 -13.683 27.924 1.00 46.97 654 GLN A N 1
ATOM 5199 C CA . GLN A 1 657 ? -21.473 -14.040 27.110 1.00 48.89 654 GLN A CA 1
ATOM 5200 C C . GLN A 1 657 ? -22.742 -14.227 27.961 1.00 47.80 654 GLN A C 1
ATOM 5201 O O . GLN A 1 657 ? -23.856 -14.169 27.438 1.00 52.48 654 GLN A O 1
ATOM 5207 N N . CYS A 1 658 ? -22.569 -14.455 29.263 1.00 46.68 655 CYS A N 1
ATOM 5208 C CA . CYS A 1 658 ? -23.684 -14.446 30.218 1.00 43.98 655 CYS A CA 1
ATOM 5209 C C . CYS A 1 658 ? -23.924 -13.055 30.812 1.00 45.51 655 CYS A C 1
ATOM 5210 O O . CYS A 1 658 ? -25.028 -12.760 31.267 1.00 45.99 655 CYS A O 1
ATOM 5213 N N . ASN A 1 659 ? -22.889 -12.215 30.809 1.00 48.23 656 ASN A N 1
ATOM 5214 C CA . ASN A 1 659 ? -22.953 -10.863 31.368 1.00 49.76 656 ASN A CA 1
ATOM 5215 C C . ASN A 1 659 ? -23.586 -9.893 30.377 1.00 54.14 656 ASN A C 1
ATOM 5216 O O . ASN A 1 659 ? -22.919 -9.005 29.838 1.00 62.44 656 ASN A O 1
ATOM 5221 N N . ASP A 1 660 ? -24.882 -10.071 30.139 1.00 58.04 657 ASP A N 1
ATOM 5222 C CA . ASP A 1 660 ? -25.596 -9.278 29.140 1.00 52.77 657 ASP A CA 1
ATOM 5223 C C . ASP A 1 660 ? -26.119 -7.981 29.764 1.00 50.58 657 ASP A C 1
ATOM 5224 O O . ASP A 1 660 ? -25.930 -7.737 30.958 1.00 62.39 657 ASP A O 1
ATOM 5229 N N . ASN A 1 661 ? -26.767 -7.158 28.948 1.00 48.72 658 ASN A N 1
ATOM 5230 C CA . ASN A 1 661 ? -27.141 -5.803 29.334 1.00 51.04 658 ASN A CA 1
ATOM 5231 C C . ASN A 1 661 ? -28.667 -5.593 29.387 1.00 50.93 658 ASN A C 1
ATOM 5232 O O . ASN A 1 661 ? -29.160 -4.476 29.216 1.00 48.86 658 ASN A O 1
ATOM 5237 N N . LYS A 1 662 ? -29.410 -6.670 29.634 1.00 51.59 659 LYS A N 1
ATOM 5238 C CA . LYS A 1 662 ? -30.868 -6.603 29.694 1.00 54.83 659 LYS A CA 1
ATOM 5239 C C . LYS A 1 662 ? -31.330 -6.102 31.056 1.00 62.33 659 LYS A C 1
ATOM 5240 O O . LYS A 1 662 ? -30.632 -6.278 32.056 1.00 58.83 659 LYS A O 1
ATOM 5246 N N . PRO A 1 663 ? -32.522 -5.486 31.104 1.00 74.14 660 PRO A N 1
ATOM 5247 C CA . PRO A 1 663 ? -33.126 -5.125 32.385 1.00 74.59 660 PRO A CA 1
ATOM 5248 C C . PRO A 1 663 ? -33.473 -6.374 33.202 1.00 69.54 660 PRO A C 1
ATOM 5249 O O . PRO A 1 663 ? -33.776 -7.418 32.620 1.00 59.36 660 PRO A O 1
ATOM 5253 N N . TYR A 1 664 ? -33.428 -6.257 34.532 1.00 61.40 661 TYR A N 1
ATOM 5254 C CA . TYR A 1 664 ? -33.679 -7.390 35.431 1.00 49.70 661 TYR A CA 1
ATOM 5255 C C . TYR A 1 664 ? -35.071 -7.990 35.220 1.00 46.23 661 TYR A C 1
ATOM 5256 O O . TYR A 1 664 ? -36.053 -7.273 34.999 1.00 42.45 661 TYR A O 1
ATOM 5265 N N . SER A 1 665 ? -35.129 -9.316 35.294 1.00 42.34 662 SER A N 1
ATOM 5266 C CA . SER A 1 665 ? -36.339 -10.072 35.017 1.00 42.06 662 SER A CA 1
ATOM 5267 C C . SER A 1 665 ? -36.228 -11.435 35.677 1.00 43.34 662 SER A C 1
ATOM 5268 O O . SER A 1 665 ? -35.121 -11.917 35.929 1.00 41.97 662 SER A O 1
ATOM 5271 N N . LEU A 1 666 ? -37.377 -12.054 35.938 1.00 46.47 663 LEU A N 1
ATOM 5272 C CA . LEU A 1 666 ? -37.427 -13.374 36.565 1.00 49.97 663 LEU A CA 1
ATOM 5273 C C . LEU A 1 666 ? -37.766 -14.493 35.572 1.00 51.66 663 LEU A C 1
ATOM 5274 O O . LEU A 1 666 ? -38.373 -15.499 35.949 1.00 56.53 663 LEU A O 1
ATOM 5279 N N . SER A 1 667 ? -37.371 -14.323 34.311 1.00 46.81 664 SER A N 1
ATOM 5280 C CA . SER A 1 667 ? -37.490 -15.391 33.325 1.00 47.64 664 SER A CA 1
ATOM 5281 C C . SER A 1 667 ? -36.436 -16.447 33.628 1.00 49.18 664 SER A C 1
ATOM 5282 O O . SER A 1 667 ? -35.323 -16.113 34.043 1.00 48.93 664 SER A O 1
ATOM 5285 N N . ALA A 1 668 ? -36.786 -17.714 33.411 1.00 51.40 665 ALA A N 1
ATOM 5286 C CA . ALA A 1 668 ? -35.893 -18.844 33.708 1.00 50.70 665 ALA A CA 1
ATOM 5287 C C . ALA A 1 668 ? -34.543 -18.764 32.985 1.00 53.92 665 ALA A C 1
ATOM 5288 O O . ALA A 1 668 ? -33.544 -19.298 33.479 1.00 56.57 665 ALA A O 1
ATOM 5290 N N . GLU A 1 669 ? -34.524 -18.106 31.823 1.00 58.61 666 GLU A N 1
ATOM 5291 C CA . GLU A 1 669 ? -33.304 -17.931 31.033 1.00 63.10 666 GLU A CA 1
ATOM 5292 C C . GLU A 1 669 ? -32.380 -16.887 31.656 1.00 55.95 666 GLU A C 1
ATOM 5293 O O . GLU A 1 669 ? -31.169 -17.109 31.744 1.00 43.66 666 GLU A O 1
ATOM 5299 N N . GLN A 1 670 ? -32.951 -15.756 32.077 1.00 52.53 667 GLN A N 1
ATOM 5300 C CA . GLN A 1 670 ? -32.184 -14.700 32.757 1.00 55.35 667 GLN A CA 1
ATOM 5301 C C . GLN A 1 670 ? -31.648 -15.151 34.121 1.00 48.76 667 GLN A C 1
ATOM 5302 O O . GLN A 1 670 ? -30.545 -14.774 34.523 1.00 51.47 667 GLN A O 1
ATOM 5308 N N . ILE A 1 671 ? -32.427 -15.967 34.818 1.00 43.46 668 ILE A N 1
ATOM 5309 C CA . ILE A 1 671 ? -32.011 -16.524 36.097 1.00 45.68 668 ILE A CA 1
ATOM 5310 C C . ILE A 1 671 ? -30.844 -17.498 35.903 1.00 48.21 668 ILE A C 1
ATOM 5311 O O . ILE A 1 671 ? -29.833 -17.405 36.604 1.00 47.92 668 ILE A O 1
ATOM 5316 N N . ALA A 1 672 ? -30.988 -18.416 34.947 1.00 51.76 669 ALA A N 1
ATOM 5317 C CA . ALA A 1 672 ? -29.964 -19.431 34.659 1.00 50.29 669 ALA A CA 1
ATOM 5318 C C . ALA A 1 672 ? -28.658 -18.815 34.166 1.00 50.91 669 ALA A C 1
ATOM 5319 O O . ALA A 1 672 ? -27.574 -19.332 34.448 1.00 48.72 669 ALA A O 1
ATOM 5321 N N . LYS A 1 673 ? -28.784 -17.719 33.418 1.00 56.53 670 LYS A N 1
ATOM 5322 C CA . LYS A 1 673 ? -27.641 -16.945 32.915 1.00 53.75 670 LYS A CA 1
ATOM 5323 C C . LYS A 1 673 ? -26.829 -16.421 34.100 1.00 49.52 670 LYS A C 1
ATOM 5324 O O . LYS A 1 673 ? -25.609 -16.598 34.154 1.00 44.26 670 LYS A O 1
ATOM 5330 N N . ARG A 1 674 ? -27.532 -15.809 35.055 1.00 47.17 671 ARG A N 1
ATOM 5331 C CA . ARG A 1 674 ? -26.915 -15.171 36.224 1.00 41.59 671 ARG A CA 1
ATOM 5332 C C . ARG A 1 674 ? -26.137 -16.116 37.131 1.00 44.26 671 ARG A C 1
ATOM 5333 O O . ARG A 1 674 ? -25.189 -15.696 37.798 1.00 42.12 671 ARG A O 1
ATOM 5341 N N . LYS A 1 675 ? -26.536 -17.380 37.186 1.00 47.98 672 LYS A N 1
ATOM 5342 C CA . LYS A 1 675 ? -25.831 -18.317 38.055 1.00 54.04 672 LYS A CA 1
ATOM 5343 C C . LYS A 1 675 ? -24.651 -18.986 37.359 1.00 47.37 672 LYS A C 1
ATOM 5344 O O . LYS A 1 675 ? -23.620 -19.202 37.993 1.00 52.80 672 LYS A O 1
ATOM 5350 N N . LEU A 1 676 ? -24.776 -19.288 36.068 1.00 45.11 673 LEU A N 1
ATOM 5351 C CA . LEU A 1 676 ? -23.611 -19.739 35.300 1.00 43.50 673 LEU A CA 1
ATOM 5352 C C . LEU A 1 676 ? -22.563 -18.629 35.261 1.00 44.79 673 LEU A C 1
ATOM 5353 O O . LEU A 1 676 ? -21.363 -18.894 35.370 1.00 45.77 673 LEU A O 1
ATOM 5358 N N . LYS A 1 677 ? -23.027 -17.391 35.096 1.00 40.87 674 LYS A N 1
ATOM 5359 C CA . LYS A 1 677 ? -22.163 -16.220 35.208 1.00 37.97 674 LYS A CA 1
ATOM 5360 C C . LYS A 1 677 ? -21.397 -16.227 36.535 1.00 38.47 674 LYS A C 1
ATOM 5361 O O . LYS A 1 677 ? -20.197 -15.959 36.563 1.00 41.13 674 LYS A O 1
ATOM 5367 N N . GLY A 1 678 ? -22.102 -16.528 37.626 1.00 37.94 675 GLY A N 1
ATOM 5368 C CA . GLY A 1 678 ? -21.501 -16.603 38.956 1.00 36.75 675 GLY A CA 1
ATOM 5369 C C . GLY A 1 678 ? -20.508 -17.741 39.115 1.00 40.24 675 GLY A C 1
ATOM 5370 O O . GLY A 1 678 ? -19.454 -17.565 39.734 1.00 44.87 675 GLY A O 1
ATOM 5371 N N . VAL A 1 679 ? -20.842 -18.910 38.570 1.00 39.09 676 VAL A N 1
ATOM 5372 C CA . VAL A 1 679 ? -19.931 -20.060 38.595 1.00 39.41 676 VAL A CA 1
ATOM 5373 C C . VAL A 1 679 ? -18.636 -19.721 37.866 1.00 42.94 676 VAL A C 1
ATOM 5374 O O . VAL A 1 679 ? -17.546 -20.016 38.356 1.00 52.92 676 VAL A O 1
ATOM 5378 N N . CYS A 1 680 ? -18.765 -19.103 36.696 1.00 43.63 677 CYS A N 1
ATOM 5379 C CA . CYS A 1 680 ? -17.606 -18.637 35.937 1.00 47.01 677 CYS A CA 1
ATOM 5380 C C . CYS A 1 680 ? -16.728 -17.716 36.775 1.00 43.17 677 CYS A C 1
ATOM 5381 O O . CYS A 1 680 ? -15.519 -17.915 36.856 1.00 44.82 677 CYS A O 1
ATOM 5384 N N . LEU A 1 681 ? -17.350 -16.726 37.410 1.00 45.02 678 LEU A N 1
ATOM 5385 C CA . LEU A 1 681 ? -16.622 -15.732 38.203 1.00 51.45 678 LEU A CA 1
ATOM 5386 C C . LEU A 1 681 ? -15.894 -16.323 39.419 1.00 47.23 678 LEU A C 1
ATOM 5387 O O . LEU A 1 681 ? -14.877 -15.774 39.847 1.00 47.47 678 LEU A O 1
ATOM 5392 N N . SER A 1 682 ? -16.405 -17.425 39.971 1.00 43.22 679 SER A N 1
ATOM 5393 C CA . SER A 1 682 ? -15.748 -18.090 41.103 1.00 46.51 679 SER A CA 1
ATOM 5394 C C . SER A 1 682 ? -14.472 -18.787 40.648 1.00 45.64 679 SER A C 1
ATOM 5395 O O . SER A 1 682 ? -13.476 -18.783 41.368 1.00 44.08 679 SER A O 1
ATOM 5398 N N . TYR A 1 683 ? -14.503 -19.372 39.452 1.00 43.65 680 TYR A N 1
ATOM 5399 C CA . TYR A 1 683 ? -13.310 -20.001 38.884 1.00 42.69 680 TYR A CA 1
ATOM 5400 C C . TYR A 1 683 ? -12.244 -18.982 38.476 1.00 45.82 680 TYR A C 1
ATOM 5401 O O . TYR A 1 683 ? -11.057 -19.296 38.479 1.00 48.92 680 TYR A O 1
ATOM 5410 N N . LEU A 1 684 ? -12.664 -17.768 38.127 1.00 43.79 681 LEU A N 1
ATOM 5411 C CA . LEU A 1 684 ? -11.717 -16.692 37.831 1.00 49.36 681 LEU A CA 1
ATOM 5412 C C . LEU A 1 684 ? -10.967 -16.213 39.089 1.00 50.33 681 LEU A C 1
ATOM 5413 O O . LEU A 1 684 ? -9.834 -15.719 38.995 1.00 50.50 681 LEU A O 1
ATOM 5418 N N . MET A 1 685 ? -11.599 -16.371 40.254 1.00 50.57 682 MET A N 1
ATOM 5419 C CA . MET A 1 685 ? -10.987 -16.014 41.544 1.00 54.14 682 MET A CA 1
ATOM 5420 C C . MET A 1 685 ? -10.138 -17.141 42.126 1.00 49.80 682 MET A C 1
ATOM 5421 O O . MET A 1 685 ? -9.134 -16.885 42.787 1.00 54.47 682 MET A O 1
ATOM 5426 N N . ASN A 1 686 ? -10.537 -18.383 41.874 1.00 45.60 683 ASN A N 1
ATOM 5427 C CA . ASN A 1 686 ? -9.721 -19.535 42.251 1.00 47.64 683 ASN A CA 1
ATOM 5428 C C . ASN A 1 686 ? -8.527 -19.778 41.311 1.00 48.71 683 ASN A C 1
ATOM 5429 O O . ASN A 1 686 ? -7.816 -20.772 41.454 1.00 50.82 683 ASN A O 1
ATOM 5434 N N . ALA A 1 687 ? -8.311 -18.878 40.353 1.00 51.40 684 ALA A N 1
ATOM 5435 C CA . ALA A 1 687 ? -7.124 -18.919 39.507 1.00 54.61 684 ALA A CA 1
ATOM 5436 C C . ALA A 1 687 ? -5.888 -18.452 40.275 1.00 53.60 684 ALA A C 1
ATOM 5437 O O . ALA A 1 687 ? -6.005 -17.784 41.305 1.00 58.88 684 ALA A O 1
ATOM 5439 N N . SER A 1 688 ? -4.710 -18.806 39.761 1.00 51.80 685 SER A N 1
ATOM 5440 C CA . SER A 1 688 ? -3.435 -18.379 40.347 1.00 53.22 685 SER A CA 1
ATOM 5441 C C . SER A 1 688 ? -3.210 -16.868 40.234 1.00 52.50 685 SER A C 1
ATOM 5442 O O . SER A 1 688 ? -2.537 -16.285 41.079 1.00 53.26 685 SER A O 1
ATOM 5445 N N . ASP A 1 689 ? -3.755 -16.247 39.189 1.00 53.17 686 ASP A N 1
ATOM 5446 C CA . ASP A 1 689 ? -3.803 -14.786 39.094 1.00 55.94 686 ASP A CA 1
ATOM 5447 C C . ASP A 1 689 ? -5.254 -14.292 39.179 1.00 53.68 686 ASP A C 1
ATOM 5448 O O . ASP A 1 689 ? -6.083 -14.598 38.320 1.00 55.19 686 ASP A O 1
ATOM 5453 N N . GLN A 1 690 ? -5.550 -13.525 40.223 1.00 57.03 687 GLN A N 1
ATOM 5454 C CA . GLN A 1 690 ? -6.893 -12.984 40.436 1.00 60.27 687 GLN A CA 1
ATOM 5455 C C . GLN A 1 690 ? -7.106 -11.638 39.743 1.00 60.99 687 GLN A C 1
ATOM 5456 O O . GLN A 1 690 ? -8.210 -11.092 39.780 1.00 66.51 687 GLN A O 1
ATOM 5462 N N . LYS A 1 691 ? -6.048 -11.102 39.134 1.00 64.49 688 LYS A N 1
ATOM 5463 C CA . LYS A 1 691 ? -6.121 -9.869 38.351 1.00 68.85 688 LYS A CA 1
ATOM 5464 C C . LYS A 1 691 ? -7.417 -9.784 37.536 1.00 68.69 688 LYS A C 1
ATOM 5465 O O . LYS A 1 691 ? -8.218 -8.871 37.736 1.00 66.86 688 LYS A O 1
ATOM 5471 N N . VAL A 1 692 ? -7.628 -10.747 36.639 1.00 67.46 689 VAL A N 1
ATOM 5472 C CA . VAL A 1 692 ? -8.770 -10.700 35.713 1.00 74.23 689 VAL A CA 1
ATOM 5473 C C . VAL A 1 692 ? -10.135 -10.850 36.403 1.00 69.58 689 VAL A C 1
ATOM 5474 O O . VAL A 1 692 ? -11.062 -10.093 36.111 1.00 66.22 689 VAL A O 1
ATOM 5478 N N . GLY A 1 693 ? -10.251 -11.810 37.320 1.00 66.45 690 GLY A N 1
ATOM 5479 C CA . GLY A 1 693 ? -11.504 -12.058 38.027 1.00 54.82 690 GLY A CA 1
ATOM 5480 C C . GLY A 1 693 ? -11.900 -10.906 38.933 1.00 58.23 690 GLY A C 1
ATOM 5481 O O . GLY A 1 693 ? -13.067 -10.505 38.962 1.00 60.50 690 GLY A O 1
ATOM 5482 N N . THR A 1 694 ? -10.925 -10.372 39.668 1.00 55.88 691 THR A N 1
ATOM 5483 C CA . THR A 1 694 ? -11.153 -9.256 40.592 1.00 52.50 691 THR A CA 1
ATOM 5484 C C . THR A 1 694 ? -11.718 -8.026 39.895 1.00 52.17 691 THR A C 1
ATOM 5485 O O . THR A 1 694 ? -12.594 -7.351 40.436 1.00 52.97 691 THR A O 1
ATOM 5489 N N . ASP A 1 695 ? -11.216 -7.738 38.700 1.00 55.43 692 ASP A N 1
ATOM 5490 C CA . ASP A 1 695 ? -11.665 -6.567 37.954 1.00 63.62 692 ASP A CA 1
ATOM 5491 C C . ASP A 1 695 ? -13.116 -6.735 37.523 1.00 56.65 692 ASP A C 1
ATOM 5492 O O . ASP A 1 695 ? -13.900 -5.790 37.599 1.00 51.04 692 ASP A O 1
ATOM 5497 N N . LEU A 1 696 ? -13.464 -7.947 37.092 1.00 55.20 693 LEU A N 1
ATOM 5498 C CA . LEU A 1 696 ? -14.834 -8.268 36.677 1.00 57.68 693 LEU A CA 1
ATOM 5499 C C . LEU A 1 696 ? -15.804 -8.282 37.857 1.00 54.32 693 LEU A C 1
ATOM 5500 O O . LEU A 1 696 ? -16.949 -7.843 37.727 1.00 52.15 693 LEU A O 1
ATOM 5505 N N . ALA A 1 697 ? -15.344 -8.798 38.997 1.00 55.98 694 ALA A N 1
ATOM 5506 C CA . ALA A 1 697 ? -16.152 -8.830 40.218 1.00 50.33 694 ALA A CA 1
ATOM 5507 C C . ALA A 1 697 ? -16.389 -7.425 40.761 1.00 49.38 694 ALA A C 1
ATOM 5508 O O . ALA A 1 697 ? -17.491 -7.099 41.205 1.00 42.51 694 ALA A O 1
ATOM 5510 N N . GLN A 1 698 ? -15.344 -6.601 40.714 1.00 57.44 695 GLN A N 1
ATOM 5511 C CA . GLN A 1 698 ? -15.404 -5.227 41.204 1.00 64.18 695 GLN A CA 1
ATOM 5512 C C . GLN A 1 698 ? -16.386 -4.372 40.395 1.00 69.11 695 GLN A C 1
ATOM 5513 O O . GLN A 1 698 ? -17.095 -3.539 40.964 1.00 68.82 695 GLN A O 1
ATOM 5519 N N . GLN A 1 699 ? -16.425 -4.576 39.079 1.00 61.61 696 GLN A N 1
ATOM 5520 C CA . GLN A 1 699 ? -17.355 -3.839 38.223 1.00 65.81 696 GLN A CA 1
ATOM 5521 C C . GLN A 1 699 ? -18.787 -4.312 38.447 1.00 65.82 696 GLN A C 1
ATOM 5522 O O . GLN A 1 699 ? -19.693 -3.493 38.610 1.00 68.71 696 GLN A O 1
ATOM 5528 N N . LEU A 1 700 ? -18.982 -5.629 38.465 1.00 60.95 697 LEU A N 1
ATOM 5529 C CA . LEU A 1 700 ? -20.299 -6.221 38.712 1.00 60.43 697 LEU A CA 1
ATOM 5530 C C . LEU A 1 700 ? -20.872 -5.713 40.025 1.00 62.25 697 LEU A C 1
ATOM 5531 O O . LEU A 1 700 ? -22.058 -5.390 40.115 1.00 54.10 697 LEU A O 1
ATOM 5536 N N . PHE A 1 701 ? -20.008 -5.645 41.034 1.00 66.31 698 PHE A N 1
ATOM 5537 C CA . PHE A 1 701 ? -20.347 -5.080 42.330 1.00 60.89 698 PHE A CA 1
ATOM 5538 C C . PHE A 1 701 ? -20.902 -3.662 42.192 1.00 59.80 698 PHE A C 1
ATOM 5539 O O . PHE A 1 701 ? -21.950 -3.349 42.750 1.00 69.13 698 PHE A O 1
ATOM 5547 N N . ASP A 1 702 ? -20.203 -2.814 41.442 1.00 54.19 699 ASP A N 1
ATOM 5548 C CA . ASP A 1 702 ? -20.602 -1.411 41.290 1.00 58.64 699 ASP A CA 1
ATOM 5549 C C . ASP A 1 702 ? -21.807 -1.220 40.368 1.00 61.36 699 ASP A C 1
ATOM 5550 O O . ASP A 1 702 ? -22.580 -0.281 40.552 1.00 61.97 699 ASP A O 1
ATOM 5555 N N . ASN A 1 703 ? -21.961 -2.102 39.381 1.00 58.22 700 ASN A N 1
ATOM 5556 C CA . ASN A 1 703 ? -22.950 -1.915 38.320 1.00 58.62 700 ASN A CA 1
ATOM 5557 C C . ASN A 1 703 ? -24.247 -2.709 38.474 1.00 59.89 700 ASN A C 1
ATOM 5558 O O . ASN A 1 703 ? -25.242 -2.377 37.830 1.00 67.36 700 ASN A O 1
ATOM 5563 N N . ALA A 1 704 ? -24.241 -3.753 39.303 1.00 64.86 701 ALA A N 1
ATOM 5564 C CA . ALA A 1 704 ? -25.408 -4.638 39.446 1.00 61.54 701 ALA A CA 1
ATOM 5565 C C . ALA A 1 704 ? -26.684 -3.853 39.744 1.00 60.89 701 ALA A C 1
ATOM 5566 O O . ALA A 1 704 ? -26.667 -2.924 40.551 1.00 65.52 701 ALA A O 1
ATOM 5568 N N . ASP A 1 705 ? -27.781 -4.231 39.087 1.00 59.26 702 ASP A N 1
ATOM 5569 C CA . ASP A 1 705 ? -29.083 -3.584 39.291 1.00 62.54 702 ASP A CA 1
ATOM 5570 C C . ASP A 1 705 ? -30.050 -4.468 40.093 1.00 58.47 702 ASP A C 1
ATOM 5571 O O . ASP A 1 705 ? -31.256 -4.207 40.133 1.00 60.08 702 ASP A O 1
ATOM 5576 N N . ASN A 1 706 ? -29.510 -5.500 40.740 1.00 54.39 703 ASN A N 1
ATOM 5577 C CA . ASN A 1 706 ? -30.300 -6.418 41.557 1.00 58.41 703 ASN A CA 1
ATOM 5578 C C . ASN A 1 706 ? -29.437 -7.038 42.654 1.00 55.56 703 ASN A C 1
ATOM 5579 O O . ASN A 1 706 ? -28.211 -6.913 42.624 1.00 58.10 703 ASN A O 1
ATOM 5584 N N . MET A 1 707 ? -30.067 -7.719 43.607 1.00 54.26 704 MET A N 1
ATOM 5585 C CA . MET A 1 707 ? -29.321 -8.323 44.714 1.00 54.01 704 MET A CA 1
ATOM 5586 C C . MET A 1 707 ? -28.561 -9.584 44.304 1.00 51.63 704 MET A C 1
ATOM 5587 O O . MET A 1 707 ? -27.466 -9.828 44.808 1.00 51.60 704 MET A O 1
ATOM 5592 N N . THR A 1 708 ? -29.130 -10.382 43.402 1.00 51.33 705 THR A N 1
ATOM 5593 C CA . THR A 1 708 ? -28.492 -11.631 42.979 1.00 48.07 705 THR A CA 1
ATOM 5594 C C . THR A 1 708 ? -27.068 -11.391 42.472 1.00 45.83 705 THR A C 1
ATOM 5595 O O . THR A 1 708 ? -26.139 -12.098 42.860 1.00 45.73 705 THR A O 1
ATOM 5599 N N . ASP A 1 709 ? -26.908 -10.382 41.621 1.00 48.15 706 ASP A N 1
ATOM 5600 C CA . ASP A 1 709 ? -25.596 -10.013 41.075 1.00 51.75 706 ASP A CA 1
ATOM 5601 C C . ASP A 1 709 ? -24.698 -9.346 42.116 1.00 47.72 706 ASP A C 1
ATOM 5602 O O . ASP A 1 709 ? -23.486 -9.557 42.124 1.00 43.50 706 ASP A O 1
ATOM 5607 N N . GLN A 1 710 ? -25.287 -8.531 42.984 1.00 49.59 707 GLN A N 1
ATOM 5608 C CA . GLN A 1 710 ? -24.513 -7.868 44.031 1.00 57.32 707 GLN A CA 1
ATOM 5609 C C . GLN A 1 710 ? -24.046 -8.861 45.100 1.00 48.99 707 GLN A C 1
ATOM 5610 O O . GLN A 1 710 ? -22.943 -8.740 45.623 1.00 47.29 707 GLN A O 1
ATOM 5616 N N . GLN A 1 711 ? -24.891 -9.839 45.409 1.00 48.26 708 GLN A N 1
ATOM 5617 C CA . GLN A 1 711 ? -24.520 -10.950 46.283 1.00 54.25 708 GLN A CA 1
ATOM 5618 C C . GLN A 1 711 ? -23.357 -11.736 45.670 1.00 53.57 708 GLN A C 1
ATOM 5619 O O . GLN A 1 711 ? -22.390 -12.065 46.364 1.00 52.97 708 GLN A O 1
ATOM 5625 N N . THR A 1 712 ? -23.455 -12.032 44.375 1.00 51.43 709 THR A N 1
ATOM 5626 C CA . THR A 1 712 ? -22.407 -12.767 43.672 1.00 48.70 709 THR A CA 1
ATOM 5627 C C . THR A 1 712 ? -21.114 -11.957 43.627 1.00 47.42 709 THR A C 1
ATOM 5628 O O . THR A 1 712 ? -20.039 -12.481 43.907 1.00 41.03 709 THR A O 1
ATOM 5632 N N . ALA A 1 713 ? -21.227 -10.675 43.286 1.00 45.48 710 ALA A N 1
ATOM 5633 C CA . ALA A 1 713 ? -20.067 -9.788 43.230 1.00 43.51 710 ALA A CA 1
ATOM 5634 C C . ALA A 1 713 ? -19.361 -9.703 44.583 1.00 44.33 710 ALA A C 1
ATOM 5635 O O . ALA A 1 713 ? -18.139 -9.833 44.659 1.00 46.51 710 ALA A O 1
ATOM 5637 N N . PHE A 1 714 ? -20.138 -9.491 45.643 1.00 43.36 711 PHE A N 1
ATOM 5638 C CA . PHE A 1 714 ? -19.604 -9.418 47.006 1.00 44.29 711 PHE A CA 1
ATOM 5639 C C . PHE A 1 714 ? -18.914 -10.721 47.406 1.00 44.44 711 PHE A C 1
ATOM 5640 O O . PHE A 1 714 ? -17.766 -10.703 47.846 1.00 49.33 711 PHE A O 1
ATOM 5648 N N . THR A 1 715 ? -19.608 -11.844 47.236 1.00 42.10 712 THR A N 1
ATOM 5649 C CA . THR A 1 715 ? -19.067 -13.161 47.588 1.00 43.42 712 THR A CA 1
ATOM 5650 C C . THR A 1 715 ? -17.697 -13.421 46.951 1.00 46.28 712 THR A C 1
ATOM 5651 O O . THR A 1 715 ? -16.790 -13.928 47.609 1.00 46.87 712 THR A O 1
ATOM 5655 N N . GLU A 1 716 ? -17.553 -13.070 45.676 1.00 50.25 713 GLU A N 1
ATOM 5656 C CA . GLU A 1 716 ? -16.319 -13.339 44.934 1.00 47.30 713 GLU A CA 1
ATOM 5657 C C . GLU A 1 716 ? -15.235 -12.316 45.268 1.00 50.65 713 GLU A C 1
ATOM 5658 O O . GLU A 1 716 ? -14.045 -12.636 45.250 1.00 59.35 713 GLU A O 1
ATOM 5664 N N . LEU A 1 717 ? -15.650 -11.093 45.588 1.00 48.55 714 LEU A N 1
ATOM 5665 C CA . LEU A 1 717 ? -14.726 -10.057 46.054 1.00 49.65 714 LEU A CA 1
ATOM 5666 C C . LEU A 1 717 ? -14.096 -10.441 47.404 1.00 48.57 714 LEU A C 1
ATOM 5667 O O . LEU A 1 717 ? -13.005 -9.979 47.729 1.00 46.62 714 LEU A O 1
ATOM 5672 N N . LEU A 1 718 ? -14.786 -11.281 48.179 1.00 48.23 715 LEU A N 1
ATOM 5673 C CA . LEU A 1 718 ? -14.262 -11.796 49.456 1.00 52.57 715 LEU A CA 1
ATOM 5674 C C . LEU A 1 718 ? -13.240 -12.932 49.299 1.00 53.03 715 LEU A C 1
ATOM 5675 O O . LEU A 1 718 ? -12.538 -13.264 50.261 1.00 52.66 715 LEU A O 1
ATOM 5680 N N . LYS A 1 719 ? -13.173 -13.535 48.111 1.00 48.00 716 LYS A N 1
ATOM 5681 C CA . LYS A 1 719 ? -12.143 -14.539 47.801 1.00 50.49 716 LYS A CA 1
ATOM 5682 C C . LYS A 1 719 ? -10.806 -13.893 47.426 1.00 50.49 716 LYS A C 1
ATOM 5683 O O . LYS A 1 719 ? -9.797 -14.590 47.290 1.00 51.39 716 LYS A O 1
ATOM 5689 N N . SER A 1 720 ? -10.809 -12.570 47.252 1.00 50.43 717 SER A N 1
ATOM 5690 C CA . SER A 1 720 ? -9.599 -11.804 46.961 1.00 50.85 717 SER A CA 1
ATOM 5691 C C . SER A 1 720 ? -8.557 -12.017 48.042 1.00 52.82 717 SER A C 1
ATOM 5692 O O . SER A 1 720 ? -8.889 -12.031 49.227 1.00 53.28 717 SER A O 1
ATOM 5695 N N . ASN A 1 721 ? -7.303 -12.182 47.630 1.00 56.22 718 ASN A N 1
ATOM 5696 C CA . ASN A 1 721 ? -6.193 -12.358 48.570 1.00 62.67 718 ASN A CA 1
ATOM 5697 C C . ASN A 1 721 ? -5.611 -11.036 49.066 1.00 65.63 718 ASN A C 1
ATOM 5698 O O . ASN A 1 721 ? -4.747 -11.032 49.944 1.00 65.99 718 ASN A O 1
ATOM 5703 N N . ASP A 1 722 ? -6.075 -9.922 48.502 1.00 67.71 719 ASP A N 1
ATOM 5704 C CA . ASP A 1 722 ? -5.677 -8.601 48.972 1.00 75.99 719 ASP A CA 1
ATOM 5705 C C . ASP A 1 722 ? -6.596 -8.177 50.111 1.00 74.90 719 ASP A C 1
ATOM 5706 O O . ASP A 1 722 ? -7.817 -8.249 49.990 1.00 77.68 719 ASP A O 1
ATOM 5711 N N . LYS A 1 723 ? -5.998 -7.742 51.214 1.00 79.87 720 LYS A N 1
ATOM 5712 C CA . LYS A 1 723 ? -6.738 -7.338 52.410 1.00 80.04 720 LYS A CA 1
ATOM 5713 C C . LYS A 1 723 ? -7.598 -6.098 52.154 1.00 77.81 720 LYS A C 1
ATOM 5714 O O . LYS A 1 723 ? -8.735 -6.023 52.619 1.00 70.47 720 LYS A O 1
ATOM 5720 N N . GLN A 1 724 ? -7.039 -5.136 51.416 1.00 83.59 721 GLN A N 1
ATOM 5721 C CA . GLN A 1 724 ? -7.737 -3.895 51.049 1.00 77.68 721 GLN A CA 1
ATOM 5722 C C . GLN A 1 724 ? -9.006 -4.148 50.234 1.00 73.80 721 GLN A C 1
ATOM 5723 O O . GLN A 1 724 ? -10.016 -3.468 50.423 1.00 70.68 721 GLN A O 1
ATOM 5729 N N . VAL A 1 725 ? -8.938 -5.117 49.324 1.00 71.09 722 VAL A N 1
ATOM 5730 C CA . VAL A 1 725 ? -10.064 -5.455 48.444 1.00 73.52 722 VAL A CA 1
ATOM 5731 C C . VAL A 1 725 ? -11.246 -6.024 49.232 1.00 72.36 722 VAL A C 1
ATOM 5732 O O . VAL A 1 725 ? -12.398 -5.660 48.979 1.00 74.21 722 VAL A O 1
ATOM 5736 N N . ARG A 1 726 ? -10.954 -6.919 50.173 1.00 67.89 723 ARG A N 1
ATOM 5737 C CA . ARG A 1 726 ? -11.983 -7.524 51.017 1.00 61.91 723 ARG A CA 1
ATOM 5738 C C . ARG A 1 726 ? -12.608 -6.484 51.943 1.00 64.36 723 ARG A C 1
ATOM 5739 O O . ARG A 1 726 ? -13.834 -6.352 51.995 1.00 61.27 723 ARG A O 1
ATOM 5747 N N . ASP A 1 727 ? -11.754 -5.745 52.653 1.00 65.77 724 ASP A N 1
ATOM 5748 C CA . ASP A 1 727 ? -12.194 -4.733 53.620 1.00 69.10 724 ASP A CA 1
ATOM 5749 C C . ASP A 1 727 ? -13.142 -3.704 53.020 1.00 66.08 724 ASP A C 1
ATOM 5750 O O . ASP A 1 727 ? -14.167 -3.381 53.617 1.00 66.40 724 ASP A O 1
ATOM 5755 N N . ASN A 1 728 ? -12.789 -3.186 51.848 1.00 65.57 725 ASN A N 1
ATOM 5756 C CA . ASN A 1 728 ? -13.575 -2.131 51.217 1.00 69.22 725 ASN A CA 1
ATOM 5757 C C . ASN A 1 728 ? -14.951 -2.611 50.784 1.00 68.75 725 ASN A C 1
ATOM 5758 O O . ASN A 1 728 ? -15.931 -1.888 50.939 1.00 74.19 725 ASN A O 1
ATOM 5763 N N . ALA A 1 729 ? -15.022 -3.829 50.251 1.00 64.76 726 ALA A N 1
ATOM 5764 C CA . ALA A 1 729 ? -16.301 -4.430 49.864 1.00 61.58 726 ALA A CA 1
ATOM 5765 C C . ALA A 1 729 ? -17.202 -4.662 51.077 1.00 59.50 726 ALA A C 1
ATOM 5766 O O . ALA A 1 729 ? -18.419 -4.498 50.989 1.00 58.73 726 ALA A O 1
ATOM 5768 N N . ILE A 1 730 ? -16.600 -5.044 52.202 1.00 57.53 727 ILE A N 1
ATOM 5769 C CA . ILE A 1 730 ? -17.332 -5.202 53.456 1.00 55.95 727 ILE A CA 1
ATOM 5770 C C . ILE A 1 730 ? -17.965 -3.867 53.843 1.00 57.90 727 ILE A C 1
ATOM 5771 O O . ILE A 1 730 ? -19.160 -3.804 54.133 1.00 56.85 727 ILE A O 1
ATOM 5776 N N . ASN A 1 731 ? -17.159 -2.806 53.818 1.00 61.76 728 ASN A N 1
ATOM 5777 C CA . ASN A 1 731 ? -17.620 -1.460 54.173 1.00 65.35 728 ASN A CA 1
ATOM 5778 C C . ASN A 1 731 ? -18.608 -0.900 53.159 1.00 66.83 728 ASN A C 1
ATOM 5779 O O . ASN A 1 731 ? -19.680 -0.420 53.533 1.00 62.87 728 ASN A O 1
ATOM 5784 N N . GLU A 1 732 ? -18.225 -0.957 51.881 1.00 71.18 729 GLU A N 1
ATOM 5785 C CA . GLU A 1 732 ? -19.066 -0.490 50.775 1.00 73.13 729 GLU A CA 1
ATOM 5786 C C . GLU A 1 732 ? -20.441 -1.164 50.802 1.00 69.01 729 GLU A C 1
ATOM 5787 O O . GLU A 1 732 ? -21.457 -0.494 50.625 1.00 70.37 729 GLU A O 1
ATOM 5793 N N . PHE A 1 733 ? -20.472 -2.474 51.043 1.00 63.35 730 PHE A N 1
ATOM 5794 C CA . PHE A 1 733 ? -21.737 -3.212 51.143 1.00 62.40 730 PHE A CA 1
ATOM 5795 C C . PHE A 1 733 ? -22.557 -2.744 52.350 1.00 65.93 730 PHE A C 1
ATOM 5796 O O . PHE A 1 733 ? -23.769 -2.560 52.243 1.00 66.84 730 PHE A O 1
ATOM 5804 N N . TYR A 1 734 ? -21.897 -2.548 53.491 1.00 67.21 731 TYR A N 1
ATOM 5805 C CA . TYR A 1 734 ? -22.588 -2.114 54.705 1.00 71.62 731 TYR A CA 1
ATOM 5806 C C . TYR A 1 734 ? -23.181 -0.726 54.533 1.00 77.12 731 TYR A C 1
ATOM 5807 O O . TYR A 1 734 ? -24.340 -0.505 54.880 1.00 78.95 731 TYR A O 1
ATOM 5816 N N . ASN A 1 735 ? -22.384 0.198 53.997 1.00 82.94 732 ASN A N 1
ATOM 5817 C CA . ASN A 1 735 ? -22.827 1.579 53.750 1.00 90.34 732 ASN A CA 1
ATOM 5818 C C . ASN A 1 735 ? -24.148 1.649 52.983 1.00 88.77 732 ASN A C 1
ATOM 5819 O O . ASN A 1 735 ? -25.015 2.465 53.300 1.00 84.35 732 ASN A O 1
ATOM 5824 N N . ARG A 1 736 ? -24.291 0.783 51.982 1.00 88.33 733 ARG A N 1
ATOM 5825 C CA . ARG A 1 736 ? -25.481 0.762 51.134 1.00 87.27 733 ARG A CA 1
ATOM 5826 C C . ARG A 1 736 ? -26.688 0.171 51.853 1.00 86.05 733 ARG A C 1
ATOM 5827 O O . ARG A 1 736 ? -27.799 0.691 51.734 1.00 84.01 733 ARG A O 1
ATOM 5835 N N . TRP A 1 737 ? -26.463 -0.905 52.606 1.00 66.78 734 TRP A N 1
ATOM 5836 C CA . TRP A 1 737 ? -27.558 -1.710 53.162 1.00 65.31 734 TRP A CA 1
ATOM 5837 C C . TRP A 1 737 ? -27.612 -1.749 54.691 1.00 60.33 734 TRP A C 1
ATOM 5838 O O . TRP A 1 737 ? -27.816 -2.810 55.267 1.00 71.54 734 TRP A O 1
ATOM 5849 N N . ARG A 1 738 ? -27.440 -0.598 55.340 1.00 71.60 735 ARG A N 1
ATOM 5850 C CA . ARG A 1 738 ? -27.689 -0.475 56.782 1.00 61.54 735 ARG A CA 1
ATOM 5851 C C . ARG A 1 738 ? -29.180 -0.637 57.046 1.00 64.67 735 ARG A C 1
ATOM 5852 O O . ARG A 1 738 ? -29.593 -1.366 57.943 1.00 69.01 735 ARG A O 1
ATOM 5860 N N . HIS A 1 739 ? -29.972 0.066 56.242 1.00 77.16 736 HIS A N 1
ATOM 5861 C CA . HIS A 1 739 ? -31.428 0.170 56.419 1.00 80.39 736 HIS A CA 1
ATOM 5862 C C . HIS A 1 739 ? -32.224 -1.134 56.233 1.00 74.94 736 HIS A C 1
ATOM 5863 O O . HIS A 1 739 ? -33.362 -1.229 56.702 1.00 73.56 736 HIS A O 1
ATOM 5870 N N . GLU A 1 740 ? -31.641 -2.125 55.560 1.00 70.05 737 GLU A N 1
ATOM 5871 C CA . GLU A 1 740 ? -32.325 -3.395 55.299 1.00 76.02 737 GLU A CA 1
ATOM 5872 C C . GLU A 1 740 ? -31.743 -4.523 56.155 1.00 75.05 737 GLU A C 1
ATOM 5873 O O . GLU A 1 740 ? -30.628 -4.976 55.912 1.00 64.09 737 GLU A O 1
ATOM 5875 N N . ASP A 1 741 ? -32.506 -4.972 57.152 1.00 84.84 738 ASP A N 1
ATOM 5876 C CA . ASP A 1 741 ? -32.057 -6.026 58.074 1.00 78.22 738 ASP A CA 1
ATOM 5877 C C . ASP A 1 741 ? -31.782 -7.355 57.381 1.00 77.50 738 ASP A C 1
ATOM 5878 O O . ASP A 1 741 ? -30.748 -7.982 57.625 1.00 73.71 738 ASP A O 1
ATOM 5883 N N . LEU A 1 742 ? -32.708 -7.778 56.524 1.00 72.63 739 LEU A N 1
ATOM 5884 C CA . LEU A 1 742 ? -32.579 -9.048 55.800 1.00 65.52 739 LEU A CA 1
ATOM 5885 C C . LEU A 1 742 ? -31.254 -9.113 55.045 1.00 57.32 739 LEU A C 1
ATOM 5886 O O . LEU A 1 742 ? -30.618 -10.165 54.985 1.00 57.38 739 LEU A O 1
ATOM 5891 N N . VAL A 1 743 ? -30.844 -7.975 54.490 1.00 54.72 740 VAL A N 1
ATOM 5892 C CA . VAL A 1 743 ? -29.617 -7.864 53.701 1.00 51.36 740 VAL A CA 1
ATOM 5893 C C . VAL A 1 743 ? -28.369 -7.806 54.591 1.00 55.43 740 VAL A C 1
ATOM 5894 O O . VAL A 1 743 ? -27.304 -8.297 54.205 1.00 49.52 740 VAL A O 1
ATOM 5898 N N . VAL A 1 744 ? -28.500 -7.204 55.774 1.00 60.59 741 VAL A N 1
ATOM 5899 C CA . VAL A 1 744 ? -27.404 -7.174 56.751 1.00 61.70 741 VAL A CA 1
ATOM 5900 C C . VAL A 1 744 ? -27.074 -8.595 57.211 1.00 52.13 741 VAL A C 1
ATOM 5901 O O . VAL A 1 744 ? -25.912 -8.927 57.425 1.00 52.37 741 VAL A O 1
ATOM 5905 N N . ASN A 1 745 ? -28.099 -9.429 57.360 1.00 54.02 742 ASN A N 1
ATOM 5906 C CA . ASN A 1 745 ? -27.896 -10.842 57.683 1.00 56.25 742 ASN A CA 1
ATOM 5907 C C . ASN A 1 745 ? -26.999 -11.531 56.655 1.00 62.25 742 ASN A C 1
ATOM 5908 O O . ASN A 1 745 ? -26.083 -12.272 57.014 1.00 65.08 742 ASN A O 1
ATOM 5913 N N . LYS A 1 746 ? -27.258 -11.261 55.378 1.00 60.20 743 LYS A N 1
ATOM 5914 C CA . LYS A 1 746 ? -26.444 -11.800 54.292 1.00 53.54 743 LYS A CA 1
ATOM 5915 C C . LYS A 1 746 ? -25.022 -11.234 54.337 1.00 49.59 743 LYS A C 1
ATOM 5916 O O . LYS A 1 746 ? -24.060 -11.917 53.983 1.00 45.79 743 LYS A O 1
ATOM 5922 N N . TRP A 1 747 ? -24.900 -9.983 54.773 1.00 43.75 744 TRP A N 1
ATOM 5923 C CA . TRP A 1 747 ? -23.600 -9.351 54.983 1.00 41.87 744 TRP A CA 1
ATOM 5924 C C . TRP A 1 747 ? -22.787 -10.100 56.046 1.00 43.10 744 TRP A C 1
ATOM 5925 O O . TRP A 1 747 ? -21.582 -10.322 55.881 1.00 40.32 744 TRP A O 1
ATOM 5936 N N . LEU A 1 748 ? -23.457 -10.497 57.125 1.00 44.88 745 LEU A N 1
ATOM 5937 C CA . LEU A 1 748 ? -22.828 -11.282 58.188 1.00 45.50 745 LEU A CA 1
ATOM 5938 C C . LEU A 1 748 ? -22.451 -12.672 57.685 1.00 48.99 745 LEU A C 1
ATOM 5939 O O . LEU A 1 748 ? -21.313 -13.117 57.855 1.00 51.67 745 LEU A O 1
ATOM 5944 N N . LEU A 1 749 ? -23.415 -13.347 57.063 1.00 49.16 746 LEU A N 1
ATOM 5945 C CA . LEU A 1 749 ? -23.210 -14.696 56.538 1.00 44.63 746 LEU A CA 1
ATOM 5946 C C . LEU A 1 749 ? -22.047 -14.741 55.565 1.00 44.65 746 LEU A C 1
ATOM 5947 O O . LEU A 1 749 ? -21.234 -15.651 55.624 1.00 46.15 746 LEU A O 1
ATOM 5952 N N . SER A 1 750 ? -21.971 -13.752 54.676 1.00 52.36 747 SER A N 1
ATOM 5953 C CA . SER A 1 750 ? -20.900 -13.687 53.678 1.00 52.64 747 SER A CA 1
ATOM 5954 C C . SER A 1 750 ? -19.533 -13.580 54.335 1.00 50.73 747 SER A C 1
ATOM 5955 O O . SER A 1 750 ? -18.591 -14.268 53.934 1.00 61.92 747 SER A O 1
ATOM 5958 N N . GLN A 1 751 ? -19.430 -12.715 55.341 1.00 47.23 748 GLN A N 1
ATOM 5959 C CA . GLN A 1 751 ? -18.191 -12.567 56.105 1.00 48.08 748 GLN A CA 1
ATOM 5960 C C . GLN A 1 751 ? -17.850 -13.855 56.857 1.00 51.80 748 GLN A C 1
ATOM 5961 O O . GLN A 1 751 ? -16.702 -14.307 56.836 1.00 47.75 748 GLN A O 1
ATOM 5967 N N . ALA A 1 752 ? -18.857 -14.449 57.496 1.00 48.14 749 ALA A N 1
ATOM 5968 C CA . ALA A 1 752 ? -18.701 -15.726 58.199 1.00 49.53 749 ALA A CA 1
ATOM 5969 C C . ALA A 1 752 ? -18.145 -16.830 57.303 1.00 49.64 749 ALA A C 1
ATOM 5970 O O . ALA A 1 752 ? -17.434 -17.719 57.776 1.00 50.02 749 ALA A O 1
ATOM 5972 N N . GLN A 1 753 ? -18.473 -16.764 56.014 1.00 47.01 750 GLN A N 1
ATOM 5973 C CA . GLN A 1 753 ? -18.078 -17.782 55.042 1.00 48.77 750 GLN A CA 1
ATOM 5974 C C . GLN A 1 753 ? -16.734 -17.506 54.353 1.00 47.68 750 GLN A C 1
ATOM 5975 O O . GLN A 1 753 ? -16.333 -18.270 53.475 1.00 48.56 750 GLN A O 1
ATOM 5981 N N . ILE A 1 754 ? -16.038 -16.435 54.739 1.00 48.07 751 ILE A N 1
ATOM 5982 C CA . ILE A 1 754 ? -14.733 -16.104 54.147 1.00 48.92 751 ILE A CA 1
ATOM 5983 C C . ILE A 1 754 ? -13.766 -17.276 54.276 1.00 49.68 751 ILE A C 1
ATOM 5984 O O . ILE A 1 754 ? -13.599 -17.826 55.364 1.00 58.74 751 ILE A O 1
ATOM 5989 N N . SER A 1 755 ? -13.136 -17.647 53.163 1.00 54.59 752 SER A N 1
ATOM 5990 C CA . SER A 1 755 ? -12.109 -18.687 53.152 1.00 63.30 752 SER A CA 1
ATOM 5991 C C . SER A 1 755 ? -10.745 -18.045 53.341 1.00 68.55 752 SER A C 1
ATOM 5992 O O . SER A 1 755 ? -10.015 -17.815 52.377 1.00 92.50 752 SER A O 1
ATOM 5995 N N . HIS A 1 756 ? -10.415 -17.738 54.590 1.00 71.66 753 HIS A N 1
ATOM 5996 C CA . HIS A 1 756 ? -9.144 -17.102 54.922 1.00 78.19 753 HIS A CA 1
ATOM 5997 C C . HIS A 1 756 ? -8.862 -17.223 56.415 1.00 78.45 753 HIS A C 1
ATOM 5998 O O . HIS A 1 756 ? -9.787 -17.263 57.225 1.00 78.58 753 HIS A O 1
ATOM 6005 N N . GLU A 1 757 ? -7.576 -17.266 56.763 1.00 84.85 754 GLU A N 1
ATOM 6006 C CA . GLU A 1 757 ? -7.124 -17.401 58.154 1.00 73.95 754 GLU A CA 1
ATOM 6007 C C . GLU A 1 757 ? -7.931 -16.528 59.116 1.00 64.42 754 GLU A C 1
ATOM 6008 O O . GLU A 1 757 ? -8.378 -16.994 60.164 1.00 60.81 754 GLU A O 1
ATOM 6014 N N . SER A 1 758 ? -8.134 -15.269 58.734 1.00 60.35 755 SER A N 1
ATOM 6015 C CA . SER A 1 758 ? -8.728 -14.264 59.617 1.00 60.90 755 SER A CA 1
ATOM 6016 C C . SER A 1 758 ? -10.255 -14.311 59.717 1.00 55.27 755 SER A C 1
ATOM 6017 O O . SER A 1 758 ? -10.860 -13.369 60.227 1.00 60.34 755 SER A O 1
ATOM 6020 N N . ALA A 1 759 ? -10.875 -15.392 59.243 1.00 53.82 756 ALA A N 1
ATOM 6021 C CA . ALA A 1 759 ? -12.335 -15.537 59.281 1.00 44.58 756 ALA A CA 1
ATOM 6022 C C . ALA A 1 759 ? -12.876 -15.475 60.707 1.00 47.36 756 ALA A C 1
ATOM 6023 O O . ALA A 1 759 ? -13.852 -14.774 60.982 1.00 44.86 756 ALA A O 1
ATOM 6025 N N . LEU A 1 760 ? -12.228 -16.202 61.612 1.00 52.78 757 LEU A N 1
ATOM 6026 C CA . LEU A 1 760 ? -12.648 -16.248 63.010 1.00 48.88 757 LEU A CA 1
ATOM 6027 C C . LEU A 1 760 ? -12.502 -14.892 63.693 1.00 47.87 757 LEU A C 1
ATOM 6028 O O . LEU A 1 760 ? -13.405 -14.458 64.407 1.00 57.72 757 LEU A O 1
ATOM 6033 N N . ASP A 1 761 ? -11.371 -14.228 63.468 1.00 49.10 758 ASP A N 1
ATOM 6034 C CA . ASP A 1 761 ? -11.136 -12.884 64.004 1.00 53.13 758 ASP A CA 1
ATOM 6035 C C . ASP A 1 761 ? -12.241 -11.917 63.598 1.00 51.67 758 ASP A C 1
ATOM 6036 O O . ASP A 1 761 ? -12.715 -11.125 64.411 1.00 49.48 758 ASP A O 1
ATOM 6041 N N . ILE A 1 762 ? -12.642 -11.991 62.332 1.00 50.33 759 ILE A N 1
ATOM 6042 C CA . ILE A 1 762 ? -13.659 -11.100 61.785 1.00 56.60 759 ILE A CA 1
ATOM 6043 C C . ILE A 1 762 ? -15.005 -11.364 62.448 1.00 49.48 759 ILE A C 1
ATOM 6044 O O . ILE A 1 762 ? -15.705 -10.426 62.828 1.00 51.73 759 ILE A O 1
ATOM 6049 N N . VAL A 1 763 ? -15.349 -12.641 62.591 1.00 48.05 760 VAL A N 1
ATOM 6050 C CA . VAL A 1 763 ? -16.605 -13.049 63.232 1.00 51.55 760 VAL A CA 1
ATOM 6051 C C . VAL A 1 763 ? -16.671 -12.586 64.696 1.00 57.74 760 VAL A C 1
ATOM 6052 O O . VAL A 1 763 ? -17.746 -12.216 65.187 1.00 51.80 760 VAL A O 1
ATOM 6056 N N . LYS A 1 764 ? -15.524 -12.601 65.378 1.00 54.29 761 LYS A N 1
ATOM 6057 C CA . LYS A 1 764 ? -15.430 -12.120 66.761 1.00 57.40 761 LYS A CA 1
ATOM 6058 C C . LYS A 1 764 ? -15.595 -10.606 66.859 1.00 56.82 761 LYS A C 1
ATOM 6059 O O . LYS A 1 764 ? -16.154 -10.105 67.830 1.00 70.78 761 LYS A O 1
ATOM 6065 N N . GLY A 1 765 ? -15.090 -9.883 65.864 1.00 62.15 762 GLY A N 1
ATOM 6066 C CA . GLY A 1 765 ? -15.303 -8.442 65.778 1.00 61.49 762 GLY A CA 1
ATOM 6067 C C . GLY A 1 765 ? -16.749 -8.115 65.454 1.00 64.63 762 GLY A C 1
ATOM 6068 O O . GLY A 1 765 ? -17.247 -7.045 65.814 1.00 70.19 762 GLY A O 1
ATOM 6069 N N . LEU A 1 766 ? -17.420 -9.042 64.771 1.00 59.23 763 LEU A N 1
ATOM 6070 C CA . LEU A 1 766 ? -18.814 -8.860 64.372 1.00 65.25 763 LEU A CA 1
ATOM 6071 C C . LEU A 1 766 ? -19.816 -9.027 65.516 1.00 65.43 763 LEU A C 1
ATOM 6072 O O . LEU A 1 766 ? -20.868 -8.390 65.496 1.00 71.20 763 LEU A O 1
ATOM 6077 N N . VAL A 1 767 ? -19.505 -9.854 66.513 1.00 66.06 764 VAL A N 1
ATOM 6078 C CA . VAL A 1 767 ? -20.419 -10.020 67.655 1.00 64.28 764 VAL A CA 1
ATOM 6079 C C . VAL A 1 767 ? -20.576 -8.709 68.440 1.00 63.36 764 VAL A C 1
ATOM 6080 O O . VAL A 1 767 ? -21.633 -8.444 69.013 1.00 67.65 764 VAL A O 1
ATOM 6084 N N . ASN A 1 768 ? -19.529 -7.885 68.435 1.00 64.55 765 ASN A N 1
ATOM 6085 C CA . ASN A 1 768 ? -19.536 -6.591 69.124 1.00 66.51 765 ASN A CA 1
ATOM 6086 C C . ASN A 1 768 ? -20.121 -5.466 68.258 1.00 63.30 765 ASN A C 1
ATOM 6087 O O . ASN A 1 768 ? -20.370 -4.363 68.747 1.00 60.87 765 ASN A O 1
ATOM 6092 N N . HIS A 1 769 ? -20.341 -5.765 66.979 1.00 61.78 766 HIS A N 1
ATOM 6093 C CA . HIS A 1 769 ? -20.870 -4.811 66.002 1.00 62.43 766 HIS A CA 1
ATOM 6094 C C . HIS A 1 769 ? -22.382 -4.635 66.204 1.00 59.32 766 HIS A C 1
ATOM 6095 O O . HIS A 1 769 ? -23.081 -5.610 66.485 1.00 56.62 766 HIS A O 1
ATOM 6102 N N . PRO A 1 770 ? -22.899 -3.395 66.054 1.00 64.90 767 PRO A N 1
ATOM 6103 C CA . PRO A 1 770 ? -24.329 -3.154 66.297 1.00 68.80 767 PRO A CA 1
ATOM 6104 C C . PRO A 1 770 ? -25.238 -3.876 65.300 1.00 73.93 767 PRO A C 1
ATOM 6105 O O . PRO A 1 770 ? -26.417 -4.092 65.588 1.00 73.15 767 PRO A O 1
ATOM 6109 N N . ALA A 1 771 ? -24.686 -4.225 64.137 1.00 74.02 768 ALA A N 1
ATOM 6110 C CA . ALA A 1 771 ? -25.363 -5.082 63.163 1.00 64.92 768 ALA A CA 1
ATOM 6111 C C . ALA A 1 771 ? -25.676 -6.473 63.720 1.00 66.80 768 ALA A C 1
ATOM 6112 O O . ALA A 1 771 ? -26.620 -7.119 63.268 1.00 65.36 768 ALA A O 1
ATOM 6114 N N . TYR A 1 772 ? -24.872 -6.937 64.677 1.00 60.10 769 TYR A N 1
ATOM 6115 C CA . TYR A 1 772 ? -25.149 -8.187 65.378 1.00 57.16 769 TYR A CA 1
ATOM 6116 C C . TYR A 1 772 ? -25.945 -7.937 66.653 1.00 56.38 769 TYR A C 1
ATOM 6117 O O . TYR A 1 772 ? -25.846 -6.876 67.271 1.00 52.35 769 TYR A O 1
ATOM 6126 N N . ASN A 1 773 ? -26.746 -8.935 67.016 1.00 58.09 770 ASN A N 1
ATOM 6127 C CA . ASN A 1 773 ? -27.485 -8.964 68.269 1.00 55.69 770 ASN A CA 1
ATOM 6128 C C . ASN A 1 773 ? -27.791 -10.431 68.590 1.00 54.61 770 ASN A C 1
ATOM 6129 O O . ASN A 1 773 ? -28.512 -11.086 67.835 1.00 50.40 770 ASN A O 1
ATOM 6134 N N . PRO A 1 774 ? -27.238 -10.954 69.700 1.00 58.17 771 PRO A N 1
ATOM 6135 C CA . PRO A 1 774 ? -27.427 -12.370 70.041 1.00 60.05 771 PRO A CA 1
ATOM 6136 C C . PRO A 1 774 ? -28.841 -12.728 70.510 1.00 61.04 771 PRO A C 1
ATOM 6137 O O . PRO A 1 774 ? -29.167 -13.914 70.606 1.00 54.55 771 PRO A O 1
ATOM 6141 N N . LYS A 1 775 ? -29.657 -11.717 70.812 1.00 67.14 772 LYS A N 1
ATOM 6142 C CA . LYS A 1 775 ? -31.062 -11.921 71.166 1.00 72.51 772 LYS A CA 1
ATOM 6143 C C . LYS A 1 775 ? -31.915 -12.238 69.932 1.00 72.89 772 LYS A C 1
ATOM 6144 O O . LYS A 1 775 ? -32.932 -12.925 70.043 1.00 68.38 772 LYS A O 1
ATOM 6150 N N . ASN A 1 776 ? -31.498 -11.733 68.769 1.00 69.61 773 ASN A N 1
ATOM 6151 C CA . ASN A 1 776 ? -32.204 -11.970 67.509 1.00 68.48 773 ASN A CA 1
ATOM 6152 C C . ASN A 1 776 ? -31.704 -13.263 66.842 1.00 61.44 773 ASN A C 1
ATOM 6153 O O . ASN A 1 776 ? -30.579 -13.309 66.346 1.00 57.06 773 ASN A O 1
ATOM 6158 N N . PRO A 1 777 ? -32.547 -14.316 66.818 1.00 59.72 774 PRO A N 1
ATOM 6159 C CA . PRO A 1 777 ? -32.109 -15.644 66.358 1.00 56.63 774 PRO A CA 1
ATOM 6160 C C . PRO A 1 777 ? -31.685 -15.714 64.888 1.00 58.03 774 PRO A C 1
ATOM 6161 O O . PRO A 1 777 ? -30.856 -16.551 64.523 1.00 53.65 774 PRO A O 1
ATOM 6165 N N . ASN A 1 778 ? -32.255 -14.850 64.056 1.00 59.65 775 ASN A N 1
ATOM 6166 C CA . ASN A 1 778 ? -31.910 -14.808 62.639 1.00 54.40 775 ASN A CA 1
ATOM 6167 C C . ASN A 1 778 ? -30.467 -14.360 62.430 1.00 51.13 775 ASN A C 1
ATOM 6168 O O . ASN A 1 778 ? -29.796 -14.813 61.505 1.00 51.93 775 ASN A O 1
ATOM 6173 N N . LYS A 1 779 ? -29.994 -13.478 63.302 1.00 48.45 776 LYS A N 1
ATOM 6174 C CA . LYS A 1 779 ? -28.620 -12.996 63.240 1.00 50.31 776 LYS A CA 1
ATOM 6175 C C . LYS A 1 779 ? -27.649 -14.047 63.777 1.00 48.25 776 LYS A C 1
ATOM 6176 O O . LYS A 1 779 ? -26.478 -14.086 63.386 1.00 49.54 776 LYS A O 1
ATOM 6182 N N . VAL A 1 780 ? -28.144 -14.896 64.670 1.00 44.95 777 VAL A N 1
ATOM 6183 C CA . VAL A 1 780 ? -27.361 -16.005 65.201 1.00 45.26 777 VAL A CA 1
ATOM 6184 C C . VAL A 1 780 ? -27.141 -17.083 64.132 1.00 42.69 777 VAL A C 1
ATOM 6185 O O . VAL A 1 780 ? -26.061 -17.662 64.059 1.00 41.14 777 VAL A O 1
ATOM 6189 N N . TYR A 1 781 ? -28.154 -17.344 63.306 1.00 44.08 778 TYR A N 1
ATOM 6190 C CA . TYR A 1 781 ? -28.025 -18.330 62.218 1.00 48.30 778 TYR A CA 1
ATOM 6191 C C . TYR A 1 781 ? -27.131 -17.801 61.102 1.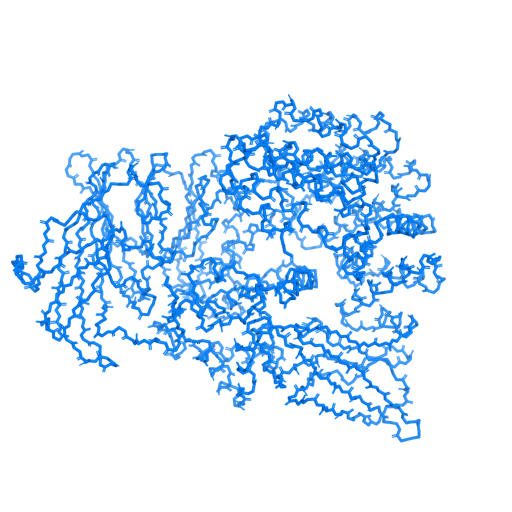00 47.30 778 TYR A C 1
ATOM 6192 O O . TYR A 1 781 ? -26.428 -18.566 60.438 1.00 48.68 778 TYR A O 1
ATOM 6201 N N . SER A 1 782 ? -27.171 -16.488 60.900 1.00 48.25 779 SER A N 1
ATOM 6202 C CA . SER A 1 782 ? -26.323 -15.833 59.915 1.00 46.25 779 SER A CA 1
ATOM 6203 C C . SER A 1 782 ? -24.857 -15.905 60.312 1.00 43.96 779 SER A C 1
ATOM 6204 O O . SER A 1 782 ? -24.049 -16.485 59.590 1.00 43.89 779 SER A O 1
ATOM 6207 N N . LEU A 1 783 ? -24.522 -15.323 61.462 1.00 43.13 780 LEU A N 1
ATOM 6208 C CA . LEU A 1 783 ? -23.127 -15.188 61.869 1.00 43.27 780 LEU A CA 1
ATOM 6209 C C . LEU A 1 783 ? -22.551 -16.486 62.430 1.00 45.51 780 LEU A C 1
ATOM 6210 O O . LEU A 1 783 ? -21.513 -16.957 61.961 1.00 44.04 780 LEU A O 1
ATOM 6215 N N . ILE A 1 784 ? -23.218 -17.054 63.435 1.00 44.75 781 ILE A N 1
ATOM 6216 C CA . ILE A 1 784 ? -22.687 -18.224 64.136 1.00 44.15 781 ILE A CA 1
ATOM 6217 C C . ILE A 1 784 ? -22.927 -19.504 63.331 1.00 44.46 781 ILE A C 1
ATOM 6218 O O . ILE A 1 784 ? -22.003 -20.292 63.124 1.00 44.54 781 ILE A O 1
ATOM 6223 N N . GLY A 1 785 ? -24.163 -19.704 62.877 1.00 43.92 782 GLY A N 1
ATOM 6224 C CA . GLY A 1 785 ? -24.501 -20.840 62.014 1.00 44.64 782 GLY A CA 1
ATOM 6225 C C . GLY A 1 785 ? -23.785 -20.778 60.676 1.00 42.81 782 GLY A C 1
ATOM 6226 O O . GLY A 1 785 ? -23.447 -21.809 60.097 1.00 42.61 782 GLY A O 1
ATOM 6227 N N . GLY A 1 786 ? -23.561 -19.560 60.187 1.00 43.38 783 GLY A N 1
ATOM 6228 C CA . GLY A 1 786 ? -22.767 -19.332 58.986 1.00 45.23 783 GLY A CA 1
ATOM 6229 C C . GLY A 1 786 ? -21.299 -19.675 59.161 1.00 47.49 783 GLY A C 1
ATOM 6230 O O . GLY A 1 786 ? -20.660 -20.141 58.222 1.00 50.95 783 GLY A O 1
ATOM 6231 N N . PHE A 1 787 ? -20.756 -19.442 60.354 1.00 47.66 784 PHE A N 1
ATOM 6232 C CA . PHE A 1 787 ? -19.371 -19.812 60.642 1.00 47.25 784 PHE A CA 1
ATOM 6233 C C . PHE A 1 787 ? -19.229 -21.317 60.839 1.00 47.96 784 PHE A C 1
ATOM 6234 O O . PHE A 1 787 ? -18.218 -21.902 60.455 1.00 51.91 784 PHE A O 1
ATOM 6242 N N . GLY A 1 788 ? -20.241 -21.941 61.434 1.00 49.78 785 GLY A N 1
ATOM 6243 C CA . GLY A 1 788 ? -20.271 -23.395 61.585 1.00 49.77 785 GLY A CA 1
ATOM 6244 C C . GLY A 1 788 ? -20.349 -24.142 60.262 1.00 50.13 785 GLY A C 1
ATOM 6245 O O . GLY A 1 788 ? -19.948 -25.303 60.185 1.00 53.57 785 GLY A O 1
ATOM 6246 N N . ALA A 1 789 ? -20.873 -23.478 59.230 1.00 49.50 786 ALA A N 1
ATOM 6247 C CA . ALA A 1 789 ? -20.945 -24.038 57.872 1.00 49.42 786 ALA A CA 1
ATOM 6248 C C . ALA A 1 789 ? -19.728 -23.690 57.001 1.00 47.24 786 ALA A C 1
ATOM 6249 O O . ALA A 1 789 ? -19.609 -24.192 55.885 1.00 47.20 786 ALA A O 1
ATOM 6251 N N . ASN A 1 790 ? -18.848 -22.822 57.504 1.00 44.57 787 ASN A N 1
ATOM 6252 C CA . ASN A 1 790 ? -17.566 -22.516 56.865 1.00 44.84 787 ASN A CA 1
ATOM 6253 C C . ASN A 1 790 ? -16.579 -23.634 57.190 1.00 44.43 787 ASN A C 1
ATOM 6254 O O . ASN A 1 790 ? -15.914 -23.601 58.225 1.00 50.44 787 ASN A O 1
ATOM 6259 N N . PHE A 1 791 ? -16.482 -24.607 56.288 1.00 44.16 788 PHE A N 1
ATOM 6260 C CA . PHE A 1 791 ? -15.810 -25.884 56.561 1.00 46.05 788 PHE A CA 1
ATOM 6261 C C . PHE A 1 791 ? -14.355 -25.761 57.029 1.00 49.57 788 PHE A C 1
ATOM 6262 O O . PHE A 1 791 ? -14.034 -26.166 58.141 1.00 51.17 788 PHE A O 1
ATOM 6270 N N . LEU A 1 792 ? -13.487 -25.203 56.188 1.00 56.40 789 LEU A N 1
ATOM 6271 C CA . LEU A 1 792 ? -12.055 -25.103 56.499 1.00 64.13 789 LEU A CA 1
ATOM 6272 C C . LEU A 1 792 ? -11.761 -24.383 57.824 1.00 62.71 789 LEU A C 1
ATOM 6273 O O . LEU A 1 792 ? -10.939 -24.847 58.623 1.00 58.74 789 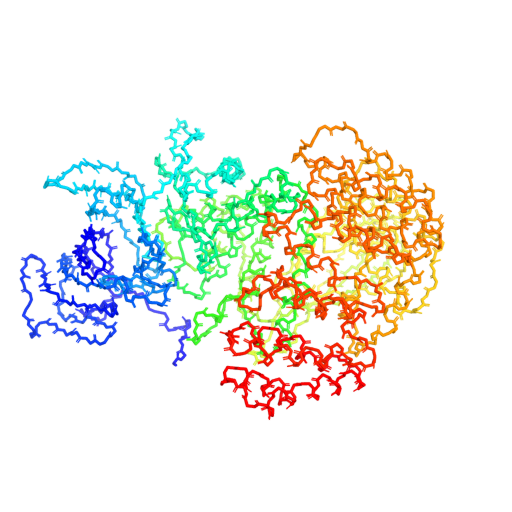LEU A O 1
ATOM 6278 N N . GLN A 1 793 ? -12.446 -23.263 58.052 1.00 56.57 790 GLN A N 1
ATOM 6279 C CA . GLN A 1 793 ? -12.135 -22.359 59.165 1.00 53.60 790 GLN A CA 1
ATOM 6280 C C . GLN A 1 793 ? -12.740 -22.778 60.510 1.00 53.52 790 GLN A C 1
ATOM 6281 O O . GLN A 1 793 ? -12.113 -22.602 61.561 1.00 49.79 790 GLN A O 1
ATOM 6287 N N . TYR A 1 794 ? -13.956 -23.318 60.479 1.00 51.58 791 TYR A N 1
ATOM 6288 C CA . TYR A 1 794 ? -14.582 -23.858 61.682 1.00 45.54 791 TYR A CA 1
ATOM 6289 C C . TYR A 1 794 ? -13.859 -25.122 62.149 1.00 43.33 791 TYR A C 1
ATOM 6290 O O . TYR A 1 794 ? -13.678 -25.323 63.345 1.00 42.42 791 TYR A O 1
ATOM 6299 N N . HIS A 1 795 ? -13.450 -25.965 61.201 1.00 43.22 792 HIS A N 1
ATOM 6300 C CA . HIS A 1 795 ? -12.724 -27.199 61.510 1.00 46.22 792 HIS A CA 1
ATOM 6301 C C . HIS A 1 795 ? -11.198 -27.010 61.505 1.00 54.05 792 HIS A C 1
ATOM 6302 O O . HIS A 1 795 ? -10.440 -28.000 61.407 1.00 63.88 792 HIS A O 1
ATOM 6309 N N . CYS A 1 796 ? -10.751 -25.758 61.632 1.00 54.12 793 CYS A N 1
ATOM 6310 C CA . CYS A 1 796 ? -9.330 -25.431 61.656 1.00 53.38 793 CYS A CA 1
ATOM 6311 C C . CYS A 1 796 ? -8.606 -26.235 62.729 1.00 51.87 793 CYS A C 1
ATOM 6312 O O . CYS A 1 796 ? -9.067 -26.308 63.872 1.00 49.40 793 CYS A O 1
ATOM 6315 N N . LYS A 1 797 ? -7.472 -26.824 62.347 1.00 53.57 794 LYS A N 1
ATOM 6316 C CA . LYS A 1 797 ? -6.751 -27.804 63.186 1.00 56.80 794 LYS A CA 1
ATOM 6317 C C . LYS A 1 797 ? -6.228 -27.291 64.529 1.00 52.06 794 LYS A C 1
ATOM 6318 O O . LYS A 1 797 ? -5.919 -28.092 65.408 1.00 53.08 794 LYS A O 1
ATOM 6324 N N . ASP A 1 798 ? -6.119 -25.970 64.676 1.00 51.90 795 ASP A N 1
ATOM 6325 C CA . ASP A 1 798 ? -5.773 -25.356 65.961 1.00 52.53 795 ASP A CA 1
ATOM 6326 C C . ASP A 1 798 ? -6.945 -25.351 66.963 1.00 55.50 795 ASP A C 1
ATOM 6327 O O . ASP A 1 798 ? -6.755 -25.042 68.146 1.00 50.17 795 ASP A O 1
ATOM 6332 N N . GLY A 1 799 ? -8.150 -25.669 66.486 1.00 51.14 796 GLY A N 1
ATOM 6333 C CA . GLY A 1 799 ? -9.290 -25.926 67.365 1.00 49.43 796 GLY A CA 1
ATOM 6334 C C . GLY A 1 799 ? -9.993 -24.708 67.935 1.00 48.23 796 GLY A C 1
ATOM 6335 O O . GLY A 1 799 ? -10.895 -24.851 68.764 1.00 50.26 796 GLY A O 1
ATOM 6336 N N . LEU A 1 800 ? -9.597 -23.515 67.493 1.00 46.13 797 LEU A N 1
ATOM 6337 C CA . LEU A 1 800 ? -10.170 -22.264 68.007 1.00 44.78 797 LEU A CA 1
ATOM 6338 C C . LEU A 1 800 ? -11.616 -22.045 67.555 1.00 42.44 797 LEU A C 1
ATOM 6339 O O . LEU A 1 800 ? -12.346 -21.266 68.168 1.00 43.84 797 LEU A O 1
ATOM 6344 N N . GLY A 1 801 ? -12.017 -22.716 66.478 1.00 40.43 798 GLY A N 1
ATOM 6345 C CA . GLY A 1 801 ? -13.395 -22.676 66.006 1.00 40.56 798 GLY A CA 1
ATOM 6346 C C . GLY A 1 801 ? -14.328 -23.425 66.936 1.00 44.87 798 GLY A C 1
ATOM 6347 O O . GLY A 1 801 ? -15.462 -22.996 67.164 1.00 47.98 798 GLY A O 1
ATOM 6348 N N . TYR A 1 802 ? -13.849 -24.543 67.479 1.00 46.64 799 TYR A N 1
ATOM 6349 C CA . TYR A 1 802 ? -14.631 -25.324 68.438 1.00 44.33 799 TYR A CA 1
ATOM 6350 C C . TYR A 1 802 ? -14.744 -24.583 69.759 1.00 42.59 799 TYR A C 1
ATOM 6351 O O . TYR A 1 802 ? -15.786 -24.625 70.404 1.00 49.53 799 TYR A O 1
ATOM 6360 N N . ALA A 1 803 ? -13.672 -23.902 70.154 1.00 44.75 800 ALA A N 1
ATOM 6361 C CA . ALA A 1 803 ? -13.654 -23.130 71.397 1.00 46.85 800 ALA A CA 1
ATOM 6362 C C . ALA A 1 803 ? -14.542 -21.888 71.303 1.00 44.69 800 ALA A C 1
ATOM 6363 O O . ALA A 1 803 ? -15.247 -21.549 72.253 1.00 48.43 800 ALA A O 1
ATOM 6365 N N . PHE A 1 804 ? -14.505 -21.212 70.163 1.00 45.60 801 PHE A N 1
ATOM 6366 C CA . PHE A 1 804 ? -15.415 -20.098 69.911 1.00 48.83 801 PHE A CA 1
ATOM 6367 C C . PHE A 1 804 ? -16.877 -20.553 69.918 1.00 45.85 801 PHE A C 1
ATOM 6368 O O . PHE A 1 804 ? -17.760 -19.795 70.328 1.00 52.07 801 PHE A O 1
ATOM 6376 N N . MET A 1 805 ? -17.128 -21.781 69.469 1.00 41.05 802 MET A N 1
ATOM 6377 C CA . MET A 1 805 ? -18.482 -22.325 69.453 1.00 41.22 802 MET A CA 1
ATOM 6378 C C . MET A 1 805 ? -19.000 -22.657 70.860 1.00 42.27 802 MET A C 1
ATOM 6379 O O . MET A 1 805 ? -20.164 -22.394 71.163 1.00 46.30 802 MET A O 1
ATOM 6384 N N . ALA A 1 806 ? -18.149 -23.225 71.716 1.00 42.39 803 ALA A N 1
ATOM 6385 C CA . ALA A 1 806 ? -18.527 -23.507 73.114 1.00 41.67 803 ALA A CA 1
ATOM 6386 C C . ALA A 1 806 ? -18.849 -22.220 73.879 1.00 44.16 803 ALA A C 1
ATOM 6387 O O . ALA A 1 806 ? -19.818 -22.170 74.644 1.00 47.68 803 ALA A O 1
ATOM 6389 N N . ASP A 1 807 ? -18.032 -21.190 73.663 1.00 43.50 804 ASP A N 1
ATOM 6390 C CA . ASP A 1 807 ? -18.219 -19.894 74.307 1.00 45.27 804 ASP A CA 1
ATOM 6391 C C . ASP A 1 807 ? -19.552 -19.278 73.913 1.00 45.01 804 ASP A C 1
ATOM 6392 O O . ASP A 1 807 ? -20.340 -18.887 74.769 1.00 47.62 804 ASP A O 1
ATOM 6397 N N . THR A 1 808 ? -19.802 -19.201 72.613 1.00 46.34 805 THR A N 1
ATOM 6398 C CA . THR A 1 808 ? -21.017 -18.566 72.114 1.00 51.47 805 THR A CA 1
ATOM 6399 C C . THR A 1 808 ? -22.275 -19.290 72.592 1.00 48.01 805 THR A C 1
ATOM 6400 O O . THR A 1 808 ? -23.263 -18.648 72.938 1.00 49.65 805 THR A O 1
ATOM 6404 N N . VAL A 1 809 ? -22.228 -20.619 72.633 1.00 47.14 806 VAL A N 1
ATOM 6405 C CA . VAL A 1 809 ? -23.340 -21.415 73.157 1.00 47.09 806 VAL A CA 1
ATOM 6406 C C . VAL A 1 809 ? -23.708 -20.994 74.579 1.00 51.01 806 VAL A C 1
ATOM 6407 O O . VAL A 1 809 ? -24.887 -20.894 74.914 1.00 52.53 806 VAL A O 1
ATOM 6411 N N . LEU A 1 810 ? -22.696 -20.753 75.408 1.00 50.03 807 LEU A N 1
ATOM 6412 C CA . LEU A 1 810 ? -22.918 -20.333 76.788 1.00 51.70 807 LEU A CA 1
ATOM 6413 C C . LEU A 1 810 ? -23.446 -18.900 76.888 1.00 52.36 807 LEU A C 1
ATOM 6414 O O . LEU A 1 810 ? -24.227 -18.592 77.788 1.00 53.40 807 LEU A O 1
ATOM 6419 N N . ALA A 1 811 ? -23.017 -18.031 75.972 1.00 49.57 808 ALA A N 1
ATOM 6420 C CA . ALA A 1 811 ? -23.501 -16.649 75.925 1.00 51.91 808 ALA A CA 1
ATOM 6421 C C . ALA A 1 811 ? -24.947 -16.582 75.411 1.00 56.94 808 ALA A C 1
ATOM 6422 O O . ALA A 1 811 ? -25.777 -15.839 75.945 1.00 56.91 808 ALA A O 1
ATOM 6424 N N . LEU A 1 812 ? -25.233 -17.360 74.370 1.00 55.23 809 LEU A N 1
ATOM 6425 C CA . LEU A 1 812 ? -26.587 -17.483 73.831 1.00 57.36 809 LEU A CA 1
ATOM 6426 C C . LEU A 1 812 ? -27.566 -18.066 74.853 1.00 54.97 809 LEU A C 1
ATOM 6427 O O . LEU A 1 812 ? -28.717 -17.640 74.938 1.00 51.23 809 LEU A O 1
ATOM 6432 N N . ASP A 1 813 ? -27.095 -19.044 75.621 1.00 55.80 810 ASP A N 1
ATOM 6433 C CA . ASP A 1 813 ? -27.922 -19.738 76.609 1.00 58.46 810 ASP A CA 1
ATOM 6434 C C . ASP A 1 813 ? -28.507 -18.803 77.679 1.00 61.65 810 ASP A C 1
ATOM 6435 O O . ASP A 1 813 ? -29.511 -19.128 78.310 1.00 58.60 810 ASP A O 1
ATOM 6440 N N . LYS A 1 814 ? -27.879 -17.649 77.880 1.00 70.32 811 LYS A N 1
ATOM 6441 C CA . LYS A 1 814 ? -28.387 -16.650 78.818 1.00 74.96 811 LYS A CA 1
ATOM 6442 C C . LYS A 1 814 ? -29.695 -16.021 78.325 1.00 76.27 811 LYS A C 1
ATOM 6443 O O . LYS A 1 814 ? -30.594 -15.751 79.121 1.00 74.86 811 LYS A O 1
ATOM 6449 N N . PHE A 1 815 ? -29.795 -15.809 77.013 1.00 73.57 812 PHE A N 1
ATOM 6450 C CA . PHE A 1 815 ? -30.958 -15.155 76.404 1.00 77.99 812 PHE A CA 1
ATOM 6451 C C . PHE A 1 815 ? -31.991 -16.156 75.873 1.00 75.44 812 PHE A C 1
ATOM 6452 O O . PHE A 1 815 ? -33.188 -16.011 76.126 1.00 74.89 812 PHE A O 1
ATOM 6460 N N . ASN A 1 816 ? -31.519 -17.163 75.138 1.00 74.39 813 ASN A N 1
ATOM 6461 C CA . ASN A 1 816 ? -32.386 -18.131 74.462 1.00 66.20 813 ASN A CA 1
ATOM 6462 C C . ASN A 1 816 ? -31.784 -19.537 74.517 1.00 63.54 813 ASN A C 1
ATOM 6463 O O . ASN A 1 816 ? -30.691 -19.769 73.998 1.00 58.75 813 ASN A O 1
ATOM 6468 N N . HIS A 1 817 ? -32.507 -20.470 75.137 1.00 63.35 814 HIS A N 1
ATOM 6469 C CA . HIS A 1 817 ? -32.034 -21.852 75.296 1.00 55.76 814 HIS A CA 1
ATOM 6470 C C . HIS A 1 817 ? -32.223 -22.681 74.033 1.00 54.83 814 HIS A C 1
ATOM 6471 O O . HIS A 1 817 ? -31.470 -23.622 73.794 1.00 62.81 814 HIS A O 1
ATOM 6478 N N . GLN A 1 818 ? -33.242 -22.354 73.241 1.00 61.95 815 GLN A N 1
ATOM 6479 C CA . GLN A 1 818 ? -33.524 -23.102 72.014 1.00 63.51 815 GLN A CA 1
ATOM 6480 C C . GLN A 1 818 ? -32.414 -22.849 71.009 1.00 51.70 815 GLN A C 1
ATOM 6481 O O . GLN A 1 818 ? -31.873 -23.784 70.430 1.00 46.29 815 GLN A O 1
ATOM 6487 N N . VAL A 1 819 ? -32.072 -21.574 70.841 1.00 51.17 816 VAL A N 1
ATOM 6488 C CA . VAL A 1 819 ? -31.028 -21.135 69.917 1.00 50.08 816 VAL A CA 1
ATOM 6489 C C . VAL A 1 819 ? -29.655 -21.638 70.354 1.00 48.03 816 VAL A C 1
ATOM 6490 O O . VAL A 1 819 ? -28.859 -22.086 69.522 1.00 44.56 816 VAL A O 1
ATOM 6494 N N . ALA A 1 820 ? -29.377 -21.560 71.652 1.00 44.28 817 ALA A N 1
ATOM 6495 C CA . ALA A 1 820 ? -28.119 -22.077 72.198 1.00 43.47 817 ALA A CA 1
ATOM 6496 C C . ALA A 1 820 ? -27.961 -23.578 71.922 1.00 42.96 817 ALA A C 1
ATOM 6497 O O . ALA A 1 820 ? -26.865 -24.051 71.616 1.00 42.33 817 ALA A O 1
ATOM 6499 N N . ALA A 1 821 ? -29.065 -24.314 72.023 1.00 43.14 818 ALA A N 1
ATOM 6500 C CA . ALA A 1 821 ? -29.071 -25.753 71.773 1.00 47.06 818 ALA A CA 1
ATOM 6501 C C . ALA A 1 821 ? -28.837 -26.086 70.297 1.00 52.76 818 ALA A C 1
ATOM 6502 O O . ALA A 1 821 ? -28.156 -27.067 69.980 1.00 52.23 818 ALA A O 1
ATOM 6504 N N . ARG A 1 822 ? -29.410 -25.279 69.402 1.00 52.05 819 ARG A N 1
ATOM 6505 C CA . ARG A 1 822 ? -29.221 -25.463 67.960 1.00 52.64 819 ARG A CA 1
ATOM 6506 C C . ARG A 1 822 ? -27.763 -25.282 67.583 1.00 47.83 819 ARG A C 1
ATOM 6507 O O . ARG A 1 822 ? -27.166 -26.151 66.948 1.00 51.90 819 ARG A O 1
ATOM 6515 N N . MET A 1 823 ? -27.184 -24.158 67.995 1.00 45.98 820 MET A N 1
ATOM 6516 C CA . MET A 1 823 ? -25.784 -23.869 67.690 1.00 44.52 820 MET A CA 1
ATOM 6517 C C . MET A 1 823 ? -24.853 -24.929 68.248 1.00 40.04 820 MET A C 1
ATOM 6518 O O . MET A 1 823 ? -23.749 -25.104 67.743 1.00 39.36 820 MET A O 1
ATOM 6523 N N . ALA A 1 824 ? -25.299 -25.622 69.292 1.00 44.66 821 ALA A N 1
ATOM 6524 C CA . ALA A 1 824 ? -24.527 -26.704 69.890 1.00 46.13 821 ALA A CA 1
ATOM 6525 C C . ALA A 1 824 ? -24.437 -27.930 68.982 1.00 44.00 821 ALA A C 1
ATOM 6526 O O . ALA A 1 824 ? -23.450 -28.664 69.054 1.00 41.65 821 ALA A O 1
ATOM 6528 N N . ARG A 1 825 ? -25.443 -28.147 68.128 1.00 48.22 822 ARG A N 1
ATOM 6529 C CA . ARG A 1 825 ? -25.406 -29.251 67.148 1.00 46.74 822 ARG A CA 1
ATOM 6530 C C . ARG A 1 825 ? -24.134 -29.213 66.296 1.00 42.91 822 ARG A C 1
ATOM 6531 O O . ARG A 1 825 ? -23.696 -30.244 65.788 1.00 44.69 822 ARG A O 1
ATOM 6539 N N . ASN A 1 826 ? -23.554 -28.021 66.146 1.00 39.48 823 ASN A N 1
ATOM 6540 C CA . ASN A 1 826 ? -22.269 -27.839 65.460 1.00 39.33 823 ASN A CA 1
ATOM 6541 C C . ASN A 1 826 ? -21.110 -28.651 66.041 1.00 35.94 823 ASN A C 1
ATOM 6542 O O . ASN A 1 826 ? -20.116 -28.886 65.352 1.00 35.79 823 ASN A O 1
ATOM 6547 N N . LEU A 1 827 ? -21.228 -29.052 67.305 1.00 40.55 824 LEU A N 1
ATOM 6548 C CA . LEU A 1 827 ? -20.171 -29.784 68.009 1.00 38.36 824 LEU A CA 1
ATOM 6549 C C . LEU A 1 827 ? -20.478 -31.270 68.203 1.00 36.01 824 LEU A C 1
ATOM 6550 O O . LEU A 1 827 ? -19.611 -32.020 68.644 1.00 33.16 824 LEU A O 1
ATOM 6555 N N . MET A 1 828 ? -21.691 -31.696 67.849 1.00 39.68 825 MET A N 1
ATOM 6556 C CA . MET A 1 828 ? -22.193 -33.023 68.222 1.00 46.51 825 MET A CA 1
ATOM 6557 C C . MET A 1 828 ? -21.935 -34.114 67.173 1.00 49.96 825 MET A C 1
ATOM 6558 O O . MET A 1 828 ? -22.384 -35.247 67.341 1.00 52.95 825 MET A O 1
ATOM 6563 N N . SER A 1 829 ? -21.202 -33.780 66.109 1.00 57.71 826 SER A N 1
ATOM 6564 C CA . SER A 1 829 ? -20.828 -34.753 65.071 1.00 56.63 826 SER A CA 1
ATOM 6565 C C . SER A 1 829 ? -19.492 -35.468 65.341 1.00 50.77 826 SER A C 1
ATOM 6566 O O . SER A 1 829 ? -19.058 -36.290 64.541 1.00 50.00 826 SER A O 1
ATOM 6569 N N . TRP A 1 830 ? -18.860 -35.157 66.470 1.00 53.72 827 TRP A N 1
ATOM 6570 C CA . TRP A 1 830 ? -17.535 -35.682 66.848 1.00 49.19 827 TRP A CA 1
ATOM 6571 C C . TRP A 1 830 ? -17.226 -37.166 66.515 1.00 49.23 827 TRP A C 1
ATOM 6572 O O . TRP A 1 830 ? -16.062 -37.519 66.315 1.00 45.08 827 TRP A O 1
ATOM 6583 N N . LYS A 1 831 ? -18.245 -38.027 66.473 1.00 46.07 828 LYS A N 1
ATOM 6584 C CA . LYS A 1 831 ? -18.060 -39.425 66.048 1.00 50.85 828 LYS A CA 1
ATOM 6585 C C . LYS A 1 831 ? -17.482 -39.572 64.634 1.00 53.00 828 LYS A C 1
ATOM 6586 O O . LYS A 1 831 ? -16.754 -40.524 64.355 1.00 59.82 828 LYS A O 1
ATOM 6592 N N . ARG A 1 832 ? -17.814 -38.631 63.755 1.00 52.54 829 ARG A N 1
ATOM 6593 C CA . ARG A 1 832 ? -17.464 -38.711 62.336 1.00 51.65 829 ARG A CA 1
ATOM 6594 C C . ARG A 1 832 ? -15.998 -38.369 62.029 1.00 48.90 829 ARG A C 1
ATOM 6595 O O . ARG A 1 832 ? -15.509 -38.694 60.943 1.00 51.09 829 ARG A O 1
ATOM 6603 N N . TYR A 1 833 ? -15.305 -37.728 62.972 1.00 44.93 830 TYR A N 1
ATOM 6604 C CA . TYR A 1 833 ? -14.009 -37.091 62.699 1.00 44.74 830 TYR A CA 1
ATOM 6605 C C . TYR A 1 833 ? -12.803 -37.851 63.234 1.00 45.41 830 TYR A C 1
ATOM 6606 O O . TYR A 1 833 ? -12.939 -38.767 64.044 1.00 49.12 830 TYR A O 1
ATOM 6615 N N . ASP A 1 834 ? -11.619 -37.452 62.769 1.00 52.80 831 ASP A N 1
ATOM 6616 C CA . ASP A 1 834 ? -10.358 -38.051 63.215 1.00 58.77 831 ASP A CA 1
ATOM 6617 C C . ASP A 1 834 ? -10.081 -37.645 64.661 1.00 57.47 831 ASP A C 1
ATOM 6618 O O . ASP A 1 834 ? -10.622 -36.647 65.145 1.00 62.52 831 ASP A O 1
ATOM 6623 N N . SER A 1 835 ? -9.232 -38.415 65.340 1.00 53.42 832 SER A N 1
ATOM 6624 C CA . SER A 1 835 ? -9.047 -38.287 66.790 1.00 47.66 832 SER A CA 1
ATOM 6625 C C . SER A 1 835 ? -8.747 -36.866 67.262 1.00 44.09 832 SER A C 1
ATOM 6626 O O . SER A 1 835 ? -9.221 -36.462 68.318 1.00 50.39 832 SER A O 1
ATOM 6629 N N . ASP A 1 836 ? -7.973 -36.109 66.490 1.00 46.06 833 ASP A N 1
ATOM 6630 C CA . ASP A 1 836 ? -7.579 -34.760 66.912 1.00 49.79 833 ASP A CA 1
ATOM 6631 C C . ASP A 1 836 ? -8.763 -33.785 67.002 1.00 47.02 833 ASP A C 1
ATOM 6632 O O . ASP A 1 836 ? -8.902 -33.068 67.996 1.00 44.37 833 ASP A O 1
ATOM 6637 N N . ARG A 1 837 ? -9.624 -33.781 65.987 1.00 48.64 834 ARG A N 1
ATOM 6638 C CA . ARG A 1 837 ? -10.794 -32.893 65.972 1.00 45.27 834 ARG A CA 1
ATOM 6639 C C . ARG A 1 837 ? -11.930 -33.438 66.836 1.00 46.41 834 ARG A C 1
ATOM 6640 O O . ARG A 1 837 ? -12.612 -32.672 67.519 1.00 51.89 834 ARG A O 1
ATOM 6648 N N . GLN A 1 838 ? -12.125 -34.756 66.808 1.00 45.68 835 GLN A N 1
ATOM 6649 C CA . GLN A 1 838 ? -13.097 -35.412 67.682 1.00 44.72 835 GLN A CA 1
ATOM 6650 C C . GLN A 1 838 ? -12.900 -34.997 69.143 1.00 46.99 835 GLN A C 1
ATOM 6651 O O . GLN A 1 838 ? -13.857 -34.626 69.822 1.00 53.60 835 GLN A O 1
ATOM 6657 N N . ALA A 1 839 ? -11.656 -35.057 69.613 1.00 45.19 836 ALA A N 1
ATOM 6658 C CA . ALA A 1 839 ? -11.328 -34.704 70.996 1.00 45.72 836 ALA A CA 1
ATOM 6659 C C . ALA A 1 839 ? -11.564 -33.224 71.300 1.00 40.01 836 ALA A C 1
ATOM 6660 O O . ALA A 1 839 ? -12.049 -32.885 72.375 1.00 44.32 836 ALA A O 1
ATOM 6662 N N . MET A 1 840 ? -11.223 -32.345 70.362 1.00 36.42 837 MET A N 1
ATOM 6663 C CA . MET A 1 840 ? -11.425 -30.908 70.565 1.00 39.59 837 MET A CA 1
ATOM 6664 C C . MET A 1 840 ? -12.909 -30.529 70.560 1.00 39.75 837 MET A C 1
ATOM 6665 O O . MET A 1 840 ? -13.311 -29.552 71.204 1.00 36.87 837 MET A O 1
ATOM 6670 N N . MET A 1 841 ? -13.713 -31.315 69.847 1.00 39.94 838 MET A N 1
ATOM 6671 C CA . MET A 1 841 ? -15.167 -31.160 69.851 1.00 40.83 838 MET A CA 1
ATOM 6672 C C . MET A 1 841 ? -15.765 -31.616 71.178 1.00 41.90 838 MET A C 1
ATOM 6673 O O . MET A 1 841 ? -16.660 -30.967 71.706 1.00 43.31 838 MET A O 1
ATOM 6678 N N . LYS A 1 842 ? -15.279 -32.742 71.701 1.00 47.07 839 LYS A N 1
ATOM 6679 C CA . LYS A 1 842 ? -15.744 -33.264 72.988 1.00 46.76 839 LYS A CA 1
ATOM 6680 C C . LYS A 1 842 ? -15.360 -32.336 74.135 1.00 40.36 839 LYS A C 1
ATOM 6681 O O . LYS A 1 842 ? -16.203 -31.990 74.955 1.00 47.25 839 LYS A O 1
ATOM 6687 N N . ASN A 1 843 ? -14.091 -31.937 74.191 1.00 36.73 840 ASN A N 1
ATOM 6688 C CA . ASN A 1 843 ? -13.642 -30.925 75.150 1.00 38.21 840 ASN A CA 1
ATOM 6689 C C . ASN A 1 843 ? -14.610 -29.749 75.199 1.00 39.49 840 ASN A C 1
ATOM 6690 O O . ASN A 1 843 ? -14.998 -29.302 76.276 1.00 43.31 840 ASN A O 1
ATOM 6695 N N . ALA A 1 844 ? -14.997 -29.265 74.022 1.00 42.23 841 ALA A N 1
ATOM 6696 C CA . ALA A 1 844 ? -15.940 -28.152 73.901 1.00 43.86 841 ALA A CA 1
ATOM 6697 C C . ALA A 1 844 ? -17.333 -28.505 74.417 1.00 39.26 841 ALA A C 1
ATOM 6698 O O . ALA A 1 844 ? -17.982 -27.674 75.042 1.00 39.92 841 ALA A O 1
ATOM 6700 N N . LEU A 1 845 ? -17.796 -29.721 74.143 1.00 37.02 842 LEU A N 1
ATOM 6701 C CA . LEU A 1 845 ? -19.066 -30.191 74.699 1.00 40.45 842 LEU A CA 1
ATOM 6702 C C . LEU A 1 845 ? -18.992 -30.314 76.224 1.00 44.61 842 LEU A C 1
ATOM 6703 O O . LEU A 1 845 ? -19.912 -29.905 76.926 1.00 37.65 842 LEU A O 1
ATOM 6708 N N . GLU A 1 846 ? -17.894 -30.871 76.730 1.00 51.65 843 GLU A N 1
ATOM 6709 C CA . GLU A 1 846 ? -17.695 -31.009 78.177 1.00 53.25 843 GLU A CA 1
ATOM 6710 C C . GLU A 1 846 ? -17.508 -29.651 78.867 1.00 45.97 843 GLU A C 1
ATOM 6711 O O . GLU A 1 846 ? -17.846 -29.503 80.037 1.00 57.17 843 GLU A O 1
ATOM 6717 N N . LYS A 1 847 ? -16.976 -28.671 78.140 1.00 41.40 844 LYS A N 1
ATOM 6718 C CA . LYS A 1 847 ? -16.842 -27.308 78.651 1.00 40.50 844 LYS A CA 1
ATOM 6719 C C . LYS A 1 847 ? -18.213 -26.651 78.816 1.00 43.68 844 LYS A C 1
ATOM 6720 O O . LYS A 1 847 ? -18.449 -25.921 79.778 1.00 66.59 844 LYS A O 1
ATOM 6726 N N . ILE A 1 848 ? -19.113 -26.918 77.878 1.00 39.54 845 ILE A N 1
ATOM 6727 C CA . ILE A 1 848 ? -20.495 -26.437 77.958 1.00 45.77 845 ILE A CA 1
ATOM 6728 C C . ILE A 1 848 ? -21.216 -27.093 79.147 1.00 45.39 845 ILE A C 1
ATOM 6729 O O . ILE A 1 848 ? -21.848 -26.413 79.955 1.00 45.81 845 ILE A O 1
ATOM 6734 N N . LYS A 1 849 ? -21.106 -28.415 79.235 1.00 45.96 846 LYS A N 1
ATOM 6735 C CA . LYS A 1 849 ? -21.697 -29.209 80.320 1.00 43.84 846 LYS A CA 1
ATOM 6736 C C . LYS A 1 849 ? -21.228 -28.748 81.713 1.00 45.55 846 LYS A C 1
ATOM 6737 O O . LYS A 1 849 ? -22.018 -28.701 82.659 1.00 44.14 846 LYS A O 1
ATOM 6743 N N . ALA A 1 850 ? -19.950 -28.391 81.819 1.00 43.01 847 ALA A N 1
ATOM 6744 C CA . ALA A 1 850 ? -19.328 -28.061 83.099 1.00 39.80 847 ALA A CA 1
ATOM 6745 C C . ALA A 1 850 ? -19.500 -26.596 83.524 1.00 44.05 847 ALA A C 1
ATOM 6746 O O . ALA A 1 850 ? -19.071 -26.224 84.615 1.00 51.21 847 ALA A O 1
ATOM 6748 N N . SER A 1 851 ? -20.117 -25.769 82.680 1.00 43.54 848 SER A N 1
ATOM 6749 C CA . SER A 1 851 ? -20.333 -24.350 83.004 1.00 42.83 848 SER A CA 1
ATOM 6750 C C . SER A 1 851 ? -21.757 -24.041 83.494 1.00 41.89 848 SER A C 1
ATOM 6751 O O . SER A 1 851 ? -22.188 -22.888 83.469 1.00 37.77 848 SER A O 1
ATOM 6754 N N . ASN A 1 852 ? -22.467 -25.066 83.961 1.00 43.70 849 ASN A N 1
ATOM 6755 C CA . ASN A 1 852 ? -23.827 -24.914 84.476 1.00 43.46 849 ASN A CA 1
ATOM 6756 C C . ASN A 1 852 ? -24.726 -24.151 83.507 1.00 42.39 849 ASN A C 1
ATOM 6757 O O . ASN A 1 852 ? -25.074 -22.992 83.746 1.00 41.30 849 ASN A O 1
ATOM 6762 N N . PRO A 1 853 ? -25.092 -24.800 82.395 1.00 45.61 850 PRO A N 1
ATOM 6763 C CA . PRO A 1 853 ? -26.034 -24.211 81.465 1.00 42.61 850 PRO A CA 1
ATOM 6764 C C . PRO A 1 853 ? -27.460 -24.551 81.869 1.00 44.80 850 PRO A C 1
ATOM 6765 O O . PRO A 1 853 ? -27.675 -25.262 82.857 1.00 55.72 850 PRO A O 1
ATOM 6769 N N . SER A 1 854 ? -28.422 -24.042 81.108 1.00 41.42 851 SER A N 1
ATOM 6770 C CA . SER A 1 854 ? -29.824 -24.385 81.296 1.00 41.00 851 SER A CA 1
ATOM 6771 C C . SER A 1 854 ? -30.018 -25.890 81.171 1.00 44.35 851 SER A C 1
ATOM 6772 O O . SER A 1 854 ? -29.172 -26.594 80.612 1.00 40.34 851 SER A O 1
ATOM 6775 N N . LYS A 1 855 ? -31.139 -26.371 81.699 1.00 51.68 852 LYS A N 1
ATOM 6776 C CA . LYS A 1 855 ? -31.495 -27.785 81.623 1.00 53.59 852 LYS A CA 1
ATOM 6777 C C . LYS A 1 855 ? -31.470 -28.275 80.174 1.00 52.67 852 LYS A C 1
ATOM 6778 O O . LYS A 1 855 ? -30.842 -29.280 79.875 1.00 47.40 852 LYS A O 1
ATOM 6784 N N . ASN A 1 856 ? -32.140 -27.540 79.287 1.00 59.19 853 ASN A N 1
ATOM 6785 C CA . ASN A 1 856 ? -32.241 -27.885 77.860 1.00 62.32 853 ASN A CA 1
ATOM 6786 C C . ASN A 1 856 ? -30.881 -28.223 77.234 1.00 50.78 853 ASN A C 1
ATOM 6787 O O . ASN A 1 856 ? -30.689 -29.314 76.686 1.00 48.07 853 ASN A O 1
ATOM 6792 N N . VAL A 1 857 ? -29.947 -27.284 77.343 1.00 41.08 854 VAL A N 1
ATOM 6793 C CA . VAL A 1 857 ? -28.602 -27.421 76.784 1.00 36.36 854 VAL A CA 1
ATOM 6794 C C . VAL A 1 857 ? -27.779 -28.503 77.493 1.00 39.68 854 VAL A C 1
ATOM 6795 O O . VAL A 1 857 ? -27.059 -29.264 76.839 1.00 39.50 854 VAL A O 1
ATOM 6799 N N . PHE A 1 858 ? -27.871 -28.552 78.824 1.00 41.30 855 PHE A N 1
ATOM 6800 C CA . PHE A 1 858 ? -27.188 -29.577 79.618 1.00 39.17 855 PHE A CA 1
ATOM 6801 C C . PHE A 1 858 ? -27.603 -30.987 79.190 1.00 41.41 855 PHE A C 1
ATOM 6802 O O . PHE A 1 858 ? -26.764 -31.879 79.110 1.00 45.53 855 PHE A O 1
ATOM 6810 N N . GLU A 1 859 ? -28.893 -31.177 78.919 1.00 47.86 856 GLU A N 1
ATOM 6811 C CA . GLU A 1 859 ? -29.443 -32.488 78.546 1.00 57.14 856 GLU A CA 1
ATOM 6812 C C . GLU A 1 859 ? -28.934 -32.940 77.179 1.00 56.40 856 GLU A C 1
ATOM 6813 O O . GLU A 1 859 ? -28.427 -34.051 77.029 1.00 50.99 856 GLU A O 1
ATOM 6819 N N . ILE A 1 860 ? -29.068 -32.064 76.188 1.00 59.62 857 ILE A N 1
ATOM 6820 C CA . ILE A 1 860 ? -28.692 -32.383 74.811 1.00 60.78 857 ILE A CA 1
ATOM 6821 C C . ILE A 1 860 ? -27.189 -32.659 74.698 1.00 53.60 857 ILE A C 1
ATOM 6822 O O . ILE A 1 860 ? -26.782 -33.679 74.140 1.00 49.94 857 ILE A O 1
ATOM 6827 N N . VAL A 1 861 ? -26.375 -31.756 75.239 1.00 50.56 858 VAL A N 1
ATOM 6828 C CA . VAL A 1 861 ? -24.917 -31.916 75.231 1.00 44.93 858 VAL A CA 1
ATOM 6829 C C . VAL A 1 861 ? -24.495 -33.213 75.921 1.00 44.80 858 VAL A C 1
ATOM 6830 O O . VAL A 1 861 ? -23.640 -33.941 75.420 1.00 45.21 858 VAL A O 1
ATOM 6834 N N . SER A 1 862 ? -25.097 -33.498 77.070 1.00 52.33 859 SER A N 1
ATOM 6835 C CA . SER A 1 862 ? -24.831 -34.744 77.783 1.00 51.78 859 SER A CA 1
ATOM 6836 C C . SER A 1 862 ? -25.137 -35.949 76.899 1.00 50.82 859 SER A C 1
ATOM 6837 O O . SER A 1 862 ? -24.363 -36.906 76.857 1.00 51.87 859 SER A O 1
ATOM 6840 N N . LYS A 1 863 ? -26.256 -35.879 76.182 1.00 52.51 860 LYS A N 1
ATOM 6841 C CA . LYS A 1 863 ? -26.738 -36.992 75.362 1.00 57.69 860 LYS A CA 1
ATOM 6842 C C . LYS A 1 863 ? -25.780 -37.379 74.224 1.00 54.92 860 LYS A C 1
ATOM 6843 O O . LYS A 1 863 ? -25.560 -38.567 73.983 1.00 58.26 860 LYS A O 1
ATOM 6849 N N . SER A 1 864 ? -25.213 -36.390 73.532 1.00 57.02 861 SER A N 1
ATOM 6850 C CA . SER A 1 864 ? -24.250 -36.671 72.453 1.00 53.23 861 SER A CA 1
ATOM 6851 C C . SER A 1 864 ? -22.874 -37.082 72.987 1.00 51.67 861 SER A C 1
ATOM 6852 O O . SER A 1 864 ? -22.133 -37.764 72.290 1.00 61.59 861 SER A O 1
ATOM 6855 N N . LEU A 1 865 ? -22.528 -36.664 74.204 1.00 48.60 862 LEU A N 1
ATOM 6856 C CA . LEU A 1 865 ? -21.283 -37.111 74.838 1.00 47.55 862 LEU A CA 1
ATOM 6857 C C . LEU A 1 865 ? -21.353 -38.579 75.258 1.00 51.84 862 LEU A C 1
ATOM 6858 O O . LEU A 1 865 ? -20.350 -39.293 75.184 1.00 57.44 862 LEU A O 1
ATOM 6863 N N . GLU A 1 866 ? -22.529 -39.023 75.697 1.00 62.51 863 GLU A N 1
ATOM 6864 C CA . GLU A 1 866 ? -22.713 -40.409 76.147 1.00 76.49 863 GLU A CA 1
ATOM 6865 C C . GLU A 1 866 ? -23.059 -41.370 75.007 1.00 78.23 863 GLU A C 1
ATOM 6866 O O . GLU A 1 866 ? -22.932 -42.585 75.165 1.00 85.83 863 GLU A O 1
ATOM 6872 N N . SER A 1 867 ? -23.497 -40.830 73.871 1.00 76.48 864 SER A N 1
ATOM 6873 C CA . SER A 1 867 ? -23.922 -41.651 72.735 1.00 80.17 864 SER A CA 1
ATOM 6874 C C . SER A 1 867 ? -22.823 -42.603 72.259 1.00 86.76 864 SER A C 1
ATOM 6875 O O . SER A 1 867 ? -23.104 -43.736 71.870 1.00 81.92 864 SER A O 1
#

Nearest PDB structures (foldseek):
  5dll-assembly1_A  TM=1.001E+00  e=0.000E+00  Francisella tularensis subsp. tularensis SCHU S4
  4qir-assembly1_A  TM=8.728E-01  e=1.674E-80  Neisseria meningitidis MC58
  5cu5-assembly2_B  TM=7.429E-01  e=5.216E-38  Homo sapiens
  6q4r-assembly1_A  TM=7.442E-01  e=4.255E-37  Homo sapiens
  6rqx-assembly1_A  TM=7.324E-01  e=2.545E-37  Homo sapiens

Radius of gyration: 29.15 Å; Cα contacts (8 Å, |Δi|>4): 1660; chains: 1; bounding box: 79×66×68 Å

B-factor: mean 57.35, std 17.75, range [2.0, 145.52]

Organism: Francisella tularensis subsp. tularensis (strain SCHU S4 / Schu 4) (NCBI:txid177416)

InterPro domains:
  IPR001930 Peptidase M1, alanine aminopeptidase/leukotriene A4 hydrolase [PR00756] (135-150)
  IPR001930 Peptidase M1, alanine aminopeptidase/leukotriene A4 hydrolase [PR00756] (185-200)
  IPR001930 Peptidase M1, alanine aminopeptidase/leukotriene A4 hydrolase [PR00756] (267-277)
  IPR001930 Peptidase M1, alanine aminopeptidase/leukotriene A4 hydrolase [PR00756] (303-318)
  IPR001930 Peptidase M1, alanine aminopeptidase/leukotriene A4 hydrolase [PR00756] (322-334)
  IPR012779 Peptidase M1, alanyl aminopeptidase [PTHR46322] (6-863)
  IPR012779 Peptidase M1, alanyl aminopeptidase [TIGR02414] (17-862)
  IPR014782 Peptidase M1, membrane alanine aminopeptidase [PF01433] (234-448)
  IPR024601 Peptidase M1, alanyl aminopeptidase, C-terminal [PF17432] (550-863)
  IPR027268 Peptidase M4/M1, CTD superfamily [G3DSA:1.10.390.10] (289-452)
  IPR035414 Peptidase M1, alanyl aminopeptidase, Ig-like fold [PF11940] (453-545)
  IPR037144 Peptidase M1, alanyl aminopeptidase, C-terminal domain superfamily [G3DSA:1.25.50.10] (547-864)
  IPR038438 Alanyl aminopeptidase, Ig-like domain superfamily [G3DSA:2.60.40.1840] (453-546)
  IPR042097 Aminopeptidase N-like , N-terminal domain superfamliy [G3DSA:2.60.40.1730] (21-203)
  IPR042097 Aminopeptidase N-like , N-terminal domain superfamliy [SSF63737] (10-202)
  IPR045357 Aminopeptidase N-like , N-terminal domain [PF17900] (30-195)